Protein AF-A0A2M8BDE1-F1 (afdb_monomer_lite)

Sequence (787 aa):
MFVSIVGSRACRSAILAVMAALLLAGCTSGGHGTPVSTTQTGVFGQVRDLSGAPVAGAKVMIGAASATTDAAGQYALRTSAGQTVVRFEASGFVDTVERVLVTADNVSGLDAVLLPEAAGQSLDAAAGGTIDGTRGAQLKAPAGAFVDKSGGAVSGEVMVHLTPLDPGVAAELAAAPGDLTAVDDSGAGQILESLGMLDVSVKQDGNRLDIAPGATIEIRVPAPAGVAAPPDEIPLWSFDESAGRWLEEGVATYDAASGGYTATIEHLSWWNCDQVGSATCIGGCVEDENGNPVPGAGIVATGVDYIGMSDATAGADGCFQLAVRKSSTIAVTAYHAAGGGQQREVSSGEAETQVPPGPSAACLDLGKWVVKRGEVVLPDGTVIDCAGVSNPMEGCFDKGAQLASCFQPAGACAYEGSSVTTSTITYANGSKVERTTDGMGTVSRYYAPDGTLCGEQRIEVLDYAGNQVSSRITVSLPNGQSESVGFQLNSDTNGITFTCTDGRSVVWTQEDSAIFQACSGESTESCTGSPTVTPGGPCQTTADCDDDLTCCQGTLCTLPGMCPGGCATDSDCTGGYECCDIDGTTFCLPPGTCTIGDSCSSDSDCGSFTCCKGSCATSCEAGPCVSASDCGAGEICCPGSTENTCSEVVSCYSGRDCASAADCGAGSGLICCGNNSTCSTEADCAVGQTCASNAECPTPLLCCDNAMAPGCQTLETCDLGRPCAADTDCSAPGFTCCTRYGNLCYDNVSCWLTAPCTVDADCGTAPGLKCCMISTQLMCIDGDVCP

Secondary structure (DSSP, 8-state):
-----S--TT-TT--SSGGGSS-------------------EEEEEEEETTS-B-TTPEEEETTEEEE--TTSEEEEE--SEEEEEEEE-TTB--EEEEEEEPTTSEEE--EEEPBPPPPEEEETTT-EEEE-GGG-EEEE-TT-EE-TTSPBP-SEEEEEEEEE-TTSHHHHTTSSSSSEEE-TTS-EEEEEEEEEEEEEEEETTEE-EEPTT--EEEEEEPPTT-SS--SEEEEEEEETTTTEEEEEEEEEEETTTTEEEEEESS-SEEEEEEEEPEEEEEEEEE-TTS-B-TT-EEEEEESSSS-EEEEE--TTSEEEEEEETT-EEEEEEE-TTS-EEEEEEEPPS----BSPPTT---EEEEEEE--TTEEE-TT--EEETTT---TTTTS-HHHHHHHHHH---S-EEEEEEETTEEEEEETTS-EEEEEE-SSEEEEEEE-TTS-EEEEEEEEEEEEETTEEEEEEEEE-TTS-EEEEEEEEETTTTEEEEE-TTS-EEEE-HHHHHHHHHHH-------B---SS-TT---SSGGGS-TT-EEETTTEEE-TT---S--SSGGGSTTS-EEEEETTEEEEE-TTGGGTT-B-SSGGGSTTSEEETTEEESS--S-B-SSGGGS-TTEEEE--SSS-EEEEHHHHHTT-B-SSGGGG-TTS--EE-TTT-BEE-HHHHHTT---SSGGGS-TT-EEE-SSSS-EEE-HHHHHTT-B-SSGGG--STTEEEEGGGTSEEEEHHHHHTT-B-SSGGGG-S-TTEEEEEETTEEEEEETTS--

Structure (mmCIF, N/CA/C/O backbone):
data_AF-A0A2M8BDE1-F1
#
_entry.id   AF-A0A2M8BDE1-F1
#
loop_
_atom_site.group_PDB
_atom_site.id
_atom_site.type_symbol
_atom_site.label_atom_id
_atom_site.label_alt_id
_atom_site.label_comp_id
_atom_site.label_asym_id
_atom_site.label_entity_id
_atom_site.label_seq_id
_atom_site.pdbx_PDB_ins_code
_atom_site.Cartn_x
_atom_site.Cartn_y
_atom_site.Cartn_z
_atom_site.occupancy
_atom_site.B_iso_or_equiv
_atom_site.auth_seq_id
_atom_site.auth_comp_id
_atom_site.auth_asym_id
_atom_site.auth_atom_id
_atom_site.pdbx_PDB_model_num
ATOM 1 N N . MET A 1 1 ? 5.904 -6.188 -1.401 1.00 23.38 1 MET A N 1
ATOM 2 C CA . MET A 1 1 ? 7.087 -6.133 -2.287 1.00 23.38 1 MET A CA 1
ATOM 3 C C . MET A 1 1 ? 8.092 -7.170 -1.784 1.00 23.38 1 MET A C 1
ATOM 5 O O . MET A 1 1 ? 8.872 -6.783 -0.946 1.00 23.38 1 MET A O 1
ATOM 9 N N . PHE A 1 2 ? 7.991 -8.470 -2.142 1.00 21.09 2 PHE A N 1
ATOM 10 C CA . PHE A 1 2 ? 9.075 -9.490 -1.992 1.00 21.09 2 PHE A CA 1
ATOM 11 C C . PHE A 1 2 ? 8.732 -10.949 -2.419 1.00 21.09 2 PHE A C 1
ATOM 13 O O . PHE A 1 2 ? 9.557 -11.827 -2.180 1.00 21.09 2 PHE A O 1
ATOM 20 N N . VAL A 1 3 ? 7.612 -11.263 -3.104 1.00 20.72 3 VAL A N 1
ATOM 21 C CA . VAL A 1 3 ? 7.390 -12.627 -3.664 1.00 20.72 3 VAL A CA 1
ATOM 22 C C . VAL A 1 3 ? 6.753 -12.617 -5.067 1.00 20.72 3 VAL A C 1
ATOM 24 O O . VAL A 1 3 ? 5.581 -12.927 -5.206 1.00 20.72 3 VAL A O 1
ATOM 27 N N . SER A 1 4 ? 7.555 -12.378 -6.116 1.00 22.00 4 SER A N 1
ATOM 28 C CA . SER A 1 4 ? 7.344 -12.868 -7.503 1.00 22.00 4 SER A CA 1
ATOM 29 C C . SER A 1 4 ? 8.630 -13.480 -8.045 1.00 22.00 4 SER A C 1
ATOM 31 O O . SER A 1 4 ? 9.322 -12.836 -8.822 1.00 22.00 4 SER A O 1
ATOM 33 N N . ILE A 1 5 ? 8.993 -14.715 -7.697 1.00 24.53 5 ILE A N 1
ATOM 34 C CA . ILE A 1 5 ? 9.944 -15.470 -8.540 1.00 24.53 5 ILE A CA 1
ATOM 35 C C . ILE A 1 5 ? 9.671 -16.974 -8.436 1.00 24.53 5 ILE A C 1
ATOM 37 O O . ILE A 1 5 ? 10.467 -17.703 -7.859 1.00 24.53 5 ILE A O 1
ATOM 41 N N . VAL A 1 6 ? 8.587 -17.479 -9.037 1.00 23.03 6 VAL A N 1
ATOM 42 C CA . VAL A 1 6 ? 8.527 -18.896 -9.463 1.00 23.03 6 VAL A CA 1
ATOM 43 C C . VAL A 1 6 ? 7.648 -19.045 -10.717 1.00 23.03 6 VAL A C 1
ATOM 45 O O . VAL A 1 6 ? 6.559 -19.604 -10.671 1.00 23.03 6 VAL A O 1
ATOM 48 N N . GLY A 1 7 ? 8.109 -18.548 -11.871 1.00 23.00 7 GLY A N 1
ATOM 49 C CA . GLY A 1 7 ? 7.324 -18.659 -13.115 1.00 23.00 7 GLY A CA 1
ATOM 50 C C . GLY A 1 7 ? 8.095 -18.819 -14.427 1.00 23.00 7 GLY A C 1
ATOM 51 O O . GLY A 1 7 ? 7.596 -19.462 -15.353 1.00 23.00 7 GLY A O 1
ATOM 52 N N . SER A 1 8 ? 9.324 -18.312 -14.555 1.00 24.02 8 SER A N 1
ATOM 53 C CA . SER A 1 8 ? 10.025 -18.338 -15.844 1.00 24.02 8 SER A CA 1
ATOM 54 C C . SER A 1 8 ? 10.993 -19.526 -15.955 1.00 24.02 8 SER A C 1
ATOM 56 O O . SER 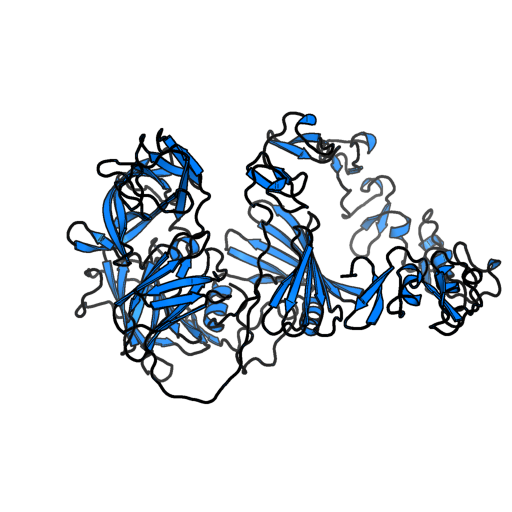A 1 8 ? 11.884 -19.751 -15.139 1.00 24.02 8 SER A O 1
ATOM 58 N N . ARG A 1 9 ? 10.833 -20.325 -17.018 1.00 24.89 9 ARG A N 1
ATOM 59 C CA . ARG A 1 9 ? 11.639 -21.529 -17.313 1.00 24.89 9 ARG A CA 1
ATOM 60 C C . ARG A 1 9 ? 13.134 -21.258 -17.586 1.00 24.89 9 ARG A C 1
ATOM 62 O O . ARG A 1 9 ? 13.844 -22.206 -17.913 1.00 24.89 9 ARG A O 1
ATOM 69 N N . ALA A 1 10 ? 13.613 -20.019 -17.457 1.00 22.47 10 ALA A N 1
ATOM 70 C CA . ALA A 1 10 ? 14.991 -19.627 -17.759 1.00 22.47 10 ALA A CA 1
ATOM 71 C C . ALA A 1 10 ? 15.941 -19.677 -16.542 1.00 22.47 10 ALA A C 1
ATOM 73 O O . ALA A 1 10 ? 17.112 -19.990 -16.727 1.00 22.47 10 ALA A O 1
ATOM 74 N N . CYS A 1 11 ? 15.453 -19.504 -15.305 1.00 24.12 11 CYS A N 1
ATOM 75 C CA . CYS A 1 11 ? 16.286 -19.495 -14.086 1.00 24.12 11 CYS A CA 1
ATOM 76 C C . CYS A 1 11 ? 16.194 -20.796 -13.271 1.00 24.12 11 CYS A C 1
ATOM 78 O O . CYS A 1 11 ? 16.073 -20.800 -12.050 1.00 24.12 11 CYS A O 1
ATOM 80 N N . ARG A 1 12 ? 16.255 -21.950 -13.941 1.00 23.77 12 ARG A N 1
ATOM 81 C CA . ARG A 1 12 ? 16.163 -23.280 -13.304 1.00 23.77 12 ARG A CA 1
ATOM 82 C C . ARG A 1 12 ? 17.444 -23.744 -12.580 1.00 23.77 12 ARG A C 1
ATOM 84 O O . ARG A 1 12 ? 17.662 -24.947 -12.455 1.00 23.77 12 ARG A O 1
ATOM 91 N N . SER A 1 13 ? 18.316 -22.847 -12.114 1.00 23.55 13 SER A N 1
ATOM 92 C CA . SER A 1 13 ? 19.590 -23.262 -11.487 1.00 23.55 13 SER A CA 1
ATOM 93 C C . SER A 1 13 ? 20.099 -22.412 -10.317 1.00 23.55 13 SER A C 1
ATOM 95 O O . SER A 1 13 ? 21.205 -22.667 -9.861 1.00 23.55 13 SER A O 1
ATOM 97 N N . ALA A 1 14 ? 19.315 -21.479 -9.776 1.00 23.83 14 ALA A N 1
ATOM 98 C CA . ALA A 1 14 ? 19.719 -20.699 -8.604 1.00 23.83 14 ALA A CA 1
ATOM 99 C C . ALA A 1 14 ? 18.543 -20.592 -7.628 1.00 23.83 14 ALA A C 1
ATOM 101 O O . ALA A 1 14 ? 17.759 -19.651 -7.688 1.00 23.83 14 ALA A O 1
ATOM 102 N N . ILE A 1 15 ? 18.351 -21.607 -6.783 1.00 24.30 15 ILE A N 1
ATOM 103 C CA . ILE A 1 15 ? 17.307 -21.583 -5.756 1.00 24.30 15 ILE A CA 1
ATOM 104 C C . ILE A 1 15 ? 17.845 -22.170 -4.451 1.00 24.30 15 ILE A C 1
ATOM 106 O O . ILE A 1 15 ? 18.593 -23.146 -4.467 1.00 24.30 15 ILE A O 1
ATOM 110 N N . LEU A 1 16 ? 17.292 -21.612 -3.369 1.00 30.06 16 LEU A N 1
ATOM 111 C CA . LEU A 1 16 ? 17.061 -22.208 -2.051 1.00 30.06 16 LEU A CA 1
ATOM 112 C C . LEU A 1 16 ? 18.167 -21.874 -1.073 1.00 30.06 16 LEU A C 1
ATOM 114 O O . LEU A 1 16 ? 19.050 -22.693 -0.906 1.00 30.06 16 LEU A O 1
ATOM 118 N N . ALA A 1 17 ? 18.086 -20.692 -0.433 1.00 26.94 17 ALA A N 1
ATOM 119 C CA . ALA A 1 17 ? 18.659 -20.476 0.897 1.00 26.94 17 ALA A CA 1
ATOM 120 C C . ALA A 1 17 ? 18.146 -19.338 1.722 1.00 26.94 17 ALA A C 1
ATOM 122 O O . ALA A 1 17 ? 17.633 -19.527 2.823 1.00 26.94 17 ALA A O 1
ATOM 123 N N . VAL A 1 18 ? 18.239 -18.148 1.176 1.00 26.67 18 VAL A N 1
ATOM 124 C CA . VAL A 1 18 ? 18.080 -16.992 2.047 1.00 26.67 18 VAL A CA 1
ATOM 125 C C . VAL A 1 18 ? 16.647 -16.460 2.037 1.00 26.67 18 VAL A C 1
ATOM 127 O O . VAL A 1 18 ? 16.317 -15.490 2.701 1.00 26.67 18 VAL A O 1
ATOM 130 N N . MET A 1 19 ? 15.746 -17.181 1.367 1.00 32.09 19 MET A N 1
ATOM 131 C CA . MET A 1 19 ? 14.330 -16.836 1.234 1.00 32.09 19 MET A CA 1
ATOM 132 C C . MET A 1 19 ? 13.415 -17.570 2.222 1.00 32.09 19 MET A C 1
ATOM 134 O O . MET A 1 19 ? 12.215 -17.368 2.155 1.00 32.09 19 MET A O 1
ATOM 138 N N . ALA A 1 20 ? 13.935 -18.392 3.141 1.00 31.03 20 ALA A N 1
ATOM 139 C CA . ALA A 1 20 ? 13.131 -18.967 4.229 1.00 31.03 20 ALA A CA 1
ATOM 140 C C . ALA A 1 20 ? 13.195 -18.162 5.538 1.00 31.03 20 ALA A C 1
ATOM 142 O O . ALA A 1 20 ? 12.559 -18.536 6.511 1.00 31.03 20 ALA A O 1
ATOM 143 N N . ALA A 1 21 ? 13.944 -17.056 5.570 1.00 27.95 21 ALA A N 1
ATOM 144 C CA . ALA A 1 21 ? 14.172 -16.263 6.776 1.00 27.95 21 ALA A CA 1
ATOM 145 C C . ALA A 1 21 ? 13.160 -15.103 6.956 1.00 27.95 21 ALA A C 1
ATOM 147 O O . ALA A 1 21 ? 13.054 -14.549 8.044 1.00 27.95 21 ALA A O 1
ATOM 148 N N . LEU A 1 22 ? 12.377 -14.754 5.924 1.00 30.30 22 LEU A N 1
ATOM 149 C CA . LEU A 1 22 ? 11.450 -13.603 5.920 1.00 30.30 22 LEU A CA 1
ATOM 150 C C . LEU A 1 22 ? 10.088 -13.915 5.248 1.00 30.30 22 LEU A C 1
ATOM 152 O O . LEU A 1 22 ? 9.482 -13.061 4.607 1.00 30.30 22 LEU A O 1
ATOM 156 N N . LEU A 1 23 ? 9.577 -15.146 5.383 1.00 30.36 23 LEU A N 1
ATOM 157 C CA . LEU A 1 23 ? 8.311 -15.566 4.761 1.00 30.36 23 LEU A CA 1
ATOM 158 C C . LEU A 1 23 ? 7.071 -15.208 5.602 1.00 30.36 23 LEU A C 1
ATOM 160 O O . LEU A 1 23 ? 6.648 -15.968 6.468 1.00 30.36 23 LEU A O 1
ATOM 164 N N . LEU A 1 24 ? 6.430 -14.095 5.243 1.00 29.06 24 LEU A N 1
ATOM 165 C CA . LEU A 1 24 ? 4.974 -13.896 5.285 1.00 29.06 24 LEU A CA 1
ATOM 166 C C . LEU A 1 24 ? 4.566 -13.098 4.032 1.00 29.06 24 LEU A C 1
ATOM 168 O O . LEU A 1 24 ? 4.477 -11.879 4.081 1.00 29.06 24 LEU A O 1
ATOM 172 N N . ALA A 1 25 ? 4.382 -13.786 2.901 1.00 24.88 25 ALA A N 1
ATOM 173 C CA . ALA A 1 25 ? 3.602 -13.351 1.727 1.00 24.88 25 ALA A CA 1
ATOM 174 C C . ALA A 1 25 ? 3.701 -14.450 0.648 1.00 24.88 25 ALA A C 1
ATOM 176 O O . ALA A 1 25 ? 4.690 -14.532 -0.064 1.00 24.88 25 ALA A O 1
ATOM 177 N N . GLY A 1 26 ? 2.736 -15.368 0.558 1.00 24.92 26 GLY A N 1
ATOM 178 C CA . GLY A 1 26 ? 2.789 -16.495 -0.391 1.00 24.92 26 GLY A CA 1
ATOM 179 C C . GLY A 1 26 ? 2.302 -16.130 -1.795 1.00 24.92 26 GLY A C 1
ATOM 180 O O . GLY A 1 26 ? 1.331 -15.383 -1.887 1.00 24.92 26 GLY A O 1
ATOM 181 N N . CYS A 1 27 ? 2.953 -16.674 -2.846 1.00 25.30 27 CYS A N 1
ATOM 182 C CA . CYS A 1 27 ? 2.557 -16.575 -4.263 1.00 25.30 27 CYS A CA 1
ATOM 183 C C . CYS A 1 27 ? 2.864 -17.814 -5.191 1.00 25.30 27 CYS A C 1
ATOM 185 O O . CYS A 1 27 ? 4.019 -18.216 -5.261 1.00 25.30 27 CYS A O 1
ATOM 187 N N . THR A 1 28 ? 1.886 -18.294 -6.000 1.00 30.59 28 THR A N 1
ATOM 188 C CA . THR A 1 28 ? 1.852 -18.971 -7.364 1.00 30.59 28 THR A CA 1
ATOM 189 C C . THR A 1 28 ? 2.248 -20.449 -7.639 1.00 30.59 28 THR A C 1
ATOM 191 O O . THR A 1 28 ? 2.992 -21.006 -6.845 1.00 30.59 28 THR A O 1
ATOM 194 N N . SER A 1 29 ? 1.846 -21.209 -8.707 1.00 35.22 29 SER A N 1
ATOM 195 C CA . SER A 1 29 ? 1.337 -20.914 -10.090 1.00 35.22 29 SER A CA 1
ATOM 196 C C . SER A 1 29 ? 0.438 -21.985 -10.811 1.00 35.22 29 SER A C 1
ATOM 198 O O . SER A 1 29 ? 0.467 -23.176 -10.480 1.00 35.22 29 SER A O 1
ATOM 200 N N . GLY A 1 30 ? -0.282 -21.573 -11.884 1.00 25.86 30 GLY A N 1
ATOM 201 C CA . GLY A 1 30 ? -1.105 -22.374 -12.836 1.00 25.86 30 GLY A CA 1
ATOM 202 C C . GLY A 1 30 ? -0.443 -23.122 -14.038 1.00 25.86 30 GLY A C 1
ATOM 203 O O . GLY A 1 30 ? 0.774 -23.189 -14.201 1.00 25.86 30 GLY A O 1
ATOM 204 N N . GLY A 1 31 ? -1.273 -23.728 -14.920 1.00 23.16 31 GLY A N 1
ATOM 205 C CA . GLY A 1 31 ? -0.877 -24.631 -16.031 1.00 23.16 31 GLY A CA 1
ATOM 206 C C . GLY A 1 31 ? -1.358 -24.241 -17.453 1.00 23.16 31 GLY A C 1
ATOM 207 O O . GLY A 1 31 ? -2.418 -23.653 -17.633 1.00 23.16 31 GLY A O 1
ATOM 208 N N . HIS A 1 32 ? -0.555 -24.591 -18.475 1.00 25.14 32 HIS A N 1
ATOM 209 C CA . HIS A 1 32 ? -0.639 -24.180 -19.896 1.00 25.14 32 HIS A CA 1
ATOM 210 C C . HIS A 1 32 ? -1.645 -24.946 -20.792 1.00 25.14 32 HIS A C 1
ATOM 212 O O . HIS A 1 32 ? -1.720 -26.173 -20.745 1.00 25.14 32 HIS A O 1
ATOM 218 N N . GLY A 1 33 ? -2.246 -24.234 -21.760 1.00 24.00 33 GLY A N 1
ATOM 219 C CA . GLY A 1 33 ? -2.887 -24.768 -22.975 1.00 24.00 33 GLY A CA 1
ATOM 220 C C . GLY A 1 33 ? -2.571 -23.908 -24.219 1.00 24.00 33 GLY A C 1
ATOM 221 O O . GLY A 1 33 ? -2.390 -22.704 -24.111 1.00 24.00 33 GLY A O 1
ATOM 222 N N . THR A 1 34 ? -2.455 -24.556 -25.382 1.00 21.61 34 THR A N 1
ATOM 223 C CA . THR A 1 34 ? -2.004 -24.101 -26.727 1.00 21.61 34 THR A CA 1
ATOM 224 C C . THR A 1 34 ? -2.594 -22.791 -27.301 1.00 21.61 34 THR A C 1
ATOM 226 O O . THR A 1 34 ? -3.674 -22.380 -26.885 1.00 21.61 34 THR A O 1
ATOM 229 N N . PRO A 1 35 ? -1.937 -22.148 -28.301 1.00 33.03 35 PRO A N 1
ATOM 230 C CA . PRO A 1 35 ? -2.165 -20.744 -28.639 1.00 33.03 35 PRO A CA 1
ATOM 231 C C . PRO A 1 35 ? -3.481 -20.525 -29.392 1.00 33.03 35 PRO A C 1
ATOM 233 O O . PRO A 1 35 ? -3.726 -21.131 -30.435 1.00 33.03 35 PRO A O 1
ATOM 236 N N . VAL A 1 36 ? -4.288 -19.589 -28.891 1.00 22.84 36 VAL A N 1
ATOM 237 C CA . VAL A 1 36 ? -5.404 -18.979 -29.618 1.00 22.84 36 VAL A CA 1
ATOM 238 C C . VAL A 1 36 ? -5.100 -17.493 -29.763 1.00 22.84 36 VAL A C 1
ATOM 240 O O . VAL A 1 36 ? -4.942 -16.773 -28.783 1.00 22.84 36 VAL A O 1
ATOM 243 N N . SER A 1 37 ? -4.993 -17.051 -31.012 1.00 36.03 37 SER A N 1
ATOM 244 C CA . SER A 1 37 ? -4.991 -15.643 -31.391 1.00 36.03 37 SER A CA 1
ATOM 245 C C . SER A 1 37 ? -6.412 -15.089 -31.258 1.00 36.03 37 SER A C 1
ATOM 247 O O . SER A 1 37 ? -7.292 -15.503 -32.009 1.00 36.03 37 SER A O 1
ATOM 249 N N . THR A 1 38 ? -6.616 -14.161 -30.320 1.00 30.16 38 THR A N 1
ATOM 250 C CA . THR A 1 38 ? -7.674 -13.134 -30.341 1.00 30.16 38 THR A CA 1
ATOM 251 C C . THR A 1 38 ? -7.151 -11.910 -29.587 1.00 30.16 38 THR A C 1
ATOM 253 O O . THR A 1 38 ? -6.855 -12.021 -28.396 1.00 30.16 38 THR A O 1
ATOM 256 N N . THR A 1 39 ? -7.008 -10.771 -30.265 1.00 35.09 39 THR A N 1
ATOM 257 C CA . THR A 1 39 ? -6.723 -9.456 -29.669 1.00 35.09 39 THR A CA 1
ATOM 258 C C . THR A 1 39 ? -7.718 -9.166 -28.539 1.00 35.09 39 THR A C 1
ATOM 260 O O . THR A 1 39 ? -8.928 -9.293 -28.729 1.00 35.09 39 THR A O 1
ATOM 263 N N . GLN A 1 40 ? -7.224 -8.856 -27.336 1.00 49.34 40 GLN A N 1
ATOM 264 C CA . GLN A 1 40 ? -8.050 -8.527 -26.168 1.00 49.34 40 GLN A CA 1
ATOM 265 C C . GLN A 1 40 ? -7.841 -7.056 -25.809 1.00 49.34 40 GLN A C 1
ATOM 267 O O . GLN A 1 40 ? -6.707 -6.646 -25.590 1.00 49.34 40 GLN A O 1
ATOM 272 N N . THR A 1 41 ? -8.932 -6.288 -25.742 1.00 57.91 41 THR A N 1
ATOM 273 C CA . THR A 1 41 ? -8.945 -4.908 -25.235 1.00 57.91 41 THR A CA 1
ATOM 274 C C . THR A 1 41 ? -9.337 -4.897 -23.759 1.00 57.91 41 THR A C 1
ATOM 276 O O . THR A 1 41 ? -10.342 -5.511 -23.384 1.00 57.91 41 THR A O 1
ATOM 279 N N . GLY A 1 42 ? -8.542 -4.254 -22.903 1.00 62.12 42 GLY A N 1
ATOM 280 C CA . GLY A 1 42 ? -8.787 -4.260 -21.460 1.00 62.12 42 GLY A CA 1
ATOM 281 C C . GLY A 1 42 ? -7.708 -3.576 -20.628 1.00 62.12 42 GLY A C 1
ATOM 282 O O . GLY A 1 42 ? -6.739 -3.052 -21.167 1.00 62.12 42 GLY A O 1
ATOM 283 N N . VAL A 1 43 ? -7.887 -3.613 -19.313 1.00 58.69 43 VAL A N 1
ATOM 284 C CA . VAL A 1 43 ? -6.933 -3.127 -18.310 1.00 58.69 43 VAL A CA 1
ATOM 285 C C . VAL A 1 43 ? -6.439 -4.312 -17.488 1.00 58.69 43 VAL A C 1
ATOM 287 O O . VAL A 1 43 ? -7.200 -5.250 -17.246 1.00 58.69 43 VAL A O 1
ATOM 290 N N . PHE A 1 44 ? -5.184 -4.289 -17.065 1.00 61.31 44 PHE A N 1
ATOM 291 C CA . PHE A 1 44 ? -4.634 -5.237 -16.101 1.00 61.31 44 PHE A CA 1
ATOM 292 C C . PHE A 1 44 ? -3.661 -4.520 -15.166 1.00 61.31 44 PHE A C 1
ATOM 294 O O . PHE A 1 44 ? -3.136 -3.472 -15.527 1.00 61.31 44 PHE A O 1
ATOM 301 N N . GLY A 1 45 ? -3.392 -5.088 -13.999 1.00 57.16 45 GLY A N 1
ATOM 302 C CA . GLY A 1 45 ? -2.386 -4.552 -13.084 1.00 57.16 45 GLY A CA 1
ATOM 303 C C . GLY A 1 45 ? -2.508 -5.141 -11.692 1.00 57.16 45 GLY A C 1
ATOM 304 O O . GLY A 1 45 ? -3.171 -6.166 -11.506 1.00 57.16 45 GLY A O 1
ATOM 305 N N . GLN A 1 46 ? -1.864 -4.496 -10.725 1.00 63.72 46 GLN A N 1
ATOM 306 C CA . GLN A 1 46 ? -1.811 -4.930 -9.335 1.00 63.72 46 GLN A CA 1
ATOM 307 C C . GLN A 1 46 ? -2.296 -3.833 -8.381 1.00 63.72 46 GLN A C 1
ATOM 309 O O . GLN A 1 46 ? -1.928 -2.668 -8.504 1.00 63.72 46 GLN A O 1
ATOM 314 N N . VAL A 1 47 ? -3.093 -4.228 -7.392 1.00 69.06 47 VAL A N 1
ATOM 315 C CA . VAL A 1 47 ? -3.544 -3.385 -6.285 1.00 69.06 47 VAL A CA 1
ATOM 316 C C . VAL A 1 47 ? -2.731 -3.728 -5.043 1.00 69.06 47 VAL A C 1
ATOM 318 O O . VAL A 1 47 ? -2.646 -4.898 -4.662 1.00 69.06 47 VAL A O 1
ATOM 321 N N . ARG A 1 48 ? -2.129 -2.726 -4.407 1.00 77.31 48 ARG A N 1
ATOM 322 C CA . ARG A 1 48 ? -1.272 -2.870 -3.220 1.00 77.31 48 ARG A CA 1
ATOM 323 C C . ARG A 1 48 ? -1.640 -1.860 -2.136 1.00 77.31 48 ARG A C 1
ATOM 325 O O . ARG A 1 48 ? -2.350 -0.913 -2.421 1.00 77.31 48 ARG A O 1
ATOM 332 N N . ASP A 1 49 ? -1.191 -2.059 -0.909 1.00 75.44 49 ASP A N 1
ATOM 333 C CA . ASP A 1 49 ? -1.284 -1.067 0.164 1.00 75.44 49 ASP A CA 1
ATOM 334 C C . ASP A 1 49 ? -0.003 -0.218 0.256 1.00 75.44 49 ASP A C 1
ATOM 336 O O . ASP A 1 49 ? 0.944 -0.400 -0.518 1.00 75.44 49 ASP A O 1
ATOM 340 N N . LEU A 1 50 ? 0.049 0.695 1.230 1.00 69.31 50 LEU A N 1
ATOM 341 C CA . LEU A 1 50 ? 1.206 1.564 1.478 1.00 69.31 50 LEU A CA 1
ATOM 342 C C . LEU A 1 50 ? 2.511 0.817 1.801 1.00 69.31 50 LEU A C 1
ATOM 344 O O . LEU A 1 50 ? 3.593 1.350 1.568 1.00 69.31 50 LEU A O 1
ATOM 348 N N . SER A 1 51 ? 2.438 -0.409 2.328 1.00 61.94 51 SER A N 1
ATOM 349 C CA . SER A 1 51 ? 3.618 -1.252 2.578 1.00 61.94 51 SER A CA 1
ATOM 350 C C . SER A 1 51 ? 4.107 -1.964 1.307 1.00 61.94 51 SER A C 1
ATOM 352 O O . SER A 1 51 ? 5.123 -2.666 1.304 1.00 61.94 51 SER A O 1
ATOM 354 N N . GLY A 1 52 ? 3.369 -1.804 0.205 1.00 50.72 52 GLY A N 1
ATOM 355 C CA . GLY A 1 52 ? 3.554 -2.541 -1.032 1.00 50.72 52 GLY A CA 1
ATOM 356 C C . GLY A 1 52 ? 3.073 -3.989 -0.935 1.00 50.72 52 GLY A C 1
ATOM 357 O O . GLY A 1 52 ? 3.513 -4.815 -1.745 1.00 50.72 52 GLY A O 1
ATOM 358 N N . ALA A 1 53 ? 2.242 -4.334 0.054 1.00 56.34 53 ALA A N 1
ATOM 359 C CA . ALA A 1 53 ? 1.604 -5.642 0.146 1.00 56.34 53 ALA A CA 1
ATOM 360 C C . ALA A 1 53 ? 0.377 -5.692 -0.780 1.00 56.34 53 ALA A C 1
ATOM 362 O O . ALA A 1 53 ? -0.323 -4.694 -0.916 1.00 56.34 53 ALA A O 1
ATOM 363 N N . PRO A 1 54 ? 0.111 -6.817 -1.458 1.00 54.53 54 PRO A N 1
ATOM 364 C CA . PRO A 1 54 ? -1.026 -6.919 -2.366 1.00 54.53 54 PRO A CA 1
ATOM 365 C C . PRO A 1 54 ? -2.368 -6.846 -1.625 1.00 54.53 54 PRO A C 1
ATOM 367 O O . PRO A 1 54 ? -2.555 -7.525 -0.617 1.00 54.53 54 PRO A O 1
ATOM 370 N N . VAL A 1 55 ? -3.336 -6.103 -2.169 1.00 71.81 55 VAL A N 1
ATOM 371 C CA . VAL A 1 55 ? -4.709 -6.072 -1.643 1.00 71.81 55 VAL A CA 1
ATOM 372 C C . VAL A 1 55 ? -5.565 -7.087 -2.389 1.00 71.81 55 VAL A C 1
ATOM 374 O O . VAL A 1 55 ? -6.021 -6.850 -3.511 1.00 71.81 55 VAL A O 1
ATOM 377 N N . ALA A 1 56 ? -5.787 -8.233 -1.751 1.00 70.94 56 ALA A N 1
ATOM 378 C CA . ALA A 1 56 ? -6.659 -9.291 -2.243 1.00 70.94 56 ALA A CA 1
ATOM 379 C C . ALA A 1 56 ? -8.144 -8.958 -2.074 1.00 70.94 56 ALA A C 1
ATOM 381 O O . ALA A 1 56 ? -8.546 -8.329 -1.097 1.00 70.94 56 ALA A O 1
ATOM 382 N N . GLY A 1 57 ? -8.983 -9.433 -2.996 1.00 71.69 57 GLY A N 1
ATOM 383 C CA . GLY A 1 57 ? -10.430 -9.244 -2.898 1.00 71.69 57 GLY A CA 1
ATOM 384 C C . GLY A 1 57 ? -10.897 -7.816 -3.193 1.00 71.69 57 GLY A C 1
ATOM 385 O O . GLY A 1 57 ? -12.094 -7.545 -3.085 1.00 71.69 57 GLY A O 1
ATOM 386 N N . ALA A 1 58 ? -9.992 -6.921 -3.601 1.00 80.94 58 ALA A N 1
ATOM 387 C CA . ALA A 1 58 ? -10.336 -5.582 -4.038 1.00 80.94 58 ALA A CA 1
ATOM 388 C C . ALA A 1 58 ? -11.197 -5.672 -5.300 1.00 80.94 58 ALA A C 1
ATOM 390 O O . ALA A 1 58 ? -10.861 -6.333 -6.284 1.00 80.94 58 ALA A O 1
ATOM 391 N N . LYS A 1 59 ? -12.351 -5.026 -5.283 1.00 82.44 59 LYS A N 1
ATOM 392 C CA . LYS A 1 59 ? -13.264 -4.986 -6.415 1.00 82.44 59 LYS A CA 1
ATOM 393 C C . LYS A 1 59 ? -12.802 -3.896 -7.373 1.00 82.44 59 LYS A C 1
ATOM 395 O O . LYS A 1 59 ? -12.785 -2.724 -7.017 1.00 82.44 59 LYS A O 1
ATOM 400 N N . VAL A 1 60 ? -12.463 -4.294 -8.594 1.00 81.88 60 VAL A N 1
ATOM 401 C CA . VAL A 1 60 ? -12.007 -3.404 -9.664 1.00 81.88 60 VAL A CA 1
ATOM 402 C C . VAL A 1 60 ? -13.144 -3.184 -10.644 1.00 81.88 60 VAL A C 1
ATOM 404 O O . VAL A 1 60 ? -13.695 -4.155 -11.162 1.00 81.88 60 VAL A O 1
ATOM 407 N N . MET A 1 61 ? -13.522 -1.940 -10.916 1.00 86.06 61 MET A N 1
ATOM 408 C CA . MET A 1 61 ? -14.714 -1.636 -11.709 1.00 86.06 61 MET A CA 1
ATOM 409 C C . MET A 1 61 ? -14.470 -0.589 -12.783 1.00 86.06 61 MET A C 1
ATOM 411 O O . MET A 1 61 ? -13.851 0.441 -12.541 1.00 86.06 61 MET A O 1
ATOM 415 N N . ILE A 1 62 ? -15.054 -0.839 -13.955 1.00 81.44 62 ILE A N 1
ATOM 416 C CA . ILE A 1 62 ? -15.145 0.095 -15.077 1.00 81.44 62 ILE A CA 1
ATOM 417 C C . ILE A 1 62 ? -16.597 0.094 -15.558 1.00 81.44 62 ILE A C 1
ATOM 419 O O . ILE A 1 62 ? -17.048 -0.825 -16.249 1.00 81.44 62 ILE A O 1
ATOM 423 N N . GLY A 1 63 ? -17.362 1.115 -15.168 1.00 80.69 63 GLY A N 1
ATOM 424 C CA . GLY A 1 63 ? -18.805 1.147 -15.411 1.00 80.69 63 GLY A CA 1
ATOM 425 C C . GLY A 1 63 ? -19.499 -0.088 -14.821 1.00 80.69 63 GLY A C 1
ATOM 426 O O . GLY A 1 63 ? -19.447 -0.319 -13.620 1.00 80.69 63 GLY A O 1
ATOM 427 N N . ALA A 1 64 ? -20.150 -0.891 -15.668 1.00 74.50 64 ALA A N 1
ATOM 428 C CA . ALA A 1 64 ? -20.802 -2.139 -15.251 1.00 74.50 64 ALA A CA 1
ATOM 429 C C . ALA A 1 64 ? -19.868 -3.364 -15.258 1.00 74.50 64 ALA A C 1
ATOM 431 O O . ALA A 1 64 ? -20.258 -4.433 -14.789 1.00 74.50 64 ALA A O 1
ATOM 432 N N . ALA A 1 65 ? -18.673 -3.243 -15.841 1.00 69.06 65 ALA A N 1
ATOM 433 C CA . ALA A 1 65 ? -17.695 -4.317 -15.848 1.00 69.06 65 ALA A CA 1
ATOM 434 C C . ALA A 1 65 ? -16.963 -4.332 -14.505 1.00 69.06 65 ALA A C 1
ATOM 436 O O . ALA A 1 65 ? -16.557 -3.284 -14.006 1.00 69.06 65 ALA A O 1
ATOM 437 N N . SER A 1 66 ? -16.772 -5.518 -13.938 1.00 72.00 66 SER A N 1
ATOM 438 C CA . SER A 1 66 ? -16.026 -5.682 -12.698 1.00 72.00 66 SER A CA 1
ATOM 439 C C . SER A 1 66 ? -15.126 -6.905 -12.746 1.00 72.00 66 SER A C 1
ATOM 441 O O . SER A 1 66 ? -15.504 -7.943 -13.293 1.00 72.00 66 SER A O 1
ATOM 443 N N . ALA A 1 67 ? -13.972 -6.784 -12.114 1.00 62.09 67 ALA A N 1
ATOM 444 C CA . ALA A 1 67 ? -13.116 -7.880 -11.710 1.00 62.09 67 ALA A CA 1
ATOM 445 C C . ALA A 1 67 ? -12.908 -7.795 -10.195 1.00 62.09 67 ALA A C 1
ATOM 447 O O . ALA A 1 67 ? -13.257 -6.807 -9.551 1.00 62.09 67 ALA A O 1
ATOM 448 N N . THR A 1 68 ? -12.334 -8.839 -9.630 1.00 63.16 68 THR A N 1
ATOM 449 C CA . THR A 1 68 ? -11.851 -8.821 -8.257 1.00 63.16 68 THR A CA 1
ATOM 450 C C . THR A 1 68 ? -10.378 -9.143 -8.320 1.00 63.16 68 THR A C 1
ATOM 452 O O . THR A 1 68 ? -9.983 -10.001 -9.116 1.00 63.16 68 THR A O 1
ATOM 455 N N . THR A 1 69 ? -9.577 -8.448 -7.523 1.00 56.31 69 THR A N 1
ATOM 456 C CA . THR A 1 69 ? -8.187 -8.814 -7.380 1.00 56.31 69 THR A CA 1
ATOM 457 C C . THR A 1 69 ? -8.126 -10.203 -6.769 1.00 56.31 69 THR A C 1
ATOM 459 O O . THR A 1 69 ? -8.628 -10.491 -5.683 1.00 56.31 69 THR A O 1
ATOM 462 N N . ASP A 1 70 ? -7.589 -11.116 -7.551 1.00 45.81 70 ASP A N 1
ATOM 463 C CA . ASP A 1 70 ? -6.274 -11.605 -7.234 1.00 45.81 70 ASP A CA 1
ATOM 464 C C . ASP A 1 70 ? -5.871 -11.666 -5.760 1.00 45.81 70 ASP A C 1
ATOM 466 O O . ASP A 1 70 ? -5.717 -10.626 -5.126 1.00 45.81 70 ASP A O 1
ATOM 470 N N . ALA A 1 71 ? -5.574 -12.842 -5.227 1.00 47.25 71 ALA A N 1
ATOM 471 C CA . ALA A 1 71 ? -5.007 -12.969 -3.901 1.00 47.25 71 ALA A CA 1
ATOM 472 C C . ALA A 1 71 ? -3.624 -12.260 -3.797 1.00 47.25 71 ALA A C 1
ATOM 474 O O . ALA A 1 71 ? -3.144 -11.935 -2.711 1.00 47.25 71 ALA A O 1
ATOM 475 N N . ALA A 1 72 ? -3.016 -11.936 -4.934 1.00 42.81 72 ALA A N 1
ATOM 476 C CA . ALA A 1 72 ? -1.813 -11.141 -5.039 1.00 42.81 72 ALA A CA 1
ATOM 477 C C . ALA A 1 72 ? -2.039 -9.730 -5.595 1.00 42.81 72 ALA A C 1
ATOM 479 O O . ALA A 1 72 ? -1.136 -9.094 -6.148 1.00 42.81 72 ALA A O 1
ATOM 480 N N . GLY A 1 73 ? -3.259 -9.225 -5.417 1.00 45.16 73 GLY A N 1
ATOM 481 C CA . GLY A 1 73 ? -3.655 -7.895 -5.845 1.00 45.16 73 GLY A CA 1
ATOM 482 C C . GLY A 1 73 ? -3.881 -7.802 -7.348 1.00 45.16 73 GLY A C 1
ATOM 483 O O . GLY A 1 73 ? -4.214 -6.727 -7.835 1.00 45.16 73 GLY A O 1
ATOM 484 N N . GLN A 1 74 ? -3.716 -8.889 -8.104 1.00 53.09 74 GLN A N 1
ATOM 485 C CA . GLN A 1 74 ? -3.733 -8.815 -9.558 1.00 53.09 74 GLN A CA 1
ATOM 486 C C . GLN A 1 74 ? -5.142 -8.816 -10.111 1.00 53.09 74 GLN A C 1
ATOM 488 O O . GLN A 1 74 ? -6.012 -9.565 -9.667 1.00 53.09 74 GLN A O 1
ATOM 493 N N . TYR A 1 75 ? -5.360 -8.035 -11.156 1.00 61.44 75 TYR A N 1
ATOM 494 C CA . TYR A 1 75 ? -6.612 -8.056 -11.885 1.00 61.44 75 TYR A CA 1
ATOM 495 C C . TYR A 1 75 ? -6.376 -7.963 -13.386 1.00 61.44 75 TYR A C 1
ATOM 497 O O . TYR A 1 75 ? -5.393 -7.407 -13.873 1.00 61.44 75 TYR A O 1
ATOM 505 N N . ALA A 1 76 ? -7.343 -8.485 -14.131 1.00 55.28 76 ALA A N 1
ATOM 506 C CA . ALA A 1 76 ? -7.505 -8.207 -15.544 1.00 55.28 76 ALA A CA 1
ATOM 507 C C . ALA A 1 76 ? -8.992 -7.985 -15.812 1.00 55.28 76 ALA A C 1
ATOM 509 O O . ALA A 1 76 ? -9.834 -8.822 -15.481 1.00 55.28 76 ALA A O 1
ATOM 510 N N . LEU A 1 77 ? -9.320 -6.851 -16.419 1.00 63.59 77 LEU A N 1
ATOM 511 C CA . LEU A 1 77 ? -10.683 -6.435 -16.696 1.00 63.59 77 LEU A CA 1
ATOM 512 C C . LEU A 1 77 ? -10.809 -6.024 -18.159 1.00 63.59 77 LEU A C 1
ATOM 514 O O . LEU A 1 77 ? -10.240 -5.032 -18.612 1.00 63.59 77 LEU A O 1
ATOM 518 N N . ARG A 1 78 ? -11.583 -6.794 -18.926 1.00 69.50 78 ARG A N 1
ATOM 519 C CA . ARG A 1 78 ? -11.897 -6.431 -20.312 1.00 69.50 78 ARG A CA 1
ATOM 520 C C . ARG A 1 78 ? -12.804 -5.211 -20.340 1.00 69.50 78 ARG A C 1
ATOM 522 O O . ARG A 1 78 ? -13.797 -5.158 -19.619 1.00 69.50 78 ARG A O 1
ATOM 529 N N . THR A 1 79 ? -12.496 -4.279 -21.230 1.00 71.81 79 THR A N 1
ATOM 530 C CA . THR A 1 79 ? -13.295 -3.072 -21.448 1.00 71.81 79 THR A CA 1
ATOM 531 C C . THR A 1 79 ? -13.112 -2.563 -22.880 1.00 71.81 79 THR A C 1
ATOM 533 O O . THR A 1 79 ? -12.308 -3.098 -23.644 1.00 71.81 79 THR A O 1
ATOM 536 N N . SER A 1 80 ? -13.900 -1.570 -23.282 1.00 73.38 80 SER A N 1
ATOM 537 C CA . SER A 1 80 ? -13.733 -0.890 -24.566 1.00 73.38 80 SER A CA 1
ATOM 538 C C . SER A 1 80 ? -12.510 0.024 -24.558 1.00 73.38 80 SER A C 1
ATOM 540 O O . SER A 1 80 ? -12.143 0.572 -23.523 1.00 73.38 80 SER A O 1
ATOM 542 N N . ALA A 1 81 ? -11.925 0.240 -25.735 1.00 73.56 81 ALA A N 1
ATOM 543 C CA . ALA A 1 81 ? -10.878 1.235 -25.917 1.00 73.56 81 ALA A CA 1
ATOM 544 C C . ALA A 1 81 ? -11.386 2.656 -25.626 1.00 73.56 81 ALA A C 1
ATOM 546 O O . ALA A 1 81 ? -12.554 2.966 -25.873 1.00 73.56 81 ALA A O 1
ATOM 547 N N . GLY A 1 82 ? -10.485 3.521 -25.173 1.00 74.81 82 GLY A N 1
ATOM 548 C CA . GLY A 1 82 ? -10.763 4.905 -24.809 1.00 74.81 82 GLY A CA 1
ATOM 549 C C . GLY A 1 82 ? -10.260 5.251 -23.412 1.00 74.81 82 GLY A C 1
ATOM 550 O O . GLY A 1 82 ? -9.831 4.385 -22.652 1.00 74.81 82 GLY A O 1
ATOM 551 N N . GLN A 1 83 ? -10.301 6.542 -23.090 1.00 80.12 83 GLN A N 1
ATOM 552 C CA . GLN A 1 83 ? -10.049 7.011 -21.733 1.00 80.12 83 GLN A CA 1
ATOM 553 C C . GLN A 1 83 ? -11.176 6.527 -20.820 1.00 80.12 83 GLN A C 1
ATOM 555 O O . GLN A 1 83 ? -12.349 6.742 -21.125 1.00 80.12 83 GLN A O 1
ATOM 560 N N . THR A 1 84 ? -10.821 5.911 -19.699 1.00 83.06 84 THR A N 1
ATOM 561 C CA . THR A 1 84 ? -11.785 5.445 -18.703 1.00 83.06 84 THR A CA 1
ATOM 562 C C . THR A 1 84 ? -11.282 5.696 -17.287 1.00 83.06 84 THR A C 1
ATOM 564 O O . THR A 1 84 ? -10.098 5.963 -17.075 1.00 83.06 84 THR A O 1
ATOM 567 N N . VAL A 1 85 ? -12.212 5.610 -16.340 1.00 89.94 85 VAL A N 1
ATOM 568 C CA . VAL A 1 85 ? -11.965 5.597 -14.900 1.00 89.94 85 VAL A CA 1
ATOM 569 C C . VAL A 1 85 ? -12.077 4.157 -14.395 1.00 89.94 85 VAL A C 1
ATOM 571 O O . VAL A 1 85 ? -12.949 3.411 -14.859 1.00 89.94 85 VAL A O 1
ATOM 574 N N . VAL A 1 86 ? -11.191 3.769 -13.482 1.00 87.50 86 VAL A N 1
ATOM 575 C CA . VAL A 1 86 ? -11.153 2.462 -12.822 1.00 87.50 86 VAL A CA 1
ATOM 576 C C . VAL A 1 86 ? -11.288 2.682 -11.322 1.00 87.50 86 VAL A C 1
ATOM 578 O O . VAL A 1 86 ? -10.484 3.393 -10.734 1.00 87.50 86 VAL A O 1
ATOM 581 N N . ARG A 1 87 ? -12.306 2.089 -10.699 1.00 95.06 87 ARG A N 1
ATOM 582 C CA . ARG A 1 87 ? -12.517 2.163 -9.248 1.00 95.06 87 ARG A CA 1
ATOM 583 C C . ARG A 1 87 ? -12.020 0.896 -8.572 1.00 95.06 87 ARG A C 1
ATOM 585 O O . ARG A 1 87 ? -12.320 -0.196 -9.055 1.00 95.06 87 ARG A O 1
ATOM 592 N N . PHE A 1 88 ? -11.353 1.059 -7.441 1.00 94.56 88 PHE A N 1
ATOM 593 C CA . PHE A 1 88 ? -10.853 0.013 -6.567 1.00 94.56 88 PHE A CA 1
ATOM 594 C C . PHE A 1 88 ? -11.514 0.154 -5.194 1.00 94.56 88 PHE A C 1
ATOM 596 O O . PHE A 1 88 ? -11.373 1.181 -4.539 1.00 94.56 88 PHE A O 1
ATOM 603 N N . GLU A 1 89 ? -12.245 -0.874 -4.766 1.00 93.56 89 GLU A N 1
ATOM 604 C CA . GLU A 1 89 ? -12.884 -0.922 -3.443 1.00 93.56 89 GLU A CA 1
ATOM 605 C C . GLU A 1 89 ? -12.344 -2.122 -2.667 1.00 93.56 89 GLU A C 1
ATOM 607 O O . GLU A 1 89 ? -12.412 -3.253 -3.157 1.00 93.56 89 GLU A O 1
ATOM 612 N N . ALA A 1 90 ? -11.851 -1.911 -1.449 1.00 93.00 90 ALA A N 1
ATOM 613 C CA . ALA A 1 90 ? -11.426 -2.987 -0.560 1.00 93.00 90 ALA A CA 1
ATOM 614 C C . ALA A 1 90 ? -11.783 -2.661 0.893 1.00 93.00 90 ALA A C 1
ATOM 616 O O . ALA A 1 90 ? -11.710 -1.516 1.327 1.00 93.00 90 ALA A O 1
ATOM 617 N N . SER A 1 91 ? -12.173 -3.678 1.664 1.00 89.12 91 SER A N 1
ATOM 618 C CA . SER A 1 91 ? -12.531 -3.489 3.074 1.00 89.12 91 SER A CA 1
ATOM 619 C C . SER A 1 91 ? -11.333 -2.985 3.879 1.00 89.12 91 SER A C 1
ATOM 621 O O . SER A 1 91 ? -10.259 -3.573 3.801 1.00 89.12 91 SER A O 1
ATOM 623 N N . GLY A 1 92 ? -11.540 -1.949 4.695 1.00 90.25 92 GLY A N 1
ATOM 624 C CA . GLY A 1 92 ? -10.481 -1.336 5.506 1.00 90.25 92 GLY A CA 1
ATOM 625 C C . GLY A 1 92 ? -9.588 -0.358 4.742 1.00 90.25 92 GLY A C 1
ATOM 626 O O . GLY A 1 92 ? -8.630 0.148 5.316 1.00 90.25 92 GLY A O 1
ATOM 627 N N . PHE A 1 93 ? -9.901 -0.072 3.479 1.00 94.25 93 PHE A N 1
ATOM 628 C CA . PHE A 1 93 ? -9.222 0.927 2.665 1.00 94.25 93 PHE A CA 1
ATOM 629 C C . PHE A 1 93 ? -10.201 2.014 2.239 1.00 94.25 93 PHE A C 1
ATOM 631 O O . PHE A 1 93 ? -11.409 1.781 2.145 1.00 94.25 93 PHE A O 1
ATOM 638 N N . VAL A 1 94 ? -9.667 3.199 1.971 1.00 94.44 94 VAL A N 1
ATOM 639 C CA . VAL A 1 94 ? -10.407 4.239 1.265 1.00 94.44 94 VAL A CA 1
ATOM 640 C C . VAL A 1 94 ? -10.605 3.788 -0.185 1.00 94.44 94 VAL A C 1
ATOM 642 O O . VAL A 1 94 ? -9.722 3.162 -0.772 1.00 94.44 94 VAL A O 1
ATOM 645 N N . ASP A 1 95 ? -11.769 4.086 -0.762 1.00 92.12 95 ASP A N 1
ATOM 646 C CA . ASP A 1 95 ? -12.025 3.792 -2.173 1.00 92.12 95 ASP A CA 1
ATOM 647 C C . ASP A 1 95 ? -11.062 4.613 -3.046 1.00 92.12 95 ASP A C 1
ATOM 649 O O . ASP A 1 95 ? -11.007 5.841 -2.945 1.00 92.12 95 ASP A O 1
ATOM 653 N N . THR A 1 96 ? -10.325 3.930 -3.923 1.00 91.62 96 THR A N 1
ATOM 654 C CA . THR A 1 96 ? -9.359 4.551 -4.840 1.00 91.62 96 THR A CA 1
ATOM 655 C C . THR A 1 96 ? -9.925 4.551 -6.250 1.00 91.62 96 THR A C 1
ATOM 657 O O . THR A 1 96 ? -10.603 3.615 -6.683 1.00 91.62 96 THR A O 1
ATOM 660 N N . VAL A 1 97 ? -9.652 5.608 -7.001 1.00 93.62 97 VAL A N 1
ATOM 661 C CA . VAL A 1 97 ? -10.172 5.794 -8.351 1.00 93.62 97 VAL A CA 1
ATOM 662 C C . VAL A 1 97 ? -9.049 6.298 -9.237 1.00 93.62 97 VAL A C 1
ATOM 664 O O . VAL A 1 97 ? -8.509 7.359 -8.975 1.00 93.62 97 VAL A O 1
ATOM 667 N N . GLU A 1 98 ? -8.760 5.578 -10.314 1.00 87.62 98 GLU A N 1
ATOM 668 C CA . GLU A 1 98 ? -7.674 5.892 -11.242 1.00 87.62 98 GLU A CA 1
ATOM 669 C C . GLU A 1 98 ? -8.161 6.144 -12.663 1.00 87.62 98 GLU A C 1
ATOM 671 O O . GLU A 1 98 ? -9.257 5.733 -13.062 1.00 87.62 98 GLU A O 1
ATOM 676 N N . ARG A 1 99 ? -7.314 6.781 -13.473 1.00 84.12 99 ARG A N 1
ATOM 677 C CA . ARG A 1 99 ? -7.570 7.040 -14.892 1.00 84.12 99 ARG A CA 1
ATOM 678 C C . ARG A 1 99 ? -6.622 6.222 -15.765 1.00 84.12 99 ARG A C 1
ATOM 680 O O . ARG A 1 99 ? -5.438 6.134 -15.500 1.00 84.12 99 ARG A O 1
ATOM 687 N N . VAL A 1 100 ? -7.130 5.660 -16.864 1.00 78.06 100 VAL A N 1
ATOM 688 C CA . VAL A 1 100 ? -6.291 4.928 -17.834 1.00 78.06 100 VAL A CA 1
ATOM 689 C C . VAL A 1 100 ? -6.803 5.085 -19.261 1.00 78.06 100 VAL A C 1
ATOM 691 O O . VAL A 1 100 ? -8.013 5.146 -19.508 1.00 78.06 100 VAL A O 1
ATOM 694 N N . LEU A 1 101 ? -5.879 5.144 -20.222 1.00 75.12 101 LEU A N 1
ATOM 695 C CA . LEU A 1 101 ? -6.191 5.066 -21.646 1.00 75.12 101 LEU A CA 1
ATOM 696 C C . LEU A 1 101 ? -6.114 3.611 -22.114 1.00 75.12 101 LEU A C 1
ATOM 698 O O . LEU A 1 101 ? -5.037 3.021 -22.184 1.00 75.12 101 LEU A O 1
ATOM 702 N N . VAL A 1 102 ? -7.254 3.039 -22.494 1.00 68.19 102 VAL A N 1
ATOM 703 C CA . VAL A 1 102 ? -7.322 1.677 -23.035 1.00 68.19 102 VAL A CA 1
ATOM 704 C C . VAL A 1 102 ? -7.134 1.708 -24.547 1.00 68.19 102 VAL A C 1
ATOM 706 O O . VAL A 1 102 ? -7.925 2.320 -25.267 1.00 68.19 102 VAL A O 1
ATOM 709 N N . THR A 1 103 ? -6.102 1.035 -25.052 1.00 62.88 103 THR A N 1
ATOM 710 C CA . THR A 1 103 ? -5.798 1.025 -26.491 1.00 62.88 103 THR A CA 1
ATOM 711 C C . THR A 1 103 ? -6.577 -0.076 -27.213 1.00 62.88 103 THR A C 1
ATOM 713 O O . THR A 1 103 ? -6.647 -1.213 -26.752 1.00 62.88 103 THR A O 1
ATOM 716 N N . ALA A 1 104 ? -7.164 0.237 -28.373 1.00 64.50 104 ALA A N 1
ATOM 717 C CA . ALA A 1 104 ? -7.879 -0.754 -29.178 1.00 64.50 104 ALA A CA 1
ATOM 718 C C . ALA A 1 104 ? -6.977 -1.942 -29.532 1.00 64.50 104 ALA A C 1
ATOM 720 O O . ALA A 1 104 ? -5.792 -1.769 -29.820 1.00 64.50 104 ALA A O 1
ATOM 721 N N . ASP A 1 105 ? -7.550 -3.147 -29.470 1.00 52.66 105 ASP A N 1
ATOM 722 C CA . ASP A 1 105 ? -6.861 -4.417 -29.715 1.00 52.66 105 ASP A CA 1
ATOM 723 C C . ASP A 1 105 ? -5.646 -4.700 -28.799 1.00 52.66 105 ASP A C 1
ATOM 725 O O . ASP A 1 105 ? -4.893 -5.637 -29.058 1.00 52.66 105 ASP A O 1
ATOM 729 N N . ASN A 1 106 ? -5.477 -3.940 -27.710 1.00 55.53 106 ASN A N 1
ATOM 730 C CA . ASN A 1 106 ? -4.374 -4.067 -26.755 1.00 55.53 106 ASN A CA 1
ATOM 731 C C . ASN A 1 106 ? -4.865 -4.008 -25.300 1.00 55.53 106 ASN A C 1
ATOM 733 O O . ASN A 1 106 ? -5.967 -3.541 -25.013 1.00 55.53 106 ASN A O 1
ATOM 737 N N . VAL A 1 107 ? -4.018 -4.449 -24.372 1.00 54.53 107 VAL A N 1
ATOM 738 C CA . VAL A 1 107 ? -4.243 -4.288 -22.931 1.00 54.53 107 VAL A CA 1
ATOM 739 C C . VAL A 1 107 ? -3.389 -3.143 -22.387 1.00 54.53 107 VAL A C 1
ATOM 741 O O . VAL A 1 107 ? -2.237 -3.002 -22.793 1.00 54.53 107 VAL A O 1
ATOM 744 N N . SER A 1 108 ? -3.948 -2.342 -21.483 1.00 59.28 108 SER A N 1
ATOM 745 C CA . SER A 1 108 ? -3.239 -1.255 -20.794 1.00 59.28 108 SER A CA 1
ATOM 746 C C . SER A 1 108 ? -2.927 -1.656 -19.353 1.00 59.28 108 SER A C 1
ATOM 748 O O . SER A 1 108 ? -3.787 -2.225 -18.679 1.00 59.28 108 SER A O 1
ATOM 750 N N . GLY A 1 109 ? -1.706 -1.378 -18.896 1.00 61.34 109 GLY A N 1
ATOM 751 C CA . GLY A 1 109 ? -1.306 -1.590 -17.504 1.00 61.34 109 GLY A CA 1
ATOM 752 C C . GLY A 1 109 ? -1.807 -0.459 -16.603 1.00 61.34 109 GLY A C 1
ATOM 753 O O . GLY A 1 109 ? -1.713 0.701 -16.995 1.00 61.34 109 GLY A O 1
ATOM 754 N N . LEU A 1 110 ? -2.330 -0.793 -15.425 1.00 69.00 110 LEU A N 1
ATOM 755 C CA . LEU A 1 110 ? -2.725 0.156 -14.385 1.00 69.00 110 LEU A CA 1
ATOM 756 C C . LEU A 1 110 ? -2.606 -0.501 -13.005 1.00 69.00 110 LEU A C 1
ATOM 758 O O . LEU A 1 110 ? -3.433 -1.333 -12.630 1.00 69.00 110 LEU A O 1
ATOM 762 N N . ASP A 1 111 ? -1.606 -0.097 -12.238 1.00 74.56 111 ASP A N 1
ATOM 763 C CA . ASP A 1 111 ? -1.507 -0.454 -10.825 1.00 74.56 111 ASP A CA 1
ATOM 764 C C . ASP A 1 111 ? -2.260 0.559 -9.958 1.00 74.56 111 ASP A C 1
ATOM 766 O O . ASP A 1 111 ? -2.459 1.696 -10.375 1.00 74.56 111 ASP A O 1
ATOM 770 N N . ALA A 1 112 ? -2.635 0.160 -8.744 1.00 79.31 112 ALA A N 1
ATOM 771 C CA . ALA A 1 112 ? -3.219 1.057 -7.750 1.00 79.31 112 ALA A CA 1
ATOM 772 C C . ALA A 1 112 ? -2.610 0.808 -6.368 1.00 79.31 112 ALA A C 1
ATOM 774 O O . ALA A 1 112 ? -2.334 -0.338 -6.000 1.00 79.31 112 ALA A O 1
ATOM 775 N N . VAL A 1 113 ? -2.422 1.872 -5.589 1.00 84.38 113 VAL A N 1
ATOM 776 C CA . VAL A 1 113 ? -2.108 1.771 -4.160 1.00 84.38 113 VAL A CA 1
ATOM 777 C C . VAL A 1 113 ? -3.333 2.217 -3.371 1.00 84.38 113 VAL A C 1
ATOM 779 O O . VAL A 1 113 ? -3.914 3.254 -3.664 1.00 84.38 113 VAL A O 1
ATOM 782 N N . LEU A 1 114 ? -3.764 1.423 -2.397 1.00 90.81 114 LEU A N 1
ATOM 783 C CA . LEU A 1 114 ? -4.890 1.752 -1.536 1.00 90.81 114 LEU A CA 1
ATOM 784 C C . LEU A 1 114 ? -4.386 2.310 -0.211 1.00 90.81 114 LEU A C 1
ATOM 786 O O . LEU A 1 114 ? -3.495 1.738 0.426 1.00 90.81 114 LEU A O 1
ATOM 790 N N . LEU A 1 115 ? -5.007 3.402 0.223 1.00 94.38 115 LEU A N 1
ATOM 791 C CA . LEU A 1 115 ? -4.760 4.000 1.526 1.00 94.38 115 LEU A CA 1
ATOM 792 C C . LEU A 1 115 ? -5.620 3.293 2.588 1.00 94.38 115 LEU A C 1
ATOM 794 O O . LEU A 1 115 ? -6.843 3.262 2.428 1.00 94.38 115 LEU A O 1
ATOM 798 N N . PRO A 1 116 ? -5.039 2.719 3.661 1.00 94.75 116 PRO A N 1
ATOM 799 C CA . PRO A 1 116 ? -5.819 2.174 4.767 1.00 94.75 116 PRO A CA 1
ATOM 800 C C . PRO A 1 116 ? -6.737 3.239 5.366 1.00 94.75 116 PRO A C 1
ATOM 802 O O . PRO A 1 116 ? -6.284 4.333 5.694 1.00 94.75 116 PRO A O 1
ATOM 805 N N . GLU A 1 117 ? -8.018 2.918 5.517 1.00 94.69 117 GLU A N 1
ATOM 806 C CA . GLU A 1 117 ? -8.996 3.827 6.108 1.00 94.69 117 GLU A CA 1
ATOM 807 C C . GLU A 1 117 ? -8.690 4.011 7.598 1.00 94.69 117 GLU A C 1
ATOM 809 O O . GLU A 1 117 ? -8.474 3.045 8.336 1.00 94.69 117 GLU A O 1
ATOM 814 N N . ALA A 1 118 ? -8.679 5.261 8.060 1.00 92.81 118 ALA A N 1
ATOM 815 C CA . ALA A 1 118 ? -8.466 5.556 9.466 1.00 92.81 118 ALA A CA 1
ATOM 816 C C . ALA A 1 118 ? -9.586 4.969 10.339 1.00 92.81 118 ALA A C 1
ATOM 818 O O . ALA A 1 118 ? -10.737 4.824 9.916 1.00 92.81 118 ALA A O 1
ATOM 819 N N . ALA A 1 119 ? -9.253 4.661 11.594 1.00 90.44 119 ALA A N 1
ATOM 820 C CA . ALA A 1 119 ? -10.221 4.147 12.555 1.00 90.44 119 ALA A CA 1
ATOM 821 C C . ALA A 1 119 ? -11.421 5.099 12.695 1.00 90.44 119 ALA A C 1
ATOM 823 O O . ALA A 1 119 ? -11.257 6.311 12.833 1.00 90.44 119 ALA A O 1
ATOM 824 N N . GLY A 1 120 ? -12.626 4.530 12.673 1.00 92.94 120 GLY A N 1
ATOM 825 C CA . GLY A 1 120 ? -13.856 5.297 12.822 1.00 92.94 120 GLY A CA 1
ATOM 826 C C . GLY A 1 120 ? -14.015 5.814 14.248 1.00 92.94 120 GLY A C 1
ATOM 827 O O . GLY A 1 120 ? -13.934 5.047 15.207 1.00 92.94 120 GLY A O 1
ATOM 828 N N . GLN A 1 121 ? -14.278 7.108 14.387 1.00 95.88 121 GLN A N 1
ATOM 829 C CA . GLN A 1 121 ? -14.538 7.764 15.663 1.00 95.88 121 GLN A CA 1
ATOM 830 C C . GLN A 1 121 ? -16.031 8.074 15.790 1.00 95.88 121 GLN A C 1
ATOM 832 O O . GLN A 1 121 ? -16.646 8.605 14.865 1.00 95.88 121 GLN A O 1
ATOM 837 N N . SER A 1 122 ? -16.614 7.728 16.939 1.00 96.38 122 SER A N 1
ATOM 838 C CA . SER A 1 122 ? -18.042 7.924 17.204 1.00 96.38 122 SER A CA 1
ATOM 839 C C . SER A 1 122 ? -18.389 9.408 17.372 1.00 96.38 122 SER A C 1
ATOM 841 O O . SER A 1 122 ? -17.708 10.150 18.085 1.00 96.38 122 SER A O 1
ATOM 843 N N . LEU A 1 123 ? -19.481 9.823 16.731 1.00 97.31 123 LEU A N 1
ATOM 844 C CA . LEU A 1 123 ? -20.088 11.142 16.849 1.00 97.31 123 LEU A CA 1
ATOM 845 C C . LEU A 1 123 ? -21.613 10.998 16.947 1.00 97.31 123 LEU A C 1
ATOM 847 O O . LEU A 1 123 ? -22.227 10.291 16.151 1.00 97.31 123 LEU A O 1
ATOM 851 N N . ASP A 1 124 ? -22.257 11.705 17.878 1.00 97.06 124 ASP A N 1
ATOM 852 C CA . ASP A 1 124 ? -23.722 11.816 17.882 1.00 97.06 124 ASP A CA 1
ATOM 853 C C . ASP A 1 124 ? -24.159 12.814 16.800 1.00 97.06 124 ASP A C 1
ATOM 855 O O . ASP A 1 124 ? -23.970 14.027 16.939 1.00 97.06 124 ASP A O 1
ATOM 859 N N . ALA A 1 125 ? -24.781 12.318 15.727 1.00 95.81 125 ALA A N 1
ATOM 860 C CA . ALA A 1 125 ? -25.217 13.139 14.600 1.00 95.81 125 ALA A CA 1
ATOM 861 C C . ALA A 1 125 ? -26.221 14.238 14.994 1.00 95.81 125 ALA A C 1
ATOM 863 O O . ALA A 1 125 ? -26.259 15.294 14.357 1.00 95.81 125 ALA A O 1
ATOM 864 N N . ALA A 1 126 ? -27.022 14.033 16.046 1.00 94.06 126 ALA A N 1
ATOM 865 C CA . ALA A 1 126 ? -27.992 15.025 16.504 1.00 94.06 126 ALA A CA 1
ATOM 866 C C . ALA A 1 126 ? -27.338 16.151 17.317 1.00 94.06 126 ALA A C 1
ATOM 868 O O . ALA A 1 126 ? -27.850 17.270 17.322 1.00 94.06 126 ALA A O 1
ATOM 869 N N . ALA A 1 127 ? -26.222 15.873 17.995 1.00 95.25 127 ALA A N 1
ATOM 870 C CA . ALA A 1 127 ? -25.490 16.860 18.784 1.00 95.25 127 ALA A CA 1
ATOM 871 C C . ALA A 1 127 ? -24.401 17.583 17.972 1.00 95.25 127 ALA A C 1
ATOM 873 O O . ALA A 1 127 ? -24.136 18.761 18.223 1.00 95.25 127 ALA A O 1
ATOM 874 N N . GLY A 1 128 ? -23.804 16.903 16.988 1.00 95.88 128 GLY A N 1
ATOM 875 C CA . GLY A 1 128 ? -22.581 17.357 16.329 1.00 95.88 128 GLY A CA 1
ATOM 876 C C . GLY A 1 128 ? -21.378 17.293 17.276 1.00 95.88 128 GLY A C 1
ATOM 877 O O . GLY A 1 128 ? -21.436 16.680 18.342 1.00 95.88 128 GLY A O 1
ATOM 878 N N . GLY A 1 129 ? -20.273 17.933 16.898 1.00 97.12 129 GLY A N 1
ATOM 879 C CA . GLY A 1 129 ? -19.056 17.943 17.709 1.00 97.12 129 GLY A CA 1
ATOM 880 C C . GLY A 1 129 ? -17.775 18.066 16.897 1.00 97.12 129 GLY A C 1
ATOM 881 O O . GLY A 1 129 ? -17.804 18.380 15.707 1.00 97.12 129 GLY A O 1
ATOM 882 N N . THR A 1 130 ? -16.655 17.825 17.575 1.00 98.06 130 THR A N 1
ATOM 883 C CA . THR A 1 130 ? -15.308 17.807 16.997 1.00 98.06 130 THR A CA 1
ATOM 884 C C . THR A 1 130 ? -14.728 16.403 17.111 1.00 98.06 130 THR A C 1
ATOM 886 O O . THR A 1 130 ? -14.825 15.786 18.170 1.00 98.06 130 THR A O 1
ATOM 889 N N . ILE A 1 131 ? -14.122 15.931 16.027 1.00 97.94 131 ILE A N 1
ATOM 890 C CA . ILE A 1 131 ? -13.373 14.685 15.926 1.00 97.94 131 ILE A CA 1
ATOM 891 C C . ILE A 1 131 ? -11.932 15.043 15.576 1.00 97.94 131 ILE A C 1
ATOM 893 O O . ILE A 1 131 ? -11.691 15.683 14.553 1.00 97.94 131 ILE A O 1
ATOM 897 N N . ASP A 1 132 ? -10.996 14.639 16.431 1.00 95.56 132 ASP A N 1
ATOM 898 C CA . ASP A 1 132 ? -9.559 14.762 16.194 1.00 95.56 132 ASP A CA 1
ATOM 899 C C . ASP A 1 132 ? -9.020 13.416 15.704 1.00 95.56 132 ASP A C 1
ATOM 901 O O . ASP A 1 132 ? -9.068 12.419 16.427 1.00 95.56 132 ASP A O 1
ATOM 905 N N . GLY A 1 133 ? -8.532 13.401 14.468 1.00 91.50 133 GLY A N 1
ATOM 906 C CA . GLY A 1 133 ? -7.948 12.245 13.805 1.00 91.50 133 GLY A CA 1
ATOM 907 C C . GLY A 1 133 ? -6.426 12.185 13.938 1.00 91.50 133 GLY A C 1
ATOM 908 O O . GLY A 1 133 ? -5.776 12.971 14.633 1.00 91.50 133 GLY A O 1
ATOM 909 N N . THR A 1 134 ? -5.831 11.222 13.239 1.00 89.38 134 THR A N 1
ATOM 910 C CA . THR A 1 134 ? -4.371 11.053 13.215 1.00 89.38 134 THR A CA 1
ATOM 911 C C . THR A 1 134 ? -3.680 12.227 12.515 1.00 89.38 134 THR A C 1
ATOM 913 O O . THR A 1 134 ? -4.290 12.952 11.729 1.00 89.38 134 THR A O 1
ATOM 916 N N . ARG A 1 135 ? -2.393 12.447 12.820 1.00 87.94 135 ARG A N 1
ATOM 917 C CA . ARG A 1 135 ? -1.554 13.505 12.214 1.00 87.94 135 ARG A CA 1
ATOM 918 C C . ARG A 1 135 ? -2.131 14.929 12.311 1.00 87.94 135 ARG A C 1
ATOM 920 O O . ARG A 1 135 ? -1.717 15.809 11.572 1.00 87.94 135 ARG A O 1
ATOM 927 N N . GLY A 1 136 ? -3.061 15.172 13.236 1.00 90.12 136 GLY A N 1
ATOM 928 C CA . GLY A 1 136 ? -3.702 16.477 13.404 1.00 90.12 136 GLY A CA 1
ATOM 929 C C . GLY A 1 136 ? -4.865 16.738 12.445 1.00 90.12 136 GLY A C 1
ATOM 930 O O . GLY A 1 136 ? -5.347 17.871 12.406 1.00 90.12 136 GLY A O 1
ATOM 931 N N . ALA A 1 137 ? -5.335 15.728 11.701 1.00 97.06 137 ALA A N 1
ATOM 932 C CA . ALA A 1 137 ? -6.573 15.835 10.937 1.00 97.06 137 ALA A CA 1
ATOM 933 C C . ALA A 1 137 ? -7.741 16.128 11.887 1.00 97.06 137 ALA A C 1
ATOM 935 O O . ALA A 1 137 ? -7.774 15.627 13.010 1.00 97.06 137 ALA A O 1
ATOM 936 N N . GLN A 1 138 ? -8.703 16.941 11.463 1.00 98.19 138 GLN A N 1
ATOM 937 C CA . GLN A 1 138 ? -9.847 17.287 12.306 1.00 98.19 138 GLN A CA 1
ATOM 938 C C . GLN A 1 138 ? -11.108 17.438 11.470 1.00 98.19 138 GLN A C 1
ATOM 940 O O . GLN A 1 138 ? -11.051 17.897 10.332 1.00 98.19 138 GLN A O 1
ATOM 945 N N . LEU A 1 139 ? -12.247 17.107 12.069 1.00 98.38 139 LEU A N 1
ATOM 946 C CA . LEU A 1 139 ? -13.569 17.442 11.566 1.00 98.38 139 LEU A CA 1
ATOM 947 C C . LEU A 1 139 ? -14.393 18.090 12.672 1.00 98.38 139 LEU A C 1
ATOM 949 O O . LEU A 1 139 ? -14.398 17.628 13.812 1.00 98.38 139 LEU A O 1
ATOM 953 N N . LYS A 1 140 ? -15.140 19.136 12.333 1.00 98.44 140 LYS A N 1
ATOM 954 C CA . LYS A 1 140 ? -16.065 19.815 13.235 1.00 98.44 140 LYS A CA 1
ATOM 955 C C . LYS A 1 140 ? -17.414 20.011 12.561 1.00 98.44 140 LYS A C 1
ATOM 957 O O . LYS A 1 140 ? -17.572 20.847 11.670 1.00 98.44 140 LYS A O 1
ATOM 962 N N . ALA A 1 141 ? -18.396 19.249 13.026 1.00 97.88 141 ALA A N 1
ATOM 963 C CA . ALA A 1 141 ? -19.745 19.230 12.484 1.00 97.88 141 ALA A CA 1
ATOM 964 C C . ALA A 1 141 ? -20.746 19.916 13.429 1.00 97.88 141 ALA A C 1
ATOM 966 O O . ALA A 1 141 ? -20.717 19.672 14.641 1.00 97.88 141 ALA A O 1
ATOM 967 N N . PRO A 1 142 ? -21.668 20.747 12.911 1.00 97.44 142 PRO A N 1
ATOM 968 C CA . PRO A 1 142 ? -22.803 21.221 13.691 1.00 97.44 142 PRO A CA 1
ATOM 969 C C . PRO A 1 142 ? -23.812 20.092 13.974 1.00 97.44 142 PRO A C 1
ATOM 971 O O . PRO A 1 142 ? -23.787 19.026 13.363 1.00 97.44 142 PRO A O 1
ATOM 974 N N . ALA A 1 143 ? -24.739 20.348 14.897 1.00 96.81 143 ALA A N 1
ATOM 975 C CA . ALA A 1 143 ? -25.871 19.464 15.168 1.00 96.81 143 ALA A CA 1
ATOM 976 C C . ALA A 1 143 ? -26.715 19.221 13.903 1.00 96.81 143 ALA A C 1
ATOM 978 O O . ALA A 1 143 ? -27.123 20.177 13.240 1.00 96.81 143 ALA A O 1
ATOM 979 N N . GLY A 1 144 ? -27.020 17.956 13.598 1.00 95.50 144 GLY A N 1
ATOM 980 C CA . GLY A 1 144 ? -27.863 17.577 12.461 1.00 95.50 144 GLY A CA 1
ATOM 981 C C . GLY A 1 144 ? -27.201 17.772 11.094 1.00 95.50 144 GLY A C 1
ATOM 982 O O . GLY A 1 144 ? -27.906 18.001 10.114 1.00 95.50 144 GLY A O 1
ATOM 983 N N . ALA A 1 145 ? -25.867 17.715 11.024 1.00 97.12 145 ALA A N 1
ATOM 984 C CA . ALA A 1 145 ? -25.116 17.946 9.790 1.00 97.12 145 ALA A CA 1
ATOM 985 C C . ALA A 1 145 ? -25.240 16.827 8.745 1.00 97.12 145 ALA A C 1
ATOM 987 O O . ALA A 1 145 ? -24.886 17.067 7.597 1.00 97.12 145 ALA A O 1
ATOM 988 N N . PHE A 1 146 ? -25.718 15.632 9.111 1.00 97.94 146 PHE A N 1
ATOM 989 C CA . PHE A 1 146 ? -25.671 14.452 8.243 1.00 97.94 146 PHE A CA 1
ATOM 990 C C . PHE A 1 146 ? -27.052 13.976 7.784 1.00 97.94 146 PHE A C 1
ATOM 992 O O . PHE A 1 146 ? -28.028 13.992 8.543 1.00 97.94 146 PHE A O 1
ATOM 999 N N . VAL A 1 147 ? -27.109 13.499 6.542 1.00 97.81 147 VAL A N 1
ATOM 1000 C CA . VAL A 1 147 ? -28.274 12.848 5.933 1.00 97.81 147 VAL A CA 1
ATOM 1001 C C . VAL A 1 147 ? -27.886 11.510 5.308 1.00 97.81 147 VAL A C 1
ATOM 1003 O O . VAL A 1 147 ? -26.729 11.278 4.965 1.00 97.81 147 VAL A O 1
ATOM 1006 N N . ASP A 1 148 ? -28.855 10.613 5.157 1.00 95.81 148 ASP A N 1
ATOM 1007 C CA . ASP A 1 148 ? -28.681 9.396 4.366 1.00 95.81 148 ASP A CA 1
ATOM 1008 C C . ASP A 1 148 ? -28.722 9.697 2.853 1.00 95.81 148 ASP A C 1
ATOM 1010 O O . ASP A 1 148 ? -29.089 10.793 2.420 1.00 95.81 148 ASP A O 1
ATOM 1014 N N . LYS A 1 149 ? -28.413 8.694 2.021 1.00 92.50 149 LYS A N 1
ATOM 1015 C CA . LYS A 1 149 ? -28.438 8.818 0.549 1.00 92.50 149 LYS A CA 1
ATOM 1016 C C . LYS A 1 149 ? -29.820 9.144 -0.045 1.00 92.50 149 LYS A C 1
ATOM 1018 O O . LYS A 1 149 ? -29.915 9.457 -1.229 1.00 92.50 149 LYS A O 1
ATOM 1023 N N . SER A 1 150 ? -30.901 9.050 0.733 1.00 93.19 150 SER A N 1
ATOM 1024 C CA . SER A 1 150 ? -32.253 9.468 0.332 1.00 93.19 150 SER A CA 1
ATOM 1025 C C . SER A 1 150 ? -32.589 10.910 0.744 1.00 93.19 150 SER A C 1
ATOM 1027 O O . SER A 1 150 ? -33.661 11.412 0.397 1.00 93.19 150 SER A O 1
ATOM 1029 N N . GLY A 1 151 ? -31.676 11.584 1.453 1.00 93.56 151 GLY A N 1
ATOM 1030 C CA . GLY A 1 151 ? -31.851 12.920 2.019 1.00 93.56 151 GLY A CA 1
ATOM 1031 C C . GLY A 1 151 ? -32.579 12.933 3.367 1.00 93.56 151 GLY A C 1
ATOM 1032 O O . GLY A 1 151 ? -33.003 13.996 3.822 1.00 93.56 151 GLY A O 1
ATOM 1033 N N . GLY A 1 152 ? -32.771 11.772 3.999 1.00 95.38 152 GLY A N 1
ATOM 1034 C CA . GLY A 1 152 ? -33.358 11.653 5.330 1.00 95.38 152 GLY A CA 1
ATOM 1035 C C . GLY A 1 152 ? -32.383 12.109 6.412 1.00 95.38 152 GLY A C 1
ATOM 1036 O O . GLY A 1 152 ? -31.196 11.812 6.341 1.00 95.38 152 GLY A O 1
ATOM 1037 N N . ALA A 1 153 ? -32.869 12.833 7.423 1.00 94.38 153 ALA A N 1
ATOM 1038 C CA . ALA A 1 153 ? -32.035 13.259 8.547 1.00 94.38 153 ALA A CA 1
ATOM 1039 C C . ALA A 1 153 ? -31.528 12.054 9.352 1.00 94.38 153 ALA A C 1
ATOM 1041 O O . ALA A 1 153 ? -32.310 11.163 9.691 1.00 94.38 153 ALA A O 1
ATOM 1042 N N . VAL A 1 154 ? -30.241 12.071 9.699 1.00 95.56 154 VAL A N 1
ATOM 1043 C CA . VAL A 1 154 ? -29.597 11.024 10.498 1.00 95.56 154 VAL A CA 1
ATOM 1044 C C . VAL A 1 154 ? -29.548 11.433 11.969 1.00 95.56 154 VAL A C 1
ATOM 1046 O O . VAL A 1 154 ? -29.323 12.594 12.310 1.00 95.56 154 VAL A O 1
ATOM 1049 N N . SER A 1 155 ? -29.777 10.469 12.857 1.00 91.12 155 SER A N 1
ATOM 1050 C CA . SER A 1 155 ? -29.711 10.648 14.310 1.00 91.12 155 SER A CA 1
ATOM 1051 C C . SER A 1 155 ? -29.022 9.457 14.966 1.00 91.12 155 SER A C 1
ATOM 1053 O O . SER A 1 155 ? -29.044 8.361 14.404 1.00 91.12 155 SER A O 1
ATOM 1055 N N . GLY A 1 156 ? -28.488 9.654 16.171 1.00 92.81 156 GLY A N 1
ATOM 1056 C CA . GLY A 1 156 ? -27.731 8.628 16.881 1.00 92.81 156 GLY A CA 1
ATOM 1057 C C . GLY A 1 156 ? -26.261 8.614 16.474 1.00 92.81 156 GLY A C 1
ATOM 1058 O O . GLY A 1 156 ? -25.760 9.569 15.882 1.00 92.81 156 GLY A O 1
ATOM 1059 N N . GLU A 1 157 ? -25.578 7.535 16.837 1.00 96.81 157 GLU A N 1
ATOM 1060 C CA . GLU A 1 157 ? -24.146 7.379 16.605 1.00 96.81 157 GLU A CA 1
ATOM 1061 C C . GLU A 1 157 ? -23.832 7.204 15.111 1.00 96.81 157 GLU A C 1
ATOM 1063 O O . GLU A 1 157 ? -24.491 6.432 14.405 1.00 96.81 157 GLU A O 1
ATOM 1068 N N . VAL A 1 158 ? -22.826 7.941 14.640 1.00 97.81 158 VAL A N 1
ATOM 1069 C CA . VAL A 1 158 ? -22.199 7.797 13.323 1.00 97.81 158 VAL A CA 1
ATOM 1070 C C . VAL A 1 158 ? -20.691 7.647 13.500 1.00 97.81 158 VAL A C 1
ATOM 1072 O O . VAL A 1 158 ? -20.118 8.175 14.450 1.00 97.81 158 VAL A O 1
ATOM 1075 N N . MET A 1 159 ? -20.048 6.945 12.573 1.00 97.88 159 MET A N 1
ATOM 1076 C CA . MET A 1 159 ? -18.606 6.713 12.567 1.00 97.88 159 MET A CA 1
ATOM 1077 C C . MET A 1 159 ? -17.945 7.657 11.568 1.00 97.88 159 MET A C 1
ATOM 1079 O O . MET A 1 159 ? -18.228 7.596 10.371 1.00 97.88 159 MET A O 1
ATOM 1083 N N . VAL A 1 160 ? -17.083 8.540 12.065 1.00 98.00 160 VAL A N 1
ATOM 1084 C CA . VAL A 1 160 ? -16.299 9.494 11.274 1.00 98.00 160 VAL A CA 1
ATOM 1085 C C . VAL A 1 160 ? -14.900 8.927 11.058 1.00 98.00 160 VAL A C 1
ATOM 1087 O O . VAL A 1 160 ? -14.194 8.638 12.018 1.00 98.00 160 VAL A O 1
ATOM 1090 N N . HIS A 1 161 ? -14.494 8.794 9.802 1.00 97.69 161 HIS A N 1
ATOM 1091 C CA . HIS A 1 161 ? -13.178 8.342 9.373 1.00 97.69 161 HIS A CA 1
ATOM 1092 C C . HIS A 1 161 ? -12.448 9.527 8.732 1.00 97.69 161 HIS A C 1
ATOM 1094 O O . HIS A 1 161 ? -12.914 10.077 7.733 1.00 97.69 161 HIS A O 1
ATOM 1100 N N . LEU A 1 162 ? -11.332 9.940 9.337 1.00 98.25 162 LEU A N 1
ATOM 1101 C CA . LEU A 1 162 ? -10.464 11.006 8.833 1.00 98.25 162 LEU A CA 1
ATOM 1102 C C . LEU A 1 162 ? -9.124 10.393 8.449 1.00 98.25 162 LEU A C 1
ATOM 1104 O O . LEU A 1 162 ? -8.303 10.114 9.326 1.00 98.25 162 LEU A O 1
ATOM 1108 N N . THR A 1 163 ? -8.922 10.168 7.153 1.00 98.06 163 THR A N 1
ATOM 1109 C CA . THR A 1 163 ? -7.749 9.453 6.642 1.00 98.06 163 THR A CA 1
ATOM 1110 C C . THR A 1 163 ? -6.807 10.433 5.941 1.00 98.06 163 THR A C 1
ATOM 1112 O O . THR A 1 163 ? -6.974 10.691 4.748 1.00 98.06 163 THR A O 1
ATOM 1115 N N . PRO A 1 164 ? -5.853 11.051 6.666 1.00 96.69 164 PRO A N 1
ATOM 1116 C CA . PRO A 1 164 ? -4.880 11.945 6.049 1.00 96.69 164 PRO A CA 1
ATOM 1117 C C . PRO A 1 164 ? -3.931 11.158 5.143 1.00 96.69 164 PRO A C 1
ATOM 1119 O O . PRO A 1 164 ? -3.638 9.997 5.432 1.00 96.69 164 PRO A O 1
ATOM 1122 N N . LEU A 1 165 ? -3.403 11.820 4.118 1.00 94.19 165 LEU A N 1
ATOM 1123 C CA . LEU A 1 165 ? -2.357 11.334 3.221 1.00 94.19 165 LEU A CA 1
ATOM 1124 C C . LEU A 1 165 ? -1.274 12.417 3.122 1.00 94.19 165 LEU A C 1
ATOM 1126 O O . LEU A 1 165 ? -1.570 13.579 2.837 1.00 94.19 165 LEU A O 1
ATOM 1130 N N . ASP A 1 166 ? -0.027 12.036 3.406 1.00 90.38 166 ASP A N 1
ATOM 1131 C CA . ASP A 1 166 ? 1.143 12.912 3.312 1.00 90.38 166 ASP A CA 1
ATOM 1132 C C . ASP A 1 166 ? 1.791 12.792 1.921 1.00 90.38 166 ASP A C 1
ATOM 1134 O O . ASP A 1 166 ? 2.459 11.791 1.637 1.00 90.38 166 ASP A O 1
ATOM 1138 N N . PRO A 1 167 ? 1.638 13.797 1.038 1.00 83.69 167 PRO A N 1
ATOM 1139 C CA . PRO A 1 167 ? 2.204 13.752 -0.307 1.00 83.69 167 PRO A CA 1
ATOM 1140 C C . PRO A 1 167 ? 3.744 13.781 -0.325 1.00 83.69 167 PRO A C 1
ATOM 1142 O O . PRO A 1 167 ? 4.344 13.450 -1.347 1.00 83.69 167 PRO A O 1
ATOM 1145 N N . GLY A 1 168 ? 4.409 14.127 0.786 1.00 80.69 168 GLY A N 1
ATOM 1146 C CA . GLY A 1 168 ? 5.863 14.017 0.934 1.00 80.69 168 GLY A CA 1
ATOM 1147 C C . GLY A 1 168 ? 6.362 12.574 1.094 1.00 80.69 168 GLY A C 1
ATOM 1148 O O . GLY A 1 168 ? 7.553 12.312 0.917 1.00 80.69 168 GLY A O 1
ATOM 1149 N N . VAL A 1 169 ? 5.470 11.621 1.391 1.00 78.81 169 VAL A N 1
ATOM 1150 C CA . VAL A 1 169 ? 5.785 10.192 1.502 1.00 78.81 169 VAL A CA 1
ATOM 1151 C C . VAL A 1 169 ? 5.403 9.494 0.199 1.00 78.81 169 VAL A C 1
ATOM 1153 O O . VAL A 1 169 ? 4.230 9.333 -0.116 1.00 78.81 169 VAL A O 1
ATOM 1156 N N . ALA A 1 170 ? 6.394 9.012 -0.557 1.00 70.31 170 ALA A N 1
ATOM 1157 C CA . ALA A 1 170 ? 6.177 8.464 -1.903 1.00 70.31 170 ALA A CA 1
ATOM 1158 C C . ALA A 1 170 ? 5.130 7.333 -1.976 1.00 70.31 170 ALA A C 1
ATOM 1160 O O . ALA A 1 170 ? 4.370 7.266 -2.940 1.00 70.31 170 ALA A O 1
ATOM 1161 N N . ALA A 1 171 ? 5.076 6.450 -0.971 1.00 69.75 171 ALA A N 1
ATOM 1162 C CA . ALA A 1 171 ? 4.086 5.372 -0.923 1.00 69.75 171 ALA A CA 1
ATOM 1163 C C . ALA A 1 171 ? 2.658 5.891 -0.685 1.00 69.75 171 ALA A C 1
ATOM 1165 O O . ALA A 1 171 ? 1.715 5.340 -1.244 1.00 69.75 171 ALA A O 1
ATOM 1166 N N . GLU A 1 172 ? 2.509 6.954 0.110 1.00 84.38 172 GLU A N 1
ATOM 1167 C CA . GLU A 1 172 ? 1.227 7.623 0.347 1.00 84.38 172 GLU A CA 1
ATOM 1168 C C . GLU A 1 172 ? 0.796 8.432 -0.873 1.00 84.38 172 GLU A C 1
ATOM 1170 O O . GLU A 1 172 ? -0.343 8.305 -1.302 1.00 84.38 172 GLU A O 1
ATOM 1175 N N . LEU A 1 173 ? 1.715 9.171 -1.503 1.00 81.94 173 LEU A N 1
ATOM 1176 C CA . LEU A 1 173 ? 1.439 9.883 -2.752 1.00 81.94 173 LEU A CA 1
ATOM 1177 C C . LEU A 1 173 ? 0.981 8.933 -3.868 1.00 81.94 173 LEU A C 1
ATOM 1179 O O . LEU A 1 173 ? 0.090 9.277 -4.633 1.00 81.94 173 LEU A O 1
ATOM 1183 N N . ALA A 1 174 ? 1.544 7.724 -3.940 1.00 77.88 174 ALA A N 1
ATOM 1184 C CA . ALA A 1 174 ? 1.108 6.700 -4.889 1.00 77.88 174 ALA A CA 1
ATOM 1185 C C . ALA A 1 174 ? -0.299 6.139 -4.600 1.00 77.88 174 ALA A C 1
ATOM 1187 O O . ALA A 1 174 ? -0.848 5.447 -5.455 1.00 77.88 174 ALA A O 1
ATOM 1188 N N . ALA A 1 175 ? -0.850 6.390 -3.405 1.00 87.75 175 ALA A N 1
ATOM 1189 C CA . ALA A 1 175 ? -2.211 6.030 -3.009 1.00 87.75 175 ALA A CA 1
ATOM 1190 C C . ALA A 1 175 ? -3.205 7.195 -3.128 1.00 87.75 175 ALA A C 1
ATOM 1192 O O . ALA A 1 175 ? -4.373 7.043 -2.760 1.00 87.75 175 ALA A O 1
ATOM 1193 N N . ALA A 1 176 ? -2.747 8.359 -3.604 1.00 90.06 176 ALA A N 1
ATOM 1194 C CA . ALA A 1 176 ? -3.622 9.480 -3.899 1.00 90.06 176 ALA A CA 1
ATOM 1195 C C . ALA A 1 176 ? -4.617 9.078 -4.995 1.00 90.06 176 ALA A C 1
ATOM 1197 O O . ALA A 1 176 ? -4.236 8.368 -5.923 1.00 90.06 176 ALA A O 1
ATOM 1198 N N . PRO A 1 177 ? -5.884 9.514 -4.922 1.00 90.69 177 PRO A N 1
ATOM 1199 C CA . PRO A 1 177 ? -6.840 9.182 -5.959 1.00 90.69 177 PRO A CA 1
ATOM 1200 C C . PRO A 1 177 ? -6.513 9.933 -7.260 1.00 90.69 177 PRO A C 1
ATOM 1202 O O . PRO A 1 177 ? -6.369 11.162 -7.297 1.00 90.69 177 PRO A O 1
ATOM 1205 N N . GLY A 1 178 ? -6.462 9.169 -8.345 1.00 84.25 178 GLY A N 1
ATOM 1206 C CA . GLY A 1 178 ? -6.304 9.652 -9.706 1.00 84.25 178 GLY A CA 1
ATOM 1207 C C . GLY A 1 178 ? -4.874 10.053 -10.049 1.00 84.25 178 GLY A C 1
ATOM 1208 O O . GLY A 1 178 ? -3.945 9.981 -9.256 1.00 84.25 178 GLY A O 1
ATOM 1209 N N . ASP A 1 179 ? -4.714 10.591 -11.253 1.00 71.62 179 ASP A N 1
ATOM 1210 C CA . ASP A 1 179 ? -3.424 10.999 -11.823 1.00 71.62 179 ASP A CA 1
ATOM 1211 C C . ASP A 1 179 ? -2.992 12.420 -11.399 1.00 71.62 179 ASP A C 1
ATOM 1213 O O . ASP A 1 179 ? -2.255 13.096 -12.120 1.00 71.62 179 ASP A O 1
ATOM 1217 N N . LEU A 1 180 ? -3.527 12.920 -10.273 1.00 78.00 180 LEU A N 1
ATOM 1218 C CA . LEU A 1 180 ? -3.432 14.318 -9.812 1.00 78.00 180 LEU A CA 1
ATOM 1219 C C . LEU A 1 180 ? -3.827 15.368 -10.867 1.00 78.00 180 LEU A C 1
ATOM 1221 O O . LEU A 1 180 ? -3.534 16.557 -10.713 1.00 78.00 180 LEU A O 1
ATOM 1225 N N . THR A 1 181 ? -4.531 14.971 -11.935 1.00 78.94 181 THR A N 1
ATOM 1226 C CA . THR A 1 181 ? -5.078 15.949 -12.874 1.00 78.94 181 THR A CA 1
ATOM 1227 C C . THR A 1 181 ? -6.242 16.684 -12.239 1.00 78.94 181 THR A C 1
ATOM 1229 O O . THR A 1 181 ? -7.128 16.087 -11.623 1.00 78.94 181 THR A O 1
ATOM 1232 N N . ALA A 1 182 ? -6.250 17.997 -12.428 1.00 86.81 182 ALA A N 1
ATOM 1233 C CA . ALA A 1 182 ? -7.222 18.875 -11.808 1.00 86.81 182 ALA A CA 1
ATOM 1234 C C . ALA A 1 182 ? -7.890 19.786 -12.828 1.00 86.81 182 ALA A C 1
ATOM 1236 O O . ALA A 1 182 ? -7.361 19.992 -13.922 1.00 86.81 182 ALA A O 1
ATOM 1237 N N . VAL A 1 183 ? -9.055 20.316 -12.474 1.00 89.38 183 VAL A N 1
ATOM 1238 C CA . VAL A 1 183 ? -9.808 21.297 -13.251 1.00 89.38 183 VAL A CA 1
ATOM 1239 C C . VAL A 1 183 ? -10.222 22.433 -12.320 1.00 89.38 183 VAL A C 1
ATOM 1241 O O . VAL A 1 183 ? -10.831 22.184 -11.282 1.00 89.38 183 VAL A O 1
ATOM 1244 N N . ASP A 1 184 ? -9.877 23.665 -12.685 1.00 87.88 184 ASP A N 1
ATOM 1245 C CA . ASP A 1 184 ? -10.262 24.855 -11.922 1.00 87.88 184 ASP A CA 1
ATOM 1246 C C . ASP A 1 184 ? -11.742 25.235 -12.114 1.00 87.88 184 ASP A C 1
ATOM 1248 O O . ASP A 1 184 ? -12.466 24.652 -12.931 1.00 87.88 184 ASP A O 1
ATOM 1252 N N . ASP A 1 185 ? -12.191 26.260 -11.387 1.00 84.25 185 ASP A N 1
ATOM 1253 C CA . ASP A 1 185 ? -13.570 26.768 -11.428 1.00 84.25 185 ASP A CA 1
ATOM 1254 C C . ASP A 1 185 ? -14.014 27.280 -12.819 1.00 84.25 185 ASP A C 1
ATOM 1256 O O . ASP A 1 185 ? -15.211 27.394 -13.112 1.00 84.25 185 ASP A O 1
ATOM 1260 N N . SER A 1 186 ? -13.054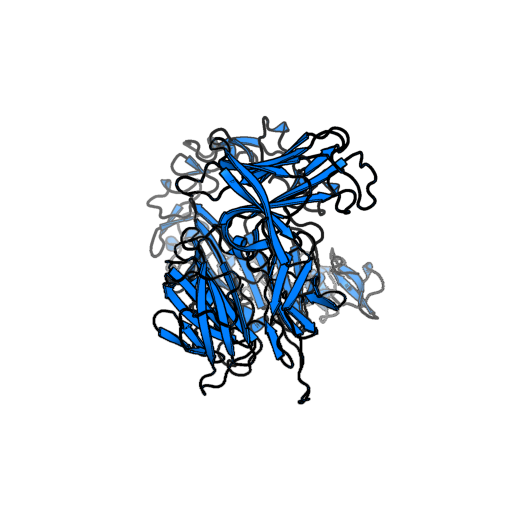 27.550 -13.709 1.00 86.56 186 SER A N 1
ATOM 1261 C CA . SER A 1 186 ? -13.270 27.988 -15.086 1.00 86.56 186 SER A CA 1
ATOM 1262 C C . SER A 1 186 ? -13.378 26.823 -16.076 1.00 86.56 186 SER A C 1
ATOM 1264 O O . SER A 1 186 ? -13.781 27.020 -17.230 1.00 86.56 186 SER A O 1
ATOM 1266 N N . GLY A 1 187 ? -13.054 25.606 -15.633 1.00 83.50 187 GLY A N 1
ATOM 1267 C CA . GLY A 1 187 ? -12.996 24.408 -16.460 1.00 83.50 187 GLY A CA 1
ATOM 1268 C C . GLY A 1 187 ? -11.634 24.172 -17.122 1.00 83.50 187 GLY A C 1
ATOM 1269 O O . GLY A 1 187 ? -11.547 23.334 -18.025 1.00 83.50 187 GLY A O 1
ATOM 1270 N N . ALA A 1 188 ? -10.583 24.903 -16.735 1.00 85.31 188 ALA A N 1
ATOM 1271 C CA . ALA A 1 188 ? -9.239 24.728 -17.276 1.00 85.31 188 ALA A CA 1
ATOM 1272 C C . ALA A 1 188 ? -8.445 23.702 -16.461 1.00 85.31 188 ALA A C 1
ATOM 1274 O O . ALA A 1 188 ? -8.516 23.665 -15.236 1.00 85.31 188 ALA A O 1
ATOM 1275 N N . GLY A 1 189 ? -7.691 22.842 -17.150 1.00 85.44 189 GLY A N 1
ATOM 1276 C CA . GLY A 1 189 ? -6.895 21.821 -16.479 1.00 85.44 189 GLY A CA 1
ATOM 1277 C C . GLY A 1 189 ? -5.655 22.400 -15.801 1.00 85.44 189 GLY A C 1
ATOM 1278 O O . GLY A 1 189 ? -4.977 23.250 -16.383 1.00 85.44 189 GLY A O 1
ATOM 1279 N N . GLN A 1 190 ? -5.332 21.882 -14.618 1.00 85.94 190 GLN A N 1
ATOM 1280 C CA . GLN A 1 190 ? -4.214 22.318 -13.783 1.00 85.94 190 GLN A CA 1
ATOM 1281 C C . GLN A 1 190 ? -3.284 21.148 -13.437 1.00 85.94 190 GLN A C 1
ATOM 1283 O O . GLN A 1 190 ? -3.713 19.991 -13.405 1.00 85.94 190 GLN A O 1
ATOM 1288 N N . ILE A 1 191 ? -2.007 21.458 -13.189 1.00 81.50 191 ILE A N 1
ATOM 1289 C CA . ILE A 1 191 ? -1.115 20.564 -12.440 1.00 81.50 191 ILE A CA 1
ATOM 1290 C C . ILE A 1 191 ? -1.103 21.007 -10.982 1.00 81.50 191 ILE A C 1
ATOM 1292 O O . ILE A 1 191 ? -1.047 22.207 -10.694 1.00 81.50 191 ILE A O 1
ATOM 1296 N N . LEU A 1 192 ? -1.127 20.038 -10.081 1.00 84.25 192 LEU A N 1
ATOM 1297 C CA . LEU A 1 192 ? -1.141 20.292 -8.654 1.00 84.25 192 LEU A CA 1
ATOM 1298 C C . LEU A 1 192 ? 0.226 19.998 -8.024 1.00 84.25 192 LEU A C 1
ATOM 1300 O O . LEU A 1 192 ? 0.909 19.044 -8.400 1.00 84.25 192 LEU A O 1
ATOM 1304 N N . GLU A 1 193 ? 0.625 20.838 -7.075 1.00 84.38 193 GLU A N 1
ATOM 1305 C CA . GLU A 1 193 ? 1.709 20.579 -6.126 1.00 84.38 193 GLU A CA 1
ATOM 1306 C C . GLU A 1 193 ? 1.093 20.474 -4.735 1.00 84.38 193 GLU A C 1
ATOM 1308 O O . GLU A 1 193 ? 0.545 21.460 -4.226 1.00 84.38 193 GLU A O 1
ATOM 1313 N N . SER A 1 194 ? 1.169 19.279 -4.143 1.00 85.25 194 SER A N 1
ATOM 1314 C CA . SER A 1 194 ? 0.342 18.969 -2.983 1.00 85.25 194 SER A CA 1
ATOM 1315 C C . SER A 1 194 ? 0.978 19.288 -1.643 1.00 85.25 194 SER A C 1
ATOM 1317 O O . SER A 1 194 ? 2.126 18.922 -1.384 1.00 85.25 194 SER A O 1
ATOM 1319 N N . LEU A 1 195 ? 0.205 19.961 -0.781 1.00 86.25 195 LEU A N 1
ATOM 1320 C CA . LEU A 1 195 ? 0.559 20.281 0.605 1.00 86.25 195 LEU A CA 1
ATOM 1321 C C . LEU A 1 195 ? -0.374 19.615 1.627 1.00 86.25 195 LEU A C 1
ATOM 1323 O O . LEU A 1 195 ? -0.451 20.073 2.767 1.00 86.25 195 LEU A O 1
ATOM 1327 N N . GLY A 1 196 ? -1.033 18.520 1.247 1.00 91.81 196 GLY A N 1
ATOM 1328 C CA . GLY A 1 196 ? -1.767 17.646 2.161 1.00 91.81 196 GLY A CA 1
ATOM 1329 C C . GLY A 1 196 ? -3.096 17.177 1.584 1.00 91.81 196 GLY A C 1
ATOM 1330 O O . GLY A 1 196 ? -3.832 17.963 0.990 1.00 91.81 196 GLY A O 1
ATOM 1331 N N . MET A 1 197 ? -3.425 15.907 1.822 1.00 96.44 197 MET A N 1
ATOM 1332 C CA . MET A 1 197 ? -4.675 15.278 1.391 1.00 96.44 197 MET A CA 1
ATOM 1333 C C . MET A 1 197 ? -5.418 14.666 2.583 1.00 96.44 197 MET A C 1
ATOM 1335 O O . MET A 1 197 ? -4.808 14.247 3.570 1.00 96.44 197 MET A O 1
ATOM 1339 N N . LEU A 1 198 ? -6.744 14.593 2.498 1.00 98.25 198 LEU A N 1
ATOM 1340 C CA . LEU A 1 198 ? -7.607 14.009 3.522 1.00 98.25 198 LEU A CA 1
ATOM 1341 C C . LEU A 1 198 ? -8.853 13.377 2.894 1.00 98.25 198 LEU A C 1
ATOM 1343 O O . LEU A 1 198 ? -9.669 14.087 2.311 1.00 98.25 198 LEU A O 1
ATOM 1347 N N . ASP A 1 199 ? -9.048 12.071 3.079 1.00 98.12 199 ASP A N 1
ATOM 1348 C CA . ASP A 1 199 ? -10.374 11.464 2.913 1.00 98.12 199 ASP A CA 1
ATOM 1349 C C . ASP A 1 199 ? -11.237 11.756 4.142 1.00 98.12 199 ASP A C 1
ATOM 1351 O O . ASP A 1 199 ? -10.805 11.573 5.288 1.00 98.12 199 ASP A O 1
ATOM 1355 N N . VAL A 1 200 ? -12.467 12.205 3.891 1.00 98.00 200 VAL A N 1
ATOM 1356 C CA . VAL A 1 200 ? -13.464 12.485 4.923 1.00 98.00 200 VAL A CA 1
ATOM 1357 C C . VAL A 1 200 ? -14.687 11.612 4.672 1.00 98.00 200 VAL A C 1
ATOM 1359 O O . VAL A 1 200 ? -15.561 11.951 3.874 1.00 98.00 200 VAL A O 1
ATOM 1362 N N . SER A 1 201 ? -14.783 10.509 5.411 1.00 96.69 201 SER A N 1
ATOM 1363 C CA . SER A 1 201 ? -15.860 9.529 5.270 1.00 96.69 201 SER A CA 1
ATOM 1364 C C . SER A 1 201 ? -16.691 9.433 6.553 1.00 96.69 201 SER A C 1
ATOM 1366 O O . SER A 1 201 ? -16.156 9.268 7.644 1.00 96.69 201 SER A O 1
ATOM 1368 N N . VAL A 1 202 ? -18.023 9.505 6.448 1.00 97.75 202 VAL A N 1
ATOM 1369 C CA . VAL A 1 202 ? -18.938 9.331 7.594 1.00 97.75 202 VAL A CA 1
ATOM 1370 C C . VAL A 1 202 ? -19.927 8.214 7.295 1.00 97.75 202 VAL A C 1
ATOM 1372 O O . VAL A 1 202 ? -20.544 8.200 6.227 1.00 97.75 202 VAL A O 1
ATOM 1375 N N . LYS A 1 203 ? -20.072 7.261 8.220 1.00 96.25 203 LYS A N 1
ATOM 1376 C CA . LYS A 1 203 ? -20.870 6.043 8.029 1.00 96.25 203 LYS A CA 1
ATOM 1377 C C . LYS A 1 203 ? -21.831 5.802 9.195 1.00 96.25 203 LYS A C 1
ATOM 1379 O O . LYS A 1 203 ? -21.488 6.043 10.348 1.00 96.25 203 LYS A O 1
ATOM 1384 N N . GLN A 1 204 ? -23.012 5.261 8.906 1.00 95.38 204 GLN A N 1
ATOM 1385 C CA . GLN A 1 204 ? -23.924 4.691 9.904 1.00 95.38 204 GLN A CA 1
ATOM 1386 C C . GLN A 1 204 ? -24.344 3.291 9.456 1.00 95.38 204 GLN A C 1
ATOM 1388 O O . GLN A 1 204 ? -24.763 3.107 8.312 1.00 95.38 204 GLN A O 1
ATOM 1393 N N . ASP A 1 205 ? -24.185 2.296 10.331 1.00 89.56 205 ASP A N 1
ATOM 1394 C CA . ASP A 1 205 ? -24.456 0.881 10.026 1.00 89.56 205 ASP A CA 1
ATOM 1395 C C . ASP A 1 205 ? -23.756 0.391 8.738 1.00 89.56 205 ASP A C 1
ATOM 1397 O O . ASP A 1 205 ? -24.308 -0.379 7.952 1.00 89.56 205 ASP A O 1
ATOM 1401 N N . GLY A 1 206 ? -22.546 0.902 8.480 1.00 86.19 206 GLY A N 1
ATOM 1402 C CA . GLY A 1 206 ? -21.759 0.619 7.274 1.00 86.19 206 GLY A CA 1
ATOM 1403 C C . GLY A 1 206 ? -22.168 1.402 6.017 1.00 86.19 206 GLY A C 1
ATOM 1404 O O . GLY A 1 206 ? -21.459 1.339 5.015 1.00 86.19 206 GLY A O 1
ATOM 1405 N N . ASN A 1 207 ? -23.258 2.176 6.046 1.00 91.00 207 ASN A N 1
ATOM 1406 C CA . ASN A 1 207 ? -23.696 2.996 4.915 1.00 91.00 207 ASN A CA 1
ATOM 1407 C C . ASN A 1 207 ? -23.069 4.394 4.972 1.00 91.00 207 ASN A C 1
ATOM 1409 O O . ASN A 1 207 ? -23.173 5.070 5.995 1.00 91.00 207 ASN A O 1
ATOM 1413 N N . ARG A 1 208 ? -22.468 4.850 3.862 1.00 93.88 208 ARG A N 1
ATOM 1414 C CA . ARG A 1 208 ? -21.952 6.224 3.724 1.00 93.88 208 ARG A CA 1
ATOM 1415 C C . ARG A 1 208 ? -23.094 7.244 3.814 1.00 93.88 208 ARG A C 1
ATOM 1417 O O . ARG A 1 208 ? -24.126 7.079 3.157 1.00 93.88 208 ARG A O 1
ATOM 1424 N N . LEU A 1 209 ? -22.876 8.299 4.587 1.00 97.50 209 LEU A N 1
ATOM 1425 C CA . LEU A 1 209 ? -23.770 9.447 4.729 1.00 97.50 209 LEU A CA 1
ATOM 1426 C C . LEU A 1 209 ? -23.352 10.587 3.792 1.00 97.50 209 LEU A C 1
ATOM 1428 O O . LEU A 1 209 ? -22.328 10.490 3.121 1.00 97.50 209 LEU A O 1
ATOM 1432 N N . ASP A 1 210 ? -24.147 11.653 3.763 1.00 97.62 210 ASP A N 1
ATOM 1433 C CA . ASP A 1 210 ? -23.842 12.926 3.104 1.00 97.62 210 ASP A CA 1
ATOM 1434 C C . ASP A 1 210 ? -24.016 14.095 4.087 1.00 97.62 210 ASP A C 1
ATOM 1436 O O . ASP A 1 210 ? -24.635 13.950 5.147 1.00 97.62 210 ASP A O 1
ATOM 1440 N N . ILE A 1 211 ? -23.500 15.274 3.726 1.00 97.75 211 ILE A N 1
ATOM 1441 C CA . ILE A 1 211 ? -23.792 16.522 4.444 1.00 97.75 211 ILE A CA 1
ATOM 1442 C C . ILE A 1 211 ? -25.196 17.006 4.058 1.00 97.75 211 ILE A C 1
ATOM 1444 O O . ILE A 1 211 ? -25.588 16.995 2.890 1.00 97.75 211 ILE A O 1
ATOM 1448 N N . ALA A 1 212 ? -25.978 17.422 5.054 1.00 96.56 212 ALA A N 1
ATOM 1449 C CA . ALA A 1 212 ? -27.324 17.939 4.861 1.00 96.56 212 ALA A CA 1
ATOM 1450 C C . ALA A 1 212 ? -27.306 19.174 3.936 1.00 96.56 212 ALA A C 1
ATOM 1452 O O . ALA A 1 212 ? -26.475 20.062 4.130 1.00 96.56 212 ALA A O 1
ATOM 1453 N N . PRO A 1 213 ? -28.242 19.306 2.978 1.00 94.38 213 PRO A N 1
ATOM 1454 C CA . PRO A 1 213 ? -28.276 20.461 2.084 1.00 94.38 213 PRO A CA 1
ATOM 1455 C C . PRO A 1 213 ? -28.274 21.803 2.834 1.00 94.38 213 PRO A C 1
ATOM 1457 O O . PRO A 1 213 ? -29.166 22.077 3.640 1.00 94.38 213 PRO A O 1
ATOM 1460 N N . GLY A 1 214 ? -27.286 22.652 2.538 1.00 93.12 214 GLY A N 1
ATOM 1461 C CA . GLY A 1 214 ? -27.099 23.962 3.174 1.00 93.12 214 GLY A CA 1
ATOM 1462 C C . GLY A 1 214 ? -26.420 23.931 4.549 1.00 93.12 214 GLY A C 1
ATOM 1463 O O . GLY A 1 214 ? -26.254 24.992 5.152 1.00 93.12 214 GLY A O 1
ATOM 1464 N N . ALA A 1 215 ? -26.041 22.754 5.052 1.00 96.12 215 ALA A N 1
ATOM 1465 C CA . ALA A 1 215 ? -25.112 22.617 6.166 1.00 96.12 215 ALA A CA 1
ATOM 1466 C C . ALA A 1 215 ? -23.666 22.599 5.654 1.00 96.12 215 ALA A C 1
ATOM 1468 O O . ALA A 1 215 ? -23.400 22.281 4.499 1.00 96.12 215 ALA A O 1
ATOM 1469 N N . THR A 1 216 ? -22.735 22.931 6.541 1.00 97.06 216 THR A N 1
ATOM 1470 C CA . THR A 1 216 ? -21.296 22.931 6.271 1.00 97.06 216 THR A CA 1
ATOM 1471 C C . THR A 1 216 ? -20.555 22.306 7.441 1.00 97.06 216 THR A C 1
ATOM 1473 O O . THR A 1 216 ? -21.000 22.411 8.589 1.00 97.06 216 THR A O 1
ATOM 1476 N N . ILE A 1 217 ? -19.397 21.718 7.167 1.00 98.06 217 ILE A N 1
ATOM 1477 C CA . ILE A 1 217 ? -18.494 21.149 8.170 1.00 98.06 217 ILE A CA 1
ATOM 1478 C C . ILE A 1 217 ? -17.123 21.813 8.016 1.00 98.06 217 ILE A C 1
ATOM 1480 O O . ILE A 1 217 ? -16.718 22.140 6.906 1.00 98.06 217 ILE A O 1
ATOM 1484 N N . GLU A 1 218 ? -16.419 22.046 9.121 1.00 98.50 218 GLU A N 1
ATOM 1485 C CA . GLU A 1 218 ? -15.028 22.513 9.094 1.00 98.50 218 GLU A CA 1
ATOM 1486 C C . GLU A 1 218 ? -14.093 21.303 9.181 1.00 98.50 218 GLU A C 1
ATOM 1488 O O . GLU A 1 218 ? -14.293 20.432 10.029 1.00 98.50 218 GLU A O 1
ATOM 1493 N N . ILE A 1 219 ? -13.087 21.244 8.311 1.00 98.50 219 ILE A N 1
ATOM 1494 C CA . ILE A 1 219 ? -12.041 20.220 8.333 1.00 98.50 219 ILE A CA 1
ATOM 1495 C C . ILE A 1 219 ? -10.666 20.852 8.516 1.00 98.50 219 ILE A C 1
ATOM 1497 O O . ILE A 1 219 ? -10.447 22.007 8.145 1.00 98.50 219 ILE A O 1
ATOM 1501 N N . ARG A 1 220 ? -9.731 20.070 9.057 1.00 98.25 220 ARG A N 1
ATOM 1502 C CA . ARG A 1 220 ? -8.301 20.370 9.037 1.00 98.25 220 ARG A CA 1
ATOM 1503 C C . ARG A 1 220 ? -7.553 19.276 8.289 1.00 98.25 220 ARG A C 1
ATOM 1505 O O . ARG A 1 220 ? -7.609 18.118 8.699 1.00 98.25 220 ARG A O 1
ATOM 1512 N N . VAL A 1 221 ? -6.824 19.671 7.252 1.00 98.06 221 VAL A N 1
ATOM 1513 C CA . VAL A 1 221 ? -5.924 18.824 6.466 1.00 98.06 221 VAL A CA 1
ATOM 1514 C C . VAL A 1 221 ? -4.489 19.037 6.969 1.00 98.06 221 VAL A C 1
ATOM 1516 O O . VAL A 1 221 ? -4.012 20.175 6.955 1.00 98.06 221 VAL A O 1
ATOM 1519 N N . PRO A 1 222 ? -3.796 17.998 7.465 1.00 95.75 222 PRO A N 1
ATOM 1520 C CA . PRO A 1 222 ? -2.403 18.120 7.896 1.00 95.75 222 PRO A CA 1
ATOM 1521 C C . PRO A 1 222 ? -1.475 18.509 6.744 1.00 95.75 222 PRO A C 1
ATOM 1523 O O . PRO A 1 222 ? -1.589 17.948 5.657 1.00 95.75 222 PRO A O 1
ATOM 1526 N N . ALA A 1 223 ? -0.531 19.421 6.993 1.00 91.12 223 ALA A N 1
ATOM 1527 C CA . ALA A 1 223 ? 0.519 19.734 6.028 1.00 91.12 223 ALA A CA 1
ATOM 1528 C C . ALA A 1 223 ? 1.748 18.820 6.233 1.00 91.12 223 ALA A C 1
ATOM 1530 O O . ALA A 1 223 ? 2.051 18.471 7.380 1.00 91.12 223 ALA A O 1
ATOM 1531 N N . PRO A 1 224 ? 2.495 18.461 5.168 1.00 86.00 224 PRO A N 1
ATOM 1532 C CA . PRO A 1 224 ? 3.727 17.687 5.286 1.00 86.00 224 PRO A CA 1
ATOM 1533 C C . PRO A 1 224 ? 4.752 18.350 6.210 1.00 86.00 224 PRO A C 1
ATOM 1535 O O . PRO A 1 224 ? 4.959 19.571 6.193 1.00 86.00 224 PRO A O 1
ATOM 1538 N N . ALA A 1 225 ? 5.454 17.537 6.998 1.00 77.56 225 ALA A N 1
ATOM 1539 C CA . ALA A 1 225 ? 6.524 18.036 7.852 1.00 77.56 225 ALA A CA 1
ATOM 1540 C C . ALA A 1 225 ? 7.685 18.588 7.003 1.00 77.56 225 ALA A C 1
ATOM 1542 O O . ALA A 1 225 ? 8.130 17.971 6.041 1.00 77.56 225 ALA A O 1
ATOM 1543 N N . GLY A 1 226 ? 8.221 19.752 7.384 1.00 68.06 226 GLY A N 1
ATOM 1544 C CA . GLY A 1 226 ? 9.407 20.326 6.735 1.00 68.06 226 GLY A CA 1
ATOM 1545 C C . GLY A 1 226 ? 9.138 21.210 5.512 1.00 68.06 226 GLY A C 1
ATOM 1546 O O . GLY A 1 226 ? 10.099 21.721 4.934 1.00 68.06 226 GLY A O 1
ATOM 1547 N N . VAL A 1 227 ? 7.874 21.471 5.153 1.00 69.81 227 VAL A N 1
ATOM 1548 C CA . VAL A 1 227 ? 7.530 22.477 4.132 1.00 69.81 227 VAL A CA 1
ATOM 1549 C C . VAL A 1 227 ? 7.997 23.857 4.602 1.00 69.81 227 VAL A C 1
ATOM 1551 O O . VAL A 1 227 ? 7.558 24.382 5.628 1.00 69.81 227 VAL A O 1
ATOM 1554 N N . ALA A 1 228 ? 8.923 24.459 3.856 1.00 67.31 228 ALA A N 1
ATOM 1555 C CA . ALA A 1 228 ? 9.445 25.781 4.169 1.00 67.31 228 ALA A CA 1
ATOM 1556 C C . ALA A 1 228 ? 8.438 26.862 3.747 1.00 67.31 228 ALA A C 1
ATOM 1558 O O . ALA A 1 228 ? 8.208 27.054 2.559 1.00 67.31 228 ALA A O 1
ATOM 1559 N N . ALA A 1 229 ? 7.897 27.597 4.725 1.00 79.69 229 ALA A N 1
ATOM 1560 C CA . ALA A 1 229 ? 6.951 28.701 4.515 1.00 79.69 229 ALA A CA 1
ATOM 1561 C C . ALA A 1 229 ? 5.696 28.301 3.700 1.00 79.69 229 ALA A C 1
ATOM 1563 O O . ALA A 1 229 ? 5.505 28.812 2.594 1.00 79.69 229 ALA A O 1
ATOM 1564 N N . PRO A 1 230 ? 4.841 27.404 4.237 1.00 86.62 230 PRO A N 1
ATOM 1565 C CA . PRO A 1 230 ? 3.555 27.080 3.618 1.00 86.62 230 PRO A CA 1
ATOM 1566 C C . PRO A 1 230 ? 2.735 28.363 3.365 1.00 86.62 230 PRO A C 1
ATOM 1568 O O . PRO A 1 230 ? 2.730 29.245 4.230 1.00 86.62 230 PRO A O 1
ATOM 1571 N N . PRO A 1 231 ? 2.070 28.505 2.201 1.00 90.38 231 PRO A N 1
ATOM 1572 C CA . PRO A 1 231 ? 1.219 29.660 1.915 1.00 90.38 231 PRO A CA 1
ATOM 1573 C C . PRO A 1 231 ? 0.103 29.834 2.949 1.00 90.38 231 PRO A C 1
ATOM 1575 O O . PRO A 1 231 ? -0.501 28.843 3.356 1.00 90.38 231 PRO A O 1
ATOM 1578 N N . ASP A 1 232 ? -0.206 31.084 3.315 1.00 93.00 232 ASP A N 1
ATOM 1579 C CA . ASP A 1 232 ? -1.286 31.408 4.265 1.00 93.00 232 ASP A CA 1
ATOM 1580 C C . ASP A 1 232 ? -2.672 30.991 3.736 1.00 93.00 232 ASP A C 1
ATOM 1582 O O . ASP A 1 232 ? -3.521 30.561 4.511 1.00 93.00 232 ASP A O 1
ATOM 1586 N N . GLU A 1 233 ? -2.895 31.097 2.423 1.00 95.38 233 GLU A N 1
ATOM 1587 C CA . GLU A 1 233 ? -4.101 30.643 1.723 1.00 95.38 233 GLU A CA 1
ATOM 1588 C C . GLU A 1 233 ? -3.707 29.772 0.526 1.00 95.38 233 GLU A C 1
ATOM 1590 O O . GLU A 1 233 ? -2.730 30.067 -0.170 1.00 95.38 233 GLU A O 1
ATOM 1595 N N . ILE A 1 234 ? -4.477 28.713 0.281 1.00 95.06 234 ILE A N 1
ATOM 1596 C CA . ILE A 1 234 ? -4.249 27.760 -0.807 1.00 95.06 234 ILE A CA 1
ATOM 1597 C C . ILE A 1 234 ? -5.586 27.299 -1.404 1.00 95.06 234 ILE A C 1
ATOM 1599 O O . ILE A 1 234 ? -6.551 27.146 -0.648 1.00 95.06 234 ILE A O 1
ATOM 1603 N N . PRO A 1 235 ? -5.685 27.086 -2.728 1.00 96.06 235 PRO A N 1
ATOM 1604 C CA . PRO A 1 235 ? -6.869 26.477 -3.320 1.00 96.06 235 PRO A CA 1
ATOM 1605 C C . PRO A 1 235 ? -7.176 25.115 -2.687 1.00 96.06 235 PRO A C 1
ATOM 1607 O O . PRO A 1 235 ? -6.276 24.315 -2.414 1.00 96.06 235 PRO A O 1
ATOM 1610 N N . LEU A 1 236 ? -8.459 24.878 -2.431 1.00 97.00 236 LEU A N 1
ATOM 1611 C CA . LEU A 1 236 ? -8.963 23.607 -1.927 1.00 97.00 236 LEU A CA 1
ATOM 1612 C C . LEU A 1 236 ? -9.549 22.816 -3.092 1.00 97.00 236 LEU A C 1
ATOM 1614 O O . LEU A 1 236 ? -10.281 23.376 -3.903 1.00 97.00 236 LEU A O 1
ATOM 1618 N N . TRP A 1 237 ? -9.257 21.522 -3.155 1.00 97.00 237 TRP A N 1
ATOM 1619 C CA . TRP A 1 237 ? -9.701 20.659 -4.242 1.00 97.00 237 TRP A CA 1
ATOM 1620 C C . TRP A 1 237 ? -10.475 19.465 -3.704 1.00 97.00 237 TRP A C 1
ATOM 1622 O O . TRP A 1 237 ? -10.017 18.810 -2.767 1.00 97.00 237 TRP A O 1
ATOM 1632 N N . SER A 1 238 ? -11.614 19.152 -4.313 1.00 96.75 238 SER A N 1
ATOM 1633 C CA . SER A 1 238 ? -12.355 17.915 -4.063 1.00 96.75 238 SER A CA 1
ATOM 1634 C C . SER A 1 238 ? -12.150 16.919 -5.203 1.00 96.75 238 SER A C 1
ATOM 1636 O O . SER A 1 238 ? -11.812 17.309 -6.319 1.00 96.75 238 SER A O 1
ATOM 1638 N N . PHE A 1 239 ? -12.304 15.621 -4.951 1.00 96.00 239 PHE A N 1
ATOM 1639 C CA . PHE A 1 239 ? -12.093 14.605 -5.981 1.00 96.00 239 PHE A CA 1
ATOM 1640 C C . PHE A 1 239 ? -13.414 14.176 -6.634 1.00 96.00 239 PHE A C 1
ATOM 1642 O O . PHE A 1 239 ? -14.278 13.573 -5.998 1.00 96.00 239 PHE A O 1
ATOM 1649 N N . ASP A 1 240 ? -13.558 14.426 -7.937 1.00 93.56 240 ASP A N 1
ATOM 1650 C CA . ASP A 1 240 ? -14.662 13.905 -8.742 1.00 93.56 240 ASP A CA 1
ATOM 1651 C C . ASP A 1 240 ? -14.357 12.471 -9.176 1.00 93.56 240 ASP A C 1
ATOM 1653 O O . ASP A 1 240 ? -13.703 12.215 -10.192 1.00 93.56 240 ASP A O 1
ATOM 1657 N N . GLU A 1 241 ? -14.898 11.514 -8.429 1.00 91.38 241 GLU A N 1
ATOM 1658 C CA . GLU A 1 241 ? -14.748 10.085 -8.700 1.00 91.38 241 GLU A CA 1
ATOM 1659 C C . GLU A 1 241 ? -15.351 9.622 -10.039 1.00 91.38 241 GLU A C 1
ATOM 1661 O O . GLU A 1 241 ? -15.048 8.523 -10.510 1.00 91.38 241 GLU A O 1
ATOM 1666 N N . SER A 1 242 ? -16.236 10.411 -10.657 1.00 88.19 242 SER A N 1
ATOM 1667 C CA . SER A 1 242 ? -16.830 10.080 -11.957 1.00 88.19 242 SER A CA 1
ATOM 1668 C C . SER A 1 242 ? -15.916 10.469 -13.118 1.00 88.19 242 SER A C 1
ATOM 1670 O O . SER A 1 242 ? -15.855 9.760 -14.128 1.00 88.19 242 SER A O 1
ATOM 1672 N N . ALA A 1 243 ? -15.179 11.570 -12.959 1.00 85.38 243 ALA A N 1
ATOM 1673 C CA . ALA A 1 243 ? -14.185 12.046 -13.912 1.00 85.38 243 ALA A CA 1
ATOM 1674 C C . ALA A 1 243 ? -12.777 11.492 -13.632 1.00 85.38 243 ALA A C 1
ATOM 1676 O O . ALA A 1 243 ? -11.950 11.464 -14.551 1.00 85.38 243 ALA A O 1
ATOM 1677 N N . GLY A 1 244 ? -12.522 11.056 -12.394 1.00 88.50 244 GLY A N 1
ATOM 1678 C CA . GLY A 1 244 ? -11.212 10.678 -11.865 1.00 88.50 244 GLY A CA 1
ATOM 1679 C C . GLY A 1 244 ? -10.265 11.873 -11.733 1.00 88.50 244 GLY A C 1
ATOM 1680 O O . GLY A 1 244 ? -9.088 11.731 -12.049 1.00 88.50 244 GLY A O 1
ATOM 1681 N N . ARG A 1 245 ? -10.785 13.067 -11.410 1.00 88.81 245 ARG A N 1
ATOM 1682 C CA . ARG A 1 245 ? -10.015 14.325 -11.390 1.00 88.81 245 ARG A CA 1
ATOM 1683 C C . ARG A 1 245 ? -10.361 15.177 -10.185 1.00 88.81 245 ARG A C 1
ATOM 1685 O O . ARG A 1 245 ? -11.482 15.128 -9.692 1.00 88.81 245 ARG A O 1
ATOM 1692 N N . TRP A 1 246 ? -9.425 16.025 -9.800 1.00 93.88 246 TRP A N 1
ATOM 1693 C CA . TRP A 1 246 ? -9.624 17.035 -8.772 1.00 93.88 246 TRP A CA 1
ATOM 1694 C C . TRP A 1 246 ? -10.372 18.256 -9.330 1.00 93.88 246 TRP A C 1
ATOM 1696 O O . TRP A 1 246 ? -10.120 18.676 -10.460 1.00 93.88 246 TRP A O 1
ATOM 1706 N N . LEU A 1 247 ? -11.286 18.828 -8.553 1.00 95.50 247 LEU A N 1
ATOM 1707 C CA . LEU A 1 247 ? -12.063 20.024 -8.872 1.00 95.50 247 LEU A CA 1
ATOM 1708 C C . LEU A 1 247 ? -11.750 21.116 -7.853 1.00 95.50 247 LEU A C 1
ATOM 1710 O O . LEU A 1 247 ? -11.791 20.851 -6.654 1.00 95.50 247 LEU A O 1
ATOM 1714 N N . GLU A 1 248 ? -11.443 22.328 -8.313 1.00 95.38 248 GLU A N 1
ATOM 1715 C CA . GLU A 1 248 ? -11.223 23.459 -7.406 1.00 95.38 248 GLU A CA 1
ATOM 1716 C C . GLU A 1 248 ? -12.535 23.858 -6.732 1.00 95.38 248 GLU A C 1
ATOM 1718 O O . GLU A 1 248 ? -13.496 24.266 -7.387 1.00 95.38 248 GLU A O 1
ATOM 1723 N N . GLU A 1 249 ? -12.571 23.760 -5.409 1.00 92.31 249 GLU A N 1
ATOM 1724 C CA . GLU A 1 249 ? -13.739 24.049 -4.591 1.00 92.31 249 GLU A CA 1
ATOM 1725 C C . GLU A 1 249 ? -13.324 24.756 -3.298 1.00 92.31 249 GLU A C 1
ATOM 1727 O O . GLU A 1 249 ? -13.248 24.173 -2.218 1.00 92.31 249 GLU A O 1
ATOM 1732 N N . GLY A 1 250 ? -13.105 26.067 -3.409 1.00 93.31 250 GLY A N 1
ATOM 1733 C CA . GLY A 1 250 ? -12.875 26.949 -2.270 1.00 93.31 250 GLY A CA 1
ATOM 1734 C C . GLY A 1 250 ? -11.400 27.182 -1.956 1.00 93.31 250 GLY A C 1
ATOM 1735 O O . GLY A 1 250 ? -10.523 27.057 -2.804 1.00 93.31 250 GLY A O 1
ATOM 1736 N N . VAL A 1 251 ? -11.139 27.605 -0.721 1.00 95.94 251 VAL A N 1
ATOM 1737 C CA . VAL A 1 251 ? -9.809 28.003 -0.243 1.00 95.94 251 VAL A CA 1
ATOM 1738 C C . VAL A 1 251 ? -9.627 27.467 1.171 1.00 95.94 251 VAL A C 1
ATOM 1740 O O . VAL A 1 251 ? -10.561 27.514 1.976 1.00 95.94 251 VAL A O 1
ATOM 1743 N N . ALA A 1 252 ? -8.426 26.987 1.477 1.00 97.50 252 ALA A N 1
ATOM 1744 C CA . ALA A 1 252 ? -8.018 26.593 2.815 1.00 97.50 252 ALA A CA 1
ATOM 1745 C C . ALA A 1 252 ? -6.994 27.584 3.385 1.00 97.50 252 ALA A C 1
ATOM 1747 O O . ALA A 1 252 ? -6.190 28.160 2.649 1.00 97.50 252 ALA A O 1
ATOM 1748 N N . THR A 1 253 ? -7.013 27.786 4.702 1.00 97.50 253 THR A N 1
ATOM 1749 C CA . THR A 1 253 ? -6.121 28.723 5.401 1.00 97.50 253 THR A CA 1
ATOM 1750 C C . THR A 1 253 ? -5.150 27.967 6.295 1.00 97.50 253 THR A C 1
ATOM 1752 O O . THR A 1 253 ? -5.564 27.107 7.070 1.00 97.50 253 THR A O 1
ATOM 1755 N N . TYR A 1 254 ? -3.859 28.284 6.213 1.00 96.06 254 TYR A N 1
ATOM 1756 C CA . TYR A 1 254 ? -2.843 27.649 7.045 1.00 96.06 254 TYR A CA 1
ATOM 1757 C C . TYR A 1 254 ? -2.924 28.131 8.498 1.00 96.06 254 TYR A C 1
ATOM 1759 O O . TYR A 1 254 ? -2.931 29.331 8.780 1.00 96.06 254 TYR A O 1
ATOM 1767 N N . ASP A 1 255 ? -2.919 27.191 9.439 1.00 91.00 255 ASP A N 1
ATOM 1768 C CA . ASP A 1 255 ? -2.815 27.457 10.867 1.00 91.00 255 ASP A CA 1
ATOM 1769 C C . ASP A 1 255 ? -1.481 26.928 11.407 1.00 91.00 255 ASP A C 1
ATOM 1771 O O . ASP A 1 255 ? -1.302 25.739 11.674 1.00 91.00 255 ASP A O 1
ATOM 1775 N N . ALA A 1 256 ? -0.542 27.847 11.633 1.00 88.06 256 ALA A N 1
ATOM 1776 C CA . ALA A 1 256 ? 0.785 27.526 12.147 1.00 88.06 256 ALA A CA 1
ATOM 1777 C C . ALA A 1 256 ? 0.774 26.881 13.545 1.00 88.06 256 ALA A C 1
ATOM 1779 O O . ALA A 1 256 ? 1.747 26.222 13.906 1.00 88.06 256 ALA A O 1
ATOM 1780 N N . ALA A 1 257 ? -0.283 27.075 14.346 1.00 87.25 257 ALA A N 1
ATOM 1781 C CA . ALA A 1 257 ? -0.375 26.463 15.670 1.00 87.25 257 ALA A CA 1
ATOM 1782 C C . ALA A 1 257 ? -0.711 24.968 15.595 1.00 87.25 257 ALA A C 1
ATOM 1784 O O . ALA A 1 257 ? -0.296 24.211 16.471 1.00 87.25 257 ALA A O 1
ATOM 1785 N N . SER A 1 258 ? -1.451 24.553 14.565 1.00 85.88 258 SER A N 1
ATOM 1786 C CA . SER A 1 258 ? -1.817 23.153 14.338 1.00 85.88 258 SER A CA 1
ATOM 1787 C C . SER A 1 258 ? -0.973 22.453 13.275 1.00 85.88 258 SER A C 1
ATOM 1789 O O . SER A 1 258 ? -0.953 21.227 13.257 1.00 85.88 258 SER A O 1
ATOM 1791 N N . GLY A 1 259 ? -0.252 23.199 12.432 1.00 88.69 259 GLY A N 1
ATOM 1792 C CA . GLY A 1 259 ? 0.585 22.637 11.370 1.00 88.69 259 GLY A CA 1
ATOM 1793 C C . GLY A 1 259 ? -0.222 22.084 10.192 1.00 88.69 259 GLY A C 1
ATOM 1794 O O . GLY A 1 259 ? 0.189 21.106 9.575 1.00 88.69 259 GLY A O 1
ATOM 1795 N N . GLY A 1 260 ? -1.383 22.673 9.894 1.00 94.19 260 GLY A N 1
ATOM 1796 C CA . GLY A 1 260 ? -2.259 22.217 8.814 1.00 94.19 260 GLY A CA 1
ATOM 1797 C C . GLY A 1 260 ? -3.176 23.312 8.279 1.00 94.19 260 GLY A C 1
ATOM 1798 O O . GLY A 1 260 ? -3.210 24.427 8.797 1.00 94.19 260 GLY A O 1
ATOM 1799 N N . TYR A 1 261 ? -3.924 22.977 7.235 1.00 97.31 261 TYR A N 1
ATOM 1800 C CA . TYR A 1 261 ? -4.861 23.859 6.549 1.00 97.31 261 TYR A CA 1
ATOM 1801 C C . TYR A 1 261 ? -6.290 23.624 7.029 1.00 97.31 261 TYR A C 1
ATOM 1803 O O . TYR A 1 261 ? -6.739 22.481 7.089 1.00 97.31 261 TYR A O 1
ATOM 1811 N N . THR A 1 262 ? -7.025 24.685 7.356 1.00 97.69 262 THR A N 1
ATOM 1812 C CA . THR A 1 262 ? -8.447 24.604 7.708 1.00 97.69 262 THR A CA 1
ATOM 1813 C C . THR A 1 262 ? -9.330 25.074 6.561 1.00 97.69 262 THR A C 1
ATOM 1815 O O . THR A 1 262 ? -9.036 26.070 5.901 1.00 97.69 262 THR A O 1
ATOM 1818 N N . ALA A 1 263 ? -10.433 24.364 6.332 1.00 97.69 263 ALA A N 1
ATOM 1819 C CA . ALA A 1 263 ? -11.400 24.694 5.293 1.00 97.69 263 ALA A CA 1
ATOM 1820 C C . ALA A 1 263 ? -12.833 24.341 5.702 1.00 97.69 263 ALA A C 1
ATOM 1822 O O . ALA A 1 263 ? -13.060 23.509 6.578 1.00 97.69 263 ALA A O 1
ATOM 1823 N N . THR A 1 264 ? -13.807 24.978 5.051 1.00 97.62 264 THR A N 1
ATOM 1824 C CA . THR A 1 264 ? -15.232 24.650 5.185 1.00 97.62 264 THR A CA 1
ATOM 1825 C C . THR A 1 264 ? -15.694 23.876 3.956 1.00 97.62 264 THR A C 1
ATOM 1827 O O . THR A 1 264 ? -15.495 24.346 2.841 1.00 97.62 264 THR A O 1
ATOM 1830 N N . ILE A 1 265 ? -16.330 22.725 4.170 1.00 97.88 265 ILE A N 1
ATOM 1831 C CA . ILE A 1 265 ? -16.779 21.807 3.118 1.00 97.88 265 ILE A CA 1
ATOM 1832 C C . ILE A 1 265 ? -18.301 21.625 3.146 1.00 97.88 265 ILE A C 1
ATOM 1834 O O . ILE A 1 265 ? -18.934 21.664 4.207 1.00 97.88 265 ILE A O 1
ATOM 1838 N N . GLU A 1 266 ? -18.880 21.417 1.965 1.00 96.38 266 GLU A N 1
ATOM 1839 C CA . GLU A 1 266 ? -20.328 21.249 1.745 1.00 96.38 266 GLU A CA 1
ATOM 1840 C C . GLU A 1 266 ? -20.717 19.809 1.376 1.00 96.38 266 GLU A C 1
ATOM 1842 O O . GLU A 1 266 ? -21.901 19.473 1.344 1.00 96.38 266 GLU A O 1
ATOM 1847 N N . HIS A 1 267 ? -19.734 18.938 1.135 1.00 96.44 267 HIS A N 1
ATOM 1848 C CA . HIS A 1 267 ? -19.936 17.514 0.875 1.00 96.44 267 HIS A CA 1
ATOM 1849 C C . HIS A 1 267 ? -18.760 16.672 1.395 1.00 96.44 267 HIS A C 1
ATOM 1851 O O . HIS A 1 267 ? -17.720 17.207 1.778 1.00 96.44 267 HIS A O 1
ATOM 1857 N N . LEU A 1 268 ? -18.963 15.356 1.480 1.00 96.50 268 LEU A N 1
ATOM 1858 C CA . LEU A 1 268 ? -17.940 14.394 1.895 1.00 96.50 268 LEU A CA 1
ATOM 1859 C C . LEU A 1 268 ? -17.201 13.875 0.659 1.00 96.50 268 LEU A C 1
ATOM 1861 O O . LEU A 1 268 ? -17.842 13.454 -0.302 1.00 96.50 268 LEU A O 1
ATOM 1865 N N . SER A 1 269 ? -15.872 13.907 0.700 1.00 95.88 269 SER A N 1
ATOM 1866 C CA . SER A 1 269 ? -14.989 13.586 -0.422 1.00 95.88 269 SER A CA 1
ATOM 1867 C C . SER A 1 269 ? -13.561 13.381 0.098 1.00 95.88 269 SER A C 1
ATOM 1869 O O . SER A 1 269 ? -13.267 13.635 1.271 1.00 95.88 269 SER A O 1
ATOM 1871 N N . TRP A 1 270 ? -12.661 13.000 -0.804 1.00 97.38 270 TRP A N 1
ATOM 1872 C CA . TRP A 1 270 ? -11.266 13.402 -0.711 1.00 97.38 270 TRP A CA 1
ATOM 1873 C C . TRP A 1 270 ? -11.125 14.913 -0.870 1.00 97.38 270 TRP A C 1
ATOM 1875 O O . TRP A 1 270 ? -11.750 15.506 -1.755 1.00 97.38 270 TRP A O 1
ATOM 1885 N N . TRP A 1 271 ? -10.277 15.502 -0.037 1.00 97.88 271 TRP A N 1
ATOM 1886 C CA . TRP A 1 271 ? -9.932 16.916 -0.029 1.00 97.88 271 TRP A CA 1
ATOM 1887 C C . TRP A 1 271 ? -8.425 17.083 -0.119 1.00 97.88 271 TRP A C 1
ATOM 1889 O O . TRP A 1 271 ? -7.680 16.360 0.539 1.00 97.88 271 TRP A O 1
ATOM 1899 N N . ASN A 1 272 ? -7.984 18.041 -0.919 1.00 95.69 272 ASN A N 1
ATOM 1900 C CA . ASN A 1 272 ? -6.578 18.264 -1.202 1.00 95.69 272 ASN A CA 1
ATOM 1901 C C . ASN A 1 272 ? -6.248 19.763 -1.147 1.00 95.69 272 ASN A C 1
ATOM 1903 O O . ASN A 1 272 ? -7.031 20.589 -1.622 1.00 95.69 272 ASN A O 1
ATOM 1907 N N . CYS A 1 273 ? -5.129 20.125 -0.522 1.00 94.88 273 CYS A N 1
ATOM 1908 C CA . CYS A 1 273 ? -4.695 21.509 -0.319 1.00 94.88 273 CYS A CA 1
ATOM 1909 C C . CYS A 1 273 ? -3.474 21.799 -1.190 1.00 94.88 273 CYS A C 1
ATOM 1911 O O . CYS A 1 273 ? -2.335 21.623 -0.750 1.00 94.88 273 CYS A O 1
ATOM 1913 N N . ASP A 1 274 ? -3.716 22.267 -2.418 1.00 91.06 274 ASP A N 1
ATOM 1914 C CA . ASP A 1 274 ? -2.697 22.238 -3.471 1.00 91.06 274 ASP A CA 1
ATOM 1915 C C . ASP A 1 274 ? -2.453 23.590 -4.115 1.00 91.06 274 ASP A C 1
ATOM 1917 O O . ASP A 1 274 ? -3.371 24.356 -4.420 1.00 91.06 274 ASP A O 1
ATOM 1921 N N . GLN A 1 275 ? -1.174 23.848 -4.382 1.00 86.69 275 GLN A N 1
ATOM 1922 C CA . GLN A 1 275 ? -0.760 24.967 -5.206 1.00 86.69 275 GLN A CA 1
ATOM 1923 C C . GLN A 1 275 ? -0.913 24.595 -6.676 1.00 86.69 275 GLN A C 1
ATOM 1925 O O . GLN A 1 275 ? -0.573 23.492 -7.104 1.00 86.69 275 GLN A O 1
ATOM 1930 N N . VAL A 1 276 ? -1.354 25.562 -7.474 1.00 84.88 276 VAL A N 1
ATOM 1931 C CA . VAL A 1 276 ? -1.377 25.416 -8.927 1.00 84.88 276 VAL A CA 1
ATOM 1932 C C . VAL A 1 276 ? 0.029 25.644 -9.474 1.00 84.88 276 VAL A C 1
ATOM 1934 O O . VAL A 1 276 ? 0.590 26.740 -9.376 1.00 84.88 276 VAL A O 1
ATOM 1937 N N . GLY A 1 277 ? 0.606 24.602 -10.067 1.00 76.62 277 GLY A N 1
ATOM 1938 C CA . GLY A 1 277 ? 1.897 24.678 -10.740 1.00 76.62 277 GLY A CA 1
ATOM 1939 C C . GLY A 1 277 ? 1.774 25.206 -12.172 1.00 76.62 277 GLY A C 1
ATOM 1940 O O . GLY A 1 277 ? 0.760 25.041 -12.845 1.00 76.62 277 GLY A O 1
ATOM 1941 N N . SER A 1 278 ? 2.845 25.806 -12.697 1.00 84.75 278 SER A N 1
ATOM 1942 C CA . SER A 1 278 ? 2.936 26.089 -14.137 1.00 84.75 278 SER A CA 1
ATOM 1943 C C . SER A 1 278 ? 3.339 24.827 -14.897 1.00 84.75 278 SER A C 1
ATOM 1945 O O . SER A 1 278 ? 4.391 24.250 -14.617 1.00 84.75 278 SER A O 1
ATOM 1947 N N . ALA A 1 279 ? 2.531 24.413 -15.873 1.00 86.75 279 ALA A N 1
ATOM 1948 C CA . ALA A 1 279 ? 2.768 23.193 -16.637 1.00 86.75 279 ALA A CA 1
ATOM 1949 C C . ALA A 1 279 ? 3.637 23.417 -17.881 1.00 86.75 279 ALA A C 1
ATOM 1951 O O . ALA A 1 279 ? 3.465 24.384 -18.625 1.00 86.75 279 ALA A O 1
ATOM 1952 N N . THR A 1 280 ? 4.515 22.453 -18.151 1.00 91.25 280 THR A N 1
ATOM 1953 C CA . THR A 1 280 ? 5.180 22.230 -19.442 1.00 91.25 280 THR A CA 1
ATOM 1954 C C . THR A 1 280 ? 4.815 20.846 -19.968 1.00 91.25 280 THR A C 1
ATOM 1956 O O . THR A 1 280 ? 4.263 20.032 -19.232 1.00 91.25 280 THR A O 1
ATOM 1959 N N . CYS A 1 281 ? 5.090 20.564 -21.239 1.00 90.38 281 CYS A N 1
ATOM 1960 C CA . CYS A 1 281 ? 4.853 19.239 -21.806 1.00 90.38 281 CYS A CA 1
ATOM 1961 C C . CYS A 1 281 ? 6.170 18.529 -22.113 1.00 90.38 281 CYS A C 1
ATOM 1963 O O . CYS A 1 281 ? 7.055 19.117 -22.737 1.00 90.38 281 CYS A O 1
ATOM 1965 N N . ILE A 1 282 ? 6.252 17.249 -21.762 1.00 93.06 282 ILE A N 1
ATOM 1966 C CA . ILE A 1 282 ? 7.270 16.307 -22.233 1.00 93.06 282 ILE A CA 1
ATOM 1967 C C . ILE A 1 282 ? 6.620 15.227 -23.101 1.00 93.06 282 ILE A C 1
ATOM 1969 O O . ILE A 1 282 ? 5.433 14.933 -22.967 1.00 93.06 282 ILE A O 1
ATOM 1973 N N . GLY A 1 283 ? 7.383 14.627 -24.004 1.00 92.50 283 GLY A N 1
ATOM 1974 C CA . GLY A 1 283 ? 6.916 13.490 -24.791 1.00 92.50 283 GLY A CA 1
ATOM 1975 C C . GLY A 1 283 ? 8.062 12.616 -25.262 1.00 92.50 283 GLY A C 1
ATOM 1976 O O . GLY A 1 283 ? 9.219 13.015 -25.205 1.00 92.50 283 GLY A O 1
ATOM 1977 N N . GLY A 1 284 ? 7.750 11.412 -25.714 1.00 93.25 284 GLY A N 1
ATOM 1978 C CA . GLY A 1 284 ? 8.735 10.463 -26.219 1.00 93.25 284 GLY A CA 1
ATOM 1979 C C . GLY A 1 284 ? 8.054 9.229 -26.787 1.00 93.25 284 GLY A C 1
ATOM 1980 O O . GLY A 1 284 ? 6.826 9.146 -26.788 1.00 93.25 284 GLY A O 1
ATOM 1981 N N . CYS A 1 285 ? 8.841 8.268 -27.266 1.00 93.75 285 CYS A N 1
ATOM 1982 C CA . CYS A 1 285 ? 8.310 7.001 -27.769 1.00 93.75 285 CYS A CA 1
ATOM 1983 C C . CYS A 1 285 ? 9.032 5.811 -27.148 1.00 93.75 285 CYS A C 1
ATOM 1985 O O . CYS A 1 285 ? 10.261 5.782 -27.098 1.00 93.75 285 CYS A O 1
ATOM 1987 N N . VAL A 1 286 ? 8.257 4.840 -26.680 1.00 91.19 286 VAL A N 1
ATOM 1988 C CA . VAL A 1 286 ? 8.731 3.578 -26.124 1.00 91.19 286 VAL A CA 1
ATOM 1989 C C . VAL A 1 286 ? 8.827 2.558 -27.254 1.00 91.19 286 VAL A C 1
ATOM 1991 O O . VAL A 1 286 ? 7.846 2.277 -27.944 1.00 91.19 286 VAL A O 1
ATOM 1994 N N . GLU A 1 287 ? 10.022 2.015 -27.452 1.00 91.94 287 GLU A N 1
ATOM 1995 C CA . GLU A 1 287 ? 10.332 1.033 -28.485 1.00 91.94 287 GLU A CA 1
ATOM 1996 C C . GLU A 1 287 ? 11.006 -0.203 -27.878 1.00 91.94 287 GLU A C 1
ATOM 1998 O O . GLU A 1 287 ? 11.648 -0.130 -26.830 1.00 91.94 287 GLU A O 1
ATOM 2003 N N . ASP A 1 288 ? 10.870 -1.346 -28.545 1.00 82.81 288 ASP A N 1
ATOM 2004 C CA . ASP A 1 288 ? 11.645 -2.543 -28.238 1.00 82.81 288 ASP A CA 1
ATOM 2005 C C . ASP A 1 288 ? 13.074 -2.452 -28.814 1.00 82.81 288 ASP A C 1
ATOM 2007 O O . ASP A 1 288 ? 13.440 -1.515 -29.529 1.00 82.81 288 ASP A O 1
ATOM 2011 N N . GLU A 1 289 ? 13.903 -3.461 -28.544 1.00 81.81 289 GLU A N 1
ATOM 2012 C CA . GLU A 1 289 ? 15.285 -3.545 -29.049 1.00 81.81 289 GLU A CA 1
ATOM 2013 C C . GLU A 1 289 ? 15.405 -3.571 -30.589 1.00 81.81 289 GLU A C 1
ATOM 2015 O O . GLU A 1 289 ? 16.481 -3.323 -31.135 1.00 81.81 289 GLU A O 1
ATOM 2020 N N .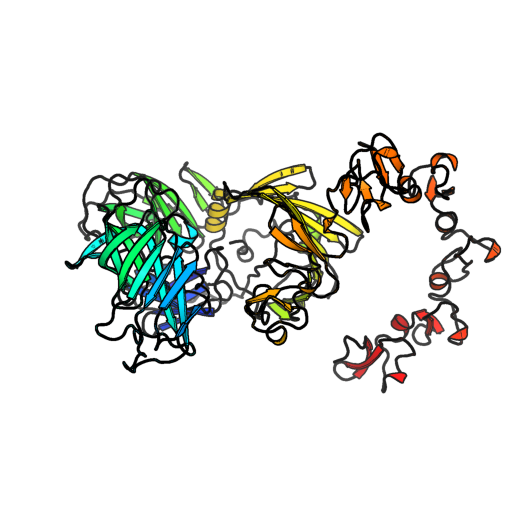 ASN A 1 290 ? 14.308 -3.845 -31.300 1.00 83.00 290 ASN A N 1
ATOM 2021 C CA . ASN A 1 290 ? 14.243 -3.858 -32.760 1.00 83.00 290 ASN A CA 1
ATOM 2022 C C . ASN A 1 290 ? 13.717 -2.531 -33.337 1.00 83.00 290 ASN A C 1
ATOM 2024 O O . ASN A 1 290 ? 13.612 -2.400 -34.560 1.00 83.00 290 ASN A O 1
ATOM 2028 N N . GLY A 1 291 ? 13.397 -1.554 -32.483 1.00 85.00 291 GLY A N 1
ATOM 2029 C CA . GLY A 1 291 ? 12.804 -0.276 -32.867 1.00 85.00 291 GLY A CA 1
ATOM 2030 C C . GLY A 1 291 ? 11.308 -0.358 -33.181 1.00 85.00 291 GLY A C 1
ATOM 2031 O O . GLY A 1 291 ? 10.785 0.538 -33.846 1.00 85.00 291 GLY A O 1
ATOM 2032 N N . ASN A 1 292 ? 10.618 -1.426 -32.764 1.00 85.69 292 ASN A N 1
ATOM 2033 C CA . ASN A 1 292 ? 9.163 -1.504 -32.879 1.00 85.69 292 ASN A CA 1
ATOM 2034 C C . ASN A 1 292 ? 8.510 -0.746 -31.719 1.00 85.69 292 ASN A C 1
ATOM 2036 O O . ASN A 1 292 ? 8.992 -0.858 -30.594 1.00 85.69 292 ASN A O 1
ATOM 2040 N N . PRO A 1 293 ? 7.392 -0.039 -31.943 1.00 86.56 293 PRO A N 1
ATOM 2041 C CA . PRO A 1 293 ? 6.677 0.637 -30.867 1.00 86.56 293 PRO A CA 1
ATOM 2042 C C . PRO A 1 293 ? 6.118 -0.359 -29.843 1.00 86.56 293 PRO A C 1
ATOM 2044 O O . PRO A 1 293 ? 5.638 -1.433 -30.214 1.00 86.56 293 PRO A O 1
ATOM 2047 N N . VAL A 1 294 ? 6.138 0.024 -28.564 1.00 79.50 294 VAL A N 1
ATOM 2048 C CA . VAL A 1 294 ? 5.565 -0.747 -27.448 1.00 79.50 294 VAL A CA 1
ATOM 2049 C C . VAL A 1 294 ? 4.278 -0.057 -26.974 1.00 79.50 294 VAL A C 1
ATOM 2051 O O . VAL A 1 294 ? 4.319 0.772 -26.063 1.00 79.50 294 VAL A O 1
ATOM 2054 N N . PRO A 1 295 ? 3.121 -0.345 -27.600 1.00 73.06 295 PRO A N 1
ATOM 2055 C CA . PRO A 1 295 ? 1.849 0.231 -27.180 1.00 73.06 295 PRO A CA 1
ATOM 2056 C C . PRO A 1 295 ? 1.445 -0.285 -25.797 1.00 73.06 295 PRO A C 1
ATOM 2058 O O . PRO A 1 295 ? 1.699 -1.442 -25.461 1.00 73.06 295 PRO A O 1
ATOM 2061 N N . GLY A 1 296 ? 0.800 0.564 -24.996 1.00 65.56 296 GLY A N 1
ATOM 2062 C CA . GLY A 1 296 ? 0.372 0.195 -23.644 1.00 65.56 296 GLY A CA 1
ATOM 2063 C C . GLY A 1 296 ? 1.489 0.191 -22.595 1.00 65.56 296 GLY A C 1
ATOM 2064 O O . GLY A 1 296 ? 1.222 -0.171 -21.451 1.00 65.56 296 GLY A O 1
ATOM 2065 N N . ALA A 1 297 ? 2.721 0.585 -22.951 1.00 74.00 297 ALA A N 1
ATOM 2066 C CA . ALA A 1 297 ? 3.776 0.832 -21.971 1.00 74.00 297 ALA A CA 1
ATOM 2067 C C . ALA A 1 297 ? 3.322 1.904 -20.969 1.00 74.00 297 ALA A C 1
ATOM 2069 O O . ALA A 1 297 ? 2.731 2.910 -21.370 1.00 74.00 297 ALA A O 1
ATOM 2070 N N . GLY A 1 298 ? 3.591 1.676 -19.684 1.00 72.75 298 GLY A N 1
ATOM 2071 C CA . GLY A 1 298 ? 3.313 2.642 -18.623 1.00 72.75 298 GLY A CA 1
ATOM 2072 C C . GLY A 1 298 ? 4.448 3.652 -18.506 1.00 72.75 298 GLY A C 1
ATOM 2073 O O . GLY A 1 298 ? 5.620 3.271 -18.582 1.00 72.75 298 GLY A O 1
ATOM 2074 N N . ILE A 1 299 ? 4.096 4.923 -18.333 1.00 79.69 299 ILE A N 1
ATOM 2075 C CA . ILE A 1 299 ? 5.016 6.033 -18.104 1.00 79.69 299 ILE A CA 1
ATOM 2076 C C . ILE A 1 299 ? 4.627 6.689 -16.791 1.00 79.69 299 ILE A C 1
ATOM 2078 O O . ILE A 1 299 ? 3.486 7.110 -16.638 1.00 79.69 299 ILE A O 1
ATOM 2082 N N . VAL A 1 300 ? 5.585 6.820 -15.881 1.00 76.50 300 VAL A N 1
ATOM 2083 C CA . VAL A 1 300 ? 5.420 7.567 -14.629 1.00 76.50 300 VAL A CA 1
ATOM 2084 C C . VAL A 1 300 ? 6.492 8.645 -14.575 1.00 76.50 300 VAL A C 1
ATOM 2086 O O . VAL A 1 300 ? 7.665 8.359 -14.819 1.00 76.50 300 VAL A O 1
ATOM 2089 N N . ALA A 1 301 ? 6.094 9.878 -14.277 1.00 74.19 301 ALA A N 1
ATOM 2090 C CA . ALA A 1 301 ? 6.977 11.004 -14.017 1.00 74.19 301 ALA A CA 1
ATOM 2091 C C . ALA A 1 301 ? 6.760 11.500 -12.584 1.00 74.19 301 ALA A C 1
ATOM 2093 O O . ALA A 1 301 ? 5.675 11.967 -12.243 1.00 74.19 301 ALA A O 1
ATOM 2094 N N . THR A 1 302 ? 7.807 11.436 -11.767 1.00 73.19 302 THR A N 1
ATOM 2095 C CA . THR A 1 302 ? 7.790 11.903 -10.375 1.00 73.19 302 THR A CA 1
ATOM 2096 C C . THR A 1 302 ? 8.701 13.115 -10.233 1.00 73.19 302 THR A C 1
ATOM 2098 O O . THR A 1 302 ? 9.821 13.115 -10.754 1.00 73.19 302 THR A O 1
ATOM 2101 N N . GLY A 1 303 ? 8.236 14.151 -9.535 1.00 67.88 303 GLY A N 1
ATOM 2102 C CA . GLY A 1 303 ? 9.059 15.305 -9.185 1.00 67.88 303 GLY A CA 1
ATOM 2103 C C . GLY A 1 303 ? 10.251 14.911 -8.314 1.00 67.88 303 GLY A C 1
ATOM 2104 O O . GLY A 1 303 ? 10.103 14.167 -7.348 1.00 67.88 303 GLY A O 1
ATOM 2105 N N . VAL A 1 304 ? 11.444 15.391 -8.671 1.00 72.88 304 VAL A N 1
ATOM 2106 C CA . VAL A 1 304 ? 12.664 15.239 -7.855 1.00 72.88 304 VAL A CA 1
ATOM 2107 C C . VAL A 1 304 ? 12.865 16.470 -6.976 1.00 72.88 304 VAL A C 1
ATOM 2109 O O . VAL A 1 304 ? 13.237 16.355 -5.813 1.00 72.88 304 VAL A O 1
ATOM 2112 N N . ASP A 1 305 ? 12.600 17.656 -7.526 1.00 74.06 305 ASP A N 1
ATOM 2113 C CA . ASP A 1 305 ? 12.705 18.947 -6.835 1.00 74.06 305 ASP A CA 1
ATOM 2114 C C . ASP A 1 305 ? 11.340 19.561 -6.479 1.00 74.06 305 ASP A C 1
ATOM 2116 O O . ASP A 1 305 ? 11.266 20.720 -6.067 1.00 74.06 305 ASP A O 1
ATOM 2120 N N . TYR A 1 306 ? 10.263 18.781 -6.610 1.00 70.88 306 TYR A N 1
ATOM 2121 C CA . TYR A 1 306 ? 8.912 19.148 -6.195 1.00 70.88 306 TYR A CA 1
ATOM 2122 C C . TYR A 1 306 ? 8.077 17.929 -5.815 1.00 70.88 306 TYR A C 1
ATOM 2124 O O . TYR A 1 306 ? 8.364 16.814 -6.245 1.00 70.88 306 TYR A O 1
ATOM 2132 N N . ILE A 1 307 ? 7.009 18.160 -5.052 1.00 67.06 307 ILE A N 1
ATOM 2133 C CA . ILE A 1 307 ? 6.066 17.116 -4.652 1.00 67.06 307 ILE A CA 1
ATOM 2134 C C . ILE A 1 307 ? 4.935 17.056 -5.679 1.00 67.06 307 ILE A C 1
ATOM 2136 O O . ILE A 1 307 ? 4.037 17.898 -5.694 1.00 67.06 307 ILE A O 1
ATOM 2140 N N . GLY A 1 308 ? 5.006 16.073 -6.572 1.00 64.25 308 GLY A N 1
ATOM 2141 C CA . GLY A 1 308 ? 3.960 15.807 -7.552 1.00 64.25 308 GLY A CA 1
ATOM 2142 C C . GLY A 1 308 ? 4.305 14.644 -8.475 1.00 64.25 308 GLY A C 1
ATOM 2143 O O . GLY A 1 308 ? 5.471 14.272 -8.638 1.00 64.25 308 GLY A O 1
ATOM 2144 N N . MET A 1 309 ? 3.273 14.075 -9.088 1.00 70.62 309 MET A N 1
ATOM 2145 C CA . MET A 1 309 ? 3.373 12.944 -10.006 1.00 70.62 309 MET A CA 1
ATOM 2146 C C . MET A 1 309 ? 2.495 13.191 -11.232 1.00 70.62 309 MET A C 1
ATOM 2148 O O . MET A 1 309 ? 1.523 13.943 -11.184 1.00 70.62 309 MET A O 1
ATOM 2152 N N . SER A 1 310 ? 2.863 12.589 -12.353 1.00 71.31 310 SER A N 1
ATOM 2153 C CA . SER A 1 310 ? 2.020 12.503 -13.539 1.00 71.31 310 SER A CA 1
ATOM 2154 C C . SER A 1 310 ? 2.292 11.176 -14.239 1.00 71.31 310 SER A C 1
ATOM 2156 O O . SER A 1 310 ? 3.437 10.724 -14.277 1.00 71.31 310 SER A O 1
ATOM 2158 N N . ASP A 1 311 ? 1.278 10.563 -14.833 1.00 75.94 311 ASP A N 1
ATOM 2159 C CA . ASP A 1 311 ? 1.427 9.319 -15.583 1.00 75.94 311 ASP A CA 1
ATOM 2160 C C . ASP A 1 311 ? 0.817 9.402 -16.988 1.00 75.94 311 ASP A C 1
ATOM 2162 O O . ASP A 1 311 ? 0.002 10.265 -17.321 1.00 75.94 311 ASP A O 1
ATOM 2166 N N . ALA A 1 312 ? 1.276 8.506 -17.855 1.00 74.12 312 ALA A N 1
ATOM 2167 C CA . ALA A 1 312 ? 0.717 8.316 -19.180 1.00 74.12 312 ALA A CA 1
ATOM 2168 C C . ALA A 1 312 ? 0.812 6.852 -19.606 1.00 74.12 312 ALA A C 1
ATOM 2170 O O . ALA A 1 312 ? 1.663 6.084 -19.161 1.00 74.12 312 ALA A O 1
ATOM 2171 N N . THR A 1 313 ? -0.026 6.481 -20.568 1.00 75.19 313 THR A N 1
ATOM 2172 C CA . THR A 1 313 ? 0.103 5.222 -21.302 1.00 75.19 313 THR A CA 1
ATOM 2173 C C . THR A 1 313 ? 0.550 5.515 -22.729 1.00 75.19 313 THR A C 1
ATOM 2175 O O . THR A 1 313 ? -0.034 6.369 -23.400 1.00 75.19 313 THR A O 1
ATOM 2178 N N . ALA A 1 314 ? 1.559 4.791 -23.214 1.00 80.56 314 ALA A N 1
ATOM 2179 C CA . ALA A 1 314 ? 1.988 4.876 -24.605 1.00 80.56 314 ALA A CA 1
ATOM 2180 C C . ALA A 1 314 ? 0.851 4.465 -25.556 1.00 80.56 314 ALA A C 1
ATOM 2182 O O . ALA A 1 314 ? 0.231 3.409 -25.389 1.00 80.56 314 ALA A O 1
ATOM 2183 N N . GLY A 1 315 ? 0.595 5.293 -26.570 1.00 71.00 315 GLY A N 1
ATOM 2184 C CA . GLY A 1 315 ? -0.423 5.051 -27.587 1.00 71.00 315 GLY A CA 1
ATOM 2185 C C . GLY A 1 315 ? -0.089 3.883 -28.520 1.00 71.00 315 GLY A C 1
ATOM 2186 O O . GLY A 1 315 ? 0.919 3.195 -28.374 1.00 71.00 315 GLY A O 1
ATOM 2187 N N . ALA A 1 316 ? -0.932 3.662 -29.533 1.00 75.25 316 ALA A N 1
ATOM 2188 C CA . ALA A 1 316 ? -0.736 2.594 -30.523 1.00 75.25 316 ALA A CA 1
ATOM 2189 C C . ALA A 1 316 ? 0.582 2.719 -31.320 1.00 75.25 316 ALA A C 1
ATOM 2191 O O . ALA A 1 316 ? 1.078 1.734 -31.862 1.00 75.25 316 ALA A O 1
ATOM 2192 N N . ASP A 1 317 ? 1.134 3.927 -31.400 1.00 80.75 317 ASP A N 1
ATOM 2193 C CA . ASP A 1 317 ? 2.425 4.254 -32.006 1.00 80.75 317 ASP A CA 1
ATOM 2194 C C . ASP A 1 317 ? 3.600 4.170 -31.015 1.00 80.75 317 ASP A C 1
ATOM 2196 O O . ASP A 1 317 ? 4.726 4.494 -31.382 1.00 80.75 317 ASP A O 1
ATOM 2200 N N . GLY A 1 318 ? 3.358 3.727 -29.776 1.00 83.69 318 GLY A N 1
ATOM 2201 C CA . GLY A 1 318 ? 4.353 3.660 -28.707 1.00 83.69 318 GLY A CA 1
ATOM 2202 C C . GLY A 1 318 ? 4.701 5.023 -28.107 1.00 83.69 318 GLY A C 1
ATOM 2203 O O . GLY A 1 318 ? 5.550 5.086 -27.221 1.00 83.69 318 GLY A O 1
ATOM 2204 N N . CYS A 1 319 ? 4.076 6.113 -28.557 1.00 89.69 319 CYS A N 1
ATOM 2205 C CA . CYS A 1 319 ? 4.422 7.460 -28.123 1.00 89.69 319 CYS A CA 1
ATOM 2206 C C . CYS A 1 319 ? 3.511 7.961 -26.999 1.00 89.69 319 CYS A C 1
ATOM 2208 O O . CYS A 1 319 ? 2.354 7.557 -26.870 1.00 89.69 319 CYS A O 1
ATOM 2210 N N . PHE A 1 320 ? 4.051 8.850 -26.170 1.00 86.50 320 PHE A N 1
ATOM 2211 C CA . PHE A 1 320 ? 3.356 9.458 -25.043 1.00 86.50 320 PHE A CA 1
ATOM 2212 C C . PHE A 1 320 ? 3.613 10.966 -24.991 1.00 86.50 320 PHE A C 1
ATOM 2214 O O . PHE A 1 320 ? 4.639 11.463 -25.463 1.00 86.50 320 PHE A O 1
ATOM 2221 N N . GLN A 1 321 ? 2.667 11.688 -24.395 1.00 87.69 321 GLN A N 1
ATOM 2222 C CA . GLN A 1 321 ? 2.781 13.099 -24.040 1.00 87.69 321 GLN A CA 1
ATOM 2223 C C . GLN A 1 321 ? 2.255 13.274 -22.622 1.00 87.69 321 GLN A C 1
ATOM 2225 O O . GLN A 1 321 ? 1.226 12.696 -22.276 1.00 87.69 321 GLN A O 1
ATOM 2230 N N . LEU A 1 322 ? 2.954 14.068 -21.819 1.00 84.88 322 LEU A N 1
ATOM 2231 C CA . LEU A 1 322 ? 2.648 14.249 -20.409 1.00 84.88 322 LEU A CA 1
ATOM 2232 C C . LEU A 1 322 ? 2.890 15.702 -20.001 1.00 84.88 322 LEU A C 1
ATOM 2234 O O . LEU A 1 322 ? 3.931 16.278 -20.330 1.00 84.88 322 LEU A O 1
ATOM 2238 N N . ALA A 1 323 ? 1.921 16.302 -19.310 1.00 85.81 323 ALA A N 1
ATOM 2239 C CA . ALA A 1 323 ? 2.137 17.577 -18.638 1.00 85.81 323 ALA A CA 1
ATOM 2240 C C . ALA A 1 323 ? 2.898 17.325 -17.334 1.00 85.81 323 ALA A C 1
ATOM 2242 O O . ALA A 1 323 ? 2.559 16.408 -16.600 1.00 85.81 323 ALA A O 1
ATOM 2243 N N . VAL A 1 324 ? 3.915 18.134 -17.061 1.00 86.38 324 VAL A N 1
ATOM 2244 C CA . VAL A 1 324 ? 4.750 18.066 -15.851 1.00 86.38 324 VAL A CA 1
ATOM 2245 C C . VAL A 1 324 ? 5.039 19.484 -15.357 1.00 86.38 324 VAL A C 1
ATOM 2247 O O . VAL A 1 324 ? 4.817 20.451 -16.096 1.00 86.38 324 VAL A O 1
ATOM 2250 N N . ARG A 1 325 ? 5.559 19.643 -14.131 1.00 84.44 325 ARG A N 1
ATOM 2251 C CA . ARG A 1 325 ? 5.966 20.966 -13.625 1.00 84.44 325 ARG A CA 1
ATOM 2252 C C . ARG A 1 325 ? 7.039 21.563 -14.531 1.00 84.44 325 ARG A C 1
ATOM 2254 O O . ARG A 1 325 ? 8.003 20.890 -14.890 1.00 84.44 325 ARG A O 1
ATOM 2261 N N . LYS A 1 326 ? 6.846 22.814 -14.942 1.00 90.12 326 LYS A N 1
ATOM 2262 C CA . LYS A 1 326 ? 7.796 23.603 -15.732 1.00 90.12 326 LYS A CA 1
ATOM 2263 C C . LYS A 1 326 ? 9.072 23.876 -14.926 1.00 90.12 326 LYS A C 1
ATOM 2265 O O . LYS A 1 326 ? 8.982 24.125 -13.729 1.00 90.12 326 LYS A O 1
ATOM 2270 N N . SER A 1 327 ? 10.226 23.901 -15.599 1.00 87.88 327 SER A N 1
ATOM 2271 C CA . SER A 1 327 ? 11.523 24.276 -14.999 1.00 87.88 327 SER A CA 1
ATOM 2272 C C . SER A 1 327 ? 11.981 23.379 -13.842 1.00 87.88 327 SER A C 1
ATOM 2274 O O . SER A 1 327 ? 12.607 23.866 -12.901 1.00 87.88 327 SER A O 1
ATOM 2276 N N . SER A 1 328 ? 11.672 22.087 -13.904 1.00 86.06 328 SER A N 1
ATOM 2277 C CA . SER A 1 328 ? 11.869 21.142 -12.801 1.00 86.06 328 SER A CA 1
ATOM 2278 C C . SER A 1 328 ? 12.673 19.924 -13.216 1.00 86.06 328 SER A C 1
ATOM 2280 O O . SER A 1 328 ? 12.774 19.583 -14.396 1.00 86.06 328 SER A O 1
ATOM 2282 N N . THR A 1 329 ? 13.217 19.238 -12.224 1.00 82.75 329 THR A N 1
ATOM 2283 C CA . THR A 1 329 ? 13.873 17.943 -12.377 1.00 82.75 329 THR A CA 1
ATOM 2284 C C . THR A 1 329 ? 12.858 16.845 -12.093 1.00 82.75 329 THR A C 1
ATOM 2286 O O . THR A 1 329 ? 12.200 16.853 -11.052 1.00 82.75 329 THR A O 1
ATOM 2289 N N . ILE A 1 330 ? 12.709 15.905 -13.024 1.00 82.44 330 ILE A N 1
ATOM 2290 C CA . ILE A 1 330 ? 11.750 14.802 -12.917 1.00 82.44 330 ILE A CA 1
ATOM 2291 C C . ILE A 1 330 ? 12.426 13.460 -13.191 1.00 82.44 330 ILE A C 1
ATOM 2293 O O . ILE A 1 330 ? 13.233 13.326 -14.114 1.00 82.44 330 ILE A O 1
ATOM 2297 N N . ALA A 1 331 ? 12.059 12.450 -12.410 1.00 74.56 331 ALA A N 1
ATOM 2298 C CA . ALA A 1 331 ? 12.407 11.061 -12.653 1.00 74.56 331 ALA A CA 1
ATOM 2299 C C . ALA A 1 331 ? 11.304 10.437 -13.513 1.00 74.56 331 ALA A C 1
ATOM 2301 O O . ALA A 1 331 ? 10.168 10.293 -13.065 1.00 74.56 331 ALA A O 1
ATOM 2302 N N . VAL A 1 332 ? 11.631 10.092 -14.758 1.00 81.12 332 VAL A N 1
ATOM 2303 C CA . VAL A 1 332 ? 10.704 9.471 -15.709 1.00 81.12 332 VAL A CA 1
ATOM 2304 C C . VAL A 1 332 ? 11.070 8.007 -15.871 1.00 81.12 332 VAL A C 1
ATOM 2306 O O . VAL A 1 332 ? 12.221 7.675 -16.170 1.00 81.12 332 VAL A O 1
ATOM 2309 N N . THR A 1 333 ? 10.079 7.135 -15.732 1.00 76.94 333 THR A N 1
ATOM 2310 C CA . THR A 1 333 ? 10.261 5.704 -15.951 1.00 76.94 333 THR A CA 1
ATOM 2311 C C . THR A 1 333 ? 9.263 5.173 -16.962 1.00 76.94 333 THR A C 1
ATOM 2313 O O . THR A 1 333 ? 8.069 5.444 -16.864 1.00 76.94 333 THR A O 1
ATOM 2316 N N . ALA A 1 334 ? 9.772 4.415 -17.933 1.00 80.50 334 ALA A N 1
ATOM 2317 C CA . ALA A 1 334 ? 8.987 3.691 -18.921 1.00 80.50 334 ALA A CA 1
ATOM 2318 C C . ALA A 1 334 ? 9.135 2.185 -18.679 1.00 80.50 334 ALA A C 1
ATOM 2320 O O . ALA A 1 334 ? 10.254 1.664 -18.668 1.00 80.50 334 ALA A O 1
ATOM 2321 N N . TYR A 1 335 ? 8.019 1.476 -18.522 1.00 73.06 335 TYR A N 1
ATOM 2322 C CA . TYR A 1 335 ? 8.026 0.043 -18.215 1.00 73.06 335 TYR A CA 1
ATOM 2323 C C . TYR A 1 335 ? 7.363 -0.783 -19.312 1.00 73.06 335 TYR A C 1
ATOM 2325 O O . TYR A 1 335 ? 6.352 -0.392 -19.901 1.00 73.06 335 TYR A O 1
ATOM 2333 N N . HIS A 1 336 ? 7.913 -1.974 -19.551 1.00 68.69 336 HIS A N 1
ATOM 2334 C CA . HIS A 1 336 ? 7.292 -2.966 -20.415 1.00 68.69 336 HIS A CA 1
ATOM 2335 C C . HIS A 1 336 ? 6.280 -3.790 -19.605 1.00 68.69 336 HIS A C 1
ATOM 2337 O O . HIS A 1 336 ? 6.618 -4.382 -18.583 1.00 68.69 336 HIS A O 1
ATOM 2343 N N . ALA A 1 337 ? 5.064 -3.943 -20.131 1.00 53.81 337 ALA A N 1
ATOM 2344 C CA . ALA A 1 337 ? 3.937 -4.700 -19.559 1.00 53.81 337 ALA A CA 1
ATOM 2345 C C . ALA A 1 337 ? 4.205 -6.186 -19.193 1.00 53.81 337 ALA A C 1
ATOM 2347 O O . ALA A 1 337 ? 3.312 -6.883 -18.730 1.00 53.81 337 ALA A O 1
ATOM 2348 N N . ALA A 1 338 ? 5.406 -6.706 -19.446 1.00 49.72 338 ALA A N 1
ATOM 2349 C CA . ALA A 1 338 ? 5.785 -8.112 -19.261 1.00 49.72 338 ALA A CA 1
ATOM 2350 C C . ALA A 1 338 ? 7.174 -8.254 -18.604 1.00 49.72 338 ALA A C 1
ATOM 2352 O O . ALA A 1 338 ? 7.871 -9.239 -18.858 1.00 49.72 338 ALA A O 1
ATOM 2353 N N . GLY A 1 339 ? 7.586 -7.241 -17.832 1.00 50.56 339 GLY A N 1
ATOM 2354 C CA . GLY A 1 339 ? 8.902 -7.131 -17.198 1.00 50.56 339 GLY A CA 1
ATOM 2355 C C . GLY A 1 339 ? 9.933 -6.404 -18.066 1.00 50.56 339 GLY A C 1
ATOM 2356 O O . GLY A 1 339 ? 9.928 -6.541 -19.291 1.00 50.56 339 GLY A O 1
ATOM 2357 N N . GLY A 1 340 ? 10.835 -5.664 -17.421 1.00 59.22 340 GLY A N 1
ATOM 2358 C CA . GLY A 1 340 ? 11.835 -4.777 -18.020 1.00 59.22 340 GLY A CA 1
ATOM 2359 C C . GLY A 1 340 ? 11.399 -3.308 -18.085 1.00 59.22 340 GLY A C 1
ATOM 2360 O O . GLY A 1 340 ? 10.209 -2.987 -18.025 1.00 59.22 340 GLY A O 1
ATOM 2361 N N . GLY A 1 341 ? 12.362 -2.398 -18.227 1.00 78.06 341 GLY A N 1
ATOM 2362 C CA . GLY A 1 341 ? 12.082 -0.963 -18.256 1.00 78.06 341 GLY A CA 1
ATOM 2363 C C . GLY A 1 341 ? 13.314 -0.083 -18.431 1.00 78.06 341 GLY A C 1
ATOM 2364 O O . GLY A 1 341 ? 14.447 -0.556 -18.513 1.00 78.06 341 GLY A O 1
ATOM 2365 N N . GLN A 1 342 ? 13.085 1.221 -18.500 1.00 78.19 342 GLN A N 1
ATOM 2366 C CA . GLN A 1 342 ? 14.139 2.222 -18.551 1.00 78.19 342 GLN A CA 1
ATOM 2367 C C . GLN A 1 342 ? 13.755 3.428 -17.700 1.00 78.19 342 GLN A C 1
ATOM 2369 O O . GLN A 1 342 ? 12.644 3.943 -17.824 1.00 78.19 342 GLN A O 1
ATOM 2374 N N . GLN A 1 343 ? 14.703 3.912 -16.900 1.00 77.56 343 GLN A N 1
ATOM 2375 C CA . GLN A 1 343 ? 14.557 5.106 -16.075 1.00 77.56 343 GLN A CA 1
ATOM 2376 C C . GLN A 1 343 ? 15.527 6.194 -16.537 1.00 77.56 343 GLN A C 1
ATOM 2378 O O . GLN A 1 343 ? 16.672 5.909 -16.890 1.00 77.56 343 GLN A O 1
ATOM 2383 N N . ARG A 1 344 ? 15.078 7.452 -16.540 1.00 83.06 344 ARG A N 1
ATOM 2384 C CA . ARG A 1 344 ? 15.945 8.620 -16.746 1.00 83.06 344 ARG A CA 1
ATOM 2385 C C . ARG A 1 344 ? 15.494 9.767 -15.862 1.00 83.06 344 ARG A C 1
ATOM 2387 O O . ARG A 1 344 ? 14.301 10.005 -15.706 1.00 83.06 344 ARG A O 1
ATOM 2394 N N . GLU A 1 345 ? 16.457 10.523 -15.365 1.00 85.69 345 GLU A N 1
ATOM 2395 C CA . GLU A 1 345 ? 16.200 11.861 -14.849 1.00 85.69 345 GLU A CA 1
ATOM 2396 C C . GLU A 1 345 ? 16.238 12.852 -16.015 1.00 85.69 345 GLU A C 1
ATOM 2398 O O . GLU A 1 345 ? 17.142 12.802 -16.856 1.00 85.69 345 GLU A O 1
ATOM 2403 N N . VAL A 1 346 ? 15.239 13.726 -16.110 1.00 88.94 346 VAL A N 1
ATOM 2404 C CA . VAL A 1 346 ? 15.161 14.740 -17.164 1.00 88.94 346 VAL A CA 1
ATOM 2405 C C . VAL A 1 346 ? 14.799 16.095 -16.569 1.00 88.94 346 VAL A C 1
ATOM 2407 O O . VAL A 1 346 ? 14.008 16.193 -15.634 1.00 88.94 346 VAL A O 1
ATOM 2410 N N . SER A 1 347 ? 15.365 17.160 -17.132 1.00 91.62 347 SER A N 1
ATOM 2411 C CA . SER A 1 347 ? 14.916 18.522 -16.845 1.00 91.62 347 SER A CA 1
ATOM 2412 C C . SER A 1 347 ? 13.744 18.864 -17.756 1.00 91.62 347 SER A C 1
ATOM 2414 O O . SER A 1 347 ? 13.847 18.762 -18.982 1.00 91.62 347 SER A O 1
ATOM 2416 N N . SER A 1 348 ? 12.630 19.275 -17.166 1.00 87.81 348 SER A N 1
ATOM 2417 C CA . SER A 1 348 ? 11.453 19.709 -17.901 1.00 87.81 348 SER A CA 1
ATOM 2418 C C . SER A 1 348 ? 11.693 21.070 -18.575 1.00 87.81 348 SER A C 1
ATOM 2420 O O . SER A 1 348 ? 12.542 21.867 -18.171 1.00 87.81 348 SER A O 1
ATOM 2422 N N . GLY A 1 349 ? 10.983 21.328 -19.676 1.00 87.75 349 GLY A N 1
ATOM 2423 C CA . GLY A 1 349 ? 11.169 22.545 -20.469 1.00 87.75 349 GLY A CA 1
ATOM 2424 C C . GLY A 1 349 ? 10.493 23.781 -19.869 1.00 87.75 349 GLY A C 1
ATOM 2425 O O . GLY A 1 349 ? 9.610 23.679 -19.029 1.00 87.75 349 GLY A O 1
ATOM 2426 N N . GLU A 1 350 ? 10.837 24.958 -20.392 1.00 88.19 350 GLU A N 1
ATOM 2427 C CA . GLU A 1 350 ? 10.267 26.261 -19.993 1.00 88.19 350 GLU A CA 1
ATOM 2428 C C . GLU A 1 350 ? 8.963 26.634 -20.727 1.00 88.19 350 GLU A C 1
ATOM 2430 O O . GLU A 1 350 ? 8.341 27.661 -20.438 1.00 88.19 350 GLU A O 1
ATOM 2435 N N . ALA A 1 351 ? 8.579 25.871 -21.750 1.00 87.88 351 ALA A N 1
ATOM 2436 C CA . ALA A 1 351 ? 7.400 26.178 -22.548 1.00 87.88 351 ALA A CA 1
ATOM 2437 C C . ALA A 1 351 ? 6.127 25.914 -21.739 1.00 87.88 351 ALA A C 1
ATOM 2439 O O . ALA A 1 351 ? 6.015 24.891 -21.079 1.00 87.88 351 ALA A O 1
ATOM 2440 N N . GLU A 1 352 ? 5.158 26.819 -21.809 1.00 87.12 352 GLU A N 1
ATOM 2441 C CA . GLU A 1 352 ? 3.860 26.576 -21.184 1.00 87.12 352 GLU A CA 1
ATOM 2442 C C . GLU A 1 352 ? 3.019 25.633 -22.042 1.00 87.12 352 GLU A C 1
ATOM 2444 O O . GLU A 1 352 ? 3.002 25.725 -23.274 1.00 87.12 352 GLU A O 1
ATOM 2449 N N . THR A 1 353 ? 2.293 24.741 -21.376 1.00 87.88 353 THR A N 1
ATOM 2450 C CA . THR A 1 353 ? 1.274 23.901 -22.001 1.00 87.88 353 THR A CA 1
ATOM 2451 C C . THR A 1 353 ? -0.045 24.019 -21.253 1.00 87.88 353 THR A C 1
ATOM 2453 O O . THR A 1 353 ? -0.080 24.284 -20.056 1.00 87.88 353 THR A O 1
ATOM 2456 N N . GLN A 1 354 ? -1.136 23.766 -21.970 1.00 84.06 354 GLN A N 1
ATOM 2457 C CA . GLN A 1 354 ? -2.410 23.417 -21.345 1.00 84.06 354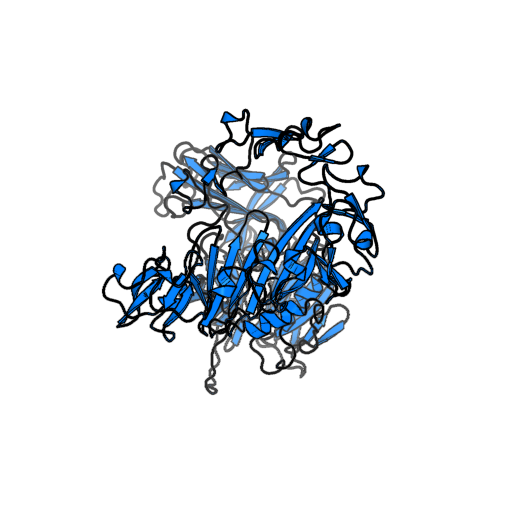 GLN A CA 1
ATOM 2458 C C . GLN A 1 354 ? -2.332 21.995 -20.767 1.00 84.06 354 GLN A C 1
ATOM 2460 O O . GLN A 1 354 ? -1.541 21.179 -21.255 1.00 84.06 354 GLN A O 1
ATOM 2465 N N . VAL A 1 355 ? -3.166 21.701 -19.771 1.00 82.00 355 VAL A N 1
ATOM 2466 C CA . VAL A 1 355 ? -3.263 20.385 -19.130 1.00 82.00 355 VAL A CA 1
ATOM 2467 C C . VAL A 1 355 ? -4.629 19.765 -19.464 1.00 82.00 355 VAL A C 1
ATOM 2469 O O . VAL A 1 355 ? -5.650 20.419 -19.256 1.00 82.00 355 VAL A O 1
ATOM 2472 N N . PRO A 1 356 ? -4.694 18.529 -19.992 1.00 78.44 356 PRO A N 1
ATOM 2473 C CA . PRO A 1 356 ? -3.576 17.778 -20.564 1.00 78.44 356 PRO A CA 1
ATOM 2474 C C . PRO A 1 356 ? -3.025 18.472 -21.826 1.00 78.44 356 PRO A C 1
ATOM 2476 O O . PRO A 1 356 ? -3.737 19.270 -22.442 1.00 78.44 356 PRO A O 1
ATOM 2479 N N . PRO A 1 357 ? -1.791 18.160 -22.263 1.00 81.50 357 PRO A N 1
ATOM 2480 C CA . PRO A 1 357 ? -1.236 18.728 -23.484 1.00 81.50 357 PRO A CA 1
ATOM 2481 C C . PRO A 1 357 ? -2.144 18.448 -24.683 1.00 81.50 357 PRO A C 1
ATOM 2483 O O . PRO A 1 357 ? -2.629 17.335 -24.882 1.00 81.50 357 PRO A O 1
ATOM 2486 N N . GLY A 1 358 ? -2.388 19.473 -25.500 1.00 73.19 358 GLY A N 1
ATOM 2487 C CA . GLY A 1 358 ? -3.149 19.296 -26.732 1.00 73.19 358 GLY A CA 1
ATOM 2488 C C . GLY A 1 358 ? -2.389 18.412 -27.734 1.00 73.19 358 GLY A C 1
ATOM 2489 O O . GLY A 1 358 ? -1.162 18.399 -27.726 1.00 73.19 358 GLY A O 1
ATOM 2490 N N . PRO A 1 359 ? -3.072 17.762 -28.691 1.00 68.75 359 PRO A N 1
ATOM 2491 C CA . PRO A 1 359 ? -2.431 16.878 -29.676 1.00 68.75 359 PRO A CA 1
ATOM 2492 C C . PRO A 1 359 ? -1.426 17.591 -30.601 1.00 68.75 359 PRO A C 1
ATOM 2494 O O . PRO A 1 359 ? -0.641 16.946 -31.290 1.00 68.75 359 PRO A O 1
ATOM 2497 N N . SER A 1 360 ? -1.449 18.926 -30.645 1.00 70.12 360 SER A N 1
ATOM 2498 C CA . SER A 1 360 ? -0.480 19.763 -31.362 1.00 70.12 360 SER A CA 1
ATOM 2499 C C . SER A 1 360 ? 0.542 20.437 -30.439 1.00 70.12 360 SER A C 1
ATOM 2501 O O . SER A 1 360 ? 1.208 21.381 -30.869 1.00 70.12 360 SER A O 1
ATOM 2503 N N . ALA A 1 361 ? 0.620 20.042 -29.165 1.00 73.88 361 ALA A N 1
ATOM 2504 C CA . ALA A 1 361 ? 1.581 20.592 -28.223 1.00 73.88 361 ALA A CA 1
ATOM 2505 C C . ALA A 1 361 ? 3.003 20.262 -28.691 1.00 73.88 361 ALA A C 1
ATOM 2507 O O . ALA A 1 361 ? 3.330 19.115 -28.997 1.00 73.88 361 ALA A O 1
ATOM 2508 N N . ALA A 1 362 ? 3.855 21.285 -28.747 1.00 80.62 362 ALA A N 1
ATOM 2509 C CA . ALA A 1 362 ? 5.278 21.127 -29.018 1.00 80.62 362 ALA A CA 1
ATOM 2510 C C . ALA A 1 362 ? 5.989 20.688 -27.731 1.00 80.62 362 ALA A C 1
ATOM 2512 O O . ALA A 1 362 ? 6.748 21.452 -27.138 1.00 80.62 362 ALA A O 1
ATOM 2513 N N . CYS A 1 363 ? 5.664 19.482 -27.270 1.00 89.69 363 CYS A N 1
ATOM 2514 C CA . CYS A 1 363 ? 6.257 18.893 -26.080 1.00 89.69 363 CYS A CA 1
ATOM 2515 C C . CYS A 1 363 ? 7.772 18.772 -26.240 1.00 89.69 363 CYS A C 1
ATOM 2517 O O . CYS A 1 363 ? 8.271 18.518 -27.340 1.00 89.69 363 CYS A O 1
ATOM 2519 N N . LEU A 1 364 ? 8.498 18.946 -25.137 1.00 93.06 364 LEU A N 1
ATOM 2520 C CA . LEU A 1 364 ? 9.915 18.638 -25.079 1.00 93.06 364 LEU A CA 1
ATOM 2521 C C . LEU A 1 364 ? 10.094 17.152 -25.399 1.00 93.06 364 LEU A C 1
ATOM 2523 O O . LEU A 1 364 ? 9.682 16.286 -24.629 1.00 93.06 364 LEU A O 1
ATOM 2527 N N . ASP A 1 365 ? 10.685 16.879 -26.556 1.00 92.19 365 ASP A N 1
ATOM 2528 C CA . ASP A 1 365 ? 10.948 15.524 -27.020 1.00 92.19 365 ASP A CA 1
ATOM 2529 C C . ASP A 1 365 ? 12.117 14.922 -26.229 1.00 92.19 365 ASP A C 1
ATOM 2531 O O . ASP A 1 365 ? 13.272 15.328 -26.374 1.00 92.19 365 ASP A O 1
ATOM 2535 N N . LEU A 1 366 ? 11.797 13.950 -25.379 1.00 92.62 366 LEU A N 1
ATOM 2536 C CA . LEU A 1 366 ? 12.734 13.132 -24.611 1.00 92.62 366 LEU A CA 1
ATOM 2537 C C . LEU A 1 366 ? 13.343 12.003 -25.459 1.00 92.62 366 LEU A C 1
ATOM 2539 O O . LEU A 1 366 ? 14.184 11.237 -24.979 1.00 92.62 366 LEU A O 1
ATOM 2543 N N . GLY A 1 367 ? 12.921 11.885 -26.717 1.00 91.69 367 GLY A N 1
ATOM 2544 C CA . GLY A 1 367 ? 13.389 10.901 -27.669 1.00 91.69 367 GLY A CA 1
ATOM 2545 C C . GLY A 1 367 ? 12.849 9.501 -27.397 1.00 91.69 367 GLY A C 1
ATOM 2546 O O . GLY A 1 367 ? 11.776 9.289 -26.828 1.00 91.69 367 GLY A O 1
ATOM 2547 N N . LYS A 1 368 ? 13.617 8.513 -27.858 1.00 92.31 368 LYS A N 1
ATOM 2548 C CA . LYS A 1 368 ? 13.250 7.099 -27.790 1.00 92.31 368 LYS A CA 1
ATOM 2549 C C . LYS A 1 368 ? 13.664 6.480 -26.466 1.00 92.31 368 LYS A C 1
ATOM 2551 O O . LYS A 1 368 ? 14.778 6.716 -25.989 1.00 92.31 368 LYS A O 1
ATOM 2556 N N . TRP A 1 369 ? 12.790 5.647 -25.928 1.00 91.31 369 TRP A N 1
ATOM 2557 C CA . TRP A 1 369 ? 12.985 4.845 -24.732 1.00 91.31 369 TRP A CA 1
ATOM 2558 C C . TRP A 1 369 ? 13.002 3.387 -25.153 1.00 91.31 369 TRP A C 1
ATOM 2560 O O . TRP A 1 369 ? 11.981 2.856 -25.578 1.00 91.31 369 TRP A O 1
ATOM 2570 N N . VAL A 1 370 ? 14.180 2.768 -25.115 1.00 87.94 370 VAL A N 1
ATOM 2571 C CA . VAL A 1 370 ? 14.342 1.384 -25.562 1.00 87.94 370 VAL A CA 1
ATOM 2572 C C . VAL A 1 370 ? 14.147 0.496 -24.348 1.00 87.94 370 VAL A C 1
ATOM 2574 O O . VAL A 1 370 ? 15.009 0.451 -23.473 1.00 87.94 370 VAL A O 1
ATOM 2577 N N . VAL A 1 371 ? 13.006 -0.182 -24.291 1.00 81.31 371 VAL A N 1
ATOM 2578 C CA . VAL A 1 371 ? 12.697 -1.143 -23.234 1.00 81.31 371 VAL A CA 1
ATOM 2579 C C . VAL A 1 371 ? 12.879 -2.545 -23.782 1.00 81.31 371 VAL A C 1
ATOM 2581 O O . VAL A 1 371 ? 12.368 -2.902 -24.845 1.00 81.31 371 VAL A O 1
ATOM 2584 N N . LYS A 1 372 ? 13.617 -3.369 -23.047 1.00 75.50 372 LYS A N 1
ATOM 2585 C CA . LYS A 1 372 ? 13.801 -4.771 -23.388 1.00 75.50 372 LYS A CA 1
ATOM 2586 C C . LYS A 1 372 ? 13.230 -5.631 -22.283 1.00 75.50 372 LYS A C 1
ATOM 2588 O O . LYS A 1 372 ? 13.408 -5.358 -21.101 1.00 75.50 372 LYS A O 1
ATOM 2593 N N . ARG A 1 373 ? 12.517 -6.682 -22.682 1.00 65.94 373 ARG A N 1
ATOM 2594 C CA . ARG A 1 373 ? 11.931 -7.607 -21.722 1.00 65.94 373 ARG A CA 1
ATOM 2595 C C . ARG A 1 373 ? 13.031 -8.273 -20.902 1.00 65.94 373 ARG A C 1
ATOM 2597 O O . ARG A 1 373 ? 13.914 -8.897 -21.483 1.00 65.94 373 ARG A O 1
ATOM 2604 N N . GLY A 1 374 ? 12.924 -8.188 -19.579 1.00 57.03 374 GLY A N 1
ATOM 2605 C CA . GLY A 1 374 ? 13.915 -8.773 -18.676 1.00 57.03 374 GLY A CA 1
ATOM 2606 C C . GLY A 1 374 ? 15.258 -8.039 -18.669 1.00 57.03 374 GLY A C 1
ATOM 2607 O O . GLY A 1 374 ? 16.258 -8.636 -18.289 1.00 57.03 374 GLY A O 1
ATOM 2608 N N . GLU A 1 375 ? 15.296 -6.768 -19.071 1.00 68.12 375 GLU A N 1
ATOM 2609 C CA . GLU A 1 375 ? 16.427 -5.882 -18.796 1.00 68.12 375 GLU A CA 1
ATOM 2610 C C . GLU A 1 375 ? 15.926 -4.544 -18.243 1.00 68.12 375 GLU A C 1
ATOM 2612 O O . GLU A 1 375 ? 14.859 -4.053 -18.628 1.00 68.12 375 GLU A O 1
ATOM 2617 N N . VAL A 1 376 ? 16.706 -3.950 -17.341 1.00 61.72 376 VAL A N 1
ATOM 2618 C CA . VAL A 1 376 ? 16.431 -2.632 -16.758 1.00 61.72 376 VAL A CA 1
ATOM 2619 C C . VAL A 1 376 ? 17.597 -1.712 -17.056 1.00 61.72 376 VAL A C 1
ATOM 2621 O O . VAL A 1 376 ? 18.742 -2.049 -16.763 1.00 61.72 376 VAL A O 1
ATOM 2624 N N . VAL A 1 377 ? 17.316 -0.553 -17.645 1.00 72.69 377 VAL A N 1
ATOM 2625 C CA . VAL A 1 377 ? 18.333 0.476 -17.886 1.00 72.69 377 VAL A CA 1
ATOM 2626 C C . VAL A 1 377 ? 18.149 1.606 -16.882 1.00 72.69 377 VAL A C 1
ATOM 2628 O O . VAL A 1 377 ? 17.131 2.300 -16.910 1.00 72.69 377 VAL A O 1
ATOM 2631 N N . LEU A 1 378 ? 19.135 1.780 -16.008 1.00 61.6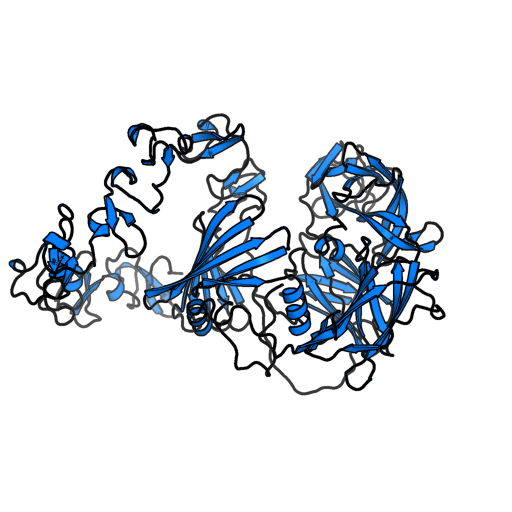6 378 LEU A N 1
ATOM 2632 C CA . LEU A 1 378 ? 19.156 2.809 -14.972 1.00 61.66 378 LEU A CA 1
ATOM 2633 C C . LEU A 1 378 ? 19.553 4.191 -15.526 1.00 61.66 378 LEU A C 1
ATOM 2635 O O . LEU A 1 378 ? 20.085 4.277 -16.640 1.00 61.66 378 LEU A O 1
ATOM 2639 N N . PRO A 1 379 ? 19.335 5.283 -14.761 1.00 60.69 379 PRO A N 1
ATOM 2640 C CA . PRO A 1 379 ? 19.637 6.647 -15.210 1.00 60.69 379 PRO A CA 1
ATOM 2641 C C . PRO A 1 379 ? 21.106 6.888 -15.578 1.00 60.69 379 PRO A C 1
ATOM 2643 O O . PRO A 1 379 ? 21.397 7.695 -16.460 1.00 60.69 379 PRO A O 1
ATOM 2646 N N . ASP A 1 380 ? 22.034 6.177 -14.937 1.00 66.38 380 ASP A N 1
ATOM 2647 C CA . ASP A 1 380 ? 23.473 6.239 -15.216 1.00 66.38 380 ASP A CA 1
ATOM 2648 C C . ASP A 1 380 ? 23.886 5.448 -16.478 1.00 66.38 380 ASP A C 1
ATOM 2650 O O . ASP A 1 380 ? 25.053 5.459 -16.878 1.00 66.38 380 ASP A O 1
ATOM 2654 N N . GLY A 1 381 ? 22.925 4.789 -17.134 1.00 65.94 381 GLY A N 1
ATOM 2655 C CA . GLY A 1 381 ? 23.130 3.943 -18.305 1.00 65.94 381 GLY A CA 1
ATOM 2656 C C . GLY A 1 381 ? 23.517 2.503 -17.972 1.00 65.94 381 GLY A C 1
ATOM 2657 O O . GLY A 1 381 ? 23.773 1.727 -18.897 1.00 65.94 381 GLY A O 1
ATOM 2658 N N . THR A 1 382 ? 23.554 2.129 -16.692 1.00 65.44 382 THR A N 1
ATOM 2659 C CA . THR A 1 382 ? 23.783 0.751 -16.268 1.00 65.44 382 THR A CA 1
ATOM 2660 C C . THR A 1 382 ? 22.647 -0.129 -16.778 1.00 65.44 382 THR A C 1
ATOM 2662 O O . THR A 1 382 ? 21.470 0.128 -16.528 1.00 65.44 382 THR A O 1
ATOM 2665 N N . VAL A 1 383 ? 23.012 -1.167 -17.534 1.00 71.88 383 VAL A N 1
ATOM 2666 C CA . VAL A 1 383 ? 22.077 -2.179 -18.030 1.00 71.88 383 VAL A CA 1
ATOM 2667 C C . VAL A 1 383 ? 22.136 -3.371 -17.098 1.00 71.88 383 VAL A C 1
ATOM 2669 O O . VAL A 1 383 ? 23.192 -3.982 -16.923 1.00 71.88 383 VAL A O 1
ATOM 2672 N N . ILE A 1 384 ? 20.991 -3.708 -16.528 1.00 55.00 384 ILE A N 1
ATOM 2673 C CA . ILE A 1 384 ? 20.832 -4.830 -15.623 1.00 55.00 384 ILE A CA 1
ATOM 2674 C C . ILE A 1 384 ? 20.088 -5.928 -16.365 1.00 55.00 384 ILE A C 1
ATOM 2676 O O . ILE A 1 384 ? 18.920 -5.772 -16.717 1.00 55.00 384 ILE A O 1
ATOM 2680 N N . ASP A 1 385 ? 20.787 -7.037 -16.603 1.00 63.84 385 ASP A N 1
ATOM 2681 C CA . ASP A 1 385 ? 20.173 -8.274 -17.073 1.00 63.84 385 ASP A CA 1
ATOM 2682 C C . ASP A 1 385 ? 19.426 -8.914 -15.909 1.00 63.84 385 ASP A C 1
ATOM 2684 O O . ASP A 1 385 ? 20.034 -9.329 -14.921 1.00 63.84 385 ASP A O 1
ATOM 2688 N N . CYS A 1 386 ? 18.111 -9.033 -16.038 1.00 53.91 386 CYS A N 1
ATOM 2689 C CA . CYS A 1 386 ? 17.274 -9.623 -15.006 1.00 53.91 386 CYS A CA 1
ATOM 2690 C C . CYS A 1 386 ? 17.555 -11.112 -14.779 1.00 53.91 386 CYS A C 1
ATOM 2692 O O . CYS A 1 386 ? 17.197 -11.642 -13.731 1.00 53.91 386 CYS A O 1
ATOM 2694 N N . ALA A 1 387 ? 18.233 -11.790 -15.713 1.00 49.19 387 ALA A N 1
ATOM 2695 C CA . ALA A 1 387 ? 18.763 -13.136 -15.505 1.00 49.19 387 ALA A CA 1
ATOM 2696 C C . ALA A 1 387 ? 20.082 -13.154 -14.704 1.00 49.19 387 ALA A C 1
ATOM 2698 O O . ALA A 1 387 ? 20.439 -14.189 -14.142 1.00 49.19 387 ALA A O 1
ATOM 2699 N N . GLY A 1 388 ? 20.808 -12.032 -14.670 1.00 41.72 388 GLY A N 1
ATOM 2700 C CA . GLY A 1 388 ? 22.104 -11.856 -14.010 1.00 41.72 388 GLY A CA 1
ATOM 2701 C C . GLY A 1 388 ? 22.049 -11.104 -12.679 1.00 41.72 388 GLY A C 1
ATOM 2702 O O . GLY A 1 388 ? 23.090 -10.956 -12.040 1.00 41.72 388 GLY A O 1
ATOM 2703 N N . VAL A 1 389 ? 20.868 -10.648 -12.247 1.00 45.81 389 VAL A N 1
ATOM 2704 C CA . VAL A 1 389 ? 20.646 -10.120 -10.892 1.00 45.81 389 VAL A CA 1
ATOM 2705 C C . VAL A 1 389 ? 20.878 -11.260 -9.897 1.00 45.81 389 VAL A C 1
ATOM 2707 O O . VAL A 1 389 ? 19.990 -12.060 -9.603 1.00 45.81 389 VAL A O 1
ATOM 2710 N N . SER A 1 390 ? 22.122 -11.383 -9.431 1.00 41.47 390 SER A N 1
ATOM 2711 C CA . SER A 1 390 ? 22.520 -12.353 -8.415 1.00 41.47 390 SER A CA 1
ATOM 2712 C C . SER A 1 390 ? 21.927 -11.948 -7.078 1.00 41.47 390 SER A C 1
ATOM 2714 O O . SER A 1 390 ? 22.000 -10.778 -6.707 1.00 41.47 390 SER A O 1
ATOM 2716 N N . ASN A 1 391 ? 21.400 -12.914 -6.331 1.00 45.38 391 ASN A N 1
ATOM 2717 C CA . ASN A 1 391 ? 20.944 -12.660 -4.976 1.00 45.38 391 ASN A CA 1
ATOM 2718 C C . ASN A 1 391 ? 22.152 -12.236 -4.117 1.00 45.38 391 ASN A C 1
ATOM 2720 O O . ASN A 1 391 ? 23.028 -13.068 -3.874 1.00 45.38 391 ASN A O 1
ATOM 2724 N N . PRO A 1 392 ? 22.224 -10.991 -3.616 1.00 45.03 392 PRO A N 1
ATOM 2725 C CA . PRO A 1 392 ? 23.354 -10.547 -2.803 1.00 45.03 392 PRO A CA 1
ATOM 2726 C C . PRO A 1 392 ? 23.461 -11.325 -1.479 1.00 45.03 392 PRO A C 1
ATOM 2728 O O . PRO A 1 392 ? 24.519 -11.336 -0.849 1.00 45.03 392 PRO A O 1
ATOM 2731 N N . MET A 1 393 ? 22.402 -12.043 -1.096 1.00 45.59 393 MET A N 1
ATOM 2732 C CA . MET A 1 393 ? 22.365 -12.949 0.046 1.00 45.59 393 MET A CA 1
ATOM 2733 C C . MET A 1 393 ? 22.836 -14.378 -0.273 1.00 45.59 393 MET A C 1
ATOM 2735 O O . MET A 1 393 ? 22.815 -15.235 0.603 1.00 45.59 393 MET A O 1
ATOM 2739 N N . GLU A 1 394 ? 23.260 -14.695 -1.495 1.00 49.41 394 GLU A N 1
ATOM 2740 C CA . GLU A 1 394 ? 23.797 -16.024 -1.811 1.00 49.41 394 GLU A CA 1
ATOM 2741 C C . GLU A 1 394 ? 24.987 -16.369 -0.889 1.00 49.41 394 GLU A C 1
ATOM 2743 O O . GLU A 1 394 ? 25.872 -15.538 -0.666 1.00 49.41 394 GLU A O 1
ATOM 2748 N N . GLY A 1 395 ? 24.958 -17.561 -0.275 1.00 55.56 395 GLY A N 1
ATOM 2749 C CA . GLY A 1 395 ? 25.942 -18.013 0.723 1.00 55.56 395 GLY A CA 1
ATOM 2750 C C . GLY A 1 395 ? 25.872 -17.323 2.095 1.00 55.56 395 GLY A C 1
ATOM 2751 O O . GLY A 1 395 ? 26.735 -17.546 2.934 1.00 55.56 395 GLY A O 1
ATOM 2752 N N . CYS A 1 396 ? 24.885 -16.453 2.332 1.00 57.66 396 CYS A N 1
ATOM 2753 C CA . CYS A 1 396 ? 24.738 -15.705 3.586 1.00 57.66 396 CYS A CA 1
ATOM 2754 C C . CYS A 1 396 ? 24.035 -16.507 4.700 1.00 57.66 396 CYS A C 1
ATOM 2756 O O . CYS A 1 396 ? 24.173 -16.168 5.875 1.00 57.66 396 CYS A O 1
ATOM 2758 N N . PHE A 1 397 ? 23.236 -17.517 4.322 1.00 65.31 397 PHE A N 1
ATOM 2759 C CA . PHE A 1 397 ? 22.341 -18.258 5.220 1.00 65.31 397 PHE A CA 1
ATOM 2760 C C . PHE A 1 397 ? 22.085 -19.696 4.728 1.00 65.31 397 PHE A C 1
ATOM 2762 O O . PHE A 1 397 ? 20.991 -20.058 4.282 1.00 65.31 397 PHE A O 1
ATOM 2769 N N . ASP A 1 398 ? 23.132 -20.517 4.746 1.00 69.62 398 ASP A N 1
ATOM 2770 C CA . ASP A 1 398 ? 23.173 -21.852 4.137 1.00 69.62 398 ASP A CA 1
ATOM 2771 C C . ASP A 1 398 ? 22.228 -22.881 4.780 1.00 69.62 398 ASP A C 1
ATOM 2773 O O . ASP A 1 398 ? 21.838 -23.863 4.147 1.00 69.62 398 ASP A O 1
ATOM 2777 N N . LYS A 1 399 ? 21.838 -22.720 6.041 1.00 70.31 399 LYS A N 1
ATOM 2778 C CA . LYS A 1 399 ? 20.852 -23.585 6.706 1.00 70.31 399 LYS A CA 1
ATOM 2779 C C . LYS A 1 399 ? 19.431 -23.170 6.369 1.00 70.31 399 LYS A C 1
ATOM 2781 O O . LYS A 1 399 ? 18.590 -24.052 6.187 1.00 70.31 399 LYS A O 1
ATOM 2786 N N . GLY A 1 400 ? 19.196 -21.882 6.116 1.00 61.66 400 GLY A N 1
ATOM 2787 C CA . GLY A 1 400 ? 17.997 -21.432 5.406 1.00 61.66 400 GLY A CA 1
ATOM 2788 C C . GLY A 1 400 ? 17.827 -22.147 4.053 1.00 61.66 400 GLY A C 1
ATOM 2789 O O . GLY A 1 400 ? 16.708 -22.497 3.679 1.00 61.66 400 GLY A O 1
ATOM 2790 N N . ALA A 1 401 ? 18.940 -22.473 3.369 1.00 58.34 401 ALA A N 1
ATOM 2791 C CA . ALA A 1 401 ? 19.003 -23.300 2.132 1.00 58.34 401 ALA A CA 1
ATOM 2792 C C . ALA A 1 401 ? 18.362 -24.631 2.279 1.00 58.34 401 ALA A C 1
ATOM 2794 O O . ALA A 1 401 ? 17.493 -25.049 1.508 1.00 58.34 401 ALA A O 1
ATOM 2795 N N . GLN A 1 402 ? 18.842 -25.301 3.296 1.00 63.69 402 GLN A N 1
ATOM 2796 C CA . GLN A 1 402 ? 18.529 -26.678 3.540 1.00 63.69 402 GLN A CA 1
ATOM 2797 C C . GLN A 1 402 ? 17.076 -26.782 4.006 1.00 63.69 402 GLN A C 1
ATOM 2799 O O . GLN A 1 402 ? 16.343 -27.635 3.513 1.00 63.69 402 GLN A O 1
ATOM 2804 N N . LEU A 1 403 ? 16.612 -25.829 4.820 1.00 63.88 403 LEU A N 1
ATOM 2805 C CA . LEU A 1 403 ? 15.209 -25.734 5.206 1.00 63.88 403 LEU A CA 1
ATOM 2806 C C . LEU A 1 403 ? 14.300 -25.478 3.991 1.00 63.88 403 LEU A C 1
ATOM 2808 O O . LEU A 1 403 ? 13.359 -26.239 3.767 1.00 63.88 403 LEU A O 1
ATOM 2812 N N . ALA A 1 404 ? 14.600 -24.478 3.153 1.00 55.16 404 ALA A N 1
ATOM 2813 C CA . ALA A 1 404 ? 13.776 -24.144 1.986 1.00 55.16 404 ALA A CA 1
ATOM 2814 C C . ALA A 1 404 ? 13.727 -25.283 0.948 1.00 55.16 404 ALA A C 1
ATOM 2816 O O . ALA A 1 404 ? 12.681 -25.574 0.356 1.00 55.16 404 ALA A O 1
ATOM 2817 N N . SER A 1 405 ? 14.872 -25.933 0.708 1.00 64.69 405 SER A N 1
ATOM 2818 C CA . SER A 1 405 ? 15.003 -27.049 -0.245 1.00 64.69 405 SER A CA 1
ATOM 2819 C C . SER A 1 405 ? 14.275 -28.310 0.194 1.00 64.69 405 SER A C 1
ATOM 2821 O O . SER A 1 405 ? 13.859 -29.083 -0.663 1.00 64.69 405 SER A O 1
ATOM 2823 N N . CYS A 1 406 ? 14.063 -28.486 1.496 1.00 70.88 406 CYS A N 1
ATOM 2824 C CA . CYS A 1 406 ? 13.190 -29.520 2.029 1.00 70.88 406 CYS A CA 1
ATOM 2825 C C . CYS A 1 406 ? 11.709 -29.104 1.978 1.00 70.88 406 CYS A C 1
ATOM 2827 O O . CYS A 1 406 ? 10.871 -29.891 1.548 1.00 70.88 406 CYS A O 1
ATOM 2829 N N . PHE A 1 407 ? 11.386 -27.867 2.377 1.00 68.69 407 PHE A N 1
ATOM 2830 C CA . PHE A 1 407 ? 10.005 -27.402 2.561 1.00 68.69 407 PHE A CA 1
ATOM 2831 C C . PHE A 1 407 ? 9.185 -27.411 1.260 1.00 68.69 407 PHE A C 1
ATOM 2833 O O . PHE A 1 407 ? 8.057 -27.894 1.257 1.00 68.69 407 PHE A O 1
ATOM 2840 N N . GLN A 1 408 ? 9.773 -26.927 0.156 1.00 58.88 408 GLN A N 1
ATOM 2841 C CA . GLN A 1 408 ? 9.224 -26.990 -1.214 1.00 58.88 408 GLN A CA 1
ATOM 2842 C C . GLN A 1 408 ? 7.704 -26.743 -1.317 1.00 58.88 408 GLN A C 1
ATOM 2844 O O . GLN A 1 408 ? 6.981 -27.624 -1.786 1.00 58.88 408 GLN A O 1
ATOM 2849 N N . PRO A 1 409 ? 7.188 -25.572 -0.915 1.00 52.16 409 PRO A N 1
ATOM 2850 C CA . PRO A 1 409 ? 5.760 -25.289 -0.992 1.00 52.16 409 PRO A CA 1
ATOM 2851 C C . PRO A 1 409 ? 5.288 -25.153 -2.440 1.00 52.16 409 PRO A C 1
ATOM 2853 O O . PRO A 1 409 ? 5.991 -24.582 -3.275 1.00 52.16 409 PRO A O 1
ATOM 2856 N N . ALA A 1 410 ? 4.102 -25.682 -2.756 1.00 47.69 410 ALA A N 1
ATOM 2857 C CA . ALA A 1 410 ? 3.535 -25.575 -4.098 1.00 47.69 410 ALA A CA 1
ATOM 2858 C C . ALA A 1 410 ? 2.001 -25.629 -4.121 1.00 47.69 410 ALA A C 1
ATOM 2860 O O . ALA A 1 410 ? 1.369 -26.429 -3.427 1.00 47.69 410 ALA A O 1
ATOM 2861 N N . GLY A 1 411 ? 1.423 -24.828 -5.019 1.00 43.31 411 GLY A N 1
ATOM 2862 C CA . GLY A 1 411 ? -0.019 -24.707 -5.226 1.00 43.31 411 GLY A CA 1
ATOM 2863 C C . GLY A 1 411 ? -0.715 -23.845 -4.167 1.00 43.31 411 GLY A C 1
ATOM 2864 O O . GLY A 1 411 ? -0.073 -23.303 -3.271 1.00 43.31 411 GLY A O 1
ATOM 2865 N N . ALA A 1 412 ? -2.039 -23.713 -4.297 1.00 47.03 412 ALA A N 1
ATOM 2866 C CA . ALA A 1 412 ? -2.871 -22.919 -3.389 1.00 47.03 412 ALA A CA 1
ATOM 2867 C C . ALA A 1 412 ? -2.685 -23.351 -1.927 1.00 47.03 412 ALA A C 1
ATOM 2869 O O . ALA A 1 412 ? -2.513 -24.531 -1.653 1.00 47.03 412 ALA A O 1
ATOM 2870 N N . CYS A 1 413 ? -2.747 -22.422 -0.985 1.00 49.00 413 CYS A N 1
ATOM 2871 C CA . CYS A 1 413 ? -2.532 -22.694 0.436 1.00 49.00 413 CYS A CA 1
ATOM 2872 C C . CYS A 1 413 ? -3.736 -22.270 1.278 1.00 49.00 413 CYS A C 1
ATOM 2874 O O . CYS A 1 413 ? -4.475 -21.374 0.879 1.00 49.00 413 CYS A O 1
ATOM 2876 N N . ALA A 1 414 ? -3.931 -22.914 2.428 1.00 53.16 414 ALA A N 1
ATOM 2877 C CA . ALA A 1 414 ? -5.001 -22.682 3.389 1.00 53.16 414 ALA A CA 1
ATOM 2878 C C . ALA A 1 414 ? -4.430 -22.366 4.779 1.00 53.16 414 ALA A C 1
ATOM 2880 O O . ALA A 1 414 ? -3.435 -22.966 5.186 1.00 53.16 414 ALA A O 1
ATOM 2881 N N . TYR A 1 415 ? -5.056 -21.428 5.491 1.00 58.94 415 TYR A N 1
ATOM 2882 C CA . TYR A 1 415 ? -4.709 -21.067 6.869 1.00 58.94 415 TYR A CA 1
ATOM 2883 C C . TYR A 1 415 ? -5.608 -21.819 7.864 1.00 58.94 415 TYR A C 1
ATOM 2885 O O . TYR A 1 415 ? -6.830 -21.803 7.710 1.00 58.94 415 TYR A O 1
ATOM 2893 N N . GLU A 1 416 ? -5.028 -22.452 8.883 1.00 59.50 416 GLU A N 1
ATOM 2894 C CA . GLU A 1 416 ? -5.727 -23.252 9.898 1.00 59.50 416 GLU A CA 1
ATOM 2895 C C . GLU A 1 416 ? -5.176 -22.944 11.309 1.00 59.50 416 GLU A C 1
ATOM 2897 O O . GLU A 1 416 ? -3.965 -22.921 11.517 1.00 59.50 416 GLU A O 1
ATOM 2902 N N . GLY A 1 417 ? -6.062 -22.716 12.290 1.00 53.31 417 GLY A N 1
ATOM 2903 C CA . GLY A 1 417 ? -5.703 -22.381 13.680 1.00 53.31 417 GLY A CA 1
ATOM 2904 C C . GLY A 1 417 ? -5.459 -20.881 13.893 1.00 53.31 417 GLY A C 1
ATOM 2905 O O . GLY A 1 417 ? -4.475 -20.330 13.405 1.00 53.31 417 GLY A O 1
ATOM 2906 N N . SER A 1 418 ? -6.379 -20.216 14.600 1.00 49.06 418 SER A N 1
ATOM 2907 C CA . SER A 1 418 ? -6.279 -18.799 14.979 1.00 49.06 418 SER A CA 1
ATOM 2908 C C . SER A 1 418 ? -6.176 -18.709 16.492 1.00 49.06 418 SER A C 1
ATOM 2910 O O . SER A 1 418 ? -7.186 -18.628 17.184 1.00 49.06 418 SER A O 1
ATOM 2912 N N . SER A 1 419 ? -4.953 -18.763 17.004 1.00 48.06 419 SER A N 1
ATOM 2913 C CA . SER A 1 419 ? -4.639 -18.076 18.245 1.00 48.06 419 SER A CA 1
ATOM 2914 C C . SER A 1 419 ? -3.454 -17.151 17.988 1.00 48.06 419 SER A C 1
ATOM 2916 O O . SER A 1 419 ? -2.622 -17.394 17.115 1.00 48.06 419 SER A O 1
ATOM 2918 N N . VAL A 1 420 ? -3.347 -16.059 18.737 1.00 46.38 420 VAL A N 1
ATOM 2919 C CA . VAL A 1 420 ? -2.214 -15.115 18.628 1.00 46.38 420 VAL A CA 1
ATOM 2920 C C . VAL A 1 420 ? -0.866 -15.790 18.860 1.00 46.38 420 VAL A C 1
ATOM 2922 O O . VAL A 1 420 ? 0.180 -15.356 18.367 1.00 46.38 420 VAL A O 1
ATOM 2925 N N . THR A 1 421 ? -0.915 -16.886 19.601 1.00 52.28 421 THR A N 1
ATOM 2926 C CA . THR A 1 421 ? 0.221 -17.694 19.981 1.00 52.28 421 THR A CA 1
ATOM 2927 C C . THR A 1 421 ? 0.515 -18.798 18.981 1.00 52.28 421 THR A C 1
ATOM 2929 O O . THR A 1 421 ? 1.660 -19.217 18.982 1.00 52.28 421 THR A O 1
ATOM 2932 N N . THR A 1 422 ? -0.414 -19.257 18.125 1.00 58.41 422 THR A N 1
ATOM 2933 C CA . THR A 1 422 ? -0.161 -20.348 17.162 1.00 58.41 422 THR A CA 1
ATOM 2934 C C . THR A 1 422 ? -0.932 -20.238 15.844 1.00 58.41 422 THR A C 1
ATOM 2936 O O . THR A 1 422 ? -2.113 -19.901 15.827 1.00 58.41 422 THR A O 1
ATOM 2939 N N . SER A 1 423 ? -0.291 -20.585 14.723 1.00 64.56 423 SER A N 1
ATOM 2940 C CA . SER A 1 423 ? -0.982 -20.690 13.432 1.00 64.56 423 SER A CA 1
ATOM 2941 C C . SER A 1 423 ? -0.390 -21.712 12.478 1.00 64.56 423 SER A C 1
ATOM 2943 O O . SER A 1 423 ? 0.800 -21.985 12.527 1.00 64.56 423 SER A O 1
ATOM 2945 N N . THR A 1 424 ? -1.199 -22.282 11.585 1.00 71.06 424 THR A N 1
ATOM 2946 C CA . THR A 1 424 ? -0.739 -23.257 10.584 1.00 71.06 424 THR A CA 1
ATOM 2947 C C . THR A 1 424 ? -1.109 -22.813 9.175 1.00 71.06 424 THR A C 1
ATOM 2949 O O . THR A 1 424 ? -2.226 -22.375 8.920 1.00 71.06 424 THR A O 1
ATOM 2952 N N . ILE A 1 425 ? -0.182 -22.947 8.229 1.00 67.75 425 ILE A N 1
ATOM 2953 C CA . ILE A 1 425 ? -0.431 -22.743 6.798 1.00 67.75 425 ILE A CA 1
ATOM 2954 C C . ILE A 1 425 ? -0.126 -24.048 6.077 1.00 67.75 425 ILE A C 1
ATOM 2956 O O . ILE A 1 425 ? 0.998 -24.534 6.153 1.00 67.75 425 ILE A O 1
ATOM 2960 N N . THR A 1 426 ? -1.088 -24.576 5.326 1.00 70.00 426 THR A N 1
ATOM 2961 C CA . THR A 1 426 ? -0.954 -25.820 4.555 1.00 70.00 426 THR A CA 1
ATOM 2962 C C . THR A 1 426 ? -1.079 -25.532 3.063 1.00 70.00 426 THR A C 1
ATOM 2964 O O . THR A 1 426 ? -2.019 -24.875 2.635 1.00 70.00 426 THR A O 1
ATOM 2967 N N . TYR A 1 427 ? -0.155 -26.025 2.244 1.00 65.31 427 TYR A N 1
ATOM 2968 C CA . TYR A 1 427 ? -0.132 -25.838 0.789 1.00 65.31 427 TYR A CA 1
ATOM 2969 C C . TYR A 1 427 ? -0.759 -27.038 0.068 1.00 65.31 427 TYR A C 1
ATOM 2971 O O . TYR A 1 427 ? -0.798 -28.146 0.598 1.00 65.31 427 TYR A O 1
ATOM 2979 N N . ALA A 1 428 ? -1.233 -26.848 -1.165 1.00 63.50 428 ALA A N 1
ATOM 2980 C CA . ALA A 1 428 ? -1.959 -27.864 -1.933 1.00 63.50 428 ALA A CA 1
ATOM 2981 C C . ALA A 1 428 ? -1.109 -29.099 -2.243 1.00 63.50 428 ALA A C 1
ATOM 2983 O O . ALA A 1 428 ? -1.648 -30.186 -2.452 1.00 63.50 428 ALA A O 1
ATOM 2984 N N . ASN A 1 429 ? 0.213 -28.950 -2.279 1.00 68.00 429 ASN A N 1
ATOM 2985 C CA . ASN A 1 429 ? 1.129 -30.074 -2.396 1.00 68.00 429 ASN A CA 1
ATOM 2986 C C . ASN A 1 429 ? 1.350 -30.838 -1.078 1.00 68.00 429 ASN A C 1
ATOM 2988 O O . ASN A 1 429 ? 2.039 -31.848 -1.112 1.00 68.00 429 ASN A O 1
ATOM 2992 N N . GLY A 1 430 ? 0.779 -30.394 0.045 1.00 72.50 430 GLY A N 1
ATOM 2993 C CA . GLY A 1 430 ? 0.854 -31.034 1.360 1.00 72.50 430 GLY A CA 1
ATOM 2994 C C . GLY A 1 430 ? 1.930 -30.475 2.292 1.00 72.50 430 GLY A C 1
ATOM 2995 O O . GLY A 1 430 ? 1.942 -30.837 3.465 1.00 72.50 430 GLY A O 1
ATOM 2996 N N . SER A 1 431 ? 2.828 -29.602 1.816 1.00 74.50 431 SER A N 1
ATOM 2997 C CA . SER A 1 431 ? 3.787 -28.943 2.713 1.00 74.50 431 SER A CA 1
ATOM 2998 C C . SER A 1 431 ? 3.039 -28.021 3.669 1.00 74.50 431 SER A C 1
ATOM 3000 O O . SER A 1 431 ? 2.035 -27.430 3.267 1.00 74.50 431 SER A O 1
ATOM 3002 N N . LYS A 1 432 ? 3.531 -27.830 4.890 1.00 79.56 432 LYS A N 1
ATOM 3003 C CA . LYS A 1 432 ? 2.904 -26.910 5.847 1.00 79.56 432 LYS A CA 1
ATOM 3004 C C . LYS A 1 432 ? 3.919 -26.172 6.708 1.00 79.56 432 LYS A C 1
ATOM 3006 O O . LYS A 1 432 ? 5.038 -26.647 6.877 1.00 79.56 432 LYS A O 1
ATOM 3011 N N . VAL A 1 433 ? 3.537 -25.025 7.252 1.00 79.88 433 VAL A N 1
ATOM 3012 C CA . VAL A 1 433 ? 4.299 -24.304 8.276 1.00 79.88 433 VAL A CA 1
ATOM 3013 C C . VAL A 1 433 ? 3.426 -24.094 9.503 1.00 79.88 433 VAL A C 1
ATOM 3015 O O . VAL A 1 433 ? 2.286 -23.665 9.378 1.00 79.88 433 VAL A O 1
ATOM 3018 N N . GLU A 1 434 ? 3.964 -24.406 10.675 1.00 78.88 434 GLU A N 1
ATOM 3019 C CA . GLU A 1 434 ? 3.330 -24.194 11.976 1.00 78.88 434 GLU A CA 1
ATOM 3020 C C . GLU A 1 434 ? 4.092 -23.101 12.714 1.00 78.88 434 GLU A C 1
ATOM 3022 O O . GLU A 1 434 ? 5.306 -23.181 12.871 1.00 78.88 434 GLU A O 1
ATOM 3027 N N . ARG A 1 435 ? 3.403 -22.069 13.169 1.00 71.19 435 ARG A N 1
ATOM 3028 C CA . ARG A 1 435 ? 3.961 -20.893 13.814 1.00 71.19 435 ARG A CA 1
ATOM 3029 C C . ARG A 1 435 ? 3.560 -20.865 15.277 1.00 71.19 435 ARG A C 1
ATOM 3031 O O . ARG A 1 435 ? 2.448 -21.251 15.622 1.00 71.19 435 ARG A O 1
ATOM 3038 N N . THR A 1 436 ? 4.447 -20.358 16.120 1.00 70.62 436 THR A N 1
ATOM 3039 C CA . THR A 1 436 ? 4.198 -20.056 17.524 1.00 70.62 436 THR A CA 1
ATOM 3040 C C . THR A 1 436 ? 4.812 -18.700 17.894 1.00 70.62 436 THR A C 1
ATOM 3042 O O . THR A 1 436 ? 5.919 -18.401 17.455 1.00 70.62 436 THR A O 1
ATOM 3045 N N . THR A 1 437 ? 4.135 -17.872 18.687 1.00 57.88 437 THR A N 1
ATOM 3046 C CA . THR A 1 437 ? 4.635 -16.562 19.158 1.00 57.88 437 THR A CA 1
ATOM 3047 C C . THR A 1 437 ? 4.743 -16.577 20.683 1.00 57.88 437 THR A C 1
ATOM 3049 O O . THR A 1 437 ? 3.774 -16.935 21.347 1.00 57.88 437 THR A O 1
ATOM 3052 N N . ASP A 1 438 ? 5.890 -16.184 21.248 1.00 52.25 438 ASP A N 1
ATOM 3053 C CA . ASP A 1 438 ? 6.189 -16.308 22.690 1.00 52.25 438 ASP A CA 1
ATOM 3054 C C . ASP A 1 438 ? 6.511 -14.970 23.396 1.00 52.25 438 ASP A C 1
ATOM 3056 O O . ASP A 1 438 ? 7.200 -14.936 24.411 1.00 52.25 438 ASP A O 1
ATOM 3060 N N . GLY A 1 439 ? 5.997 -13.842 22.892 1.00 50.44 439 GLY A N 1
ATOM 3061 C CA . GLY A 1 439 ? 6.157 -12.513 23.513 1.00 50.44 439 GLY A CA 1
ATOM 3062 C C . GLY A 1 439 ? 7.558 -11.894 23.376 1.00 50.44 439 GLY A C 1
ATOM 3063 O O . GLY A 1 439 ? 7.697 -10.685 23.531 1.00 50.44 439 GLY A O 1
ATOM 3064 N N . MET A 1 440 ? 8.572 -12.686 23.015 1.00 47.66 440 MET A N 1
ATOM 3065 C CA . MET A 1 440 ? 9.940 -12.236 22.708 1.00 47.66 440 MET A CA 1
ATOM 3066 C C . MET A 1 440 ? 10.383 -12.584 21.274 1.00 47.66 440 MET A C 1
ATOM 3068 O O . MET A 1 440 ? 11.428 -12.120 20.815 1.00 47.66 440 MET A O 1
ATOM 3072 N N . GLY A 1 441 ? 9.584 -13.358 20.534 1.00 55.66 441 GLY A N 1
ATOM 3073 C CA . GLY A 1 441 ? 9.884 -13.718 19.156 1.00 55.66 441 GLY A CA 1
ATOM 3074 C C . GLY A 1 441 ? 8.798 -14.539 18.464 1.00 55.66 441 GLY A C 1
ATOM 3075 O O . GLY A 1 441 ? 7.701 -14.755 18.977 1.00 55.66 441 GLY A O 1
ATOM 3076 N N . THR A 1 442 ? 9.104 -14.983 17.247 1.00 62.97 442 THR A N 1
ATOM 3077 C CA . THR A 1 442 ? 8.288 -15.932 16.474 1.00 62.97 442 THR A CA 1
ATOM 3078 C C . THR A 1 442 ? 9.085 -17.200 16.220 1.00 62.97 442 THR A C 1
ATOM 3080 O O . THR A 1 442 ? 10.216 -17.115 15.757 1.00 62.97 442 THR A O 1
ATOM 3083 N N . VAL A 1 443 ? 8.472 -18.362 16.422 1.00 74.00 443 VAL A N 1
ATOM 3084 C CA . VAL A 1 443 ? 8.982 -19.680 16.039 1.00 74.00 443 VAL A CA 1
ATOM 3085 C C . VAL A 1 443 ? 8.135 -20.240 14.897 1.00 74.00 443 VAL A C 1
ATOM 3087 O O . VAL A 1 443 ? 6.918 -20.227 14.994 1.00 74.00 443 VAL A O 1
ATOM 3090 N N . SER A 1 444 ? 8.743 -20.762 13.836 1.00 77.50 444 SER A N 1
ATOM 3091 C CA . SER A 1 444 ? 8.059 -21.372 12.690 1.00 77.50 444 SER A CA 1
ATOM 3092 C C . SER A 1 444 ? 8.679 -22.727 12.354 1.00 77.50 444 SER A C 1
ATOM 3094 O O . SER A 1 444 ? 9.870 -22.805 12.072 1.00 77.50 444 SER A O 1
ATOM 3096 N N . ARG A 1 445 ? 7.891 -23.802 12.340 1.00 81.75 445 ARG A N 1
ATOM 3097 C CA . ARG A 1 445 ? 8.289 -25.160 11.944 1.00 81.75 445 ARG A CA 1
ATOM 3098 C C . ARG A 1 445 ? 7.793 -25.467 10.546 1.00 81.75 445 ARG A C 1
ATOM 3100 O O . ARG A 1 445 ? 6.603 -25.367 10.277 1.00 81.75 445 ARG A O 1
ATOM 3107 N N . TYR A 1 446 ? 8.700 -25.868 9.668 1.00 79.69 446 TYR A N 1
ATOM 3108 C CA . TYR A 1 446 ? 8.416 -26.109 8.256 1.00 79.69 446 TYR A CA 1
ATOM 3109 C C . TYR A 1 446 ? 8.391 -27.602 7.961 1.00 79.69 446 TYR A C 1
ATOM 3111 O O . TYR A 1 446 ? 9.302 -28.320 8.365 1.00 79.69 446 TYR A O 1
ATOM 3119 N N . TYR A 1 447 ? 7.400 -28.058 7.205 1.00 81.00 447 TYR A N 1
ATOM 3120 C CA . TYR A 1 447 ? 7.184 -29.464 6.877 1.00 81.00 447 TYR A CA 1
ATOM 3121 C C . TYR A 1 447 ? 7.090 -29.664 5.367 1.00 81.00 447 TYR A C 1
ATOM 3123 O O . TYR A 1 447 ? 6.350 -28.953 4.685 1.00 81.00 447 TYR A O 1
ATOM 3131 N N . ALA A 1 448 ? 7.804 -30.662 4.853 1.00 80.38 448 ALA A N 1
ATOM 3132 C CA . ALA A 1 448 ? 7.706 -31.108 3.469 1.00 80.38 448 ALA A CA 1
ATOM 3133 C C . ALA A 1 448 ? 6.320 -31.722 3.166 1.00 80.38 448 ALA A C 1
ATOM 3135 O O . ALA A 1 448 ? 5.595 -32.099 4.090 1.00 80.38 448 ALA A O 1
ATOM 3136 N N . PRO A 1 449 ? 5.964 -31.900 1.877 1.00 82.81 449 PRO A N 1
ATOM 3137 C CA . PRO A 1 449 ? 4.743 -32.587 1.438 1.00 82.81 449 PRO A CA 1
ATOM 3138 C C . PRO A 1 449 ? 4.426 -33.938 2.087 1.00 82.81 449 PRO A C 1
ATOM 3140 O O . PRO A 1 449 ? 3.262 -34.317 2.185 1.00 82.81 449 PRO A O 1
ATOM 3143 N N . ASP A 1 450 ? 5.447 -34.689 2.498 1.00 84.56 450 ASP A N 1
ATOM 3144 C CA . ASP A 1 450 ? 5.309 -36.006 3.125 1.00 84.56 450 ASP A CA 1
ATOM 3145 C C . ASP A 1 450 ? 5.208 -35.949 4.662 1.00 84.56 450 ASP A C 1
ATOM 3147 O O . ASP A 1 450 ? 5.163 -36.991 5.316 1.00 84.56 450 ASP A O 1
ATOM 3151 N N . GLY A 1 451 ? 5.156 -34.743 5.236 1.00 85.88 451 GLY A N 1
ATOM 3152 C CA . GLY A 1 451 ? 5.104 -34.502 6.676 1.00 85.88 451 GLY A CA 1
ATOM 3153 C C . GLY A 1 451 ? 6.471 -34.488 7.364 1.00 85.88 451 GLY A C 1
ATOM 3154 O O . GLY A 1 451 ? 6.528 -34.310 8.580 1.00 85.88 451 GLY A O 1
ATOM 3155 N N . THR A 1 452 ? 7.575 -34.647 6.629 1.00 90.00 452 THR A N 1
ATOM 3156 C CA . THR A 1 452 ? 8.926 -34.553 7.200 1.00 90.00 452 THR A CA 1
ATOM 3157 C C . THR A 1 452 ? 9.193 -33.134 7.703 1.00 90.00 452 THR A C 1
ATOM 3159 O O . THR A 1 452 ? 9.057 -32.177 6.942 1.00 90.00 452 THR A O 1
ATOM 3162 N N . LEU A 1 453 ? 9.615 -32.983 8.964 1.00 90.56 453 LEU A N 1
ATOM 3163 C CA . LEU A 1 453 ? 10.086 -31.698 9.488 1.00 90.56 453 LEU A CA 1
ATOM 3164 C C . LEU A 1 453 ? 11.364 -31.289 8.744 1.00 90.56 453 LEU A C 1
ATOM 3166 O O . LEU A 1 453 ? 12.360 -32.005 8.768 1.00 90.56 453 LEU A O 1
ATOM 3170 N N . CYS A 1 454 ? 11.337 -30.129 8.105 1.00 71.19 454 CYS A N 1
ATOM 3171 C CA . CYS A 1 454 ? 12.456 -29.547 7.371 1.00 71.19 454 CYS A CA 1
ATOM 3172 C C . CYS A 1 454 ? 13.355 -28.679 8.243 1.00 71.19 454 CYS A C 1
ATOM 3174 O O . CYS A 1 454 ? 14.545 -28.540 7.962 1.00 71.19 454 CYS A O 1
ATOM 3176 N N . GLY A 1 455 ? 12.793 -28.111 9.304 1.00 80.62 455 GLY A N 1
ATOM 3177 C CA . GLY A 1 455 ? 13.510 -27.299 10.271 1.00 80.62 455 GLY A CA 1
ATOM 3178 C C . GLY A 1 455 ? 12.589 -26.327 10.992 1.00 80.62 455 GLY A C 1
ATOM 3179 O O . GLY A 1 455 ? 11.422 -26.158 10.635 1.00 80.62 455 GLY A O 1
ATOM 3180 N N . GLU A 1 456 ? 13.140 -25.699 12.015 1.00 83.31 456 GLU A N 1
ATOM 3181 C CA . GLU A 1 456 ? 12.527 -24.640 12.799 1.00 83.31 456 GLU A CA 1
ATOM 3182 C C . GLU A 1 456 ? 13.246 -23.320 12.505 1.00 83.31 456 GLU A C 1
ATOM 3184 O O . GLU A 1 456 ? 14.456 -23.294 12.292 1.00 83.31 456 GLU A O 1
ATOM 3189 N N . GLN A 1 457 ? 12.511 -22.220 12.490 1.00 78.75 457 GLN A N 1
ATOM 3190 C CA . GLN A 1 457 ? 13.029 -20.867 12.393 1.00 78.75 457 GLN A CA 1
ATOM 3191 C C . GLN A 1 457 ? 12.571 -20.083 13.615 1.00 78.75 457 GLN A C 1
ATOM 3193 O O . GLN A 1 457 ? 11.398 -20.129 13.954 1.00 78.75 457 GLN A O 1
ATOM 3198 N N . ARG A 1 458 ? 13.459 -19.309 14.227 1.00 73.50 458 ARG A N 1
ATOM 3199 C CA . ARG A 1 458 ? 13.156 -18.368 15.300 1.00 73.50 458 ARG A CA 1
ATOM 3200 C C . ARG A 1 458 ? 13.530 -16.951 14.872 1.00 73.50 458 ARG A C 1
ATOM 3202 O O . ARG A 1 458 ? 14.601 -16.757 14.307 1.00 73.50 458 ARG A O 1
ATOM 3209 N N . ILE A 1 459 ? 12.666 -15.977 15.129 1.00 64.25 459 ILE A N 1
ATOM 3210 C CA . ILE A 1 459 ? 12.924 -14.547 14.924 1.00 64.25 459 ILE A CA 1
ATOM 3211 C C . ILE A 1 459 ? 12.866 -13.860 16.281 1.00 64.25 459 ILE A C 1
ATOM 3213 O O . ILE A 1 459 ? 11.866 -14.000 16.978 1.00 64.25 459 ILE A O 1
ATOM 3217 N N . GLU A 1 460 ? 13.911 -13.117 16.628 1.00 61.94 460 GLU A N 1
ATOM 3218 C CA . GLU A 1 460 ? 14.070 -12.437 17.915 1.00 61.94 460 GLU A CA 1
ATOM 3219 C C . GLU A 1 460 ? 14.389 -10.962 17.676 1.00 61.94 460 GLU A C 1
ATOM 3221 O O . GLU A 1 460 ? 15.227 -10.632 16.830 1.00 61.94 460 GLU A O 1
ATOM 3226 N N . VAL A 1 461 ? 13.744 -10.074 18.432 1.00 57.84 461 VAL A N 1
ATOM 3227 C CA . VAL A 1 461 ? 14.110 -8.652 18.470 1.00 57.84 461 VAL A CA 1
ATOM 3228 C C . VAL A 1 461 ? 15.224 -8.498 19.499 1.00 57.84 461 VAL A C 1
ATOM 3230 O O . VAL A 1 461 ? 15.059 -8.895 20.648 1.00 57.84 461 VAL A O 1
ATOM 3233 N N . LEU A 1 462 ? 16.377 -7.978 19.076 1.00 59.78 462 LEU A N 1
ATOM 3234 C CA . LEU A 1 462 ? 17.571 -7.908 19.920 1.00 59.78 462 LEU A CA 1
ATOM 3235 C C . LEU A 1 462 ? 17.734 -6.556 20.614 1.00 59.78 462 LEU A C 1
ATOM 3237 O O . LEU A 1 462 ? 18.166 -6.523 21.760 1.00 59.78 462 LEU A O 1
ATOM 3241 N N . ASP A 1 463 ? 17.456 -5.457 19.911 1.00 58.44 463 ASP A N 1
ATOM 3242 C CA . ASP A 1 463 ? 17.683 -4.103 20.424 1.00 58.44 463 ASP A CA 1
ATOM 3243 C C . ASP A 1 463 ? 16.806 -3.076 19.692 1.00 58.44 463 ASP A C 1
ATOM 3245 O O . ASP A 1 463 ? 16.508 -3.226 18.498 1.00 58.44 463 ASP A O 1
ATOM 3249 N N . TYR A 1 464 ? 16.434 -2.022 20.418 1.00 48.97 464 TYR A N 1
ATOM 3250 C CA . TYR A 1 464 ? 15.727 -0.848 19.925 1.00 48.97 464 TYR A CA 1
ATOM 3251 C C . TYR A 1 464 ? 16.500 0.410 20.342 1.00 48.97 464 TYR A C 1
ATOM 3253 O O . TYR A 1 464 ? 16.332 0.934 21.444 1.00 48.97 464 TYR A O 1
ATOM 3261 N N . ALA A 1 465 ? 17.350 0.912 19.447 1.00 41.16 465 ALA A N 1
ATOM 3262 C CA . ALA A 1 465 ? 18.186 2.081 19.701 1.00 41.16 465 ALA A CA 1
ATOM 3263 C C . ALA A 1 465 ? 17.857 3.199 18.699 1.00 41.16 465 ALA A C 1
ATOM 3265 O O . ALA A 1 465 ? 18.359 3.235 17.574 1.00 41.16 465 ALA A O 1
ATOM 3266 N N . GLY A 1 466 ? 17.004 4.140 19.112 1.00 51.66 466 GLY A N 1
ATOM 3267 C CA . GLY A 1 466 ? 16.592 5.272 18.278 1.00 51.66 466 GLY A CA 1
ATOM 3268 C C . GLY A 1 466 ? 15.727 4.850 17.083 1.00 51.66 466 GLY A C 1
ATOM 3269 O O . GLY A 1 466 ? 14.645 4.307 17.267 1.00 51.66 466 GLY A O 1
ATOM 3270 N N . ASN A 1 467 ? 16.209 5.129 15.870 1.00 41.16 467 ASN A N 1
ATOM 3271 C CA . ASN A 1 467 ? 15.531 4.908 14.583 1.00 41.16 467 ASN A CA 1
ATOM 3272 C C . ASN A 1 467 ? 15.890 3.554 13.921 1.00 41.16 467 ASN A C 1
ATOM 3274 O O . ASN A 1 467 ? 15.587 3.317 12.751 1.00 41.16 467 ASN A O 1
ATOM 3278 N N . GLN A 1 468 ? 16.585 2.672 14.648 1.00 45.84 468 GLN A N 1
ATOM 3279 C CA . GLN A 1 468 ? 17.061 1.387 14.138 1.00 45.84 468 GLN A CA 1
ATOM 3280 C C . GLN A 1 468 ? 16.533 0.229 14.981 1.00 45.84 468 GLN A C 1
ATOM 3282 O O . GLN A 1 468 ? 16.653 0.223 16.206 1.00 45.84 468 GLN A O 1
ATOM 3287 N N . VAL A 1 469 ? 15.985 -0.776 14.295 1.00 46.81 469 VAL A N 1
ATOM 3288 C CA . VAL A 1 469 ? 15.542 -2.039 14.897 1.00 46.81 469 VAL A CA 1
ATOM 3289 C C . VAL A 1 469 ? 16.545 -3.120 14.526 1.00 46.81 469 VAL A C 1
ATOM 3291 O O . VAL A 1 469 ? 16.772 -3.365 13.338 1.00 46.81 469 VAL A O 1
ATOM 3294 N N . SER A 1 470 ? 17.138 -3.765 15.533 1.00 59.62 470 SER A N 1
ATOM 3295 C CA . SER A 1 470 ? 18.060 -4.888 15.355 1.00 59.62 470 SER A CA 1
ATOM 3296 C C . SER A 1 470 ? 17.349 -6.195 15.683 1.00 59.62 470 SER A C 1
ATOM 3298 O O . SER A 1 470 ? 16.713 -6.333 16.728 1.00 59.62 470 SER A O 1
ATOM 3300 N N . SER A 1 471 ? 17.427 -7.169 14.786 1.00 63.25 471 SER A N 1
ATOM 3301 C CA . SER A 1 471 ? 16.750 -8.459 14.925 1.00 63.25 471 SER A CA 1
ATOM 3302 C C . SER A 1 471 ? 17.655 -9.605 14.492 1.00 63.25 471 SER A C 1
ATOM 3304 O O . SER A 1 471 ? 18.633 -9.419 13.764 1.00 63.25 471 SER A O 1
ATOM 3306 N N . ARG A 1 472 ? 17.335 -10.814 14.949 1.00 72.88 472 ARG A N 1
ATOM 3307 C CA . ARG A 1 472 ? 18.048 -12.045 14.607 1.00 72.88 472 ARG A CA 1
ATOM 3308 C C . ARG A 1 472 ? 17.079 -13.093 14.110 1.00 72.88 472 ARG A C 1
ATOM 3310 O O . ARG A 1 472 ? 16.006 -13.273 14.673 1.00 72.88 472 ARG A O 1
ATOM 3317 N N . ILE A 1 473 ? 17.501 -13.814 13.083 1.00 69.31 473 ILE A N 1
ATOM 3318 C CA . ILE A 1 473 ? 16.803 -14.980 12.563 1.00 69.31 473 ILE A CA 1
ATOM 3319 C C . ILE A 1 473 ? 17.702 -16.183 12.784 1.00 69.31 473 ILE A C 1
ATOM 3321 O O . ILE A 1 473 ? 18.834 -16.188 12.315 1.00 69.31 473 ILE A O 1
ATOM 3325 N N . THR A 1 474 ? 17.200 -17.202 13.463 1.00 76.88 474 THR A N 1
ATOM 3326 C CA . THR A 1 474 ? 17.886 -18.469 13.706 1.00 76.88 474 THR A CA 1
ATOM 3327 C C . THR A 1 474 ? 17.138 -19.579 12.982 1.00 76.88 474 THR A C 1
ATOM 3329 O O . THR A 1 474 ? 15.936 -19.703 13.158 1.00 76.88 474 THR A O 1
ATOM 3332 N N . VAL A 1 475 ? 17.814 -20.394 12.177 1.00 77.00 475 VAL A N 1
ATOM 3333 C CA . VAL A 1 475 ? 17.255 -21.615 11.578 1.00 77.00 475 VAL A CA 1
ATOM 3334 C C . VAL A 1 475 ? 17.941 -22.830 12.182 1.00 77.00 475 VAL A C 1
ATOM 3336 O O . VAL A 1 475 ? 19.165 -22.889 12.217 1.00 77.00 475 VAL A O 1
ATOM 3339 N N . SER A 1 476 ? 17.150 -23.813 12.598 1.00 84.81 476 SER A N 1
ATOM 3340 C CA . SER A 1 476 ? 17.576 -25.081 13.183 1.00 84.81 476 SER A CA 1
ATOM 3341 C C . SER A 1 476 ? 17.035 -26.248 12.363 1.00 84.81 476 SER A C 1
ATOM 3343 O O . SER A 1 476 ? 15.831 -26.397 12.179 1.00 84.81 476 SER A O 1
ATOM 3345 N N . LEU A 1 477 ? 17.922 -27.097 11.858 1.00 79.38 477 LEU A N 1
ATOM 3346 C CA . LEU A 1 477 ? 17.577 -28.285 11.084 1.00 79.38 477 LEU A CA 1
ATOM 3347 C C . LEU A 1 477 ? 17.390 -29.512 12.000 1.00 79.38 477 LEU A C 1
ATOM 3349 O O . LEU A 1 477 ? 18.018 -29.591 13.059 1.00 79.38 477 LEU A O 1
ATOM 3353 N N . PRO A 1 478 ? 16.621 -30.536 11.578 1.00 85.81 478 PRO A N 1
ATOM 3354 C CA . PRO A 1 478 ? 16.368 -31.743 12.379 1.00 85.81 478 PRO A CA 1
ATOM 3355 C C . PRO A 1 478 ? 17.622 -32.549 12.747 1.00 85.81 478 PRO A C 1
ATOM 3357 O O . PRO A 1 478 ? 17.606 -33.342 13.681 1.00 85.81 478 PRO A O 1
ATOM 3360 N N . ASN A 1 479 ? 18.719 -32.364 12.012 1.00 83.88 479 ASN A N 1
ATOM 3361 C CA . ASN A 1 479 ? 20.002 -33.014 12.275 1.00 83.88 479 ASN A CA 1
ATOM 3362 C C . ASN A 1 479 ? 20.822 -32.325 13.390 1.00 83.88 479 ASN A C 1
ATOM 3364 O O . ASN A 1 479 ? 21.996 -32.650 13.563 1.00 83.88 479 ASN A O 1
ATOM 3368 N N . GLY A 1 480 ? 20.229 -31.360 14.103 1.00 82.69 480 GLY A N 1
ATOM 3369 C CA . GLY A 1 480 ? 20.853 -30.617 15.199 1.00 82.69 480 GLY A CA 1
ATOM 3370 C C . GLY A 1 480 ? 21.737 -29.448 14.755 1.00 82.69 480 GLY A C 1
ATOM 3371 O O . GLY A 1 480 ? 22.360 -28.810 15.597 1.00 82.69 480 GLY A O 1
ATOM 3372 N N . GLN A 1 481 ? 21.822 -29.154 13.454 1.00 84.69 481 GLN A N 1
ATOM 3373 C CA . GLN A 1 481 ? 22.583 -28.007 12.956 1.00 84.69 481 GLN A CA 1
ATOM 3374 C C . GLN A 1 481 ? 21.732 -26.740 12.983 1.00 84.69 481 GLN A C 1
ATOM 3376 O O . GLN A 1 481 ? 20.620 -26.747 12.462 1.00 84.69 481 GLN A O 1
ATOM 3381 N N . SER A 1 482 ? 22.277 -25.641 13.498 1.00 84.06 482 SER A N 1
ATOM 3382 C CA . SER A 1 482 ? 21.618 -24.334 13.498 1.00 84.06 482 SER A CA 1
ATOM 3383 C C . SER A 1 482 ? 22.519 -23.224 12.964 1.00 84.06 482 SER A C 1
ATOM 3385 O O . SER A 1 482 ? 23.744 -23.336 12.996 1.00 84.06 482 SER A O 1
ATOM 3387 N N . GLU A 1 483 ? 21.910 -22.149 12.476 1.00 81.38 483 GLU A N 1
ATOM 3388 C CA . GLU A 1 483 ? 22.584 -20.963 11.948 1.00 81.38 483 GLU A CA 1
ATOM 3389 C C . GLU A 1 483 ? 21.756 -19.711 12.248 1.00 81.38 483 GLU A C 1
ATOM 3391 O O . GLU A 1 483 ? 20.529 -19.766 12.170 1.00 81.38 483 GLU A O 1
ATOM 3396 N N . SER A 1 484 ? 22.409 -18.586 12.551 1.00 78.50 484 SER A N 1
ATOM 3397 C CA . SER A 1 484 ? 21.733 -17.319 12.840 1.00 78.50 484 SER A CA 1
ATOM 3398 C C . SER A 1 484 ? 22.271 -16.168 11.994 1.00 78.50 484 SER A C 1
ATOM 3400 O O . SER A 1 484 ? 23.481 -16.000 11.888 1.00 78.50 484 SER A O 1
ATOM 3402 N N . VAL A 1 485 ? 21.376 -15.337 11.460 1.00 65.25 485 VAL A N 1
ATOM 3403 C CA . VAL A 1 485 ? 21.682 -14.114 10.702 1.00 65.25 485 VAL A CA 1
ATOM 3404 C C . VAL A 1 485 ? 21.048 -12.919 11.402 1.00 65.25 485 VAL A C 1
ATOM 3406 O O . VAL A 1 485 ? 19.883 -12.963 11.799 1.00 65.25 485 VAL A O 1
ATOM 3409 N N . GLY A 1 486 ? 21.824 -11.852 11.577 1.00 71.62 486 GLY A N 1
ATOM 3410 C CA . GLY A 1 486 ? 21.320 -10.578 12.090 1.00 71.62 486 GLY A CA 1
ATOM 3411 C C . GLY A 1 486 ? 20.800 -9.699 10.957 1.00 71.62 486 GLY A C 1
ATOM 3412 O O . GLY A 1 486 ? 21.320 -9.767 9.844 1.00 71.62 486 GLY A O 1
ATOM 3413 N N . PHE A 1 487 ? 19.816 -8.848 11.227 1.00 65.44 487 PHE A N 1
ATOM 3414 C CA . PHE A 1 487 ? 19.442 -7.778 10.308 1.00 65.44 487 PHE A CA 1
ATOM 3415 C C . PHE A 1 487 ? 19.073 -6.495 11.050 1.00 65.44 487 PHE A C 1
ATOM 3417 O O . PHE A 1 487 ? 18.605 -6.526 12.189 1.00 65.44 487 PHE A O 1
ATOM 3424 N N . GLN A 1 488 ? 19.311 -5.367 10.388 1.00 61.19 488 GLN A N 1
ATOM 3425 C CA . GLN A 1 488 ? 19.025 -4.028 10.880 1.00 61.19 488 GLN A CA 1
ATOM 3426 C C . GLN A 1 488 ? 18.191 -3.265 9.862 1.00 61.19 488 GLN A C 1
ATOM 3428 O O . GLN A 1 488 ? 18.536 -3.202 8.678 1.00 61.19 488 GLN A O 1
ATOM 3433 N N . LEU A 1 489 ? 17.108 -2.666 10.344 1.00 49.94 489 LEU A N 1
ATOM 3434 C CA . LEU A 1 489 ? 16.293 -1.737 9.572 1.00 49.94 489 LEU A CA 1
ATOM 3435 C C . LEU A 1 489 ? 16.841 -0.320 9.760 1.00 49.94 489 LEU A C 1
ATOM 3437 O O . LEU A 1 489 ? 17.055 0.107 10.895 1.00 49.94 489 LEU A O 1
ATOM 3441 N N . ASN A 1 490 ? 17.067 0.402 8.659 1.00 51.31 490 ASN A N 1
ATOM 3442 C CA . ASN A 1 490 ? 17.487 1.800 8.686 1.00 51.31 490 ASN A CA 1
ATOM 3443 C C . ASN A 1 490 ? 16.362 2.694 8.150 1.00 51.31 490 ASN A C 1
ATOM 3445 O O . ASN A 1 490 ? 16.087 2.694 6.949 1.00 51.31 490 ASN A O 1
ATOM 3449 N N . SER A 1 491 ? 15.729 3.466 9.035 1.00 47.34 491 SER A N 1
ATOM 3450 C CA . SER A 1 491 ? 14.627 4.367 8.678 1.00 47.34 491 SER A CA 1
ATOM 3451 C C . SER A 1 491 ? 15.047 5.553 7.807 1.00 47.34 491 SER A C 1
ATOM 3453 O O . SER A 1 491 ? 14.210 6.112 7.111 1.00 47.34 491 SER A O 1
ATOM 3455 N N . ASP A 1 492 ? 16.321 5.950 7.837 1.00 45.12 492 ASP A N 1
ATOM 3456 C CA . ASP A 1 492 ? 16.799 7.163 7.163 1.00 45.12 492 ASP A CA 1
ATOM 3457 C C . ASP A 1 492 ? 17.126 6.898 5.685 1.00 45.12 492 ASP A C 1
ATOM 3459 O O . ASP A 1 492 ? 17.018 7.786 4.843 1.00 45.12 492 ASP A O 1
ATOM 3463 N N . THR A 1 493 ? 17.526 5.664 5.360 1.00 45.62 493 THR A N 1
ATOM 3464 C CA . THR A 1 493 ? 17.818 5.219 3.986 1.00 45.62 493 THR A CA 1
ATOM 3465 C C . THR A 1 493 ? 16.763 4.272 3.421 1.00 45.62 493 THR A C 1
ATOM 3467 O O . THR A 1 493 ? 16.878 3.856 2.267 1.00 45.62 493 THR A O 1
ATOM 3470 N N . ASN A 1 494 ? 15.765 3.909 4.232 1.00 46.72 494 ASN A N 1
ATOM 3471 C CA . ASN A 1 494 ? 14.740 2.912 3.926 1.00 46.72 494 ASN A CA 1
ATOM 3472 C C . ASN A 1 494 ? 15.330 1.585 3.397 1.00 46.72 494 ASN A C 1
ATOM 3474 O O . ASN A 1 494 ? 14.770 0.937 2.513 1.00 46.72 494 ASN A O 1
ATOM 3478 N N . GLY A 1 495 ? 16.514 1.224 3.903 1.00 47.25 495 GLY A N 1
ATOM 3479 C CA . GLY A 1 495 ? 17.293 0.059 3.489 1.00 47.25 495 GLY A CA 1
ATOM 3480 C C . GLY A 1 495 ? 17.458 -0.955 4.618 1.00 47.25 495 GLY A C 1
ATOM 3481 O O . GLY A 1 495 ? 17.354 -0.620 5.800 1.00 47.25 495 GLY A O 1
ATOM 3482 N N . ILE A 1 496 ? 17.746 -2.205 4.253 1.00 52.84 496 ILE A N 1
ATOM 3483 C CA . ILE A 1 496 ? 17.945 -3.309 5.202 1.00 52.84 496 ILE A CA 1
ATOM 3484 C C . ILE A 1 496 ? 19.408 -3.727 5.164 1.00 52.84 496 ILE A C 1
ATOM 3486 O O . ILE A 1 496 ? 19.957 -3.967 4.094 1.00 52.84 496 ILE A O 1
ATOM 3490 N N . THR A 1 497 ? 20.050 -3.840 6.321 1.00 62.16 497 THR A N 1
ATOM 3491 C CA . THR A 1 497 ? 21.406 -4.391 6.413 1.00 62.16 497 THR A CA 1
ATOM 3492 C C . THR A 1 497 ? 21.355 -5.771 7.038 1.00 62.16 497 THR A C 1
ATOM 3494 O O . THR A 1 497 ? 20.935 -5.911 8.180 1.00 62.16 497 THR A O 1
ATOM 3497 N N . PHE A 1 498 ? 21.805 -6.788 6.314 1.00 62.25 498 PHE A N 1
ATOM 3498 C CA . PHE A 1 498 ? 21.958 -8.149 6.810 1.00 62.25 498 PHE A CA 1
ATOM 3499 C C . PHE A 1 498 ? 23.397 -8.410 7.239 1.00 62.25 498 PHE A C 1
ATOM 3501 O O . PHE A 1 498 ? 24.335 -7.952 6.590 1.00 62.25 498 PHE A O 1
ATOM 3508 N N . THR A 1 499 ? 23.569 -9.208 8.285 1.00 75.12 499 THR A N 1
ATOM 3509 C CA . THR A 1 499 ? 24.866 -9.700 8.752 1.00 75.12 499 THR A CA 1
ATOM 3510 C C . THR A 1 499 ? 24.904 -11.211 8.575 1.00 75.12 499 THR A C 1
ATOM 3512 O O . THR A 1 499 ? 24.297 -11.952 9.351 1.00 75.12 499 THR A O 1
ATOM 3515 N N . CYS A 1 500 ? 25.604 -11.646 7.530 1.00 68.50 500 CYS A N 1
ATOM 3516 C CA . CYS A 1 500 ? 25.798 -13.040 7.159 1.00 68.50 500 CYS A CA 1
ATOM 3517 C C . CYS A 1 500 ? 26.634 -13.803 8.186 1.00 68.50 500 CYS A C 1
ATOM 3519 O O . CYS A 1 500 ? 27.387 -13.228 8.975 1.00 68.50 500 CYS A O 1
ATOM 3521 N N . THR A 1 501 ? 26.547 -15.127 8.132 1.00 69.44 501 THR A N 1
ATOM 3522 C CA . THR A 1 501 ? 27.228 -16.028 9.075 1.00 69.44 501 THR A CA 1
ATOM 3523 C C . THR A 1 501 ? 28.732 -16.135 8.848 1.00 69.44 501 THR A C 1
ATOM 3525 O O . THR A 1 501 ? 29.477 -16.462 9.770 1.00 69.44 501 THR A O 1
ATOM 3528 N N . ASP A 1 502 ? 29.197 -15.763 7.657 1.00 76.06 502 ASP A N 1
ATOM 3529 C CA . ASP A 1 502 ? 30.607 -15.556 7.320 1.00 76.06 502 ASP A CA 1
ATOM 3530 C C . ASP A 1 502 ? 31.151 -14.181 7.778 1.00 76.06 502 ASP A C 1
ATOM 3532 O O . ASP A 1 502 ? 32.324 -13.874 7.556 1.00 76.06 502 ASP A O 1
ATOM 3536 N N . GLY A 1 503 ? 30.317 -13.353 8.423 1.00 72.31 503 GLY A N 1
ATOM 3537 C CA . GLY A 1 503 ? 30.651 -12.003 8.880 1.00 72.31 503 GLY A CA 1
ATOM 3538 C C . GLY A 1 503 ? 30.504 -10.914 7.813 1.00 72.31 503 GLY A C 1
ATOM 3539 O O . GLY A 1 503 ? 30.819 -9.753 8.081 1.00 72.31 503 GLY A O 1
ATOM 3540 N N . ARG A 1 504 ? 30.033 -11.249 6.606 1.00 77.75 504 ARG A N 1
ATOM 3541 C CA . ARG A 1 504 ? 29.756 -10.273 5.546 1.00 77.75 504 ARG A CA 1
ATOM 3542 C C . ARG A 1 504 ? 28.498 -9.469 5.872 1.00 77.75 504 ARG A C 1
ATOM 3544 O O . ARG A 1 504 ? 27.460 -10.037 6.191 1.00 77.75 504 ARG A O 1
ATOM 3551 N N . SER A 1 505 ? 28.563 -8.148 5.724 1.00 74.06 505 SER A N 1
ATOM 3552 C CA . SER A 1 505 ? 27.370 -7.297 5.758 1.00 74.06 505 SER A CA 1
ATOM 3553 C C . SER A 1 505 ? 26.849 -7.055 4.344 1.00 74.06 505 SER A C 1
ATOM 3555 O O . SER A 1 505 ? 27.615 -6.673 3.458 1.00 74.06 505 SER A O 1
ATOM 3557 N N . VAL A 1 506 ? 25.555 -7.272 4.134 1.00 59.81 506 VAL A N 1
ATOM 3558 C CA . VAL A 1 506 ? 24.862 -7.041 2.863 1.00 59.81 506 VAL A CA 1
ATOM 3559 C C . VAL A 1 506 ? 23.848 -5.928 3.071 1.00 59.81 506 VAL A C 1
ATOM 3561 O O . VAL A 1 506 ? 22.931 -6.074 3.871 1.00 59.81 506 VAL A O 1
ATOM 3564 N N . VAL A 1 507 ? 24.021 -4.814 2.364 1.00 64.00 507 VAL A N 1
ATOM 3565 C CA . VAL A 1 507 ? 23.073 -3.695 2.382 1.00 64.00 507 VAL A CA 1
ATOM 3566 C C . VAL A 1 507 ? 22.131 -3.850 1.198 1.00 64.00 507 VAL A C 1
ATOM 3568 O O . VAL A 1 507 ? 22.586 -3.996 0.069 1.00 64.00 507 VAL A O 1
ATOM 3571 N N . TRP A 1 508 ? 20.835 -3.820 1.475 1.00 53.88 508 TRP A N 1
ATOM 3572 C CA . TRP A 1 508 ? 19.762 -3.856 0.496 1.00 53.88 508 TRP A CA 1
ATOM 3573 C C . TRP A 1 508 ? 19.141 -2.464 0.374 1.00 53.88 508 TRP A C 1
ATOM 3575 O O . TRP A 1 508 ? 18.610 -1.938 1.357 1.00 53.88 508 TRP A O 1
ATOM 3585 N N . THR A 1 509 ? 19.225 -1.856 -0.808 1.00 54.09 509 THR A N 1
ATOM 3586 C CA . THR A 1 509 ? 18.807 -0.467 -1.053 1.00 54.09 509 THR A CA 1
ATOM 3587 C C . THR A 1 509 ? 17.446 -0.358 -1.758 1.00 54.09 509 THR A C 1
ATOM 3589 O O . THR A 1 509 ? 16.856 -1.341 -2.219 1.00 54.09 509 THR A O 1
ATOM 3592 N N . GLN A 1 510 ? 16.923 0.869 -1.859 1.00 49.50 510 GLN A N 1
ATOM 3593 C CA . GLN A 1 510 ? 15.713 1.169 -2.634 1.00 49.50 510 GLN A CA 1
ATOM 3594 C C . GLN A 1 510 ? 15.923 0.936 -4.139 1.00 49.50 510 GLN A C 1
ATOM 3596 O O . GLN A 1 510 ? 15.025 0.448 -4.824 1.00 49.50 510 GLN A O 1
ATOM 3601 N N . GLU A 1 511 ? 17.121 1.232 -4.640 1.00 49.56 511 GLU A N 1
ATOM 3602 C CA . GLU A 1 511 ? 17.512 0.984 -6.026 1.00 49.56 511 GLU A CA 1
ATOM 3603 C C . GLU A 1 511 ? 17.518 -0.522 -6.325 1.00 49.56 511 GLU A C 1
ATOM 3605 O O . GLU A 1 511 ? 16.884 -0.952 -7.288 1.00 49.56 511 GLU A O 1
ATOM 3610 N N . ASP A 1 512 ? 18.086 -1.339 -5.428 1.00 50.00 512 ASP A N 1
ATOM 3611 C CA . ASP A 1 512 ? 18.043 -2.809 -5.525 1.00 50.00 512 ASP A CA 1
ATOM 3612 C C . ASP A 1 512 ? 16.601 -3.338 -5.572 1.00 50.00 512 ASP A C 1
ATOM 3614 O O . ASP A 1 512 ? 16.298 -4.299 -6.280 1.00 50.00 512 ASP A O 1
ATOM 3618 N N . SER A 1 513 ? 15.686 -2.671 -4.864 1.00 48.94 513 SER A N 1
ATOM 3619 C CA . SER A 1 513 ? 14.265 -3.026 -4.828 1.00 48.94 513 SER A CA 1
ATOM 3620 C C . SER A 1 513 ? 13.541 -2.679 -6.136 1.00 48.94 513 SER A C 1
ATOM 3622 O O . SER A 1 513 ? 12.775 -3.498 -6.645 1.00 48.94 513 SER A O 1
ATOM 3624 N N . ALA A 1 514 ? 13.817 -1.509 -6.722 1.00 47.69 514 ALA A N 1
ATOM 3625 C CA . ALA A 1 514 ? 13.259 -1.090 -8.010 1.00 47.69 514 ALA A CA 1
ATOM 3626 C C . ALA A 1 514 ? 13.792 -1.941 -9.178 1.00 47.69 514 ALA A C 1
ATOM 3628 O O . ALA A 1 514 ? 13.030 -2.341 -10.061 1.00 47.69 514 ALA A O 1
ATOM 3629 N N . ILE A 1 515 ? 15.083 -2.285 -9.146 1.00 50.12 515 ILE A N 1
ATOM 3630 C CA . ILE A 1 515 ? 15.724 -3.208 -10.090 1.00 50.12 515 ILE A CA 1
ATOM 3631 C C . ILE A 1 515 ? 15.051 -4.577 -10.023 1.00 50.12 515 ILE A C 1
ATOM 3633 O O . ILE A 1 515 ? 14.654 -5.130 -11.049 1.00 50.12 515 ILE A O 1
ATOM 3637 N N . PHE A 1 516 ? 14.887 -5.113 -8.814 1.00 48.12 516 PHE A N 1
ATOM 3638 C CA . PHE A 1 516 ? 14.278 -6.419 -8.603 1.00 48.12 516 PHE A CA 1
ATOM 3639 C C . PHE A 1 516 ? 12.816 -6.455 -9.077 1.00 48.12 516 PHE A C 1
ATOM 3641 O O . PHE A 1 516 ? 12.421 -7.419 -9.728 1.00 48.12 516 PHE A O 1
ATOM 3648 N N . GLN A 1 517 ? 12.039 -5.389 -8.843 1.00 48.25 517 GLN A N 1
ATOM 3649 C CA . GLN A 1 517 ? 10.658 -5.249 -9.330 1.00 48.25 517 GLN A CA 1
ATOM 3650 C C . GLN A 1 517 ? 10.551 -5.163 -10.853 1.00 48.25 517 GLN A C 1
ATOM 3652 O O . GLN A 1 517 ? 9.743 -5.852 -11.479 1.00 48.25 517 GLN A O 1
ATOM 3657 N N . ALA A 1 518 ? 11.374 -4.320 -11.470 1.00 47.38 518 ALA A N 1
ATOM 3658 C CA . ALA A 1 518 ? 11.384 -4.185 -12.916 1.00 47.38 518 ALA A CA 1
ATOM 3659 C C . ALA A 1 518 ? 11.854 -5.489 -13.592 1.00 47.38 518 ALA A C 1
ATOM 3661 O O . ALA A 1 518 ? 11.404 -5.812 -14.693 1.00 47.38 518 ALA A O 1
ATOM 3662 N N . CYS A 1 519 ? 12.677 -6.285 -12.904 1.00 46.94 519 CYS A N 1
ATOM 3663 C CA . CYS A 1 519 ? 13.134 -7.591 -13.358 1.00 46.94 519 CYS A CA 1
ATOM 3664 C C . CYS A 1 519 ? 12.176 -8.759 -13.119 1.00 46.94 519 CYS A C 1
ATOM 3666 O O . CYS A 1 519 ? 12.201 -9.722 -13.890 1.00 46.94 519 CYS A O 1
ATOM 3668 N N . SER A 1 520 ? 11.333 -8.690 -12.091 1.00 44.22 520 SER A N 1
ATOM 3669 C CA . SER A 1 520 ? 10.378 -9.750 -11.770 1.00 44.22 520 SER A CA 1
ATOM 3670 C C . SER A 1 520 ? 9.114 -9.690 -12.623 1.00 44.22 520 SER A C 1
ATOM 3672 O O . SER A 1 520 ? 8.533 -10.745 -12.865 1.00 44.22 520 SER A O 1
ATOM 3674 N N . GLY A 1 521 ? 8.723 -8.499 -13.106 1.00 46.72 521 GLY A N 1
ATOM 3675 C CA . GLY A 1 521 ? 7.528 -8.283 -13.929 1.00 46.72 521 GLY A CA 1
ATOM 3676 C C . GLY A 1 521 ? 6.305 -8.971 -13.322 1.00 46.72 521 GLY A C 1
ATOM 3677 O O . GLY A 1 521 ? 5.929 -10.045 -13.777 1.00 46.72 521 GLY A O 1
ATOM 3678 N N . GLU A 1 522 ? 5.742 -8.440 -12.239 1.00 38.81 522 GLU A N 1
ATOM 3679 C CA . GLU A 1 522 ? 4.977 -9.303 -11.331 1.00 38.81 522 GLU A CA 1
ATOM 3680 C C . GLU A 1 522 ? 3.654 -9.855 -11.898 1.00 38.81 522 GLU A C 1
ATOM 3682 O O . GLU A 1 522 ? 2.705 -9.119 -12.179 1.00 38.81 522 GLU A O 1
ATOM 3687 N N . SER A 1 523 ? 3.581 -11.197 -11.934 1.00 28.67 523 SER A N 1
ATOM 3688 C CA . SER A 1 523 ? 2.371 -11.973 -11.649 1.00 28.67 523 SER A CA 1
ATOM 3689 C C . SER A 1 523 ? 2.531 -12.795 -10.368 1.00 28.67 523 SER A C 1
ATOM 3691 O O . SER A 1 523 ? 3.353 -13.712 -10.344 1.00 28.67 523 SER A O 1
ATOM 3693 N N . THR A 1 524 ? 1.767 -12.491 -9.325 1.00 31.73 524 THR A N 1
ATOM 3694 C CA . THR A 1 524 ? 1.799 -13.105 -7.984 1.00 31.73 524 THR A CA 1
ATOM 3695 C C . THR A 1 524 ? 0.450 -13.853 -7.712 1.00 31.73 524 THR A C 1
ATOM 3697 O O . THR A 1 524 ? -0.530 -13.509 -8.342 1.00 31.73 524 THR A O 1
ATOM 3700 N N . GLU A 1 525 ? 0.309 -14.886 -6.847 1.00 31.73 525 GLU A N 1
ATOM 3701 C CA . GLU A 1 525 ? -0.944 -15.693 -6.599 1.00 31.73 525 GLU A CA 1
ATOM 3702 C C . GLU A 1 525 ? -1.006 -16.211 -5.125 1.00 31.73 525 GLU A C 1
ATOM 3704 O O . GLU A 1 525 ? -0.349 -17.196 -4.808 1.00 31.73 525 GLU A O 1
ATOM 3709 N N . SER A 1 526 ? -1.807 -15.670 -4.201 1.00 34.22 526 SER A N 1
ATOM 3710 C CA . SER A 1 526 ? -1.705 -15.992 -2.748 1.00 34.22 526 SER A CA 1
ATOM 3711 C C . SER A 1 526 ? -2.634 -17.083 -2.131 1.00 34.22 526 SER A C 1
ATOM 3713 O O . SER A 1 526 ? -3.424 -17.725 -2.825 1.00 34.22 526 SER A O 1
ATOM 3715 N N . CYS A 1 527 ? -2.474 -17.342 -0.813 1.00 33.34 527 CYS A N 1
ATOM 3716 C CA . CYS A 1 527 ? -3.182 -18.342 0.021 1.00 33.34 527 CYS A CA 1
ATOM 3717 C C . CYS A 1 527 ? -4.590 -17.888 0.475 1.00 33.34 527 CYS A C 1
ATOM 3719 O O . CYS A 1 527 ? -4.821 -16.706 0.697 1.00 33.34 527 CYS A O 1
ATOM 3721 N N . THR A 1 528 ? -5.520 -18.819 0.717 1.00 38.22 528 THR A N 1
ATOM 3722 C CA . THR A 1 528 ? -6.900 -18.552 1.171 1.00 38.22 528 THR A CA 1
ATOM 3723 C C . THR A 1 528 ? -7.106 -18.802 2.676 1.00 38.22 528 THR A C 1
ATOM 3725 O O . THR A 1 528 ? -6.780 -19.881 3.163 1.00 38.22 528 THR A O 1
ATOM 3728 N N . GLY A 1 529 ? -7.722 -17.855 3.397 1.00 41.81 529 GLY A N 1
ATOM 3729 C CA . GLY A 1 529 ? -8.066 -17.952 4.831 1.00 41.81 529 GLY A CA 1
ATOM 3730 C C . GLY A 1 529 ? -7.548 -16.747 5.629 1.00 41.81 529 GLY A C 1
ATOM 3731 O O . GLY A 1 529 ? -6.458 -16.265 5.344 1.00 41.81 529 GLY A O 1
ATOM 3732 N N . SER A 1 530 ? -8.329 -16.235 6.588 1.00 35.56 530 SER A N 1
ATOM 3733 C CA . SER A 1 530 ? -7.976 -15.071 7.422 1.00 35.56 530 SER A CA 1
ATOM 3734 C C . SER A 1 530 ? -8.104 -15.429 8.906 1.00 35.56 530 SER A C 1
ATOM 3736 O O . SER A 1 530 ? -9.073 -16.113 9.249 1.00 35.56 530 SER A O 1
ATOM 3738 N N . PRO A 1 531 ? -7.200 -14.966 9.791 1.00 37.47 531 PRO A N 1
ATOM 3739 C CA . PRO A 1 531 ? -7.456 -14.972 11.227 1.00 37.47 531 PRO A CA 1
ATOM 3740 C C . PRO A 1 531 ? -8.716 -14.150 11.526 1.00 37.47 531 PRO A C 1
ATOM 3742 O O . PRO A 1 531 ? -8.959 -13.107 10.908 1.00 37.47 531 PRO A O 1
ATOM 3745 N N . THR A 1 532 ? -9.528 -14.629 12.460 1.00 40.28 532 THR A N 1
ATOM 3746 C CA . THR A 1 532 ? -10.509 -13.801 13.160 1.00 40.28 532 THR A CA 1
ATOM 3747 C C . THR A 1 532 ? -9.737 -12.992 14.204 1.00 40.28 532 THR A C 1
ATOM 3749 O O . THR A 1 532 ? -9.016 -13.573 14.987 1.00 40.28 532 THR A O 1
ATOM 3752 N N . VAL A 1 533 ? -9.805 -11.659 14.129 1.00 43.97 533 VAL A N 1
ATOM 3753 C CA . VAL A 1 533 ? -9.282 -10.653 15.086 1.00 43.97 533 VAL A CA 1
ATOM 3754 C C . VAL A 1 533 ? -7.860 -10.887 15.648 1.00 43.97 533 VAL A C 1
ATOM 3756 O O . VAL A 1 533 ? -7.638 -11.467 16.704 1.00 43.97 533 VAL A O 1
ATOM 3759 N N . THR A 1 534 ? -6.877 -10.301 14.965 1.00 44.34 534 THR A N 1
ATOM 3760 C CA . THR A 1 534 ? -5.456 -10.246 15.352 1.00 44.34 534 THR A CA 1
ATOM 3761 C C . THR A 1 534 ? -5.145 -9.273 16.508 1.00 44.34 534 THR A C 1
ATOM 3763 O O . THR A 1 534 ? -5.916 -8.340 16.752 1.00 44.34 534 THR A O 1
ATOM 3766 N N . PRO A 1 535 ? -3.979 -9.417 17.182 1.00 41.78 535 PRO A N 1
ATOM 3767 C CA . PRO A 1 535 ? -3.442 -8.418 18.113 1.00 41.78 535 PRO A CA 1
ATOM 3768 C C . PRO A 1 535 ? -3.496 -7.017 17.514 1.00 41.78 535 PRO A C 1
ATOM 3770 O O . PRO A 1 535 ? -3.153 -6.831 16.347 1.00 41.78 535 PRO A O 1
ATOM 3773 N N . GLY A 1 536 ? -3.925 -6.039 18.305 1.00 41.44 536 GLY A N 1
ATOM 3774 C CA . GLY A 1 536 ? -4.164 -4.685 17.807 1.00 41.44 536 GLY A CA 1
ATOM 3775 C C . GLY A 1 536 ? -5.574 -4.448 17.257 1.00 41.44 536 GLY A C 1
ATOM 3776 O O . GLY A 1 536 ? -5.894 -3.318 16.898 1.00 41.44 536 GLY A O 1
ATOM 3777 N N . GLY A 1 537 ? -6.426 -5.478 17.211 1.00 46.03 537 GLY A N 1
ATOM 3778 C CA . GLY A 1 537 ? -7.843 -5.342 16.878 1.00 46.03 537 GLY A CA 1
ATOM 3779 C C . GLY A 1 537 ? -8.622 -4.569 17.953 1.00 46.03 537 GLY A C 1
ATOM 3780 O O . GLY A 1 537 ? -8.288 -4.671 19.135 1.00 46.03 537 GLY A O 1
ATOM 3781 N N . PRO A 1 538 ? -9.647 -3.788 17.577 1.00 45.66 538 PRO A N 1
ATOM 3782 C CA . PRO A 1 538 ? -10.458 -3.050 18.536 1.00 45.66 538 PRO A CA 1
ATOM 3783 C C . PRO A 1 538 ? -11.339 -3.995 19.359 1.00 45.66 538 PRO A C 1
ATOM 3785 O O . PRO A 1 538 ? -11.854 -4.984 18.845 1.00 45.66 538 PRO A O 1
ATOM 3788 N N . CYS A 1 539 ? -11.559 -3.665 20.626 1.00 63.00 539 CYS A N 1
ATOM 3789 C CA . CYS A 1 539 ? -12.419 -4.424 21.535 1.00 63.00 539 CYS A CA 1
ATOM 3790 C C . CYS A 1 539 ? -13.057 -3.487 22.550 1.00 63.00 539 CYS A C 1
ATOM 3792 O O . CYS A 1 539 ? -12.481 -2.450 22.851 1.00 63.00 539 CYS A O 1
ATOM 3794 N N . GLN A 1 540 ? -14.199 -3.849 23.128 1.00 58.88 540 GLN A N 1
ATOM 3795 C CA . GLN A 1 540 ? -14.758 -3.150 24.291 1.00 58.88 540 GLN A CA 1
ATOM 3796 C C . GLN A 1 540 ? -14.612 -3.970 25.575 1.00 58.88 540 GLN A C 1
ATOM 3798 O O . GLN A 1 540 ? -14.468 -3.423 26.668 1.00 58.88 540 GLN A O 1
ATOM 3803 N N . THR A 1 541 ? -14.615 -5.291 25.445 1.00 62.91 541 THR A N 1
ATOM 3804 C CA . THR A 1 541 ? -14.444 -6.267 26.513 1.00 62.91 541 THR A CA 1
ATOM 3805 C C . THR A 1 541 ? -13.551 -7.407 26.037 1.00 62.91 541 THR A C 1
ATOM 3807 O O . THR A 1 541 ? -13.377 -7.617 24.842 1.00 62.91 541 THR A O 1
ATOM 3810 N N . THR A 1 542 ? -12.989 -8.183 26.964 1.00 60.59 542 THR A N 1
ATOM 3811 C CA . THR A 1 542 ? -12.150 -9.349 26.629 1.00 60.59 542 THR A CA 1
ATOM 3812 C C . THR A 1 542 ? -12.875 -10.387 25.767 1.00 60.59 542 THR A C 1
ATOM 3814 O O . THR A 1 542 ? -12.225 -11.121 25.041 1.00 60.59 542 THR A O 1
ATOM 3817 N N . ALA A 1 543 ? -14.211 -10.420 25.794 1.00 63.34 543 ALA A N 1
ATOM 3818 C CA . ALA A 1 543 ? -15.007 -11.303 24.941 1.00 63.34 543 ALA A CA 1
ATOM 3819 C C . ALA A 1 543 ? -15.014 -10.891 23.457 1.00 63.34 543 ALA A C 1
ATOM 3821 O O . ALA A 1 543 ? -15.452 -11.673 22.619 1.00 63.34 543 ALA A O 1
ATOM 3822 N N . ASP A 1 544 ? -14.550 -9.678 23.141 1.00 55.19 544 ASP A N 1
ATOM 3823 C CA . ASP A 1 544 ? -14.397 -9.190 21.767 1.00 55.19 544 ASP A CA 1
ATOM 3824 C C . ASP A 1 544 ? -13.028 -9.571 21.170 1.00 55.19 544 ASP A C 1
ATOM 3826 O O . ASP A 1 544 ? -12.728 -9.220 20.030 1.00 55.19 544 ASP A O 1
ATOM 3830 N N . CYS A 1 545 ? -12.195 -10.274 21.944 1.00 59.25 545 CYS A N 1
ATOM 3831 C CA . CYS A 1 545 ? -10.873 -10.742 21.558 1.00 59.25 545 CYS A CA 1
ATOM 3832 C C . CYS A 1 545 ? -10.841 -12.275 21.451 1.00 59.25 545 CYS A C 1
ATOM 3834 O O . CYS A 1 545 ? -11.636 -12.951 22.103 1.00 59.25 545 CYS A O 1
ATOM 3836 N N . ASP A 1 546 ? -9.909 -12.816 20.656 1.00 63.47 546 ASP A N 1
ATOM 3837 C CA . ASP A 1 546 ? -9.621 -14.260 20.617 1.00 63.47 546 ASP A CA 1
ATOM 3838 C C . ASP A 1 546 ? -9.287 -14.798 22.026 1.00 63.47 546 ASP A C 1
ATOM 3840 O O . ASP A 1 546 ? -8.822 -14.044 22.883 1.00 63.47 546 ASP A O 1
ATOM 3844 N N . ASP A 1 547 ? -9.476 -16.105 22.254 1.00 57.03 547 ASP A N 1
ATOM 3845 C CA . ASP A 1 547 ? -9.416 -16.751 23.584 1.00 57.03 547 ASP A CA 1
ATOM 3846 C C . ASP A 1 547 ? -8.097 -16.511 24.367 1.00 57.03 547 ASP A C 1
ATOM 3848 O O . ASP A 1 547 ? -8.071 -16.640 25.593 1.00 57.03 547 ASP A O 1
ATOM 3852 N N . ASP A 1 548 ? -7.026 -16.102 23.676 1.00 57.25 548 ASP A N 1
ATOM 3853 C CA . ASP A 1 548 ? -5.690 -15.819 24.225 1.00 57.25 548 ASP A CA 1
ATOM 3854 C C . ASP A 1 548 ? -5.386 -14.314 24.430 1.00 57.25 548 ASP A C 1
ATOM 3856 O O . ASP A 1 548 ? -4.275 -13.942 24.820 1.00 57.25 548 ASP A O 1
ATOM 3860 N N . LEU A 1 549 ? -6.337 -13.421 24.148 1.00 57.16 549 LEU A N 1
ATOM 3861 C CA . LEU A 1 549 ? -6.163 -11.967 24.181 1.00 57.16 549 LEU A CA 1
ATOM 3862 C C . LEU A 1 549 ? -7.031 -11.305 25.257 1.00 57.16 549 LEU A C 1
ATOM 3864 O O . LEU A 1 549 ? -8.102 -11.775 25.616 1.00 57.16 549 LEU A O 1
ATOM 3868 N N . THR A 1 550 ? -6.569 -10.169 25.782 1.00 61.53 550 THR A N 1
ATOM 3869 C CA . THR A 1 550 ? -7.304 -9.328 26.734 1.00 61.53 550 THR A CA 1
ATOM 3870 C C . THR A 1 550 ? -7.585 -7.965 26.129 1.00 61.53 550 THR A C 1
ATOM 3872 O O . THR A 1 550 ? -6.724 -7.359 25.492 1.00 61.53 550 THR A O 1
ATOM 3875 N N . CYS A 1 551 ? -8.791 -7.458 26.367 1.00 60.38 551 CYS A N 1
ATOM 3876 C CA . CYS A 1 551 ? -9.150 -6.130 25.915 1.00 60.38 551 CYS A CA 1
ATOM 3877 C C . CYS A 1 551 ? -8.616 -5.043 26.854 1.00 60.38 551 CYS A C 1
ATOM 3879 O O . CYS A 1 551 ? -9.046 -4.933 28.004 1.00 60.38 551 CYS A O 1
ATOM 3881 N N . CYS A 1 552 ? -7.712 -4.206 26.357 1.00 65.06 552 CYS A N 1
ATOM 3882 C CA . CYS A 1 552 ? -7.126 -3.099 27.102 1.00 65.06 552 CYS A CA 1
ATOM 3883 C C . CYS A 1 552 ? -8.043 -1.885 27.109 1.00 65.06 552 CYS A C 1
ATOM 3885 O O . CYS A 1 552 ? -8.282 -1.290 26.061 1.00 65.06 552 CYS A O 1
ATOM 3887 N N . GLN A 1 553 ? -8.548 -1.519 28.292 1.00 56.81 553 GLN A N 1
ATOM 3888 C CA . GLN A 1 553 ? -9.391 -0.335 28.530 1.00 56.81 553 GLN A CA 1
ATOM 3889 C C . GLN A 1 553 ? -10.528 -0.133 27.508 1.00 56.81 553 GLN A C 1
ATOM 3891 O O . GLN A 1 553 ? -10.926 0.995 27.233 1.00 56.81 553 GLN A O 1
ATOM 3896 N N . GLY A 1 554 ? -11.055 -1.220 26.936 1.00 55.66 554 GLY A N 1
ATOM 3897 C CA . GLY A 1 554 ? -12.091 -1.133 25.909 1.00 55.66 554 GLY A CA 1
ATOM 3898 C C . GLY A 1 554 ? -11.620 -0.478 24.609 1.00 55.66 554 GLY A C 1
ATOM 3899 O O . GLY A 1 554 ? -12.400 0.231 23.975 1.00 55.66 554 GLY A O 1
ATOM 3900 N N . THR A 1 555 ? -10.351 -0.676 24.237 1.00 49.44 555 THR A N 1
ATOM 3901 C CA . THR A 1 555 ? -9.768 -0.099 23.019 1.00 49.44 555 THR A CA 1
ATOM 3902 C C . THR A 1 555 ? -9.019 -1.100 22.149 1.00 49.44 555 THR A C 1
ATOM 3904 O O . THR A 1 555 ? -9.180 -1.033 20.935 1.00 49.44 555 THR A O 1
ATOM 3907 N N . LEU A 1 556 ? -8.237 -2.032 22.714 1.00 59.06 556 LEU A N 1
ATOM 3908 C CA . LEU A 1 556 ? -7.364 -2.904 21.914 1.00 59.06 556 LEU A CA 1
ATOM 3909 C C . LEU A 1 556 ? -7.195 -4.316 22.497 1.00 59.06 556 LEU A C 1
ATOM 3911 O O . LEU A 1 556 ? -6.893 -4.461 23.682 1.00 59.06 556 LEU A O 1
ATOM 3915 N N . CYS A 1 557 ? -7.326 -5.350 21.666 1.00 53.38 557 CYS A N 1
ATOM 3916 C CA . CYS A 1 557 ? -6.976 -6.724 22.010 1.00 53.38 557 CYS A CA 1
ATOM 3917 C C . CYS A 1 557 ? -5.455 -6.870 22.042 1.00 53.38 557 CYS A C 1
ATOM 3919 O O . CYS A 1 557 ? -4.790 -6.790 21.005 1.00 53.38 557 CYS A O 1
ATOM 3921 N N . THR A 1 558 ? -4.897 -7.088 23.230 1.00 54.47 558 THR A N 1
ATOM 3922 C CA . THR A 1 558 ? -3.459 -7.316 23.423 1.00 54.47 558 THR A CA 1
ATOM 3923 C C . THR A 1 558 ? -3.221 -8.580 24.238 1.00 54.47 558 THR A C 1
ATOM 3925 O O . THR A 1 558 ? -4.146 -9.131 24.838 1.00 54.47 558 THR A O 1
ATOM 3928 N N . LEU A 1 559 ? -1.984 -9.075 24.238 1.00 53.47 559 LEU A N 1
ATOM 3929 C CA . LEU A 1 559 ? -1.616 -10.168 25.129 1.00 53.47 559 LEU A CA 1
ATOM 3930 C C . LEU A 1 559 ? -1.815 -9.732 26.592 1.00 53.47 559 LEU A C 1
ATOM 3932 O O . LEU A 1 559 ? -1.579 -8.562 26.919 1.00 53.47 559 LEU A O 1
ATOM 3936 N N . PRO A 1 560 ? -2.218 -10.648 27.489 1.00 47.00 560 PRO A N 1
ATOM 3937 C CA . PRO A 1 560 ? -2.332 -10.348 28.911 1.00 47.00 560 PRO A CA 1
ATOM 3938 C C . PRO A 1 560 ? -1.052 -9.672 29.442 1.00 47.00 560 PRO A C 1
ATOM 3940 O O . PRO A 1 560 ? 0.023 -10.266 29.413 1.00 47.00 560 PRO A O 1
ATOM 3943 N N . GLY A 1 561 ? -1.165 -8.418 29.902 1.00 48.62 561 GLY A N 1
ATOM 3944 C CA . GLY A 1 561 ? -0.047 -7.629 30.446 1.00 48.62 561 GLY A CA 1
ATOM 3945 C C . GLY A 1 561 ? 0.568 -6.562 29.522 1.00 48.62 561 GLY A C 1
ATOM 3946 O O . GLY A 1 561 ? 1.471 -5.865 29.967 1.00 48.62 561 GLY A O 1
ATOM 3947 N N . MET A 1 562 ? 0.092 -6.379 28.281 1.00 48.59 562 MET A N 1
ATOM 3948 C CA . MET A 1 562 ? 0.677 -5.430 27.306 1.00 48.59 562 MET A CA 1
ATOM 3949 C C . MET A 1 562 ? -0.150 -4.149 27.050 1.00 48.59 562 MET A C 1
ATOM 3951 O O . MET A 1 562 ? -0.020 -3.525 25.997 1.00 48.59 562 MET A O 1
ATOM 3955 N N . CYS A 1 563 ? -1.007 -3.725 27.985 1.00 51.78 563 CYS A N 1
ATOM 3956 C CA . CYS A 1 563 ? -1.847 -2.536 27.788 1.00 51.78 563 CYS A CA 1
ATOM 3957 C C . CYS A 1 563 ? -1.035 -1.221 27.793 1.00 51.78 563 CYS A C 1
ATOM 3959 O O . CYS A 1 563 ? -0.389 -0.928 28.801 1.00 51.78 563 CYS A O 1
ATOM 3961 N N . PRO A 1 564 ? -1.098 -0.379 26.738 1.00 44.06 564 PRO A N 1
ATOM 3962 C CA . PRO A 1 564 ? -0.434 0.923 26.733 1.00 44.06 564 PRO A CA 1
ATOM 3963 C C . PRO A 1 564 ? -1.252 1.956 27.527 1.00 44.06 564 PRO A C 1
ATOM 3965 O O . PRO A 1 564 ? -2.405 2.213 27.188 1.00 44.06 564 PRO A O 1
ATOM 3968 N N . GLY A 1 565 ? -0.646 2.580 28.547 1.00 49.84 565 GLY A N 1
ATOM 3969 C CA . GLY A 1 565 ? -1.193 3.760 29.232 1.00 49.84 565 GLY A CA 1
ATOM 3970 C C . GLY A 1 565 ? -1.453 3.595 30.734 1.00 49.84 565 GLY A C 1
ATOM 3971 O O . GLY A 1 565 ? -2.543 3.215 31.144 1.00 49.84 565 GLY A O 1
ATOM 3972 N N . GLY A 1 566 ? -0.465 3.983 31.543 1.00 54.22 566 GLY A N 1
ATOM 3973 C CA . GLY A 1 566 ? -0.653 4.668 32.820 1.00 54.22 566 GLY A CA 1
ATOM 3974 C C . GLY A 1 566 ? -1.388 3.928 33.942 1.00 54.22 566 GLY A C 1
ATOM 3975 O O . GLY A 1 566 ? -2.558 4.205 34.195 1.00 54.22 566 GLY A O 1
ATOM 3976 N N . CYS A 1 567 ? -0.703 3.066 34.690 1.00 61.84 567 CYS A N 1
ATOM 3977 C CA . CYS A 1 567 ? -1.195 2.610 35.994 1.00 61.84 567 CYS A CA 1
ATOM 3978 C C . CYS A 1 567 ? -0.929 3.680 37.076 1.00 61.84 567 CYS A C 1
ATOM 3980 O O . CYS A 1 567 ? 0.025 4.453 36.964 1.00 61.84 567 CYS A O 1
ATOM 3982 N N . ALA A 1 568 ? -1.761 3.765 38.119 1.00 62.34 568 ALA A N 1
ATOM 3983 C CA . ALA A 1 568 ? -1.519 4.653 39.265 1.00 62.34 568 ALA A CA 1
ATOM 3984 C C . ALA A 1 568 ? -1.105 3.874 40.524 1.00 62.34 568 ALA A C 1
ATOM 3986 O O . ALA A 1 568 ? -0.458 4.416 41.420 1.00 62.34 568 ALA A O 1
ATOM 3987 N N . THR A 1 569 ? -1.501 2.607 40.602 1.00 67.94 569 THR A N 1
ATOM 3988 C CA . THR A 1 569 ? -1.261 1.673 41.699 1.00 67.94 569 THR A CA 1
ATOM 3989 C C . THR A 1 569 ? -1.173 0.246 41.161 1.00 67.94 569 THR A C 1
ATOM 3991 O O . THR A 1 569 ? -1.724 -0.050 40.104 1.00 67.94 569 THR A O 1
ATOM 3994 N N . ASP A 1 570 ? -0.573 -0.672 41.922 1.00 68.12 570 ASP A N 1
ATOM 3995 C CA . ASP A 1 570 ? -0.515 -2.100 41.556 1.00 68.12 570 ASP A CA 1
ATOM 3996 C C . ASP A 1 570 ? -1.907 -2.715 41.347 1.00 68.12 570 ASP A C 1
ATOM 3998 O O . ASP A 1 570 ? -2.069 -3.657 40.583 1.00 68.12 570 ASP A O 1
ATOM 4002 N N . SER A 1 571 ? -2.948 -2.173 41.993 1.00 65.69 571 SER A N 1
ATOM 4003 C CA . SER A 1 571 ? -4.327 -2.632 41.784 1.00 65.69 571 SER A CA 1
ATOM 4004 C C . SER A 1 571 ? -4.906 -2.281 40.415 1.00 65.69 571 SER A C 1
ATOM 4006 O O . SER A 1 571 ? -5.904 -2.882 40.020 1.00 65.69 571 SER A O 1
ATOM 4008 N N . ASP A 1 572 ? -4.289 -1.342 39.698 1.00 57.56 572 ASP A N 1
ATOM 4009 C CA . ASP A 1 572 ? -4.640 -1.027 38.312 1.00 57.56 572 ASP A CA 1
ATOM 4010 C C . ASP A 1 572 ? -4.028 -2.047 37.335 1.00 57.56 572 ASP A C 1
ATOM 4012 O O . ASP A 1 572 ? -4.393 -2.081 36.160 1.00 57.56 572 ASP A O 1
ATOM 4016 N N . CYS A 1 573 ? -3.138 -2.913 37.832 1.00 58.31 573 CYS A N 1
ATOM 4017 C CA . CYS A 1 573 ? -2.483 -3.974 37.089 1.00 58.31 573 CYS A CA 1
ATOM 4018 C C . CYS A 1 573 ? -3.121 -5.336 37.412 1.00 58.31 573 CYS A C 1
ATOM 4020 O O . CYS A 1 573 ? -3.202 -5.785 38.556 1.00 58.31 573 CYS A O 1
ATOM 4022 N N . THR A 1 574 ? -3.602 -6.036 36.384 1.00 52.62 574 THR A N 1
ATOM 4023 C CA . THR A 1 574 ? -4.193 -7.374 36.539 1.00 52.62 574 THR A CA 1
ATOM 4024 C C . THR A 1 574 ? -3.122 -8.464 36.547 1.00 52.62 574 THR A C 1
ATOM 4026 O O . THR A 1 574 ? -2.100 -8.336 35.886 1.00 52.62 574 THR A O 1
ATOM 4029 N N . GLY A 1 575 ? -3.362 -9.574 37.253 1.00 55.84 575 GLY A N 1
ATOM 4030 C CA . GLY A 1 575 ? -2.462 -10.739 37.231 1.00 55.84 575 GLY A CA 1
ATOM 4031 C C . GLY A 1 575 ? -1.289 -10.691 38.218 1.00 55.84 575 GLY A C 1
ATOM 4032 O O . GLY A 1 575 ? -0.387 -11.513 38.109 1.00 55.84 575 GLY A O 1
ATOM 4033 N N . GLY A 1 576 ? -1.297 -9.770 39.192 1.00 59.19 576 GLY A N 1
ATOM 4034 C CA . GLY A 1 576 ? -0.231 -9.651 40.202 1.00 59.19 576 GLY A CA 1
ATOM 4035 C C . GLY A 1 576 ? 0.996 -8.857 39.741 1.00 59.19 576 GLY A C 1
ATOM 4036 O O . GLY A 1 576 ? 2.056 -8.985 40.345 1.00 59.19 576 GLY A O 1
ATOM 4037 N N . TYR A 1 577 ? 0.838 -8.074 38.674 1.00 63.19 577 TYR A N 1
ATOM 4038 C CA . TYR A 1 577 ? 1.828 -7.144 38.134 1.00 63.19 577 TYR A CA 1
ATOM 4039 C C . TYR A 1 577 ? 1.867 -5.873 38.995 1.00 63.19 577 TYR A C 1
ATOM 4041 O O . TYR A 1 577 ? 0.866 -5.513 39.615 1.00 63.19 577 TYR A O 1
ATOM 4049 N N . GLU A 1 578 ? 3.018 -5.214 39.051 1.00 71.56 578 GLU A N 1
ATOM 4050 C CA . GLU A 1 578 ? 3.238 -3.975 39.798 1.00 71.56 578 GLU A CA 1
ATOM 4051 C C . GLU A 1 578 ? 3.258 -2.767 38.861 1.00 71.56 578 GLU A C 1
ATOM 4053 O O . GLU A 1 578 ? 3.600 -2.870 37.681 1.00 71.56 578 GLU A O 1
ATOM 4058 N N . CYS A 1 579 ? 2.860 -1.615 39.387 1.00 71.94 579 CYS A N 1
ATOM 4059 C CA . CYS A 1 579 ? 2.861 -0.377 38.635 1.00 71.94 579 CYS A CA 1
ATOM 4060 C C . CYS A 1 579 ? 4.213 0.336 38.763 1.00 71.94 579 CYS A C 1
ATOM 4062 O O . CYS A 1 579 ? 4.526 0.903 39.810 1.00 71.94 579 CYS A O 1
ATOM 4064 N N . CYS A 1 580 ? 4.999 0.341 37.688 1.00 71.62 580 CYS A N 1
ATOM 4065 C CA . CYS A 1 580 ? 6.326 0.946 37.633 1.00 71.62 580 CYS A CA 1
ATOM 4066 C C . CYS A 1 580 ? 6.297 2.323 36.982 1.00 71.62 580 CYS A C 1
ATOM 4068 O O . CYS A 1 580 ? 5.805 2.461 35.867 1.00 71.62 580 CYS A O 1
ATOM 4070 N N . ASP A 1 581 ? 6.880 3.320 37.645 1.00 68.00 581 ASP A N 1
ATOM 4071 C CA . ASP A 1 581 ? 7.160 4.641 37.074 1.00 68.00 581 ASP A CA 1
ATOM 4072 C C . ASP A 1 581 ? 8.580 4.651 36.497 1.00 68.00 581 ASP A C 1
ATOM 4074 O O . ASP A 1 581 ? 9.556 4.519 37.237 1.00 68.00 581 ASP A O 1
ATOM 4078 N N . ILE A 1 582 ? 8.687 4.781 35.175 1.00 55.94 582 ILE A N 1
ATOM 4079 C CA . ILE A 1 582 ? 9.955 4.897 34.456 1.00 55.94 582 ILE A CA 1
ATOM 4080 C C . ILE A 1 582 ? 9.957 6.260 33.762 1.00 55.94 582 ILE A C 1
ATOM 4082 O O . ILE A 1 582 ? 9.185 6.502 32.833 1.00 55.94 582 ILE A O 1
ATOM 4086 N N . ASP A 1 583 ? 10.813 7.164 34.244 1.00 55.00 583 ASP A N 1
ATOM 4087 C CA . ASP A 1 583 ? 10.987 8.529 33.728 1.00 55.00 583 ASP A CA 1
ATOM 4088 C C . ASP A 1 583 ? 9.673 9.326 33.563 1.00 55.00 583 ASP A C 1
ATOM 4090 O O . ASP A 1 583 ? 9.499 10.106 32.624 1.00 55.00 583 ASP A O 1
ATOM 4094 N N . GLY A 1 584 ? 8.736 9.163 34.506 1.00 53.50 584 GLY A N 1
ATOM 4095 C CA . GLY A 1 584 ? 7.461 9.884 34.535 1.00 53.50 584 GLY A CA 1
ATOM 4096 C C . GLY A 1 584 ? 6.355 9.239 33.700 1.00 53.50 584 GLY A C 1
ATOM 4097 O O . GLY A 1 584 ? 5.291 9.841 33.537 1.00 53.50 584 GLY A O 1
ATOM 4098 N N . THR A 1 585 ? 6.591 8.035 33.172 1.00 49.62 585 THR A N 1
ATOM 4099 C CA . THR A 1 585 ? 5.604 7.223 32.452 1.00 49.62 585 THR A CA 1
ATOM 4100 C C . THR A 1 585 ? 5.376 5.926 33.216 1.00 49.62 585 THR A C 1
ATOM 4102 O O . THR A 1 585 ? 6.333 5.230 33.549 1.00 49.62 585 THR A O 1
ATOM 4105 N N . THR A 1 586 ? 4.116 5.585 33.499 1.00 64.81 586 THR A N 1
ATOM 4106 C CA . THR A 1 586 ? 3.794 4.401 34.303 1.00 64.81 586 THR A CA 1
ATOM 4107 C C . THR A 1 586 ? 3.378 3.189 33.467 1.00 64.81 586 THR A C 1
ATOM 4109 O O . THR A 1 586 ? 2.595 3.303 32.518 1.00 64.81 586 THR A O 1
ATOM 4112 N N . PHE A 1 587 ? 3.884 2.016 33.853 1.00 61.50 587 PHE A N 1
ATOM 4113 C CA . PHE A 1 587 ? 3.719 0.728 33.175 1.00 61.50 587 PHE A CA 1
ATOM 4114 C C . PHE A 1 587 ? 3.338 -0.370 34.173 1.00 61.50 587 PHE A C 1
ATOM 4116 O O . PHE A 1 587 ? 3.898 -0.431 35.262 1.00 61.50 587 PHE A O 1
ATOM 4123 N N . CYS A 1 588 ? 2.439 -1.280 33.798 1.00 59.88 588 CYS A N 1
ATOM 4124 C CA . CYS A 1 588 ? 2.217 -2.508 34.563 1.00 59.88 588 CYS A CA 1
ATOM 4125 C C . CYS A 1 588 ? 3.269 -3.546 34.172 1.00 59.88 588 CYS A C 1
ATOM 4127 O O . CYS A 1 588 ? 3.193 -4.106 33.080 1.00 59.88 588 CYS A O 1
ATOM 4129 N N . LEU A 1 589 ? 4.240 -3.811 35.043 1.00 64.12 589 LEU A N 1
ATOM 4130 C CA . LEU A 1 589 ? 5.317 -4.770 34.793 1.00 64.12 589 LEU A CA 1
ATOM 4131 C C . LEU A 1 589 ? 5.231 -5.956 35.766 1.00 64.12 589 LEU A C 1
ATOM 4133 O O . LEU A 1 589 ? 4.584 -5.852 36.808 1.00 64.12 589 LEU A O 1
ATOM 4137 N N . PRO A 1 590 ? 5.827 -7.118 35.439 1.00 61.12 590 PRO A N 1
ATOM 4138 C CA . PRO A 1 590 ? 5.861 -8.246 36.363 1.00 61.12 590 PRO A CA 1
ATOM 4139 C C . PRO A 1 590 ? 6.436 -7.836 37.732 1.00 61.12 590 PRO A C 1
ATOM 4141 O O . PRO A 1 590 ? 7.277 -6.937 37.792 1.00 61.12 590 PRO A O 1
ATOM 4144 N N . PRO A 1 591 ? 6.034 -8.484 38.834 1.00 56.56 591 PRO A N 1
ATOM 4145 C CA . PRO A 1 591 ? 6.521 -8.125 40.163 1.00 56.56 591 PRO A CA 1
ATOM 4146 C C . PRO A 1 591 ? 8.055 -8.170 40.253 1.00 56.56 591 PRO A C 1
ATOM 4148 O O . PRO A 1 591 ? 8.682 -9.135 39.812 1.00 56.56 591 PRO A O 1
ATOM 4151 N N . GLY A 1 592 ? 8.639 -7.121 40.836 1.00 59.41 592 GLY A N 1
ATOM 4152 C CA . GLY A 1 592 ? 10.074 -6.869 40.946 1.00 59.41 592 GLY A CA 1
ATOM 4153 C C . GLY A 1 592 ? 10.692 -6.069 39.793 1.00 59.41 592 GLY A C 1
ATOM 4154 O O . GLY A 1 592 ? 11.841 -5.660 39.920 1.00 59.41 592 GLY A O 1
ATOM 4155 N N . THR A 1 593 ? 10.012 -5.877 38.656 1.00 61.56 593 THR A N 1
ATOM 4156 C CA . THR A 1 593 ? 10.607 -5.284 37.433 1.00 61.56 593 THR A CA 1
ATOM 4157 C C . THR A 1 593 ? 10.932 -3.801 37.604 1.00 61.56 593 THR A C 1
ATOM 4159 O O . THR A 1 593 ? 11.823 -3.295 36.922 1.00 61.56 593 THR A O 1
ATOM 4162 N N . CYS A 1 594 ? 10.289 -3.108 38.550 1.00 64.12 594 CYS A N 1
ATOM 4163 C CA . CYS A 1 594 ? 10.564 -1.693 38.804 1.00 64.12 594 CYS A CA 1
ATOM 4164 C C . CYS A 1 594 ? 11.976 -1.429 39.353 1.00 64.12 594 CYS A C 1
ATOM 4166 O O . CYS A 1 594 ? 12.414 -0.284 39.336 1.00 64.12 594 CYS A O 1
ATOM 4168 N N . THR A 1 595 ? 12.671 -2.447 39.873 1.00 63.81 595 THR A N 1
ATOM 4169 C CA . THR A 1 595 ? 14.001 -2.287 40.483 1.00 63.81 595 THR A CA 1
ATOM 4170 C C . THR A 1 595 ? 15.143 -2.479 39.488 1.00 63.81 595 THR A C 1
ATOM 4172 O O . THR A 1 595 ? 16.302 -2.296 39.849 1.00 63.81 595 THR A O 1
ATOM 4175 N N . ILE A 1 596 ? 14.866 -2.844 38.231 1.00 61.69 596 ILE A N 1
ATOM 4176 C CA . ILE A 1 596 ? 15.903 -3.007 37.202 1.00 61.69 596 ILE A CA 1
ATOM 4177 C C . ILE A 1 596 ? 16.609 -1.664 36.966 1.00 61.69 596 ILE A C 1
ATOM 4179 O O . ILE A 1 596 ? 15.979 -0.646 36.704 1.00 61.69 596 ILE A O 1
ATOM 4183 N N . GLY A 1 597 ? 17.941 -1.672 37.034 1.00 58.62 597 GLY A N 1
ATOM 4184 C CA . GLY A 1 597 ? 18.792 -0.487 36.927 1.00 58.62 597 GLY A CA 1
ATOM 4185 C C . GLY A 1 597 ? 19.121 0.178 38.265 1.00 58.62 597 GLY A C 1
ATOM 4186 O O . GLY A 1 597 ? 20.105 0.924 38.329 1.00 58.62 597 GLY A O 1
ATOM 4187 N N . ASP A 1 598 ? 18.389 -0.136 39.342 1.00 70.62 598 ASP A N 1
ATOM 4188 C CA . ASP A 1 598 ? 18.660 0.423 40.666 1.00 70.62 598 ASP A CA 1
ATOM 4189 C C . ASP A 1 598 ? 20.037 0.020 41.169 1.00 70.62 598 ASP A C 1
ATOM 4191 O O . ASP A 1 598 ? 20.503 -1.103 40.964 1.00 70.62 598 ASP A O 1
ATOM 4195 N N . SER A 1 599 ? 20.692 0.943 41.874 1.00 70.81 599 SER A N 1
ATOM 4196 C CA . SER A 1 599 ? 21.984 0.651 42.477 1.00 70.81 599 SER A CA 1
ATOM 4197 C C . SER A 1 599 ? 21.843 -0.417 43.559 1.00 70.81 599 SER A C 1
ATOM 4199 O O . SER A 1 599 ? 21.055 -0.253 44.490 1.00 70.81 599 SER A O 1
ATOM 4201 N N . CYS A 1 600 ? 22.673 -1.445 43.498 1.00 69.50 600 CYS A N 1
ATOM 4202 C CA . CYS A 1 600 ? 22.642 -2.572 44.415 1.00 69.50 600 CYS A CA 1
ATOM 4203 C C . CYS A 1 600 ? 24.042 -2.922 44.918 1.00 69.50 600 CYS A C 1
ATOM 4205 O O . CYS A 1 600 ? 25.067 -2.565 44.336 1.00 69.50 600 CYS A O 1
ATOM 4207 N N . SER A 1 601 ? 24.090 -3.648 46.026 1.00 67.56 601 SER A N 1
ATOM 4208 C CA . SER A 1 601 ? 25.314 -4.210 46.603 1.00 67.56 601 SER A CA 1
ATOM 4209 C C . SER A 1 601 ? 25.248 -5.731 46.755 1.00 67.56 601 SER A C 1
ATOM 4211 O O . SER A 1 601 ? 26.276 -6.373 46.970 1.00 67.56 601 SER A O 1
ATOM 4213 N N . SER A 1 602 ? 24.052 -6.306 46.638 1.00 68.19 602 SER A N 1
ATOM 4214 C CA . SER A 1 602 ? 23.766 -7.738 46.672 1.00 68.19 602 SER A CA 1
ATOM 4215 C C . SER A 1 602 ? 22.396 -8.023 46.051 1.00 68.19 602 SER A C 1
ATOM 4217 O O . SER A 1 602 ? 21.571 -7.119 45.956 1.00 68.19 602 SER A O 1
ATOM 4219 N N . ASP A 1 603 ? 22.120 -9.276 45.683 1.00 63.84 603 ASP A N 1
ATOM 4220 C CA . ASP A 1 603 ? 20.845 -9.678 45.057 1.00 63.84 603 ASP A CA 1
ATOM 4221 C C . ASP A 1 603 ? 19.617 -9.370 45.926 1.00 63.84 603 ASP A C 1
ATOM 4223 O O . ASP A 1 603 ? 18.534 -9.112 45.411 1.00 63.84 603 ASP A O 1
ATOM 4227 N N . SER A 1 604 ? 19.776 -9.307 47.254 1.00 71.31 604 SER A N 1
ATOM 4228 C CA . SER A 1 604 ? 18.679 -8.912 48.147 1.00 71.31 604 SER A CA 1
ATOM 4229 C C . SER A 1 604 ? 18.214 -7.468 47.953 1.00 71.31 604 SER A C 1
ATOM 4231 O O . SER A 1 604 ? 17.112 -7.136 48.383 1.00 71.31 604 SER A O 1
ATOM 4233 N N . ASP A 1 605 ? 19.033 -6.626 47.319 1.00 69.19 605 ASP A N 1
ATOM 4234 C CA . ASP A 1 605 ? 18.690 -5.241 46.990 1.00 69.19 605 ASP A CA 1
ATOM 4235 C C . ASP A 1 605 ? 17.833 -5.157 45.707 1.00 69.19 605 ASP A C 1
ATOM 4237 O O . ASP A 1 605 ? 17.277 -4.104 45.418 1.00 69.19 605 ASP A O 1
ATOM 4241 N N . CYS A 1 606 ? 17.694 -6.265 44.966 1.00 64.62 606 CYS A N 1
ATOM 4242 C CA . CYS A 1 606 ? 17.093 -6.324 43.630 1.00 64.62 606 CYS A CA 1
ATOM 4243 C C . CYS A 1 606 ? 15.770 -7.102 43.560 1.00 64.62 606 CYS A C 1
ATOM 4245 O O . CYS A 1 606 ? 15.245 -7.347 42.475 1.00 64.62 606 CYS A O 1
ATOM 4247 N N . GLY A 1 607 ? 15.200 -7.504 44.698 1.00 72.56 607 GLY A N 1
ATOM 4248 C CA . GLY A 1 607 ? 13.961 -8.286 44.718 1.00 72.56 607 GLY A CA 1
ATOM 4249 C C . GLY A 1 607 ? 14.143 -9.667 44.078 1.00 72.56 607 GLY A C 1
ATOM 4250 O O . GLY A 1 607 ? 14.855 -10.506 44.624 1.00 72.56 607 GLY A O 1
ATOM 4251 N N . SER A 1 608 ? 13.471 -9.921 42.950 1.00 62.00 608 SER A N 1
ATOM 4252 C CA . SER A 1 608 ? 13.588 -11.157 42.154 1.00 62.00 608 SER A CA 1
ATOM 4253 C C . SER A 1 608 ? 14.765 -11.161 41.169 1.00 62.00 608 SER A C 1
ATOM 4255 O O . SER A 1 608 ? 14.941 -12.144 40.452 1.00 62.00 608 SER A O 1
ATOM 4257 N N . PHE A 1 609 ? 15.547 -10.080 41.118 1.00 65.81 609 PHE A N 1
ATOM 4258 C CA . PHE A 1 609 ? 16.640 -9.875 40.166 1.00 65.81 609 PHE A CA 1
ATOM 4259 C C . PHE A 1 609 ? 18.030 -10.018 40.793 1.00 65.81 609 PHE A C 1
ATOM 4261 O O . PHE A 1 609 ? 18.180 -10.099 42.012 1.00 65.81 609 PHE A O 1
ATOM 4268 N N . THR A 1 610 ? 19.060 -10.057 39.945 1.00 66.12 610 THR A N 1
ATOM 4269 C CA . THR A 1 610 ? 20.460 -10.226 40.360 1.00 66.12 610 THR A CA 1
ATOM 4270 C C . THR A 1 610 ? 21.178 -8.884 40.342 1.00 66.12 610 THR A C 1
ATOM 4272 O O . THR A 1 610 ? 20.995 -8.071 39.435 1.00 66.12 610 THR A O 1
ATOM 4275 N N . CYS A 1 611 ? 22.019 -8.639 41.342 1.00 68.12 611 CYS A N 1
ATOM 4276 C CA . CYS A 1 611 ? 22.844 -7.447 41.392 1.00 68.12 611 CYS A CA 1
ATOM 4277 C C . CYS A 1 611 ? 24.080 -7.608 40.498 1.00 68.12 611 CYS A C 1
ATOM 4279 O O . CYS A 1 611 ? 25.043 -8.286 40.858 1.00 68.12 611 CYS A O 1
ATOM 4281 N N . CYS A 1 612 ? 24.082 -6.947 39.343 1.00 69.69 612 CYS A N 1
ATOM 4282 C CA . CYS A 1 612 ? 25.130 -7.046 38.332 1.00 69.69 612 CYS A CA 1
ATOM 4283 C C . CYS A 1 612 ? 25.917 -5.734 38.250 1.00 69.69 612 CYS A C 1
ATOM 4285 O O . CYS A 1 612 ? 25.379 -4.686 37.906 1.00 69.69 612 CYS A O 1
ATOM 4287 N N . LYS A 1 613 ? 27.218 -5.767 38.574 1.00 68.56 613 LYS A N 1
ATOM 4288 C CA . LYS A 1 613 ? 28.101 -4.574 38.573 1.00 68.56 613 LYS A CA 1
ATOM 4289 C C . LYS A 1 613 ? 27.555 -3.386 39.389 1.00 68.56 613 LYS A C 1
ATOM 4291 O O . LYS A 1 613 ? 27.864 -2.233 39.099 1.00 68.56 613 LYS A O 1
ATOM 4296 N N . GLY A 1 614 ? 26.783 -3.672 40.435 1.00 67.69 614 GLY A N 1
ATOM 4297 C CA . GLY A 1 614 ? 26.179 -2.654 41.288 1.00 67.69 614 GLY A CA 1
ATOM 4298 C C . GLY A 1 614 ? 24.879 -2.057 40.752 1.00 67.69 614 GLY A C 1
ATOM 4299 O O . GLY A 1 614 ? 24.441 -1.055 41.307 1.00 67.69 614 GLY A O 1
ATOM 4300 N N . SER A 1 615 ? 24.265 -2.670 39.734 1.00 64.62 615 SER A N 1
ATOM 4301 C CA . SER A 1 615 ? 22.911 -2.370 39.261 1.00 64.62 615 SER A CA 1
ATOM 4302 C C . SER A 1 615 ? 22.064 -3.641 39.149 1.00 64.62 615 SER A C 1
ATOM 4304 O O . SER A 1 615 ? 22.555 -4.685 38.722 1.00 64.62 615 SER A O 1
ATOM 4306 N N . CYS A 1 616 ? 20.795 -3.580 39.531 1.00 68.25 616 CYS A N 1
ATOM 4307 C CA . CYS A 1 616 ? 19.885 -4.718 39.424 1.00 68.25 616 CYS A CA 1
ATOM 4308 C C . CYS A 1 616 ? 19.575 -5.042 37.959 1.00 68.25 616 CYS A C 1
ATOM 4310 O O . CYS A 1 616 ? 19.224 -4.149 37.191 1.00 68.25 616 CYS A O 1
ATOM 4312 N N . ALA A 1 617 ? 19.694 -6.306 37.558 1.00 63.03 617 ALA A N 1
ATOM 4313 C CA . ALA A 1 617 ? 19.448 -6.740 36.186 1.00 63.03 617 ALA A CA 1
ATOM 4314 C C . ALA A 1 617 ? 18.738 -8.100 36.126 1.00 63.03 617 ALA A C 1
ATOM 4316 O O . ALA A 1 617 ? 18.849 -8.931 37.030 1.00 63.03 617 ALA A O 1
ATOM 4317 N N . THR A 1 618 ? 18.028 -8.325 35.018 1.00 53.06 618 THR A N 1
ATOM 4318 C CA . THR A 1 618 ? 17.316 -9.575 34.679 1.00 53.06 618 THR A CA 1
ATOM 4319 C C . THR A 1 618 ? 18.246 -10.774 34.547 1.00 53.06 618 THR A C 1
ATOM 4321 O O . THR A 1 618 ? 17.878 -11.894 34.884 1.00 53.06 618 THR A O 1
ATOM 4324 N N . SER A 1 619 ? 19.466 -10.518 34.094 1.00 54.47 619 SER A N 1
ATOM 4325 C CA . SER A 1 619 ? 20.589 -11.444 34.061 1.00 54.47 619 SER A CA 1
ATOM 4326 C C . SER A 1 619 ? 21.865 -10.617 33.995 1.00 54.47 619 SER A C 1
ATOM 4328 O O . SER A 1 619 ? 21.881 -9.579 33.328 1.00 54.47 619 SER A O 1
ATOM 4330 N N . CYS A 1 620 ? 22.949 -11.064 34.621 1.00 57.53 620 CYS A N 1
ATOM 4331 C CA . CYS A 1 620 ? 24.248 -10.474 34.323 1.00 57.53 620 CYS A CA 1
ATOM 4332 C C . CYS A 1 620 ? 24.605 -10.893 32.892 1.00 57.53 620 CYS A C 1
ATOM 4334 O O . CYS A 1 620 ? 24.650 -12.088 32.612 1.00 57.53 620 CYS A O 1
ATOM 4336 N N . GLU A 1 621 ? 24.770 -9.935 31.971 1.00 53.94 621 GLU A N 1
ATOM 4337 C CA . GLU A 1 621 ? 25.150 -10.237 30.586 1.00 53.94 621 GLU A CA 1
ATOM 4338 C C . GLU A 1 621 ? 26.293 -11.262 30.565 1.00 53.94 621 GLU A C 1
ATOM 4340 O O . GLU A 1 621 ? 27.284 -11.102 31.285 1.00 53.94 621 GLU A O 1
ATOM 4345 N N . ALA A 1 622 ? 26.191 -12.280 29.704 1.00 53.41 622 ALA A N 1
ATOM 4346 C CA . ALA A 1 622 ? 27.292 -13.184 29.371 1.00 53.41 622 ALA A CA 1
ATOM 4347 C C . ALA A 1 622 ? 28.355 -12.438 28.538 1.00 53.41 622 ALA A C 1
ATOM 4349 O O . ALA A 1 622 ? 28.647 -12.783 27.396 1.00 53.41 622 ALA A O 1
ATOM 4350 N N . GLY A 1 623 ? 28.880 -11.347 29.086 1.00 58.50 623 GLY A N 1
ATOM 4351 C CA . GLY A 1 623 ? 29.920 -10.524 28.497 1.00 58.50 623 GLY A CA 1
ATOM 4352 C C . GLY A 1 623 ? 31.315 -10.924 28.980 1.00 58.50 623 GLY A C 1
ATOM 4353 O O . GLY A 1 623 ? 31.454 -11.754 29.889 1.00 58.50 623 GLY A O 1
ATOM 4354 N N . PRO A 1 624 ? 32.360 -10.313 28.394 1.00 62.38 624 PRO A N 1
ATOM 4355 C CA . PRO A 1 624 ? 33.734 -10.500 28.823 1.00 62.38 624 PRO A CA 1
ATOM 4356 C C . PRO A 1 624 ? 33.898 -10.187 30.313 1.00 62.38 624 PRO A C 1
ATOM 4358 O O . PRO A 1 624 ? 33.664 -9.060 30.757 1.00 62.38 624 PRO A O 1
ATOM 4361 N N . CYS A 1 625 ? 34.335 -11.173 31.087 1.00 67.56 625 CYS A N 1
ATOM 4362 C CA . CYS A 1 625 ? 34.651 -11.031 32.503 1.00 67.56 625 CYS A CA 1
ATOM 4363 C C . CYS A 1 625 ? 36.170 -11.063 32.727 1.00 67.56 625 CYS A C 1
ATOM 4365 O O . CYS A 1 625 ? 36.933 -11.688 31.985 1.00 67.56 625 CYS A O 1
ATOM 4367 N N . VAL A 1 626 ? 36.651 -10.393 33.773 1.00 71.25 626 VAL A N 1
ATOM 4368 C CA . VAL A 1 626 ? 38.075 -10.424 34.156 1.00 71.25 626 VAL A CA 1
ATOM 4369 C C . VAL A 1 626 ? 38.259 -11.198 35.464 1.00 71.25 626 VAL A C 1
ATOM 4371 O O . VAL A 1 626 ? 39.324 -11.763 35.720 1.00 71.25 626 VAL A O 1
ATOM 4374 N N . SER A 1 627 ? 37.215 -11.266 36.287 1.00 71.12 627 SER A N 1
ATOM 4375 C CA . SER A 1 627 ? 37.210 -11.877 37.609 1.00 71.12 627 SER A CA 1
ATOM 4376 C C . SER A 1 627 ? 35.810 -12.358 38.005 1.00 71.12 627 SER A C 1
ATOM 4378 O O . SER A 1 627 ? 34.813 -11.948 37.423 1.00 71.12 627 SER A O 1
ATOM 4380 N N . ALA A 1 628 ? 35.717 -13.216 39.025 1.00 64.69 628 ALA A N 1
ATOM 4381 C CA . ALA A 1 628 ? 34.429 -13.730 39.507 1.00 64.69 628 ALA A CA 1
ATOM 4382 C C . ALA A 1 628 ? 33.497 -12.635 40.065 1.00 64.69 628 ALA A C 1
ATOM 4384 O O . ALA A 1 628 ? 32.293 -12.838 40.106 1.00 64.69 628 ALA A O 1
ATOM 4385 N N . SER A 1 629 ? 34.028 -11.473 40.466 1.00 63.69 629 SER A N 1
ATOM 4386 C CA . SER A 1 629 ? 33.210 -10.327 40.892 1.00 63.69 629 SER A CA 1
ATOM 4387 C C . SER A 1 629 ? 32.514 -9.601 39.740 1.00 63.69 629 SER A C 1
ATOM 4389 O O . SER A 1 629 ? 31.681 -8.739 39.995 1.00 63.69 629 SER A O 1
ATOM 4391 N N . ASP A 1 630 ? 32.865 -9.927 38.494 1.00 64.38 630 ASP A N 1
ATOM 4392 C CA . ASP A 1 630 ? 32.185 -9.412 37.304 1.00 64.38 630 ASP A CA 1
ATOM 4393 C C . ASP A 1 630 ? 30.947 -10.253 36.937 1.00 64.38 630 ASP A C 1
ATOM 4395 O O . ASP A 1 630 ? 30.224 -9.879 36.015 1.00 64.38 630 ASP A O 1
ATOM 4399 N N . CYS A 1 631 ? 30.717 -11.365 37.650 1.00 66.00 631 CYS A N 1
ATOM 4400 C CA . CYS A 1 631 ? 29.662 -12.347 37.398 1.00 66.00 631 CYS A CA 1
ATOM 4401 C C . CYS A 1 631 ? 28.612 -12.374 38.517 1.00 66.00 631 CYS A C 1
ATOM 4403 O O . CYS A 1 631 ? 28.865 -11.893 39.626 1.00 66.00 631 CYS A O 1
ATOM 4405 N N . GLY A 1 632 ? 27.439 -12.945 38.224 1.00 64.44 632 GLY A N 1
ATOM 4406 C CA . GLY A 1 632 ? 26.355 -13.086 39.195 1.00 64.44 632 GLY A CA 1
ATOM 4407 C C . GLY A 1 632 ? 26.706 -14.037 40.345 1.00 64.44 632 GLY A C 1
ATOM 4408 O O . GLY A 1 632 ? 27.664 -14.816 40.285 1.00 64.44 632 GLY A O 1
ATOM 4409 N N . ALA A 1 633 ? 25.927 -13.992 41.428 1.00 63.09 633 ALA A N 1
ATOM 4410 C CA . ALA A 1 633 ? 26.128 -14.889 42.561 1.00 63.09 633 ALA A CA 1
ATOM 4411 C C . ALA A 1 633 ? 25.972 -16.365 42.137 1.00 63.09 633 ALA A C 1
ATOM 4413 O O . ALA A 1 633 ? 24.916 -16.780 41.674 1.00 63.09 633 ALA A O 1
ATOM 4414 N N . GLY A 1 634 ? 27.022 -17.174 42.330 1.00 65.19 634 GLY A N 1
ATOM 4415 C CA . GLY A 1 634 ? 27.046 -18.596 41.942 1.00 65.19 634 GLY A CA 1
ATOM 4416 C C . GLY A 1 634 ? 27.754 -18.888 40.614 1.00 65.19 634 GLY A C 1
ATOM 4417 O O . GLY A 1 634 ? 28.035 -20.049 40.313 1.00 65.19 634 GLY A O 1
ATOM 4418 N N . GLU A 1 635 ? 28.131 -17.851 39.868 1.00 71.88 635 GLU A N 1
ATOM 4419 C CA . GLU A 1 635 ? 28.872 -17.968 38.614 1.00 71.88 635 GLU A CA 1
ATOM 4420 C C . GLU A 1 635 ? 30.377 -17.744 38.803 1.00 71.88 635 GLU A C 1
ATOM 4422 O O . GLU A 1 635 ? 30.847 -17.145 39.775 1.00 71.88 635 GLU A O 1
ATOM 4427 N N . ILE A 1 636 ? 31.159 -18.230 37.840 1.00 77.81 636 ILE A N 1
ATOM 4428 C CA . ILE A 1 636 ? 32.585 -17.943 37.726 1.00 77.81 636 ILE A CA 1
ATOM 4429 C C . ILE A 1 636 ? 32.896 -17.338 36.365 1.00 77.81 636 ILE A C 1
ATOM 4431 O O . ILE A 1 636 ? 32.189 -17.548 35.382 1.00 77.81 636 ILE A O 1
ATOM 4435 N N . CYS A 1 637 ? 34.011 -16.617 36.309 1.00 81.00 637 CYS A N 1
ATOM 4436 C CA . CYS A 1 637 ? 34.538 -16.119 35.055 1.00 81.00 637 CYS A CA 1
ATOM 4437 C C . CYS A 1 637 ? 35.270 -17.244 34.308 1.00 81.00 637 CYS A C 1
ATOM 4439 O O . CYS A 1 637 ? 36.388 -17.627 34.666 1.00 81.00 637 CYS A O 1
ATOM 4441 N N . CYS A 1 638 ? 34.609 -17.804 33.301 1.00 79.19 638 CYS A N 1
ATOM 4442 C CA . CYS A 1 638 ? 35.056 -18.955 32.536 1.00 79.19 638 CYS A CA 1
ATOM 4443 C C . CYS A 1 638 ? 36.044 -18.574 31.447 1.00 79.19 638 CYS A C 1
ATOM 4445 O O . CYS A 1 638 ? 35.718 -17.746 30.604 1.00 79.19 638 CYS A O 1
ATOM 4447 N N . PRO A 1 639 ? 37.225 -19.207 31.386 1.00 72.44 639 PRO A N 1
ATOM 4448 C CA . PRO A 1 639 ? 38.178 -18.916 30.329 1.00 72.44 639 PRO A CA 1
ATOM 4449 C C . PRO A 1 639 ? 37.713 -19.499 28.990 1.00 72.44 639 PRO A C 1
ATOM 4451 O O . PRO A 1 639 ? 37.734 -20.726 28.818 1.00 72.44 639 PRO A O 1
ATOM 4454 N N . GLY A 1 640 ? 37.324 -18.619 28.062 1.00 64.00 640 GLY A N 1
ATOM 4455 C CA . GLY A 1 640 ? 36.981 -18.922 26.669 1.00 64.00 640 GLY A CA 1
ATOM 4456 C C . GLY A 1 640 ? 38.167 -18.750 25.709 1.00 64.00 640 GLY A C 1
ATOM 4457 O O . GLY A 1 640 ? 39.261 -18.349 26.104 1.00 64.00 640 GLY A O 1
ATOM 4458 N N . SER A 1 641 ? 37.979 -19.092 24.429 1.00 53.81 641 SER A N 1
ATOM 4459 C CA . SER A 1 641 ? 39.048 -19.061 23.411 1.00 53.81 641 SER A CA 1
ATOM 4460 C C . SER A 1 641 ? 39.419 -17.658 22.923 1.00 53.81 641 SER A C 1
ATOM 4462 O O . SER A 1 641 ? 40.518 -17.468 22.404 1.00 53.81 641 SER A O 1
ATOM 4464 N N . THR A 1 642 ? 38.510 -16.693 23.059 1.00 55.09 642 THR A N 1
ATOM 4465 C CA . THR A 1 642 ? 38.682 -15.304 22.601 1.00 55.09 642 THR A CA 1
ATOM 4466 C C . THR A 1 642 ? 38.467 -14.300 23.730 1.00 55.09 642 THR A C 1
ATOM 4468 O O . THR A 1 642 ? 39.258 -13.370 23.848 1.00 55.09 642 THR A O 1
ATOM 4471 N N . GLU A 1 643 ? 37.475 -14.525 24.598 1.00 66.69 643 GLU A N 1
ATOM 4472 C CA . GLU A 1 643 ? 37.203 -13.747 25.816 1.00 66.69 643 GLU A CA 1
ATOM 4473 C C . GLU A 1 643 ? 36.661 -14.672 26.922 1.00 66.69 643 GLU A C 1
ATOM 4475 O O . GLU A 1 643 ? 36.172 -15.765 26.627 1.00 66.69 643 GLU A O 1
ATOM 4480 N N . ASN A 1 644 ? 36.778 -14.272 28.194 1.00 77.94 644 ASN A N 1
ATOM 4481 C CA . ASN A 1 644 ? 36.217 -15.047 29.306 1.00 77.94 644 ASN A CA 1
ATOM 4482 C C . ASN A 1 644 ? 34.744 -14.684 29.510 1.00 77.94 644 ASN A C 1
ATOM 4484 O O . ASN A 1 644 ? 34.424 -13.508 29.449 1.00 77.94 644 ASN A O 1
ATOM 4488 N N . THR A 1 645 ? 33.868 -15.625 29.841 1.00 78.19 645 THR A N 1
ATOM 4489 C CA . THR A 1 645 ? 32.427 -15.359 30.018 1.00 78.19 645 THR A CA 1
ATOM 4490 C C . THR A 1 645 ? 31.938 -15.806 31.387 1.00 78.19 645 THR A C 1
ATOM 4492 O O . THR A 1 645 ? 32.468 -16.757 31.954 1.00 78.19 645 THR A O 1
ATOM 4495 N N . CYS A 1 646 ? 30.921 -15.153 31.938 1.00 73.31 646 CYS A N 1
ATOM 4496 C CA . CYS A 1 646 ? 30.294 -15.617 33.175 1.00 73.31 646 CYS A CA 1
ATOM 4497 C C . CYS A 1 646 ? 29.454 -16.874 32.917 1.00 73.31 646 CYS A C 1
ATOM 4499 O O . CYS A 1 646 ? 28.707 -16.936 31.943 1.00 73.31 646 CYS A O 1
ATOM 4501 N N . SER A 1 647 ? 29.636 -17.905 33.741 1.00 75.62 647 SER A N 1
ATOM 4502 C CA . SER A 1 647 ? 28.843 -19.136 33.694 1.00 75.62 647 SER A CA 1
ATOM 4503 C C . SER A 1 647 ? 28.949 -19.878 35.024 1.00 75.62 647 SER A C 1
ATOM 4505 O O . SER A 1 647 ? 29.942 -19.764 35.748 1.00 75.62 647 SER A O 1
ATOM 4507 N N . GLU A 1 648 ? 27.958 -20.714 35.330 1.00 76.75 648 GLU A N 1
ATOM 4508 C CA . GLU A 1 648 ? 28.043 -21.661 36.438 1.00 76.75 648 GLU A CA 1
ATOM 4509 C C . GLU A 1 648 ? 29.257 -22.588 36.300 1.00 76.75 648 GLU A C 1
ATOM 4511 O O . GLU A 1 648 ? 29.671 -22.957 35.195 1.00 76.75 648 GLU A O 1
ATOM 4516 N N . VAL A 1 649 ? 29.805 -23.010 37.444 1.00 78.25 649 VAL A N 1
ATOM 4517 C CA . VAL A 1 649 ? 31.035 -23.814 37.518 1.00 78.25 649 VAL A CA 1
ATOM 4518 C C . VAL A 1 649 ? 30.922 -25.122 36.726 1.00 78.25 649 VAL A C 1
ATOM 4520 O O . VAL A 1 649 ? 31.900 -25.541 36.117 1.00 78.25 649 VAL A O 1
ATOM 4523 N N . VAL A 1 650 ? 29.756 -25.771 36.688 1.00 78.00 650 VAL A N 1
ATOM 4524 C CA . VAL A 1 650 ? 29.567 -27.030 35.941 1.00 78.00 650 VAL A CA 1
ATOM 4525 C C . VAL A 1 650 ? 29.599 -26.774 34.433 1.00 78.00 650 VAL A C 1
ATOM 4527 O O . VAL A 1 650 ? 30.386 -27.384 33.711 1.00 78.00 650 VAL A O 1
ATOM 4530 N N . SER A 1 651 ? 28.809 -25.813 33.961 1.00 78.06 651 SER A N 1
ATOM 4531 C CA . SER A 1 651 ? 28.718 -25.431 32.547 1.00 78.06 651 SER A CA 1
ATOM 4532 C C . SER A 1 651 ? 30.041 -24.895 31.989 1.00 78.06 651 SER A C 1
ATOM 4534 O O . SER A 1 651 ? 30.368 -25.123 30.831 1.00 78.06 651 SER A O 1
ATOM 4536 N N . CYS A 1 652 ? 30.852 -24.270 32.842 1.00 80.06 652 CYS A N 1
ATOM 4537 C CA . CYS A 1 652 ? 32.172 -23.740 32.510 1.00 80.06 652 CYS A CA 1
ATOM 4538 C C . CYS A 1 652 ? 33.184 -24.793 32.031 1.00 80.06 652 CYS A C 1
ATOM 4540 O O . CYS A 1 652 ? 34.096 -24.503 31.248 1.00 80.06 652 CYS A O 1
ATOM 4542 N N . TYR A 1 653 ? 33.074 -26.002 32.583 1.00 81.12 653 TYR A N 1
ATOM 4543 C CA . TYR A 1 653 ? 34.050 -27.068 32.383 1.00 81.12 653 TYR A CA 1
ATOM 4544 C C . TYR A 1 653 ? 33.453 -28.292 31.691 1.00 81.12 653 TYR A C 1
ATOM 4546 O O . TYR A 1 653 ? 34.222 -29.087 31.164 1.00 81.12 653 TYR A O 1
ATOM 4554 N N . SER A 1 654 ? 32.127 -28.453 31.642 1.00 81.88 654 SER A N 1
ATOM 4555 C CA . SER A 1 654 ? 31.481 -29.574 30.950 1.00 81.88 654 SER A CA 1
ATOM 4556 C C . SER A 1 654 ? 31.860 -29.618 29.464 1.00 81.88 654 SER A C 1
ATOM 4558 O O . SER A 1 654 ? 31.861 -28.603 28.774 1.00 81.88 654 SER A O 1
ATOM 4560 N N . GLY A 1 655 ? 32.234 -30.798 28.973 1.00 77.38 655 GLY A N 1
ATOM 4561 C CA . GLY A 1 655 ? 32.669 -31.039 27.595 1.00 77.38 655 GLY A CA 1
ATOM 4562 C C . GLY A 1 655 ? 34.088 -30.565 27.265 1.00 77.38 655 GLY A C 1
ATOM 4563 O O . GLY A 1 655 ? 34.559 -30.818 26.160 1.00 77.38 655 GLY A O 1
ATOM 4564 N N . ARG A 1 656 ? 34.795 -29.909 28.194 1.00 82.06 656 ARG A N 1
ATOM 4565 C CA . ARG A 1 656 ? 36.153 -29.405 27.956 1.00 82.06 656 ARG A CA 1
ATOM 4566 C C . ARG A 1 656 ? 37.169 -30.542 27.935 1.00 82.06 656 ARG A C 1
ATOM 4568 O O . ARG A 1 656 ? 37.105 -31.432 28.782 1.00 82.06 656 ARG A O 1
ATOM 4575 N N . ASP A 1 657 ? 38.130 -30.471 27.017 1.00 84.50 657 ASP A N 1
ATOM 4576 C CA . ASP A 1 657 ? 39.250 -31.410 26.974 1.00 84.50 657 ASP A CA 1
ATOM 4577 C C . ASP A 1 657 ? 40.025 -31.403 28.299 1.00 84.50 657 ASP A C 1
ATOM 4579 O O . ASP A 1 657 ? 40.360 -30.348 28.845 1.00 84.50 657 ASP A O 1
ATOM 4583 N N . CYS A 1 658 ? 40.346 -32.590 28.798 1.00 83.88 658 CYS A N 1
ATOM 4584 C CA . CYS A 1 658 ? 41.026 -32.793 30.065 1.00 83.88 658 CYS A CA 1
ATOM 4585 C C . CYS A 1 658 ? 42.052 -33.922 29.974 1.00 83.88 658 CYS A C 1
ATOM 4587 O O . CYS A 1 658 ? 41.866 -34.931 29.291 1.00 83.88 658 CYS A O 1
ATOM 4589 N N . ALA A 1 659 ? 43.150 -33.765 30.710 1.00 81.69 659 ALA A N 1
ATOM 4590 C CA . ALA A 1 659 ? 44.137 -34.819 30.925 1.00 81.69 659 ALA A CA 1
ATOM 4591 C C . ALA A 1 659 ? 43.994 -35.442 32.325 1.00 81.69 659 ALA A C 1
ATOM 4593 O O . ALA A 1 659 ? 44.452 -36.560 32.569 1.00 81.69 659 ALA A O 1
ATOM 4594 N N . SER A 1 660 ? 43.370 -34.723 33.259 1.00 82.69 660 SER A N 1
ATOM 4595 C CA . SER A 1 660 ? 43.125 -35.147 34.631 1.00 82.69 660 SER A CA 1
ATOM 4596 C C . SER A 1 660 ? 41.886 -34.464 35.217 1.00 82.69 660 SER A C 1
ATOM 4598 O O . SER A 1 660 ? 41.425 -33.445 34.714 1.00 82.69 660 SER A O 1
ATOM 4600 N N . ALA A 1 661 ? 41.370 -34.978 36.337 1.00 75.38 661 ALA A N 1
ATOM 4601 C CA . ALA A 1 661 ? 40.225 -34.373 37.028 1.00 75.38 661 ALA A CA 1
ATOM 4602 C C . ALA A 1 661 ? 40.477 -32.924 37.499 1.00 75.38 661 ALA A C 1
ATOM 4604 O O . ALA A 1 661 ? 39.528 -32.177 37.714 1.00 75.38 661 ALA A O 1
ATOM 4605 N N . ALA A 1 662 ? 41.741 -32.506 37.639 1.00 78.75 662 ALA A N 1
ATOM 4606 C CA . ALA A 1 662 ? 42.082 -31.128 37.990 1.00 78.75 662 ALA A CA 1
ATOM 4607 C C . ALA A 1 662 ? 41.731 -30.124 36.875 1.00 78.75 662 ALA A C 1
ATOM 4609 O O . ALA A 1 662 ? 41.526 -28.948 37.168 1.00 78.75 662 ALA A O 1
ATOM 4610 N N . ASP A 1 663 ? 41.617 -30.590 35.627 1.00 80.75 663 ASP A N 1
ATOM 4611 C CA . ASP A 1 663 ? 41.286 -29.758 34.464 1.00 80.75 663 ASP A CA 1
ATOM 4612 C C . ASP A 1 663 ? 39.774 -29.464 34.369 1.00 80.75 663 ASP A C 1
ATOM 4614 O O . ASP A 1 663 ? 39.358 -28.584 33.620 1.00 80.75 663 ASP A O 1
ATOM 4618 N N . CYS A 1 664 ? 38.951 -30.156 35.170 1.00 83.50 664 CYS A N 1
ATOM 4619 C CA . CYS A 1 664 ? 37.487 -30.071 35.149 1.00 83.50 664 CYS A CA 1
ATOM 4620 C C . CYS A 1 664 ? 36.889 -29.091 36.166 1.00 83.50 664 CYS A C 1
ATOM 4622 O O . CYS A 1 664 ? 35.690 -29.137 36.436 1.00 83.50 664 CYS A O 1
ATOM 4624 N N . GLY A 1 665 ? 37.713 -28.200 36.724 1.00 79.38 665 GLY A N 1
ATOM 4625 C CA . GLY A 1 665 ? 37.293 -27.164 37.666 1.00 79.38 665 GLY A CA 1
ATOM 4626 C C . GLY A 1 665 ? 37.042 -27.690 39.082 1.00 79.38 665 GLY A C 1
ATOM 4627 O O . GLY A 1 665 ? 36.219 -28.571 39.317 1.00 79.38 665 GLY A O 1
ATOM 4628 N N . ALA A 1 666 ? 37.734 -27.130 40.075 1.00 74.06 666 ALA A N 1
ATOM 4629 C CA . ALA A 1 666 ? 37.519 -27.512 41.469 1.00 74.06 666 ALA A CA 1
ATOM 4630 C C . ALA A 1 666 ? 36.116 -27.087 41.944 1.00 74.06 666 ALA A C 1
ATOM 4632 O O . ALA A 1 666 ? 35.759 -25.917 41.851 1.00 74.06 666 ALA A O 1
ATOM 4633 N N . GLY A 1 667 ? 35.341 -28.033 42.485 1.00 69.12 667 GLY A N 1
ATOM 4634 C CA . GLY A 1 667 ? 33.979 -27.783 42.975 1.00 69.12 667 GLY A CA 1
ATOM 4635 C C . GLY A 1 667 ? 32.868 -27.942 41.929 1.00 69.12 667 GLY A C 1
ATOM 4636 O O . GLY A 1 667 ? 31.707 -27.814 42.297 1.00 69.12 667 GLY A O 1
ATOM 4637 N N . SER A 1 668 ? 33.196 -28.277 40.673 1.00 73.69 668 SER A N 1
ATOM 4638 C CA . SER A 1 668 ? 32.213 -28.555 39.608 1.00 73.69 668 SER A CA 1
ATOM 4639 C C . SER A 1 668 ? 31.498 -29.904 39.763 1.00 73.69 668 SER A C 1
ATOM 4641 O O . SER A 1 668 ? 30.452 -30.125 39.167 1.00 73.69 668 SER A O 1
ATOM 4643 N N . GLY A 1 669 ? 32.081 -30.847 40.511 1.00 77.81 669 GLY A N 1
ATOM 4644 C CA . GLY A 1 669 ? 31.602 -32.234 40.556 1.00 77.81 669 GLY A CA 1
ATOM 4645 C C . GLY A 1 669 ? 31.845 -33.031 39.264 1.00 77.81 669 GLY A C 1
ATOM 4646 O O . GLY A 1 669 ? 31.412 -34.178 39.180 1.00 77.81 669 GLY A O 1
ATOM 4647 N N . LEU A 1 670 ? 32.548 -32.460 38.278 1.00 84.31 670 LEU A N 1
ATOM 4648 C CA . LEU A 1 670 ? 32.894 -33.120 37.019 1.00 84.31 670 LEU A CA 1
ATOM 4649 C C . LEU A 1 670 ? 34.189 -33.929 37.145 1.00 84.31 670 LEU A C 1
ATOM 4651 O O . LEU A 1 670 ? 35.121 -33.553 37.861 1.00 84.31 670 LEU A O 1
ATOM 4655 N N . ILE A 1 671 ? 34.265 -35.024 36.393 1.00 86.19 671 ILE A N 1
ATOM 4656 C CA . ILE A 1 671 ? 35.458 -35.857 36.256 1.00 86.19 671 ILE A CA 1
ATOM 4657 C C . ILE A 1 671 ? 35.926 -35.870 34.803 1.00 86.19 671 ILE A C 1
ATOM 4659 O O . ILE A 1 671 ? 35.152 -35.639 33.878 1.00 86.19 671 ILE A O 1
ATOM 4663 N N . CYS A 1 672 ? 37.203 -36.175 34.595 1.00 86.88 672 CYS A N 1
ATOM 4664 C CA . CYS A 1 672 ? 37.725 -36.367 33.251 1.00 86.88 672 CYS A CA 1
ATOM 4665 C C . CYS A 1 672 ? 37.376 -37.777 32.752 1.00 86.88 672 CYS A C 1
ATOM 4667 O O . CYS A 1 672 ? 37.922 -38.758 33.269 1.00 86.88 672 CYS A O 1
ATOM 4669 N N . CYS A 1 673 ? 36.469 -37.898 31.776 1.00 83.88 673 CYS A N 1
ATOM 4670 C CA . CYS A 1 673 ? 36.070 -39.196 31.236 1.00 83.88 673 CYS A CA 1
ATOM 4671 C C . CYS A 1 673 ? 37.248 -39.854 30.506 1.00 83.88 673 CYS A C 1
ATOM 4673 O O . CYS A 1 673 ? 37.716 -39.351 29.486 1.00 83.88 673 CYS A O 1
ATOM 4675 N N . GLY A 1 674 ? 37.688 -41.029 30.962 1.00 68.12 674 GLY A N 1
ATOM 4676 C CA . GLY A 1 674 ? 38.836 -41.731 30.370 1.00 68.12 674 GLY A CA 1
ATOM 4677 C C . GLY A 1 674 ? 38.667 -42.158 28.903 1.00 68.12 674 GLY A C 1
ATOM 4678 O O . GLY A 1 674 ? 39.669 -42.371 28.227 1.00 68.12 674 GLY A O 1
ATOM 4679 N N . ASN A 1 675 ? 37.430 -42.260 28.405 1.00 64.88 675 ASN A N 1
ATOM 4680 C CA . ASN A 1 675 ? 37.141 -42.719 27.039 1.00 64.88 675 ASN A CA 1
ATOM 4681 C C . ASN A 1 675 ? 37.097 -41.578 26.009 1.00 64.88 675 ASN A C 1
ATOM 4683 O O . ASN A 1 675 ? 37.471 -41.797 24.860 1.00 64.88 675 ASN A O 1
ATOM 4687 N N . ASN A 1 676 ? 36.684 -40.375 26.430 1.00 65.38 676 ASN A N 1
ATOM 4688 C CA . ASN A 1 676 ? 36.495 -39.219 25.544 1.00 65.38 676 ASN A CA 1
ATOM 4689 C C . ASN A 1 676 ? 37.454 -38.060 25.856 1.00 65.38 676 ASN A C 1
ATOM 4691 O O . ASN A 1 676 ? 37.486 -37.094 25.106 1.00 65.38 676 ASN A O 1
ATOM 4695 N N . SER A 1 677 ? 38.236 -38.154 26.940 1.00 82.69 677 SER A N 1
ATOM 4696 C CA . SER A 1 677 ? 39.138 -37.097 27.425 1.00 82.69 677 SER A CA 1
ATOM 4697 C C . SER A 1 677 ? 38.453 -35.741 27.600 1.00 82.69 677 SER A C 1
ATOM 4699 O O . SER A 1 677 ? 39.091 -34.706 27.456 1.00 82.69 677 SER A O 1
ATOM 4701 N N . THR A 1 678 ? 37.166 -35.751 27.945 1.00 86.50 678 THR A N 1
ATOM 4702 C CA . THR A 1 678 ? 36.360 -34.560 28.219 1.00 86.50 678 THR A CA 1
ATOM 4703 C C . THR A 1 678 ? 35.836 -34.584 29.647 1.00 86.50 678 THR A C 1
ATOM 4705 O O . THR A 1 678 ? 35.574 -35.647 30.216 1.00 86.50 678 THR A O 1
ATOM 4708 N N . CYS A 1 679 ? 35.662 -33.411 30.235 1.00 85.62 679 CYS A N 1
ATOM 4709 C CA . CYS A 1 679 ? 35.046 -33.253 31.542 1.00 85.62 679 CYS A CA 1
ATOM 4710 C C . CYS A 1 679 ? 33.539 -33.520 31.467 1.00 85.62 679 CYS A C 1
ATOM 4712 O O . CYS A 1 679 ? 32.827 -32.857 30.717 1.00 85.62 679 CYS A O 1
ATOM 4714 N N . SER A 1 680 ? 33.020 -34.473 32.232 1.00 86.31 680 SER A N 1
ATOM 4715 C CA . SER A 1 680 ? 31.574 -34.730 32.333 1.00 86.31 680 SER A CA 1
ATOM 4716 C C . SER A 1 680 ? 31.226 -35.282 33.713 1.00 86.31 680 SER A C 1
ATOM 4718 O O . SER A 1 680 ? 32.107 -35.471 34.558 1.00 86.31 680 SER A O 1
ATOM 4720 N N . THR A 1 681 ? 29.940 -35.497 33.986 1.00 84.88 681 THR A N 1
ATOM 4721 C CA . THR A 1 681 ? 29.536 -36.126 35.245 1.00 84.88 681 THR A CA 1
ATOM 4722 C C . THR A 1 681 ? 29.966 -37.593 35.269 1.00 84.88 681 THR A C 1
ATOM 4724 O O . THR A 1 681 ? 30.176 -38.220 34.229 1.00 84.88 681 THR A O 1
ATOM 4727 N N . GLU A 1 682 ? 30.088 -38.169 36.465 1.00 82.25 682 GLU A N 1
ATOM 4728 C CA . GLU A 1 682 ? 30.415 -39.591 36.610 1.00 82.25 682 GLU A CA 1
ATOM 4729 C C . GLU A 1 682 ? 29.376 -40.488 35.917 1.00 82.25 682 GLU A C 1
ATOM 4731 O O . GLU A 1 682 ? 29.752 -41.474 35.283 1.00 82.25 682 GLU A O 1
ATOM 4736 N N . ALA A 1 683 ? 28.096 -40.096 35.957 1.00 80.94 683 ALA A N 1
ATOM 4737 C CA . ALA A 1 683 ? 27.019 -40.760 35.232 1.00 80.94 683 ALA A CA 1
ATOM 4738 C C . ALA A 1 683 ? 27.233 -40.713 33.718 1.00 80.94 683 ALA A C 1
ATOM 4740 O O . ALA A 1 683 ? 27.290 -41.763 33.085 1.00 80.94 683 ALA A O 1
ATOM 4741 N N . ASP A 1 684 ? 27.453 -39.531 33.147 1.00 81.56 684 ASP A N 1
ATOM 4742 C CA . ASP A 1 684 ? 27.628 -39.383 31.698 1.00 81.56 684 ASP A CA 1
ATOM 4743 C C . ASP A 1 684 ? 28.867 -40.124 31.186 1.00 81.56 684 ASP A C 1
ATOM 4745 O O . ASP A 1 684 ? 28.818 -40.771 30.141 1.00 81.56 684 ASP A O 1
ATOM 4749 N N . CYS A 1 685 ? 29.966 -40.115 31.951 1.00 82.62 685 CYS A N 1
ATOM 4750 C CA . CYS A 1 685 ? 31.160 -40.884 31.599 1.00 82.62 685 CYS A CA 1
ATOM 4751 C C . CYS A 1 685 ? 30.900 -42.397 31.554 1.00 82.62 685 CYS A C 1
ATOM 4753 O O . CYS A 1 685 ? 31.619 -43.121 30.857 1.00 82.62 685 CYS A O 1
ATOM 4755 N N . ALA A 1 686 ? 29.931 -42.882 32.332 1.00 82.88 686 ALA A N 1
ATOM 4756 C CA . ALA A 1 686 ? 29.616 -44.295 32.452 1.00 82.88 686 ALA A CA 1
ATOM 4757 C C . ALA A 1 686 ? 28.572 -44.782 31.438 1.00 82.88 686 ALA A C 1
ATOM 4759 O O . ALA A 1 686 ? 28.465 -45.993 31.252 1.00 82.88 686 ALA A O 1
ATOM 4760 N N . VAL A 1 687 ? 27.845 -43.894 30.748 1.00 84.00 687 VAL A N 1
ATOM 4761 C CA . VAL A 1 687 ? 26.841 -44.292 29.745 1.00 84.00 687 VAL A CA 1
ATOM 4762 C C . VAL A 1 687 ? 27.469 -45.183 28.666 1.00 84.00 687 VAL A C 1
ATOM 4764 O O . VAL A 1 687 ? 28.500 -44.859 28.078 1.00 84.00 687 VAL A O 1
ATOM 4767 N N . GLY A 1 688 ? 26.852 -46.339 28.411 1.00 78.19 688 GLY A N 1
ATOM 4768 C CA . GLY A 1 688 ? 27.310 -47.326 27.429 1.00 78.19 688 GLY A CA 1
ATOM 4769 C C . GLY A 1 688 ? 28.547 -48.129 27.841 1.00 78.19 688 GLY A C 1
ATOM 4770 O O . GLY A 1 688 ? 28.988 -48.991 27.079 1.00 78.19 688 GLY A O 1
ATOM 4771 N N . GLN A 1 689 ? 29.112 -47.901 29.033 1.00 84.31 689 GLN A N 1
ATOM 4772 C CA . GLN A 1 689 ? 30.182 -48.756 29.536 1.00 84.31 689 GLN A CA 1
ATOM 4773 C C . GLN A 1 689 ? 29.649 -50.159 29.816 1.00 84.31 689 GLN A C 1
ATOM 4775 O O . GLN A 1 689 ? 28.559 -50.3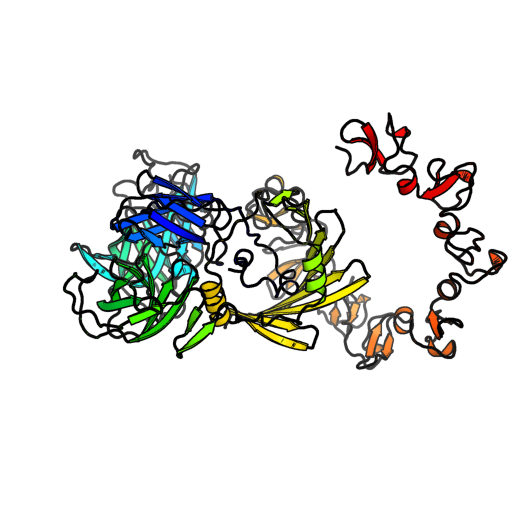43 30.360 1.00 84.31 689 GLN A O 1
ATOM 4780 N N . THR A 1 690 ? 30.438 -51.166 29.447 1.00 84.81 690 THR A N 1
ATOM 4781 C CA . THR A 1 690 ? 30.126 -52.558 29.761 1.00 84.81 690 THR A CA 1
ATOM 4782 C C . THR A 1 690 ? 30.095 -52.748 31.267 1.00 84.81 690 THR A C 1
ATOM 4784 O O . THR A 1 690 ? 31.069 -52.434 31.949 1.00 84.81 690 THR A O 1
ATOM 4787 N N . CYS A 1 691 ? 29.012 -53.325 31.756 1.00 84.88 691 CYS A N 1
ATOM 4788 C CA . CYS A 1 691 ? 28.789 -53.612 33.160 1.00 84.88 691 CYS A CA 1
ATOM 4789 C C . CYS A 1 691 ? 28.276 -55.049 33.287 1.00 84.88 691 CYS A C 1
ATOM 4791 O O . CYS A 1 691 ? 27.654 -55.591 32.372 1.00 84.88 691 CYS A O 1
ATOM 4793 N N . ALA A 1 692 ? 28.548 -55.682 34.420 1.00 82.31 692 ALA A N 1
ATOM 4794 C CA . ALA A 1 692 ? 28.023 -56.993 34.780 1.00 82.31 692 ALA A CA 1
ATOM 4795 C C . ALA A 1 692 ? 26.871 -56.898 35.795 1.00 82.31 692 ALA A C 1
ATOM 4797 O O . ALA A 1 692 ? 26.123 -57.860 35.976 1.00 82.31 692 ALA A O 1
ATOM 4798 N N . SER A 1 693 ? 26.729 -55.763 36.490 1.00 87.19 693 SER A N 1
ATOM 4799 C CA . SER A 1 693 ? 25.638 -55.512 37.438 1.00 87.19 693 SER A CA 1
ATOM 4800 C C . SER A 1 693 ? 25.405 -54.016 37.660 1.00 87.19 693 SER A C 1
ATOM 4802 O O . SER A 1 693 ? 26.304 -53.210 37.440 1.00 87.19 693 SER A O 1
ATOM 4804 N N . ASN A 1 694 ? 24.228 -53.642 38.177 1.00 83.12 694 ASN A N 1
ATOM 4805 C CA . ASN A 1 694 ? 23.889 -52.242 38.484 1.00 83.12 694 ASN A CA 1
ATOM 4806 C C . ASN A 1 694 ? 24.873 -51.564 39.450 1.00 83.12 694 ASN A C 1
ATOM 4808 O O . ASN A 1 694 ? 24.971 -50.347 39.447 1.00 83.12 694 ASN A O 1
ATOM 4812 N N . ALA A 1 695 ? 25.601 -52.329 40.272 1.00 84.06 695 ALA A N 1
ATOM 4813 C CA . ALA A 1 695 ? 26.589 -51.778 41.201 1.00 84.06 695 ALA A CA 1
ATOM 4814 C C . ALA A 1 695 ? 27.836 -51.208 40.498 1.00 84.06 695 ALA A C 1
ATOM 4816 O O . ALA A 1 695 ? 28.607 -50.488 41.125 1.00 84.06 695 ALA A O 1
ATOM 4817 N N . GLU A 1 696 ? 28.042 -51.548 39.224 1.00 83.81 696 GLU A N 1
ATOM 4818 C CA . GLU A 1 696 ? 29.134 -51.030 38.393 1.00 83.81 696 GLU A CA 1
ATOM 4819 C C . GLU A 1 696 ? 28.734 -49.752 37.641 1.00 83.81 696 GLU A C 1
ATOM 4821 O O . GLU A 1 696 ? 29.588 -49.119 37.026 1.00 83.81 696 GLU A O 1
ATOM 4826 N N . CYS A 1 697 ? 27.458 -49.357 37.719 1.00 85.31 697 CYS A N 1
ATOM 4827 C CA . CYS A 1 697 ? 26.942 -48.141 37.112 1.00 85.31 697 CYS A CA 1
ATOM 4828 C C . CYS A 1 697 ? 26.713 -47.060 38.185 1.00 85.31 697 CYS A C 1
ATOM 4830 O O . CYS A 1 697 ? 26.098 -47.337 39.219 1.00 85.31 697 CYS A O 1
ATOM 4832 N N . PRO A 1 698 ? 27.178 -45.822 37.969 1.00 85.00 698 PRO A N 1
ATOM 4833 C CA . PRO A 1 698 ? 26.863 -44.697 38.843 1.00 85.00 698 PRO A CA 1
ATOM 4834 C C . PRO A 1 698 ? 25.377 -44.335 38.753 1.00 85.00 698 PRO A C 1
ATOM 4836 O O . PRO A 1 698 ? 24.775 -44.363 37.682 1.00 85.00 698 PRO A O 1
ATOM 4839 N N . THR A 1 699 ? 24.774 -43.952 39.877 1.00 79.75 699 THR A N 1
ATOM 4840 C CA . THR A 1 699 ? 23.371 -43.518 39.914 1.00 79.75 699 THR A CA 1
ATOM 4841 C C . THR A 1 699 ? 23.170 -42.242 39.085 1.00 79.75 699 THR A C 1
ATOM 4843 O O . THR A 1 699 ? 23.965 -41.316 39.254 1.00 79.75 699 THR A O 1
ATOM 4846 N N . PRO A 1 700 ? 22.110 -42.137 38.256 1.00 78.38 700 PRO A N 1
ATOM 4847 C CA . PRO A 1 700 ? 20.924 -43.003 38.203 1.00 78.38 700 PRO A CA 1
ATOM 4848 C C . PRO A 1 700 ? 20.984 -44.146 37.166 1.00 78.38 700 PRO A C 1
ATOM 4850 O O . PRO A 1 700 ? 19.942 -44.712 36.839 1.00 78.38 700 PRO A O 1
ATOM 4853 N N . LEU A 1 701 ? 22.158 -44.493 36.631 1.00 85.38 701 LEU A N 1
ATOM 4854 C CA . LEU A 1 701 ? 22.283 -45.531 35.608 1.00 85.38 701 LEU A CA 1
ATOM 4855 C C . LEU A 1 701 ? 22.149 -46.950 36.181 1.00 85.38 701 LEU A C 1
ATOM 4857 O O . LEU A 1 701 ? 22.498 -47.239 37.326 1.00 85.38 701 LEU A O 1
ATOM 4861 N N . LEU A 1 702 ? 21.662 -47.850 35.336 1.00 87.19 702 LEU A N 1
ATOM 4862 C CA . LEU A 1 702 ? 21.473 -49.272 35.569 1.00 87.19 702 LEU A CA 1
ATOM 4863 C C . LEU A 1 702 ? 22.205 -50.050 34.484 1.00 87.19 702 LEU A C 1
ATOM 4865 O O . LEU A 1 702 ? 22.381 -49.576 33.366 1.00 87.19 702 LEU A O 1
ATOM 4869 N N . CYS A 1 703 ? 22.621 -51.263 34.817 1.00 88.94 703 CYS A N 1
ATOM 4870 C CA . CYS A 1 703 ? 23.287 -52.130 33.875 1.00 88.94 703 CYS A CA 1
ATOM 4871 C C . CYS A 1 703 ? 22.262 -52.876 33.025 1.00 88.94 703 CYS A C 1
ATOM 4873 O O . CYS A 1 703 ? 21.590 -53.787 33.517 1.00 88.94 703 CYS A O 1
ATOM 4875 N N . CYS A 1 704 ? 22.144 -52.499 31.756 1.00 86.56 704 CYS A N 1
ATOM 4876 C CA . CYS A 1 704 ? 21.231 -53.145 30.830 1.00 86.56 704 CYS A CA 1
ATOM 4877 C C . CYS A 1 704 ? 21.936 -54.278 30.078 1.00 86.56 704 CYS A C 1
ATOM 4879 O O . CYS A 1 704 ? 23.017 -54.099 29.515 1.00 86.56 704 CYS A O 1
ATOM 4881 N N . ASP A 1 705 ? 21.269 -55.428 29.999 1.00 78.19 705 ASP A N 1
ATOM 4882 C CA . ASP A 1 705 ? 21.681 -56.582 29.182 1.00 78.19 705 ASP A CA 1
ATOM 4883 C C . ASP A 1 705 ? 20.714 -56.796 28.000 1.00 78.19 705 ASP A C 1
ATOM 4885 O O . ASP A 1 705 ? 20.467 -57.913 27.544 1.00 78.19 705 ASP A O 1
ATOM 4889 N N . ASN A 1 706 ? 20.074 -55.715 27.539 1.00 74.12 706 ASN A N 1
ATOM 4890 C CA . ASN A 1 706 ? 19.182 -55.762 26.385 1.00 74.12 706 ASN A CA 1
ATOM 4891 C C . ASN A 1 706 ? 19.966 -55.481 25.087 1.00 74.12 706 ASN A C 1
ATOM 4893 O O . ASN A 1 706 ? 21.026 -54.854 25.089 1.00 74.12 706 ASN A O 1
ATOM 4897 N N . ALA A 1 707 ? 19.444 -55.961 23.958 1.00 67.25 707 ALA A N 1
ATOM 4898 C CA . ALA A 1 707 ? 20.133 -55.861 22.672 1.00 67.25 707 ALA A CA 1
ATOM 4899 C C . ALA A 1 707 ? 20.145 -54.442 22.070 1.00 67.25 707 ALA A C 1
ATOM 4901 O O . ALA A 1 707 ? 20.927 -54.191 21.156 1.00 67.25 707 ALA A O 1
ATOM 4902 N N . MET A 1 708 ? 19.272 -53.540 22.533 1.00 68.25 708 MET A N 1
ATOM 4903 C CA . MET A 1 708 ? 19.122 -52.194 21.968 1.00 68.25 708 MET A CA 1
ATOM 4904 C C . MET A 1 708 ? 20.051 -51.173 22.630 1.00 68.25 708 MET A C 1
ATOM 4906 O O . MET A 1 708 ? 20.489 -50.238 21.966 1.00 68.25 708 MET A O 1
ATOM 4910 N N . ALA A 1 709 ? 20.391 -51.369 23.903 1.00 75.12 709 ALA A N 1
ATOM 4911 C CA . ALA A 1 709 ? 21.227 -50.463 24.675 1.00 75.12 709 ALA A CA 1
ATOM 4912 C C . ALA A 1 709 ? 22.046 -51.219 25.745 1.00 75.12 709 ALA A C 1
ATOM 4914 O O . ALA A 1 709 ? 21.802 -51.050 26.939 1.00 75.12 709 ALA A O 1
ATOM 4915 N N . PRO A 1 710 ? 23.010 -52.075 25.350 1.00 79.50 710 PRO A N 1
ATOM 4916 C CA . PRO A 1 710 ? 23.835 -52.819 26.300 1.00 79.50 710 PRO A CA 1
ATOM 4917 C C . PRO A 1 710 ? 24.760 -51.888 27.105 1.00 79.50 710 PRO A C 1
ATOM 4919 O O . PRO A 1 710 ? 25.296 -50.915 26.570 1.00 79.50 710 PRO A O 1
ATOM 4922 N N . GLY A 1 711 ? 24.994 -52.220 28.378 1.00 88.12 711 GLY A N 1
ATOM 4923 C CA . GLY A 1 711 ? 25.861 -51.454 29.284 1.00 88.12 711 GLY A CA 1
ATOM 4924 C C . GLY A 1 711 ? 25.095 -50.535 30.240 1.00 88.12 711 GLY A C 1
ATOM 4925 O O . GLY A 1 711 ? 23.886 -50.668 30.407 1.00 88.12 711 GLY A O 1
ATOM 4926 N N . CYS A 1 712 ? 25.794 -49.618 30.910 1.00 90.56 712 CYS A N 1
ATOM 4927 C CA . CYS A 1 712 ? 25.158 -48.678 31.835 1.00 90.56 712 CYS A CA 1
ATOM 4928 C C . CYS A 1 712 ? 24.276 -47.669 31.080 1.00 90.56 712 CYS A C 1
ATOM 4930 O O . CYS A 1 712 ? 24.784 -46.910 30.258 1.00 90.56 712 CYS A O 1
ATOM 4932 N N . GLN A 1 713 ? 22.973 -47.629 31.359 1.00 90.12 713 GLN A N 1
ATOM 4933 C CA . GLN A 1 713 ? 22.021 -46.669 30.776 1.00 90.12 713 GLN A CA 1
ATOM 4934 C C . GLN A 1 713 ? 20.978 -46.232 31.807 1.00 90.12 713 GLN A C 1
ATOM 4936 O O . GLN A 1 713 ? 20.944 -46.730 32.928 1.00 90.12 713 GLN A O 1
ATOM 4941 N N . THR A 1 714 ? 20.100 -45.301 31.443 1.00 88.75 714 THR A N 1
ATOM 4942 C CA . THR A 1 714 ? 18.938 -44.949 32.270 1.00 88.75 714 THR A CA 1
ATOM 4943 C C . THR A 1 714 ? 17.934 -46.106 32.341 1.00 88.75 714 THR A C 1
ATOM 4945 O O . THR A 1 714 ? 17.931 -47.004 31.498 1.00 88.75 714 THR A O 1
ATOM 4948 N N . LEU A 1 715 ? 17.048 -46.083 33.343 1.00 86.44 715 LEU A N 1
ATOM 4949 C CA . LEU A 1 715 ? 16.000 -47.096 33.519 1.00 86.44 715 LEU A CA 1
ATOM 4950 C C . LEU A 1 715 ? 15.086 -47.234 32.291 1.00 86.44 715 LEU A C 1
ATOM 4952 O O . LEU A 1 715 ? 14.792 -48.350 31.876 1.00 86.44 715 LEU A O 1
ATOM 4956 N N . GLU A 1 716 ? 14.685 -46.115 31.691 1.00 86.06 716 GLU A N 1
ATOM 4957 C CA . GLU A 1 716 ? 13.845 -46.085 30.485 1.00 86.06 716 GLU A CA 1
ATOM 4958 C C . GLU A 1 716 ? 14.554 -46.739 29.294 1.00 86.06 716 GLU A C 1
ATOM 4960 O O . GLU A 1 716 ? 13.992 -47.603 28.623 1.00 86.06 716 GLU A O 1
ATOM 4965 N N . THR A 1 717 ? 15.829 -46.409 29.088 1.00 84.56 717 THR A N 1
ATOM 4966 C CA . THR A 1 717 ? 16.653 -46.994 28.024 1.00 84.56 717 THR A CA 1
ATOM 4967 C C . THR A 1 717 ? 16.943 -48.482 28.269 1.00 84.56 717 THR A C 1
ATOM 4969 O O . THR A 1 717 ? 16.979 -49.272 27.325 1.00 84.56 717 THR A O 1
ATOM 4972 N N . CYS A 1 718 ? 17.096 -48.897 29.531 1.00 84.44 718 CYS A N 1
ATOM 4973 C CA . CYS A 1 718 ? 17.214 -50.309 29.909 1.00 84.44 718 CYS A CA 1
ATOM 4974 C C . CYS A 1 718 ? 15.942 -51.119 29.638 1.00 84.44 718 CYS A C 1
ATOM 4976 O O . CYS A 1 718 ? 16.030 -52.330 29.409 1.00 84.44 718 CYS A O 1
ATOM 4978 N N . ASP A 1 719 ? 14.769 -50.496 29.694 1.00 86.06 719 ASP A N 1
ATOM 4979 C CA . ASP A 1 719 ? 13.514 -51.195 29.448 1.00 86.06 719 ASP A CA 1
ATOM 4980 C C . ASP A 1 719 ? 13.076 -51.129 27.989 1.00 86.06 719 ASP A C 1
ATOM 4982 O O . ASP A 1 719 ? 12.427 -52.063 27.529 1.00 86.06 719 ASP A O 1
ATOM 4986 N N . LEU A 1 720 ? 13.485 -50.126 27.215 1.00 85.38 720 LEU A N 1
ATOM 4987 C CA . LEU A 1 720 ? 13.156 -50.066 25.793 1.00 85.38 720 LEU A CA 1
ATOM 4988 C C . LEU A 1 720 ? 13.668 -51.308 25.038 1.00 85.38 720 LEU A C 1
ATOM 4990 O O . LEU A 1 720 ? 14.866 -51.583 24.967 1.00 85.38 720 LEU A O 1
ATOM 4994 N N . GLY A 1 721 ? 12.740 -52.084 24.471 1.00 81.00 721 GLY A N 1
ATOM 4995 C CA . GLY A 1 721 ? 13.047 -53.313 23.738 1.00 81.00 721 GLY A CA 1
ATOM 4996 C C . GLY A 1 721 ? 13.382 -54.522 24.617 1.00 81.00 721 GLY A C 1
ATOM 4997 O O . GLY A 1 721 ? 13.811 -55.557 24.099 1.00 81.00 721 GLY A O 1
ATOM 4998 N N . ARG A 1 722 ? 13.196 -54.434 25.939 1.00 85.75 722 ARG A N 1
ATOM 4999 C CA . ARG A 1 722 ? 13.405 -55.555 26.861 1.00 85.75 722 ARG A CA 1
ATOM 5000 C C . ARG A 1 722 ? 12.265 -56.577 26.740 1.00 85.75 722 ARG A C 1
ATOM 5002 O O . ARG A 1 722 ? 11.105 -56.183 26.808 1.00 85.75 722 ARG A O 1
ATOM 5009 N N . PRO A 1 723 ? 12.543 -57.886 26.609 1.00 88.12 723 PRO A N 1
ATOM 5010 C CA . PRO A 1 723 ? 11.495 -58.903 26.600 1.00 88.12 723 PRO A CA 1
ATOM 5011 C C . PRO A 1 723 ? 10.672 -58.907 27.888 1.00 88.12 723 PRO A C 1
ATOM 5013 O O . PRO A 1 723 ? 11.229 -58.871 28.986 1.00 88.12 723 PRO A O 1
ATOM 5016 N N . CYS A 1 724 ? 9.357 -59.014 27.745 1.00 88.75 724 CYS A N 1
ATOM 5017 C CA . CYS A 1 724 ? 8.399 -58.996 28.843 1.00 88.75 724 CYS A CA 1
ATOM 5018 C C . CYS A 1 724 ? 7.305 -60.051 28.631 1.00 88.75 724 CYS A C 1
ATOM 5020 O O . CYS A 1 724 ? 7.063 -60.510 27.516 1.00 88.75 724 CYS A O 1
ATOM 5022 N N . ALA A 1 725 ? 6.645 -60.461 29.708 1.00 87.25 725 ALA A N 1
ATOM 5023 C CA . ALA A 1 725 ? 5.449 -61.299 29.675 1.00 87.25 725 ALA A CA 1
ATOM 5024 C C . ALA A 1 725 ? 4.216 -60.558 30.220 1.00 87.25 725 ALA A C 1
ATOM 5026 O O . ALA A 1 725 ? 3.089 -60.917 29.876 1.00 87.25 725 ALA A O 1
ATOM 5027 N N . ALA A 1 726 ? 4.425 -59.537 31.053 1.00 86.81 726 ALA A N 1
ATOM 5028 C CA . ALA A 1 726 ? 3.406 -58.628 31.561 1.00 86.81 726 ALA A CA 1
ATOM 5029 C C . ALA A 1 726 ? 3.991 -57.226 31.800 1.00 86.81 726 ALA A C 1
ATOM 5031 O O . ALA A 1 726 ? 5.202 -57.064 31.916 1.00 86.81 726 ALA A O 1
ATOM 5032 N N . ASP A 1 727 ? 3.130 -56.217 31.936 1.00 82.25 727 ASP A N 1
ATOM 5033 C CA . ASP A 1 727 ? 3.533 -54.815 32.152 1.00 82.25 727 ASP A CA 1
ATOM 5034 C C . ASP A 1 727 ? 4.423 -54.620 33.379 1.00 82.25 727 ASP A C 1
ATOM 5036 O O . ASP A 1 727 ? 5.307 -53.775 33.374 1.00 82.25 727 ASP A O 1
ATOM 5040 N N . THR A 1 728 ? 4.252 -55.450 34.411 1.00 84.88 728 THR A N 1
ATOM 5041 C CA . THR A 1 728 ? 5.096 -55.428 35.615 1.00 84.88 728 THR A CA 1
ATOM 5042 C C . THR A 1 728 ? 6.558 -55.792 35.352 1.00 84.88 728 THR A C 1
ATOM 5044 O O . THR A 1 728 ? 7.395 -55.574 36.224 1.00 84.88 728 THR A O 1
ATOM 5047 N N . ASP A 1 729 ? 6.869 -56.372 34.189 1.00 85.06 729 ASP A N 1
ATOM 5048 C CA . ASP A 1 729 ? 8.243 -56.666 33.781 1.00 85.06 729 ASP A CA 1
ATOM 5049 C C . ASP A 1 729 ? 8.960 -55.416 33.236 1.00 85.06 729 ASP A C 1
ATOM 5051 O O . ASP A 1 729 ? 10.194 -55.385 33.224 1.00 85.06 729 ASP A O 1
ATOM 5055 N N . CYS A 1 730 ? 8.201 -54.383 32.844 1.00 87.31 730 CYS A N 1
ATOM 5056 C CA . CYS A 1 730 ? 8.692 -53.066 32.448 1.00 87.31 730 CYS A CA 1
ATOM 5057 C C . CYS A 1 730 ? 8.744 -52.176 33.694 1.00 87.31 730 CYS A C 1
ATOM 5059 O O . CYS A 1 730 ? 7.731 -51.796 34.272 1.00 87.31 730 CYS A O 1
ATOM 5061 N N . SER A 1 731 ? 9.954 -51.925 34.172 1.00 83.56 731 SER A N 1
ATOM 5062 C CA . SER A 1 731 ? 10.233 -51.260 35.445 1.00 83.56 731 SER A CA 1
ATOM 5063 C C . SER A 1 731 ? 10.208 -49.726 35.340 1.00 83.56 731 SER A C 1
ATOM 5065 O O . SER A 1 731 ? 10.019 -49.049 36.352 1.00 83.56 731 SER A O 1
ATOM 5067 N N . ALA A 1 732 ? 10.387 -49.177 34.139 1.00 84.25 732 ALA A N 1
ATOM 5068 C CA . ALA A 1 732 ? 10.332 -47.761 33.826 1.00 84.25 732 ALA A CA 1
ATOM 5069 C C . ALA A 1 732 ? 8.886 -47.231 33.901 1.00 84.25 732 ALA A C 1
ATOM 5071 O O . ALA A 1 732 ? 7.973 -47.830 33.320 1.00 84.25 732 ALA A O 1
ATOM 5072 N N . PRO A 1 733 ? 8.641 -46.104 34.596 1.00 82.56 733 PRO A N 1
ATOM 5073 C CA . PRO A 1 733 ? 7.328 -45.469 34.615 1.00 82.56 733 PRO A CA 1
ATOM 5074 C C . PRO A 1 733 ? 6.851 -45.150 33.196 1.00 82.56 733 PRO A C 1
ATOM 5076 O O . PRO A 1 733 ? 7.600 -44.606 32.393 1.00 82.56 733 PRO A O 1
ATOM 5079 N N . GLY A 1 734 ? 5.597 -45.479 32.887 1.00 80.56 734 GLY A N 1
ATOM 5080 C CA . GLY A 1 734 ? 5.035 -45.220 31.561 1.00 80.56 734 GLY A CA 1
ATOM 5081 C C . GLY A 1 734 ? 5.444 -46.226 30.481 1.00 80.56 734 GLY A C 1
ATOM 5082 O O . GLY A 1 734 ? 5.126 -45.988 29.322 1.00 80.56 734 GLY A O 1
ATOM 5083 N N . PHE A 1 735 ? 6.085 -47.348 30.827 1.00 86.94 735 PHE A N 1
ATOM 5084 C CA . PHE A 1 735 ? 6.325 -48.462 29.904 1.00 86.94 735 PHE A CA 1
ATOM 5085 C C . PHE A 1 735 ? 5.320 -49.602 30.132 1.00 86.94 735 PHE A C 1
ATOM 5087 O O . PHE A 1 735 ? 4.887 -49.861 31.253 1.00 86.94 735 PHE A O 1
ATOM 5094 N N . THR A 1 736 ? 4.945 -50.287 29.053 1.00 87.56 736 THR A N 1
ATOM 5095 C CA . THR A 1 736 ? 4.005 -51.422 29.040 1.00 87.56 736 THR A CA 1
ATOM 5096 C C . THR A 1 736 ? 4.595 -52.571 28.229 1.00 87.56 736 THR A C 1
ATOM 5098 O O . THR A 1 736 ? 5.469 -52.368 27.377 1.00 87.56 736 THR A O 1
ATOM 5101 N N . CYS A 1 737 ? 4.133 -53.795 28.482 1.00 89.75 737 CYS A N 1
ATOM 5102 C CA . CYS A 1 737 ? 4.584 -54.944 27.725 1.00 89.75 737 CYS A CA 1
ATOM 5103 C C . CYS A 1 737 ? 3.864 -55.009 26.381 1.00 89.75 737 CYS A C 1
ATOM 5105 O O . CYS A 1 737 ? 2.735 -55.494 26.260 1.00 89.75 737 CYS A O 1
ATOM 5107 N N . CYS A 1 738 ? 4.538 -54.541 25.334 1.00 87.38 738 CYS A N 1
ATOM 5108 C CA . CYS A 1 738 ? 3.913 -54.387 24.041 1.00 87.38 738 CYS A CA 1
ATOM 5109 C C . CYS A 1 738 ? 3.864 -55.694 23.254 1.00 87.38 738 CYS A C 1
ATOM 5111 O O . CYS A 1 738 ? 4.796 -56.077 22.539 1.00 87.38 738 CYS A O 1
ATOM 5113 N N . THR A 1 739 ? 2.720 -56.371 23.335 1.00 82.75 739 THR A N 1
ATOM 5114 C CA . THR A 1 739 ? 2.473 -57.618 22.596 1.00 82.75 739 THR A CA 1
ATOM 5115 C C . THR A 1 739 ? 2.532 -57.426 21.076 1.00 82.75 739 THR A C 1
ATOM 5117 O O . THR A 1 739 ? 2.963 -58.326 20.352 1.00 82.75 739 THR A O 1
ATOM 5120 N N . ARG A 1 740 ? 2.195 -56.223 20.583 1.00 78.75 740 ARG A N 1
ATOM 5121 C CA . ARG A 1 740 ? 2.248 -55.856 19.157 1.00 78.75 740 ARG A CA 1
ATOM 5122 C C . ARG A 1 740 ? 3.673 -55.809 18.603 1.00 78.75 740 ARG A C 1
ATOM 5124 O O . ARG A 1 740 ? 3.883 -56.196 17.457 1.00 78.75 740 ARG A O 1
ATOM 5131 N N . TYR A 1 741 ? 4.642 -55.404 19.422 1.00 80.31 741 TYR A N 1
ATOM 5132 C CA . TYR A 1 741 ? 6.064 -55.374 19.064 1.00 80.31 741 TYR A CA 1
ATOM 5133 C C . TYR A 1 741 ? 6.823 -56.613 19.558 1.00 80.31 741 TYR A C 1
ATOM 5135 O O . TYR A 1 741 ? 8.021 -56.559 19.809 1.00 80.31 741 TYR A O 1
ATOM 5143 N N . GLY A 1 742 ? 6.137 -57.757 19.668 1.00 82.12 742 GLY A N 1
ATOM 5144 C CA . GLY A 1 742 ? 6.782 -59.036 19.969 1.00 82.12 742 GLY A CA 1
ATOM 5145 C C . GLY A 1 742 ? 7.017 -59.301 21.457 1.00 82.12 742 GLY A C 1
ATOM 5146 O O . GLY A 1 742 ? 7.950 -60.029 21.788 1.00 82.12 742 GLY A O 1
ATOM 5147 N N . ASN A 1 743 ? 6.156 -58.764 22.331 1.00 89.62 743 ASN A N 1
ATOM 5148 C CA . ASN A 1 743 ? 6.272 -58.840 23.794 1.00 89.62 743 ASN A CA 1
ATOM 5149 C C . ASN A 1 743 ? 7.567 -58.190 24.300 1.00 89.62 743 ASN A C 1
ATOM 5151 O O . ASN A 1 743 ? 8.368 -58.806 25.006 1.00 89.62 743 ASN A O 1
ATOM 5155 N N . LEU A 1 744 ? 7.771 -56.940 23.892 1.00 88.19 744 LEU A N 1
ATOM 5156 C CA . LEU A 1 744 ? 8.880 -56.105 24.332 1.00 88.19 744 LEU A CA 1
ATOM 5157 C C . LEU A 1 744 ? 8.335 -54.891 25.086 1.00 88.19 744 LEU A C 1
ATOM 5159 O O . LEU A 1 744 ? 7.278 -54.366 24.738 1.00 88.19 744 LEU A O 1
ATOM 5163 N N . CYS A 1 745 ? 9.062 -54.436 26.094 1.00 88.00 745 CYS A N 1
ATOM 5164 C CA . CYS A 1 745 ? 8.768 -53.209 26.808 1.00 88.00 745 CYS A CA 1
ATOM 5165 C C . CYS A 1 745 ? 8.959 -52.005 25.877 1.00 88.00 745 CYS A C 1
ATOM 5167 O O . CYS A 1 745 ? 10.022 -51.818 25.284 1.00 88.00 745 CYS A O 1
ATOM 5169 N N . TYR A 1 746 ? 7.911 -51.202 25.748 1.00 87.75 746 TYR A N 1
ATOM 5170 C CA . TYR A 1 746 ? 7.903 -49.932 25.026 1.00 87.75 746 TYR A CA 1
ATOM 5171 C C . TYR A 1 746 ? 7.181 -48.900 25.879 1.00 87.75 746 TYR A C 1
ATOM 5173 O O . TYR A 1 746 ? 6.374 -49.268 26.740 1.00 87.75 746 TYR A O 1
ATOM 5181 N N . ASP A 1 747 ? 7.444 -47.621 25.635 1.00 87.00 747 ASP A N 1
ATOM 5182 C CA . ASP A 1 747 ? 6.627 -46.575 26.229 1.00 87.00 747 ASP A CA 1
ATOM 5183 C C . ASP A 1 747 ? 5.158 -46.749 25.793 1.00 87.00 747 ASP A C 1
ATOM 5185 O O . ASP A 1 747 ? 4.842 -47.265 24.713 1.00 87.00 747 ASP A O 1
ATOM 5189 N N . ASN A 1 748 ? 4.243 -46.378 26.686 1.00 80.75 748 ASN A N 1
ATOM 5190 C CA . ASN A 1 748 ? 2.816 -46.663 26.557 1.00 80.75 748 ASN A CA 1
ATOM 5191 C C . ASN A 1 748 ? 2.228 -46.014 25.293 1.00 80.75 748 ASN A C 1
ATOM 5193 O O . ASN A 1 748 ? 1.379 -46.608 24.632 1.00 80.75 748 ASN A O 1
ATOM 5197 N N . VAL A 1 749 ? 2.724 -44.831 24.918 1.00 82.50 749 VAL A N 1
ATOM 5198 C CA . VAL A 1 749 ? 2.281 -44.126 23.713 1.00 82.50 749 VAL A CA 1
ATOM 5199 C C . VAL A 1 749 ? 2.700 -44.907 22.473 1.00 82.50 749 VAL A C 1
ATOM 5201 O O . VAL A 1 749 ? 1.841 -45.309 21.690 1.00 82.50 749 VAL A O 1
ATOM 5204 N N . SER A 1 750 ? 3.989 -45.218 22.324 1.00 83.25 750 SER A N 1
ATOM 5205 C CA . SER A 1 750 ? 4.505 -45.966 21.173 1.00 83.25 750 SER A CA 1
ATOM 5206 C C . SER A 1 750 ? 3.869 -47.344 21.028 1.00 83.25 750 SER A C 1
ATOM 5208 O O . SER A 1 750 ? 3.686 -47.816 19.904 1.00 83.25 750 SER A O 1
ATOM 5210 N N . CYS A 1 751 ? 3.518 -48.003 22.138 1.00 83.69 751 CYS A N 1
ATOM 5211 C CA . CYS A 1 751 ? 2.887 -49.316 22.087 1.00 83.69 751 CYS A CA 1
ATOM 5212 C C . CYS A 1 751 ? 1.467 -49.283 21.495 1.00 83.69 751 CYS A C 1
ATOM 5214 O O . CYS A 1 751 ? 1.117 -50.143 20.675 1.00 83.69 751 CYS A O 1
ATOM 5216 N N . TRP A 1 752 ? 0.655 -48.306 21.905 1.00 82.69 752 TRP A N 1
ATOM 5217 C CA . TRP A 1 752 ? -0.776 -48.269 21.592 1.00 82.69 752 TRP A CA 1
ATOM 5218 C C . TRP A 1 752 ? -1.140 -47.335 20.446 1.00 82.69 752 TRP A C 1
ATOM 5220 O O . TRP A 1 752 ? -2.208 -47.504 19.861 1.00 82.69 752 TRP A O 1
ATOM 5230 N N . LEU A 1 753 ? -0.272 -46.401 20.059 1.00 82.12 753 LEU A N 1
ATOM 5231 C CA . LEU A 1 753 ? -0.538 -45.508 18.938 1.00 82.12 753 LEU A CA 1
ATOM 5232 C C . LEU A 1 753 ? -0.833 -46.320 17.664 1.00 82.12 753 LEU A C 1
ATOM 5234 O O . LEU A 1 753 ? -0.089 -47.228 17.285 1.00 82.12 753 LEU A O 1
ATOM 5238 N N . THR A 1 754 ? -1.947 -46.008 16.997 1.00 80.50 754 THR A N 1
ATOM 5239 C CA . THR A 1 754 ? -2.518 -46.716 15.832 1.00 80.50 754 THR A CA 1
ATOM 5240 C C . THR A 1 754 ? -2.964 -48.164 16.082 1.00 80.50 754 THR A C 1
ATOM 5242 O O . THR A 1 754 ? -3.132 -48.948 15.138 1.00 80.50 754 THR A O 1
ATOM 5245 N N . ALA A 1 755 ? -3.121 -48.583 17.340 1.00 82.75 755 ALA A N 1
ATOM 5246 C CA . ALA A 1 755 ? -3.721 -49.876 17.648 1.00 82.75 755 ALA A CA 1
ATOM 5247 C C . ALA A 1 755 ? -5.222 -49.848 17.305 1.00 82.75 755 ALA A C 1
ATOM 5249 O O . ALA A 1 755 ? -5.883 -48.852 17.593 1.00 82.75 755 ALA A O 1
ATOM 5250 N N . PRO A 1 756 ? -5.787 -50.904 16.693 1.00 85.56 756 PRO A N 1
ATOM 5251 C CA . PRO A 1 756 ? -7.230 -51.002 16.506 1.00 85.56 756 PRO A CA 1
ATOM 5252 C C . PRO A 1 756 ? -7.935 -50.999 17.861 1.00 85.56 756 PRO A C 1
ATOM 5254 O O . PRO A 1 756 ? -7.510 -51.708 18.771 1.00 85.56 756 PRO A O 1
ATOM 5257 N N . CYS A 1 757 ? -9.032 -50.262 17.971 1.00 86.50 757 CYS A N 1
ATOM 5258 C CA . CYS A 1 757 ? -9.782 -50.133 19.214 1.00 86.50 757 CYS A CA 1
ATOM 5259 C C . CYS A 1 757 ? -11.288 -50.163 18.960 1.00 86.50 757 CYS A C 1
ATOM 5261 O O . CYS A 1 757 ? -11.760 -50.068 17.828 1.00 86.50 757 CYS A O 1
ATOM 5263 N N . THR A 1 758 ? -12.055 -50.313 20.028 1.00 86.25 758 THR A N 1
ATOM 5264 C CA . THR A 1 758 ? -13.514 -50.170 20.027 1.00 86.25 758 THR A CA 1
ATOM 5265 C C . THR A 1 758 ? -13.999 -49.195 21.093 1.00 86.25 758 THR A C 1
ATOM 5267 O O . THR A 1 758 ? -15.064 -48.602 20.931 1.00 86.25 758 THR A O 1
ATOM 5270 N N . VAL A 1 759 ? -13.211 -49.008 22.153 1.00 86.25 759 VAL A N 1
ATOM 5271 C CA . VAL A 1 759 ? -13.410 -48.035 23.232 1.00 86.25 759 VAL A CA 1
ATOM 5272 C C . VAL A 1 759 ? -12.060 -47.476 23.686 1.00 86.25 759 VAL A C 1
ATOM 5274 O O . VAL A 1 759 ? -11.035 -48.120 23.485 1.00 86.25 759 VAL A O 1
ATOM 5277 N N . ASP A 1 760 ? -12.045 -46.315 24.346 1.00 83.31 760 ASP A N 1
ATOM 5278 C CA . ASP A 1 760 ? -10.806 -45.676 24.839 1.00 83.31 760 ASP A CA 1
ATOM 5279 C C . ASP A 1 760 ? -9.972 -46.593 25.744 1.00 83.31 760 ASP A C 1
ATOM 5281 O O . ASP A 1 760 ? -8.747 -46.557 25.715 1.00 83.31 760 ASP A O 1
ATOM 5285 N N . ALA A 1 761 ? -10.630 -47.475 26.504 1.00 82.56 761 ALA A N 1
ATOM 5286 C CA . ALA A 1 761 ? -9.956 -48.447 27.362 1.00 82.56 761 ALA A CA 1
ATOM 5287 C C . ALA A 1 761 ? -9.087 -49.462 26.589 1.00 82.56 761 ALA A C 1
ATOM 5289 O O . ALA A 1 761 ? -8.234 -50.108 27.196 1.00 82.56 761 ALA A O 1
ATOM 5290 N N . ASP A 1 762 ? -9.288 -49.604 25.274 1.00 82.31 762 ASP A N 1
ATOM 5291 C CA . ASP A 1 762 ? -8.468 -50.461 24.413 1.00 82.31 762 ASP A CA 1
ATOM 5292 C C . ASP A 1 762 ? -7.120 -49.801 24.048 1.00 82.31 762 ASP A C 1
ATOM 5294 O O . ASP A 1 762 ? -6.235 -50.480 23.534 1.00 82.31 762 ASP A O 1
ATOM 5298 N N . CYS A 1 763 ? -6.940 -48.503 24.327 1.00 80.94 763 CYS A N 1
ATOM 5299 C CA . CYS A 1 763 ? -5.749 -47.713 23.985 1.00 80.94 763 CYS A CA 1
ATOM 5300 C C . CYS A 1 763 ? -4.673 -47.681 25.071 1.00 80.94 763 CYS A C 1
ATOM 5302 O O . CYS A 1 763 ? -3.823 -46.790 25.101 1.00 80.94 763 CYS A O 1
ATOM 5304 N N . GLY A 1 764 ? -4.702 -48.680 25.951 1.00 74.25 764 GLY A N 1
ATOM 5305 C CA . GLY A 1 764 ? -3.811 -48.774 27.096 1.00 74.25 764 GLY A CA 1
ATOM 5306 C C . GLY A 1 764 ? -4.167 -47.789 28.209 1.00 74.25 764 GLY A C 1
ATOM 5307 O O . GLY A 1 764 ? -5.209 -47.141 28.216 1.00 74.25 764 GLY A O 1
ATOM 5308 N N . THR A 1 765 ? -3.287 -47.702 29.203 1.00 67.56 765 THR A N 1
ATOM 5309 C CA . THR A 1 765 ? -3.426 -46.803 30.363 1.00 67.56 765 THR A CA 1
ATOM 5310 C C . THR A 1 765 ? -2.720 -45.460 30.163 1.00 67.56 765 THR A C 1
ATOM 5312 O O . THR A 1 765 ? -2.569 -44.700 31.121 1.00 67.56 765 THR A O 1
ATOM 5315 N N . ALA A 1 766 ? -2.245 -45.178 28.945 1.00 63.81 766 ALA A N 1
ATOM 5316 C CA . ALA A 1 766 ? -1.499 -43.969 28.634 1.00 63.81 766 ALA A CA 1
ATOM 5317 C C . ALA A 1 766 ? -2.423 -42.745 28.762 1.00 63.81 766 ALA A C 1
ATOM 5319 O O . ALA A 1 766 ? -3.470 -42.710 28.109 1.00 63.81 766 ALA A O 1
ATOM 5320 N N . PRO A 1 767 ? -2.070 -41.737 29.580 1.00 62.12 767 PRO A N 1
ATOM 5321 C CA . PRO A 1 767 ? -2.785 -40.472 29.569 1.00 62.12 767 PRO A CA 1
ATOM 5322 C C . PRO A 1 767 ? -2.702 -39.883 28.162 1.00 62.12 767 PRO A C 1
ATOM 5324 O O . PRO A 1 767 ? -1.612 -39.785 27.606 1.00 62.12 767 PRO A O 1
ATOM 5327 N N . GLY A 1 768 ? -3.847 -39.513 27.596 1.00 71.44 768 GLY A N 1
ATOM 5328 C CA . GLY A 1 768 ? -3.886 -38.816 26.317 1.00 71.44 768 GLY A CA 1
ATOM 5329 C C . GLY A 1 768 ? -4.053 -39.691 25.078 1.00 71.44 768 GLY A C 1
ATOM 5330 O O . GLY A 1 768 ? -4.049 -39.122 24.010 1.00 71.44 768 GLY A O 1
ATOM 5331 N N . LEU A 1 769 ? -4.269 -41.012 25.143 1.00 80.44 769 LEU A N 1
ATOM 5332 C CA . LEU A 1 769 ? -4.749 -41.767 23.967 1.00 80.44 769 LEU A CA 1
ATOM 5333 C C . LEU A 1 769 ? -6.263 -42.019 24.052 1.00 80.44 769 LEU A C 1
ATOM 5335 O O . LEU A 1 769 ? -6.773 -42.423 25.097 1.00 80.44 769 LEU A O 1
ATOM 5339 N N . LYS A 1 770 ? -6.982 -41.806 22.945 1.00 84.69 770 LYS A N 1
ATOM 5340 C CA . LYS A 1 770 ? -8.420 -42.085 22.793 1.00 84.69 770 LYS A CA 1
ATOM 5341 C C . LYS A 1 770 ? -8.684 -42.953 21.564 1.00 84.69 770 LYS A C 1
ATOM 5343 O O . LYS A 1 770 ? -7.910 -42.971 20.607 1.00 84.69 770 LYS A O 1
ATOM 5348 N N . CYS A 1 771 ? -9.789 -43.688 21.595 1.00 88.12 771 CYS A N 1
ATOM 5349 C CA . CYS A 1 771 ? -10.224 -44.538 20.503 1.00 88.12 771 CYS A CA 1
ATOM 5350 C C . CYS A 1 771 ? -11.073 -43.748 19.511 1.00 88.12 771 CYS A C 1
ATOM 5352 O O . CYS A 1 771 ? -12.245 -43.465 19.761 1.00 88.12 771 CYS A O 1
ATOM 5354 N N . CYS A 1 772 ? -10.491 -43.418 18.362 1.00 86.62 772 CYS A N 1
ATOM 5355 C CA . CYS A 1 772 ? -11.087 -42.468 17.432 1.00 86.62 772 CYS A CA 1
ATOM 5356 C C . CYS A 1 772 ? -11.191 -43.020 16.025 1.00 86.62 772 CYS A C 1
ATOM 5358 O O . CYS A 1 772 ? -10.409 -43.865 15.583 1.00 86.62 772 CYS A O 1
ATOM 5360 N N . MET A 1 773 ? -12.222 -42.563 15.319 1.00 83.12 773 MET A N 1
ATOM 5361 C CA . MET A 1 773 ? -12.489 -43.008 13.963 1.00 83.12 773 MET A CA 1
ATOM 5362 C C . MET A 1 773 ? -11.546 -42.277 13.013 1.00 83.12 773 MET A C 1
ATOM 5364 O O . MET A 1 773 ? -11.736 -41.101 12.722 1.00 83.12 773 MET A O 1
ATOM 5368 N N . ILE A 1 774 ? -10.557 -42.992 12.485 1.00 76.81 774 ILE A N 1
ATOM 5369 C CA . ILE A 1 774 ? -9.731 -42.499 11.387 1.00 76.81 774 ILE A CA 1
ATOM 5370 C C . ILE A 1 774 ? -10.176 -43.195 10.109 1.00 76.81 774 ILE A C 1
ATOM 5372 O O . ILE A 1 774 ? -10.043 -44.411 9.938 1.00 76.81 774 ILE A O 1
ATOM 5376 N N . SER A 1 775 ? -10.708 -42.396 9.185 1.00 77.19 775 SER A N 1
ATOM 5377 C CA . SER A 1 775 ? -11.309 -42.849 7.930 1.00 77.19 775 SER A CA 1
ATOM 5378 C C . SER A 1 775 ? -12.478 -43.821 8.149 1.00 77.19 775 SER A C 1
ATOM 5380 O O . SER A 1 775 ? -13.622 -43.392 8.256 1.00 77.19 775 SER A O 1
ATOM 5382 N N . THR A 1 776 ? -12.214 -45.128 8.214 1.00 79.50 776 THR A N 1
ATOM 5383 C CA . THR A 1 776 ? -13.233 -46.187 8.356 1.00 79.50 776 THR A CA 1
ATOM 5384 C C . THR A 1 776 ? -12.922 -47.179 9.477 1.00 79.50 776 THR A C 1
ATOM 5386 O O . THR A 1 776 ? -13.631 -48.174 9.628 1.00 79.50 776 THR A O 1
ATOM 5389 N N . GLN A 1 777 ? -11.870 -46.932 10.265 1.00 83.31 777 GLN A N 1
ATOM 5390 C CA . GLN A 1 777 ? -11.438 -47.812 11.350 1.00 83.31 777 GLN A CA 1
ATOM 5391 C C . GLN A 1 777 ? -11.247 -47.020 12.642 1.00 83.31 777 GLN A C 1
ATOM 5393 O O . GLN A 1 777 ? -10.764 -45.891 12.630 1.00 83.31 777 GLN A O 1
ATOM 5398 N N . LEU A 1 778 ? -11.643 -47.628 13.757 1.00 86.94 778 LEU A N 1
ATOM 5399 C CA . LEU A 1 778 ? -11.378 -47.104 15.090 1.00 86.94 778 LEU A CA 1
ATOM 5400 C C . LEU A 1 778 ? -9.946 -47.473 15.481 1.00 86.94 778 LEU A C 1
ATOM 5402 O O . LEU A 1 778 ? -9.584 -48.655 15.480 1.00 86.94 778 LEU A O 1
ATOM 5406 N N . MET A 1 779 ? -9.136 -46.460 15.772 1.00 89.00 779 MET A N 1
ATOM 5407 C CA . MET A 1 779 ? -7.744 -46.614 16.178 1.00 89.00 779 MET A CA 1
ATOM 5408 C C . MET A 1 779 ? -7.420 -45.721 17.373 1.00 89.00 779 MET A C 1
ATOM 5410 O O . MET A 1 779 ? -8.018 -44.664 17.557 1.00 89.00 779 MET A O 1
ATOM 5414 N N . CYS A 1 780 ? -6.454 -46.156 18.168 1.00 86.19 780 CYS A N 1
ATOM 5415 C CA . CYS A 1 780 ? -5.911 -45.403 19.283 1.00 86.19 780 CYS A CA 1
ATOM 5416 C C . CYS A 1 780 ? -5.023 -44.278 18.783 1.00 86.19 780 CYS A C 1
ATOM 5418 O O . CYS A 1 780 ? -4.015 -44.523 18.118 1.00 86.19 780 CYS A O 1
ATOM 5420 N N . ILE A 1 781 ? -5.421 -43.052 19.078 1.00 85.06 781 ILE A N 1
ATOM 5421 C CA . ILE A 1 781 ? -4.796 -41.826 18.594 1.00 85.06 781 ILE A CA 1
ATOM 5422 C C . ILE A 1 781 ? -4.665 -40.881 19.774 1.00 85.06 781 ILE A C 1
ATOM 5424 O O . ILE A 1 781 ? -5.390 -41.010 20.760 1.00 85.06 781 ILE A O 1
ATOM 5428 N N . ASP A 1 782 ? -3.714 -39.963 19.686 1.00 80.25 782 ASP A N 1
ATOM 5429 C CA . ASP A 1 782 ? -3.593 -38.890 20.656 1.00 80.25 782 ASP A CA 1
ATOM 5430 C C . ASP A 1 782 ? -4.931 -38.137 20.776 1.00 80.25 782 ASP A C 1
ATOM 5432 O O . ASP A 1 782 ? -5.559 -37.753 19.790 1.00 80.25 782 ASP A O 1
ATOM 5436 N N . GLY A 1 783 ? -5.409 -38.025 22.008 1.00 74.44 783 GLY A N 1
ATOM 5437 C CA . GLY A 1 783 ? -6.719 -37.549 22.402 1.00 74.44 783 GLY A CA 1
ATOM 5438 C C . GLY A 1 783 ? -6.906 -36.057 22.175 1.00 74.44 783 GLY A C 1
ATOM 5439 O O . GLY A 1 783 ? -8.063 -35.624 22.191 1.00 74.44 783 GLY A O 1
ATOM 5440 N N . ASP A 1 784 ? -5.810 -35.331 21.941 1.00 74.12 784 ASP A N 1
ATOM 5441 C CA . ASP A 1 784 ? -5.788 -33.939 21.484 1.00 74.12 784 ASP A CA 1
ATOM 5442 C C . ASP A 1 784 ? -5.979 -33.832 19.958 1.00 74.12 784 ASP A C 1
ATOM 5444 O O . ASP A 1 784 ? -6.378 -32.791 19.445 1.00 74.12 784 ASP A O 1
ATOM 5448 N N . VAL A 1 785 ? -5.763 -34.932 19.226 1.00 70.94 785 VAL A N 1
ATOM 5449 C CA . VAL A 1 785 ? -5.861 -35.034 17.755 1.00 70.94 785 VAL A CA 1
ATOM 5450 C C . VAL A 1 785 ? -7.043 -35.919 17.321 1.00 70.94 785 VAL A C 1
ATOM 5452 O O . VAL A 1 785 ? -7.235 -36.213 16.140 1.00 70.94 785 VAL A O 1
ATOM 5455 N N . CYS A 1 786 ? -7.840 -36.368 18.288 1.00 69.38 786 CYS A N 1
ATOM 5456 C CA . CYS A 1 786 ? -9.033 -37.174 18.092 1.00 69.38 786 CYS A CA 1
ATOM 5457 C C . CYS A 1 786 ? -10.231 -36.310 17.665 1.00 69.38 786 CYS A C 1
ATOM 5459 O O . CYS A 1 786 ? -10.694 -35.515 18.485 1.00 69.38 786 CYS A O 1
ATOM 5461 N N . PRO A 1 787 ? -10.740 -36.470 16.429 1.00 58.88 787 PRO A N 1
ATOM 5462 C CA . PRO A 1 787 ? -11.845 -35.670 15.899 1.00 58.88 787 PRO A CA 1
ATOM 5463 C C . PRO A 1 787 ? -13.213 -35.991 16.514 1.00 58.88 787 PRO A C 1
ATOM 5465 O O . PRO A 1 787 ? -13.417 -37.135 16.992 1.00 58.88 787 PRO A O 1
#

Foldseek 3Di:
DPDQPDDDPPQPDDDFFDVLQDDDFAWDDDDDDDDDDDQFWWEKEFEAELVRAGQFQWWKDWPPWIDGDFPRRIDITGDDFAKTKIWTDHPQWDIAIEIAGIAPSHYAYDYAYTYGWFFWDKDFQQQWAKDQGPLRKIKGFHGQFKDAPVLHTDGGIKTKIKGKAALVRVSSVRNPHYQQWAAEPVRFIFHWFFFIKIAIFMGDPNGTIKTHQPGKMKIWTAGHPPPDDDDQKFFKWFADSRVSYTYGDDMWGDDPVSRTTMDIDRIGGMMTGTDTAFKAKAKEFEAEPVRQGQFNWKKKKQFPPGRHIGIHTQHPRRMDMAIDGAQGWIWMKTAHLQFWTEIAIDGAHNDGATVPHDPPHPHHYPYYTHTYHQWYQYHVRDIDRLSPLDDLCVQQGVLSRQLRVQQPADAAKEKDDDDLAWIKIAGPLQKIKIWGDDPFWIKIWTAHSVRHTSWIKIKGFDDDDPQKTKIKIKIAGPVGDIDMKIKMQHPVQRWIWIQGRVRDIDIGHPVNVVRNCSNSSDDTHHYDDDHDDHWFGAAQAQVSHDPQWGHANRGTTHGQQPHDADDPALVSHPDSFTWAQDPNGIGGHRPQPNQAQPFADACVSRVVFWQAPRGTDNALPQDADDFQNNHTPQWTQADDPPGTGTDHLQVSFFFNAAPFQVSRGPPNCWTQQPVNNGTDHQQVSQQLPADPFQVVHDPPWTQAPAPQGGGTDHLQSSQAFAAADFQVVNPDPQWTQQVVVPRGIDGLCVRFFFPFDDFQVSSDPDPQWTFADDPHTTGTHGNVPHD

pLDDT: mean 72.71, std 18.71, range [20.72, 98.5]

Radius of gyration: 33.65 Å; chains: 1; bounding box: 78×93×81 Å